Protein AF-A0A395MZ07-F1 (afdb_monomer)

Solvent-accessible surface area (backbone atoms only — not comparable to full-atom values): 65513 Å² total; per-residue (Å²): 120,93,86,61,72,68,42,46,51,87,40,90,80,47,69,77,87,60,96,58,42,77,56,30,36,51,56,35,43,55,51,38,50,49,51,29,55,49,47,23,75,77,64,80,51,44,46,40,54,46,48,28,26,74,40,32,47,45,57,36,35,36,43,28,55,76,84,58,55,74,94,60,36,31,30,70,74,41,55,43,56,47,79,30,48,29,41,38,36,37,24,40,36,50,53,58,60,78,66,53,52,56,59,40,42,49,37,29,40,39,36,44,33,38,80,48,65,75,64,44,29,87,85,13,58,93,47,53,32,36,27,45,62,28,28,53,42,55,41,32,67,58,16,22,30,59,52,34,30,57,51,48,52,41,36,69,74,48,36,78,94,28,73,71,28,51,62,56,38,72,75,45,95,59,31,67,55,65,49,47,45,64,65,30,78,40,44,43,64,69,30,47,52,30,16,44,33,46,30,24,34,41,45,64,26,29,26,40,42,34,39,38,50,63,36,72,69,30,58,65,41,46,77,48,64,48,70,90,67,66,70,59,48,61,31,52,51,39,29,59,41,27,52,77,38,64,47,37,26,39,32,24,40,24,66,39,64,48,62,95,67,46,53,38,43,46,16,58,50,60,59,57,55,87,84,42,55,67,42,78,59,34,38,38,42,30,61,63,37,76,20,73,48,74,67,62,51,50,46,44,68,54,26,48,77,84,43,57,57,24,15,39,62,36,50,29,64,39,24,40,40,38,60,33,43,69,55,37,51,62,48,37,52,49,52,24,13,62,75,62,75,47,56,80,34,89,51,75,70,39,52,59,59,51,72,69,66,73,79,78,72,94,69,82,73,52,44,36,34,41,31,36,23,36,18,54,11,20,48,32,22,52,48,41,34,44,78,36,66,70,52,38,42,44,39,39,27,19,44,30,54,62,48,23,66,68,29,30,49,45,81,48,60,30,91,69,44,28,18,33,61,47,66,39,88,52,56,61,52,45,49,63,35,50,65,44,28,47,52,32,36,78,64,78,40,45,22,27,39,46,70,55,36,43,27,28,24,42,79,88,49,27,43,44,31,72,47,57,20,56,44,55,59,78,37,40,70,55,32,42,46,46,54,51,50,46,54,51,42,70,73,42,45,78,63,32,50,69,34,32,29,54,56,51,41,54,75,70,71,52,52,69,61,57,44,36,63,44,57,39,55,71,42,19,72,85,47,68,20,55,71,41,33,57,38,18,24,33,43,56,53,40,39,29,28,67,27,91,56,73,15,62,37,39,71,61,39,60,70,36,77,42,80,50,63,35,69,31,32,26,54,56,65,27,50,57,54,30,50,50,46,49,50,55,37,44,77,54,65,36,48,74,39,57,20,30,31,77,64,38,37,78,43,56,46,102,86,24,33,32,35,31,41,25,61,43,70,76,39,101,82,33,68,38,62,87,82,57,58,79,87,48,71,71,45,80,50,78,31,49,33,37,37,41,24,51,55,51,62,55,51,49,53,24,27,53,86,69,47,48,74,65,49,52,51,28,33,63,38,58,48,71,34,53,27,38,37,40,30,28,39,49,44,64,52,45,64,72,63,39,57,74,63,72,53,77,92,50,48,47,55,64,48,93,88,40,79,34,54,74,36,48,60,46,33,73,78,66,46,59,47,24,38,36,36,33,54,41,92,90,46,48,79,35,56,40,37,32,34,30,46,42,69,53,40,40,44,30,36,97,64,71,60,68,74,37,36,40,32,40,39,37,48,48,32,50,97,80,43,52,93,72,61,66,72,88,65,51,55,74,92,35,51,77,47,79,49,80,41,85,40,63,39,59,27,31,55,27,66,69,46,26,34,73,47,33,30,80,48,32,82,40,62,50,29,34,75,15,30,20,84,62,76,50,78,40,70,40,40,9,26,51,28,4,42,50,52,20,39,73,76,69,32,75,75,57,54,29,50,52,35,13,64,28,51,31,49,50,52,39,53,49,37,30,47,39,49,66,39,82,75,74,70,62,65,76,24,82,63,44,36,71,76,73,50,79,52,68,50,46,50,52,17,52,63,15,36,30,73,67,86,16,36,32,57,68,44,70,20,51,46,97,44,64,40,48,56,17,69,47,25,36,79,70,68,42,17,45,95,53,74,74,94,83,69,87,74,79,84,76,58,84,63,57,70,62,65,74,71,74,85,61,70,70,48,64,40,39,29,40,79,44,26,52,54,21,8,49,73,22,32,77,90,43,64,44,58,33,89,89,59,33,33,18,35,35,34,70,80,92,77,30,41,39,27,35,43,43,101,88,43,94,75,32,71,42,49,81,45,64,31,27,32,65,50,52,67,34,67,91,73,30,40,72,75,56,72,67,37,81,40,45,42,63,15,82,43,88,77,24,29,23,58,37,49,37,41,34,75,88,72,22,41,45,66,44,63,25,73,60,78,66,94,63,77,38,52,28,27,75,53,33,78,86,64,86,77,76,67,63,51,76,49,78,46,64,80,67,102,70,90,82,90,84,89,84,89,86,87,85,83,90,80,89,86,84,86,86,84,90,87,88,91,87,86,92,81,89,89,86,89,86,84,87,88,80,97,77,68,83,69,54,61,65,52,54,55,51,50,53,52,50,53,52,51,50,49,51,50,52,49,51,55,56,50,52,58,66,73,60,80,78,82,86,88,73,95,77,90,78,88,82,85,84,87,79,92,78,93,81,84,85,89,89,84,87,86,78,88,82,87,87,83,90,84,82,89,83,90,91,136

Sequence (1201 aa):
MSNRNYIRWDAEGVEEIPENEEQDIKDVVDKINETQRRFYKENGHCFGGTHARTQGIVRGSMIVSDDLPMHLKQTELFSHAGEYPVICRYSSEPSDPKLDDRIPQPRGLAVKVFNVQGEMFEAGKDFSTQDIEFNSTPALDLADAKTTKEILDLRLKYGYNTKEQDSKIEERSDKELQQARNQVPNQHLESITFYSQTAYRYGDYVVKYRLVPNTPAQKKRGEETVDTKPDGVLHEWLRDFCRDNEAEYLFQVQLLEHLTEQPVEYAGSEWDSEKYPFQTVAKVLLPKQESWNEERNRFWVDHLRVDPWHGLVSFQPIGSANRLRRILYPASASFRREVNGKKEINQNTDIEALMAQNGESKGNARKRVLVVGAGAAGMSTAHHLSEHPDKFDVTLIDAVDYCGGQAFSIPIDKERHGASWCNQGVQGGSYIFHHTVTMFNRQGYHADPCELHVSFGKDDTFWNNVFPTELLVRHEKEVRRLTTLLKFMRWFEIFFALLPLKLVFKMFFFSEEFTNTIALPMTALFLGTGNETPRVPAIMFERLCTSPTYGMWYPSDKNTVVSNKPPMIVFPKFSEFYETWRKDLISRGVTVRLSTELTEIVQRNKHGVVVKLKPRTPMPDHHNPAGGDPDAPVGEEKYDELVLCCLADTAKRVLGKTASWKEKKVLGSAKFSDDITITHNDADYMKKHYENFYRDDLAVANVNGTDQTSRLNFARTEYRPMYYIKMYPEDKSKLEMCFDCTNYQSQFPEKVPFEQHIFQTIYLNKDRDSHLWSDNEIAEDKIIRKDWWHQLCHSYTHYLFVVPWMMFLNAKNHTRFAASWTLVNAHEVAVMSGIAAAVDLGATYPEDLENDKFAFLCFRLYYLLTYGKWYRRNYTSKKYVKEHGETEAAKDGKSWATGLYGSVYKGPGVSEIERSAWREDIKKGYSTAGYDHSSPTLAPELVDLRIRADDIPTYTITYASDSVCGYLSGSVQIPITCENKNRCLWELESFKYLACEIDGETTGIAHTKCLARDEALDPNLCEDDCVSNTYNLLCTNDTLPYCRTYAFPRGVRDYRCASLPPTRVSSVDFTYEGQKYPNFTISTFVDVDKSLSIPTTTSISTTTDEEPAAASTTSAAPDPEKKELSNGVIAGIAIGVVFGIIFIAAGIFCYRKKYFRRTQGSATLSESIPMGSKTNDTVVRQRPVAAEDGIEVVHEVDTSR

Nearest PDB structures (foldseek):
  6fjh-assembly1_B  TM=8.138E-01  e=2.917E-21  Streptomyces rochei subsp. volubilis
  6f32-assembly1_A  TM=8.359E-01  e=7.335E-20  Streptomyces rochei
  3e4y-assembly1_A  TM=7.807E-01  e=1.344E-14  Mycobacterium avium subsp. paratuberculosis
  4ivo-assembly1_B  TM=6.365E-01  e=5.606E-12  Homo sapiens
  7c3i-assembly1_B  TM=4.862E-01  e=1.485E-10  Trichoderma viride

Mean predicted aligned error: 20.12 Å

Organism: NCBI:txid2675880

Radius of gyration: 40.84 Å; Cα contacts (8 Å, |Δi|>4): 2321; chains: 1; bounding box: 100×88×130 Å

pLDDT: mean 83.84, std 20.9, range [20.73, 98.88]

Secondary structure (DSSP, 8-state):
-TTS-PPBTTSTTS----TTHHHHHHHHHHHHHHHHHHHHHHHSS---SS--EEEEEEEEEEEE-TT--TTT--HHHHSS-EEEEEEEEEEE-SS-TT--TTS---EEEEEEEES--S-B-TTTTT--EEEEEEESSSS-SS-SHHHHHHHHHHHHHH-TT-HHHHHHHTTSTTHHHHHHGGG---B-GGG--EE--SEEEETTEEEEEEEEE-SHHHHHHTT-B-SSSPTTHHHHHHHHHHHH--EEEEEEEEE---TTTS-SS-TTS---TTTS--EEEEEEEE-S-----HHHHHHHHHT----TTSSBGGG-EESHHHHHHHHHHHHHHHHHHHHHT-----SHHHHHHHHTTS----S-PPEEEEEE--BHHHHHHHHHHHT-TTTEEEEEE-SSSSSBTTEEEEE--HHHHSBSEEEEE--EEETT-HHHHHHHHTTT--BEEEE--EEES-GGG-B-SSS-BHHHHHTHHHHHHHHHHHHHHHHSHHHHTSSBHHHHHHHTT--HHHIIIIIHHHHHHHHT-GGGGGGSBHHHHHHHHH-TTT-TTPSPPSS-S-----EEEEPP-HHHHHHHHHHHHHHTT-EEESSEEEEEEEEEETTEEEEEEEE-PPPTTS-PPTT--TTSPPEEEEESEEEE-S-HHHHHHHHTTT--HHHHHHHTT--EEEEEEEEE--HHHHHHHS--S--TTTB-SEETTEE-HHHHHHHHHH----EEEEE-SS-TT-EEEEEEHHHHSTTS-SS--GGG--EEEEE--HHHHTTS--GGGS-GGGEEEEEEEEEE---HHHHHHTGGGGGGTTTBTTEEE-SGGGT-S-HHHHHHHHHHHHHHHTPPPPHHHHHSTTHHHHHHHHHHHHHS--PPPSTTSTTHHHHH---HHHHHHHHHEESGGG-EE-STTB-SSTTHHHHHHTTTTSB-----S-S-PPPPPTTHHHHTTS---EEEEEE-SSSEEEEETT-TTSEEE-TTSS-EEEESSSS-BEEE-BTTBS-----SEEE-TTTTT-TTTS-HHHHH-TTEEE---SSS-EEEEEE-GGG-EEEEEESS--SSPEEEESS-TT--S--PEEEEEE---S----------PPPP----------------------S-SHHHHHHHHHHHHHHHHHHHHHHHHHHHHHH-------------PPP--------------------------

Structure (mmCIF, N/CA/C/O backbone):
data_AF-A0A395MZ07-F1
#
_entry.id   AF-A0A395MZ07-F1
#
loop_
_atom_site.group_PDB
_atom_site.id
_atom_site.type_symbol
_atom_site.label_atom_id
_atom_site.label_alt_id
_atom_site.label_comp_id
_atom_site.label_asym_id
_atom_site.label_entity_id
_atom_site.label_seq_id
_atom_site.pdbx_PDB_ins_code
_atom_site.Cartn_x
_atom_site.Cartn_y
_atom_site.Cartn_z
_atom_site.occupancy
_atom_site.B_iso_or_equiv
_atom_site.auth_seq_id
_atom_site.auth_comp_id
_atom_site.auth_asym_id
_atom_site.auth_atom_id
_atom_site.pdbx_PDB_model_num
ATOM 1 N N . MET A 1 1 ? 1.576 -32.481 38.091 1.00 63.25 1 MET A N 1
ATOM 2 C CA . MET A 1 1 ? 0.269 -32.355 38.781 1.00 63.25 1 MET A CA 1
ATOM 3 C C . MET A 1 1 ? -0.825 -33.214 38.146 1.00 63.25 1 MET A C 1
ATOM 5 O O . MET A 1 1 ? -1.755 -33.563 38.850 1.00 63.25 1 MET A O 1
ATOM 9 N N . SER A 1 2 ? -0.671 -33.651 36.892 1.00 69.06 2 SER A N 1
ATOM 10 C CA . SER A 1 2 ? -1.634 -34.399 36.060 1.00 69.06 2 SER A CA 1
ATOM 11 C C . SER A 1 2 ? -2.206 -35.727 36.602 1.00 69.06 2 SER A C 1
ATOM 13 O O . SER A 1 2 ? -3.003 -36.350 35.914 1.00 69.06 2 SER A O 1
ATOM 15 N N . ASN A 1 3 ? -1.812 -36.168 37.803 1.00 77.31 3 ASN A N 1
ATOM 16 C CA . ASN A 1 3 ? -2.295 -37.395 38.454 1.00 77.31 3 ASN A CA 1
ATOM 17 C C . ASN A 1 3 ? -3.211 -37.090 39.664 1.00 77.31 3 ASN A C 1
ATOM 19 O O . ASN A 1 3 ? -3.432 -37.965 40.500 1.00 77.31 3 ASN A O 1
ATOM 23 N N . ARG A 1 4 ? -3.676 -35.842 39.814 1.00 90.75 4 ARG A N 1
ATOM 24 C CA . ARG A 1 4 ? -4.631 -35.428 40.857 1.00 90.75 4 ARG A CA 1
ATOM 25 C C . ARG A 1 4 ? -6.072 -35.658 40.385 1.00 90.75 4 ARG A C 1
ATOM 27 O O . ARG A 1 4 ? -6.337 -35.689 39.185 1.00 90.75 4 ARG A O 1
ATOM 34 N N . ASN A 1 5 ? -6.992 -35.862 41.327 1.00 91.81 5 ASN A N 1
ATOM 35 C CA . ASN A 1 5 ? -8.376 -36.236 41.033 1.00 91.81 5 ASN A CA 1
ATOM 36 C C . ASN A 1 5 ? -9.259 -34.993 40.850 1.00 91.81 5 ASN A C 1
ATOM 38 O O . ASN A 1 5 ? -9.919 -34.551 41.788 1.00 91.81 5 ASN A O 1
ATOM 42 N N . TYR A 1 6 ? -9.239 -34.426 39.646 1.00 96.19 6 TYR A N 1
ATOM 43 C CA . TYR A 1 6 ? -10.024 -33.241 39.306 1.00 96.19 6 TYR A CA 1
ATOM 44 C C . TYR A 1 6 ? -11.505 -33.583 39.086 1.00 96.19 6 TYR A C 1
ATOM 46 O O . TYR A 1 6 ? -11.839 -34.478 38.309 1.00 96.19 6 TYR A O 1
ATOM 54 N N . ILE A 1 7 ? -12.393 -32.861 39.771 1.00 97.06 7 ILE A N 1
ATOM 55 C CA . ILE A 1 7 ? -13.847 -33.038 39.681 1.00 97.06 7 ILE A CA 1
ATOM 56 C C . ILE A 1 7 ? -14.358 -32.397 38.383 1.00 97.06 7 ILE A C 1
ATOM 58 O O . ILE A 1 7 ? -13.972 -31.277 38.031 1.00 97.06 7 ILE A O 1
ATOM 62 N N . ARG A 1 8 ? -15.226 -33.120 37.662 1.00 96.75 8 ARG A N 1
ATOM 63 C CA . ARG A 1 8 ? -15.872 -32.614 36.445 1.00 96.75 8 ARG A CA 1
ATOM 64 C C . ARG A 1 8 ? -16.930 -31.561 36.766 1.00 96.75 8 ARG A C 1
ATOM 66 O O . ARG A 1 8 ? -17.578 -31.643 37.801 1.00 96.75 8 ARG A O 1
ATOM 73 N N . TRP A 1 9 ? -17.161 -30.627 35.847 1.00 96.56 9 TRP A N 1
ATOM 74 C CA . TRP A 1 9 ? -18.202 -29.596 35.987 1.00 96.56 9 TRP A CA 1
ATOM 75 C C . TRP A 1 9 ? -19.638 -30.144 36.060 1.00 96.56 9 TRP A C 1
ATOM 77 O O . TRP A 1 9 ? -20.512 -29.477 36.599 1.00 96.56 9 TRP A O 1
ATOM 87 N N . ASP A 1 10 ? -19.874 -31.344 35.525 1.00 95.25 10 ASP A N 1
ATOM 88 C CA . ASP A 1 10 ? -21.174 -32.025 35.466 1.00 95.25 10 ASP A CA 1
ATOM 89 C C . ASP A 1 10 ? -21.369 -33.071 36.585 1.00 95.25 10 ASP A C 1
ATOM 91 O O . ASP A 1 10 ? -22.283 -33.895 36.521 1.00 95.25 10 ASP A O 1
ATOM 95 N N . ALA A 1 11 ? -20.519 -33.051 37.619 1.00 96.12 11 ALA A N 1
ATOM 96 C CA . ALA A 1 11 ? -20.634 -33.941 38.770 1.00 96.12 11 ALA A CA 1
ATOM 97 C C . ALA A 1 11 ? -21.728 -33.500 39.766 1.00 96.12 11 ALA A C 1
ATOM 99 O O . ALA A 1 11 ? -21.995 -32.314 39.964 1.00 96.12 11 ALA A O 1
ATOM 100 N N . GLU A 1 12 ? -22.335 -34.480 40.440 1.00 94.00 12 GLU A N 1
ATOM 101 C CA . GLU A 1 12 ? -23.319 -34.264 41.508 1.00 94.00 12 GLU A CA 1
ATOM 102 C C . GLU A 1 12 ? -22.716 -33.417 42.648 1.00 94.00 12 GLU A C 1
ATOM 104 O O . GLU A 1 12 ? -21.594 -33.670 43.092 1.00 94.00 12 GLU A O 1
ATOM 109 N N . GLY A 1 13 ? -23.447 -32.388 43.090 1.00 91.25 13 GLY A N 1
ATOM 110 C CA . GLY A 1 13 ? -23.004 -31.431 44.112 1.00 91.25 13 GLY A CA 1
ATOM 111 C C . GLY A 1 13 ? -22.120 -30.272 43.619 1.00 91.25 13 GLY A C 1
ATOM 112 O O . GLY A 1 13 ? -21.661 -29.486 44.445 1.00 91.25 13 GLY A O 1
ATOM 113 N N . VAL A 1 14 ? -21.859 -30.136 42.309 1.00 95.38 14 VAL A N 1
ATOM 114 C CA . VAL A 1 14 ? -21.105 -28.986 41.756 1.00 95.38 14 VAL A CA 1
ATOM 115 C C . VAL A 1 14 ? -21.952 -27.713 41.674 1.00 95.38 14 VAL A C 1
ATOM 117 O O . VAL A 1 14 ? -21.479 -26.660 42.091 1.00 95.38 14 VAL A O 1
ATOM 120 N N . GLU A 1 15 ? -23.188 -27.796 41.173 1.00 94.19 15 GLU A N 1
ATOM 121 C CA . GLU A 1 15 ? -24.185 -26.724 41.305 1.00 94.19 15 GLU A CA 1
ATOM 122 C C . GLU A 1 15 ? -25.442 -27.258 42.006 1.00 94.19 15 GLU A C 1
ATOM 124 O O . GLU A 1 15 ? -26.017 -28.267 41.597 1.00 94.19 15 GLU A O 1
ATOM 129 N N . GLU A 1 16 ? -25.889 -26.548 43.041 1.00 91.88 16 GLU A N 1
ATOM 130 C CA . GLU A 1 16 ? -27.107 -26.816 43.810 1.00 91.88 16 GLU A CA 1
ATOM 131 C C . GLU A 1 16 ? -27.857 -25.493 44.016 1.00 91.88 16 GLU A C 1
ATOM 133 O O . GLU A 1 16 ? -27.365 -24.587 44.686 1.00 91.88 16 GLU A O 1
ATOM 138 N N . ILE A 1 17 ? -29.053 -25.358 43.432 1.00 93.00 17 ILE A N 1
ATOM 139 C CA . ILE A 1 17 ? -29.830 -24.107 43.473 1.00 93.00 17 ILE A CA 1
ATOM 140 C C . ILE A 1 17 ? -30.629 -24.026 44.792 1.00 93.00 17 ILE A C 1
ATOM 142 O O . ILE A 1 17 ? -31.517 -24.858 45.002 1.00 93.00 17 ILE A O 1
ATOM 146 N N . PRO A 1 18 ? -30.395 -23.024 45.666 1.00 90.56 18 PRO A N 1
ATOM 147 C CA . PRO A 1 18 ? -31.165 -22.848 46.898 1.00 90.56 18 PRO A CA 1
ATOM 148 C C . PRO A 1 18 ? -32.630 -22.467 46.630 1.00 90.56 18 PRO A C 1
ATOM 150 O O . PRO A 1 18 ? -32.911 -21.629 45.775 1.00 90.56 18 PRO A O 1
ATOM 153 N N . GLU A 1 19 ? -33.566 -22.997 47.429 1.00 88.12 19 GLU A N 1
ATOM 154 C CA . GLU A 1 19 ? -35.028 -22.886 47.211 1.00 88.12 19 GLU A CA 1
ATOM 155 C C . GLU A 1 19 ? -35.569 -21.460 46.977 1.00 88.12 19 GLU A C 1
ATOM 157 O O . GLU A 1 19 ? -36.585 -21.294 46.306 1.00 88.12 19 GLU A O 1
ATOM 162 N N . ASN A 1 20 ? -34.922 -20.432 47.539 1.00 93.75 20 ASN A N 1
ATOM 163 C CA . ASN A 1 20 ? -35.369 -19.033 47.471 1.00 93.75 20 ASN A CA 1
ATOM 164 C C . ASN A 1 20 ? -34.469 -18.135 46.597 1.00 93.75 20 ASN A C 1
ATOM 166 O O . ASN A 1 20 ? -34.723 -16.933 46.499 1.00 93.75 20 ASN A O 1
ATOM 170 N N . GLU A 1 21 ? -33.442 -18.690 45.939 1.00 95.38 21 GLU A N 1
ATOM 171 C CA . GLU A 1 21 ? -32.413 -17.912 45.231 1.00 95.38 21 GLU A CA 1
ATOM 172 C C . GLU A 1 21 ? -33.001 -16.969 44.169 1.00 95.38 21 GLU A C 1
ATOM 174 O O . GLU A 1 21 ? -32.603 -15.809 44.093 1.00 95.38 21 GLU A O 1
ATOM 179 N N . GLU A 1 22 ? -33.996 -17.409 43.392 1.00 94.62 22 GLU A N 1
ATOM 180 C CA . GLU A 1 22 ? -34.609 -16.572 42.348 1.00 94.62 22 GLU A CA 1
ATOM 181 C C . GLU A 1 22 ? -35.302 -15.319 42.921 1.00 94.62 22 GLU A C 1
ATOM 183 O O . GLU A 1 22 ? -35.385 -14.293 42.243 1.00 94.62 22 GLU A O 1
ATOM 188 N N . GLN A 1 23 ? -35.800 -15.375 44.163 1.00 94.81 23 GLN A N 1
ATOM 189 C CA . GLN A 1 23 ? -36.375 -14.209 44.837 1.00 94.81 23 GLN A CA 1
ATOM 190 C C . GLN A 1 23 ? -35.288 -13.341 45.475 1.00 94.81 23 GLN A C 1
ATOM 192 O O . GLN A 1 23 ? -35.341 -12.120 45.345 1.00 94.81 23 GLN A O 1
ATOM 197 N N . ASP A 1 24 ? -34.276 -13.948 46.098 1.00 96.88 24 ASP A N 1
ATOM 198 C CA . ASP A 1 24 ? -33.156 -13.201 46.676 1.00 96.88 24 ASP A CA 1
ATOM 199 C C . ASP A 1 24 ? -32.380 -12.422 45.596 1.00 96.88 24 ASP A C 1
ATOM 201 O O . ASP A 1 24 ? -32.033 -11.261 45.805 1.00 96.88 24 ASP A O 1
ATOM 205 N N . ILE A 1 25 ? -32.214 -12.992 44.395 1.00 97.19 25 ILE A N 1
ATOM 206 C CA . ILE A 1 25 ? -31.642 -12.312 43.221 1.00 97.19 25 ILE A CA 1
ATOM 207 C C . ILE A 1 25 ? -32.465 -11.077 42.813 1.00 97.19 25 ILE A C 1
ATOM 209 O O . ILE A 1 25 ? -31.887 -10.020 42.552 1.00 97.19 25 ILE A O 1
ATOM 213 N N . LYS A 1 26 ? -33.802 -11.174 42.773 1.00 94.62 26 LYS A N 1
ATOM 214 C CA . LYS A 1 26 ? -34.685 -10.036 42.435 1.00 94.62 26 LYS A CA 1
ATOM 215 C C . LYS A 1 26 ? -34.580 -8.930 43.483 1.00 94.62 26 LYS A C 1
ATOM 217 O O . LYS A 1 26 ? -34.376 -7.769 43.131 1.00 94.62 26 LYS A O 1
ATOM 222 N N . ASP A 1 27 ? -34.621 -9.304 44.760 1.00 95.56 27 ASP A N 1
ATOM 223 C CA . ASP A 1 27 ? -34.480 -8.374 45.880 1.00 95.56 27 ASP A CA 1
ATOM 224 C C . ASP A 1 27 ? -33.117 -7.650 45.855 1.00 95.56 27 ASP A C 1
ATOM 226 O O . ASP A 1 27 ? -33.039 -6.474 46.212 1.00 95.56 27 ASP A O 1
ATOM 230 N N . VAL A 1 28 ? -32.036 -8.312 45.414 1.00 96.88 28 VAL A N 1
ATOM 231 C CA . VAL A 1 28 ? -30.713 -7.685 45.224 1.00 96.88 28 VAL A CA 1
ATOM 232 C C . VAL A 1 28 ? -30.708 -6.687 44.063 1.00 96.88 28 VAL A C 1
ATOM 234 O O . VAL A 1 28 ? -30.130 -5.607 44.203 1.00 96.88 28 VAL A O 1
ATOM 237 N N . VAL A 1 29 ? -31.356 -7.004 42.935 1.00 95.44 29 VAL A N 1
ATOM 238 C CA . VAL A 1 29 ? -31.461 -6.089 41.782 1.00 95.44 29 VAL A CA 1
ATOM 239 C C . VAL A 1 29 ? -32.144 -4.779 42.178 1.00 95.44 29 VAL A C 1
ATOM 241 O O . VAL A 1 29 ? -31.619 -3.704 41.878 1.00 95.44 29 VAL A O 1
ATOM 244 N N . ASP A 1 30 ? -33.262 -4.849 42.902 1.00 94.06 30 ASP A N 1
ATOM 245 C CA . ASP A 1 30 ? -33.976 -3.655 43.366 1.00 94.06 30 ASP A CA 1
ATOM 246 C C . ASP A 1 30 ? -33.124 -2.814 44.332 1.00 94.06 30 ASP A C 1
ATOM 248 O O . ASP A 1 30 ? -33.024 -1.595 44.164 1.00 94.06 30 ASP A O 1
ATOM 252 N N . LYS A 1 31 ? -32.428 -3.455 45.284 1.00 94.19 31 LYS A N 1
ATOM 253 C CA . LYS A 1 31 ? -31.529 -2.778 46.240 1.00 94.19 31 LYS A CA 1
ATOM 254 C C . LYS A 1 31 ? -30.346 -2.090 45.553 1.00 94.19 31 LYS A C 1
ATOM 256 O O . LYS A 1 31 ? -30.027 -0.948 45.879 1.00 94.19 31 LYS A O 1
ATOM 261 N N . ILE A 1 32 ? -29.709 -2.740 44.577 1.00 93.94 32 ILE A N 1
ATOM 262 C CA . ILE A 1 32 ? -28.597 -2.143 43.820 1.00 93.94 32 ILE A CA 1
ATOM 263 C C . ILE A 1 32 ? -29.076 -0.960 42.968 1.00 93.94 32 ILE A C 1
ATOM 265 O O . ILE A 1 32 ? -28.420 0.085 42.953 1.00 93.94 32 ILE A O 1
ATOM 269 N N . ASN A 1 33 ? -30.247 -1.068 42.335 1.00 93.56 33 ASN A N 1
ATOM 270 C CA . ASN A 1 33 ? -30.850 0.046 41.605 1.00 93.56 33 ASN A CA 1
ATOM 271 C C . ASN A 1 33 ? -31.233 1.211 42.544 1.00 93.56 33 ASN A C 1
ATOM 273 O O . ASN A 1 33 ? -31.083 2.375 42.166 1.00 93.56 33 ASN A O 1
ATOM 277 N N . GLU A 1 34 ? -31.670 0.946 43.782 1.00 91.69 34 GLU A N 1
ATOM 278 C CA . GLU A 1 34 ? -31.876 1.988 44.799 1.00 91.69 34 GLU A CA 1
ATOM 279 C C . GLU A 1 34 ? -30.558 2.673 45.203 1.00 91.69 34 GLU A C 1
ATOM 281 O O . GLU A 1 34 ? -30.487 3.906 45.185 1.00 91.69 34 GLU A O 1
ATOM 286 N N . THR A 1 35 ? -29.493 1.909 45.467 1.00 89.88 35 THR A N 1
ATOM 287 C CA . THR A 1 35 ? -28.143 2.439 45.732 1.00 89.88 35 THR A CA 1
ATOM 288 C C . THR A 1 35 ? -27.643 3.325 44.589 1.00 89.88 35 THR A C 1
ATOM 290 O O . THR A 1 35 ? -27.231 4.464 44.821 1.00 89.88 35 THR A O 1
ATOM 293 N N . GLN A 1 36 ? -27.733 2.859 43.340 1.00 92.44 36 GLN A N 1
ATOM 294 C CA . GLN A 1 36 ? -27.355 3.644 42.160 1.00 92.44 36 GLN A CA 1
ATOM 295 C C . GLN A 1 36 ? -28.195 4.927 42.040 1.00 92.44 36 GLN A C 1
ATOM 297 O O . GLN A 1 36 ? -27.658 6.000 41.758 1.00 92.44 36 GLN A O 1
ATOM 302 N N . ARG A 1 37 ? -29.502 4.858 42.332 1.00 91.62 37 ARG A N 1
ATOM 303 C CA . ARG A 1 37 ? -30.410 6.018 42.335 1.00 91.62 37 ARG A CA 1
ATOM 304 C C . ARG A 1 37 ? -30.090 7.013 43.454 1.00 91.62 37 ARG A C 1
ATOM 306 O O . ARG A 1 37 ? -30.329 8.209 43.279 1.00 91.62 37 ARG A O 1
ATOM 313 N N . ARG A 1 38 ? -29.572 6.551 44.596 1.00 88.44 38 ARG A N 1
ATOM 314 C CA . ARG A 1 38 ? -29.086 7.409 45.683 1.00 88.44 38 ARG A CA 1
ATOM 315 C C . ARG A 1 38 ? -27.816 8.145 45.263 1.00 88.44 38 ARG A C 1
ATOM 317 O O . ARG A 1 38 ? -27.834 9.373 45.229 1.00 88.44 38 ARG A O 1
ATOM 324 N N . PHE A 1 39 ? -26.773 7.426 44.852 1.00 86.81 39 PHE A N 1
ATOM 325 C CA . PHE A 1 39 ? -25.522 8.057 44.422 1.00 86.81 39 PHE A CA 1
ATOM 326 C C . PHE A 1 39 ? -25.707 8.961 43.194 1.00 86.81 39 PHE A C 1
ATOM 328 O O . PHE A 1 39 ? -25.066 10.004 43.117 1.00 86.81 39 PHE A O 1
ATOM 335 N N . TYR A 1 40 ? -26.647 8.666 42.288 1.00 90.06 40 TYR A N 1
ATOM 336 C CA . TYR A 1 40 ? -27.018 9.587 41.207 1.00 90.06 40 TYR A CA 1
ATOM 337 C C . TYR A 1 40 ? -27.510 10.954 41.722 1.00 90.06 40 TYR A C 1
ATOM 339 O O . TYR A 1 40 ? -27.087 11.986 41.203 1.00 90.06 40 TYR A O 1
ATOM 347 N N . LYS A 1 41 ? -28.342 10.995 42.775 1.00 88.94 41 LYS A N 1
ATOM 348 C CA . LYS A 1 41 ? -28.804 12.258 43.393 1.00 88.94 41 LYS A CA 1
ATOM 349 C C . LYS A 1 41 ? -27.666 13.046 44.053 1.00 88.94 41 LYS A C 1
ATOM 351 O O . LYS A 1 41 ? -27.732 14.268 44.110 1.00 88.94 41 LYS A O 1
ATOM 356 N N . GLU A 1 42 ? -26.650 12.351 44.560 1.00 86.81 42 GLU A N 1
ATOM 357 C CA . GLU A 1 42 ? -25.507 12.928 45.286 1.00 86.81 42 GLU A CA 1
ATOM 358 C C . GLU A 1 42 ? -24.340 13.330 44.346 1.00 86.81 42 GLU A C 1
ATOM 360 O O . GLU A 1 42 ? -23.513 14.180 44.693 1.00 86.81 42 GLU A O 1
ATOM 365 N N . ASN A 1 43 ? -24.275 12.746 43.141 1.00 86.69 43 ASN A N 1
ATOM 366 C CA . ASN A 1 43 ? -23.168 12.906 42.187 1.00 86.69 43 ASN A CA 1
ATOM 367 C C . ASN A 1 43 ? -23.561 13.526 40.834 1.00 86.69 43 ASN A C 1
ATOM 369 O O . ASN A 1 43 ? -22.677 13.958 40.099 1.00 86.69 43 ASN A O 1
ATOM 373 N N . GLY A 1 44 ? -24.848 13.562 40.474 1.00 88.88 44 GLY A N 1
ATOM 374 C CA . GLY A 1 44 ? -25.335 14.031 39.166 1.00 88.88 44 GLY A CA 1
ATOM 375 C C . GLY A 1 44 ? -25.050 13.082 37.990 1.00 88.88 44 GLY A C 1
ATOM 376 O O . GLY A 1 44 ? -25.419 13.380 36.856 1.00 88.88 44 GLY A O 1
ATOM 377 N N . HIS A 1 45 ? -24.411 11.940 38.250 1.00 91.12 45 HIS A N 1
ATOM 378 C CA . HIS A 1 45 ? -24.050 10.914 37.276 1.00 91.12 45 HIS A CA 1
ATOM 379 C C . HIS A 1 45 ? -24.200 9.533 37.920 1.00 91.12 45 HIS A C 1
ATOM 381 O O . HIS A 1 45 ? -23.878 9.358 39.098 1.00 91.12 45 HIS A O 1
ATOM 387 N N . CYS A 1 46 ? -24.733 8.565 37.176 1.00 92.50 46 CYS A N 1
ATOM 388 C CA . CYS A 1 46 ? -24.934 7.207 37.653 1.00 92.50 46 CYS A CA 1
ATOM 389 C C . CYS A 1 46 ? -23.721 6.349 37.289 1.00 92.50 46 CYS A C 1
ATOM 391 O O . CYS A 1 46 ? -23.297 6.304 36.135 1.00 92.50 46 CYS A O 1
ATOM 393 N N . PHE A 1 47 ? -23.185 5.636 38.275 1.00 91.75 47 PHE A N 1
ATOM 394 C CA . PHE A 1 47 ? -22.072 4.701 38.112 1.00 91.75 47 PHE A CA 1
ATOM 395 C C . PHE A 1 47 ? -22.591 3.254 38.199 1.00 91.75 47 PHE A C 1
ATOM 397 O O . PHE A 1 47 ? -23.807 3.029 38.229 1.00 91.75 47 PHE A O 1
ATOM 404 N N . GLY A 1 48 ? -21.701 2.257 38.162 1.00 89.00 48 GLY A N 1
ATOM 405 C CA . GLY A 1 48 ? -22.078 0.861 38.422 1.00 89.00 48 GLY A CA 1
ATOM 406 C C . GLY A 1 48 ? -22.587 0.663 39.854 1.00 89.00 48 GLY A C 1
ATOM 407 O O . GLY A 1 48 ? -22.269 1.459 40.735 1.00 89.00 48 GLY A O 1
ATOM 408 N N . GLY A 1 49 ? -23.377 -0.391 40.094 1.00 87.75 49 GLY A N 1
ATOM 409 C CA . GLY A 1 49 ? -23.807 -0.766 41.450 1.00 87.75 49 GLY A CA 1
ATOM 410 C C . GLY A 1 49 ? -22.637 -1.050 42.396 1.00 87.75 49 GLY A C 1
ATOM 411 O O . GLY A 1 49 ? -22.687 -0.716 43.578 1.00 87.75 49 GLY A O 1
ATOM 412 N N . THR A 1 50 ? -21.557 -1.585 41.836 1.00 88.56 50 THR A N 1
ATOM 413 C CA . THR A 1 50 ? -20.211 -1.682 42.408 1.00 88.56 50 THR A CA 1
ATOM 414 C C . THR A 1 50 ? -19.193 -1.230 41.350 1.00 88.56 50 THR A C 1
ATOM 416 O O . THR A 1 50 ? -19.550 -0.901 40.213 1.00 88.56 50 THR A O 1
ATOM 419 N N . HIS A 1 51 ? -17.917 -1.183 41.725 1.00 92.50 51 HIS A N 1
ATOM 420 C CA . HIS A 1 51 ? -16.785 -0.768 40.896 1.00 92.50 51 HIS A CA 1
ATOM 421 C C . HIS A 1 51 ? -16.930 0.647 40.307 1.00 92.50 51 HIS A C 1
A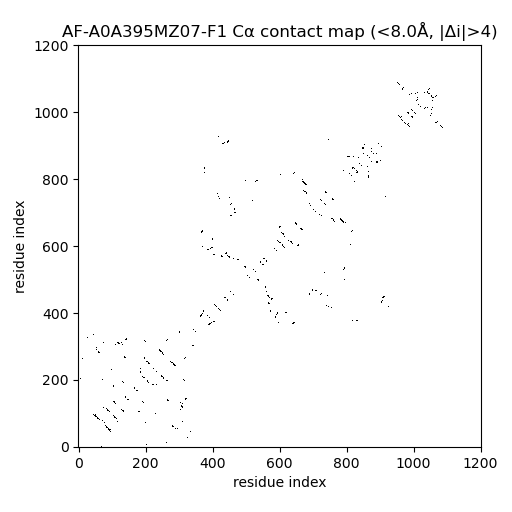TOM 423 O O . HIS A 1 51 ? -16.572 0.888 39.145 1.00 92.50 51 HIS A O 1
ATOM 429 N N . ALA A 1 52 ? -17.477 1.584 41.095 1.00 90.88 52 ALA A N 1
ATOM 430 C CA . ALA A 1 52 ? -17.902 2.901 40.622 1.00 90.88 52 ALA A CA 1
ATOM 431 C C . ALA A 1 52 ? -16.732 3.788 40.157 1.00 90.88 52 ALA A C 1
ATOM 433 O O . ALA A 1 52 ? -16.804 4.389 39.084 1.00 90.88 52 ALA A O 1
ATOM 434 N N . ARG A 1 53 ? -15.629 3.828 40.917 1.00 91.94 53 ARG A N 1
ATOM 435 C CA . ARG A 1 53 ? -14.426 4.619 40.600 1.00 91.94 53 ARG A CA 1
ATOM 436 C C . ARG A 1 53 ? -13.490 3.836 39.673 1.00 91.94 53 ARG A C 1
ATOM 438 O O . ARG A 1 53 ? -12.899 2.837 40.081 1.00 91.94 53 ARG A O 1
ATOM 445 N N . THR A 1 54 ? -13.335 4.287 38.426 1.00 94.19 54 THR A N 1
ATOM 446 C CA . THR A 1 54 ? -12.249 3.830 37.535 1.00 94.19 54 THR A CA 1
ATOM 447 C C . THR A 1 54 ? -10.919 4.408 38.014 1.00 94.19 54 THR A C 1
ATOM 449 O O . THR A 1 54 ? -10.849 5.603 38.272 1.00 94.19 54 THR A O 1
ATOM 452 N N . GLN A 1 55 ? -9.870 3.587 38.060 1.00 95.06 55 GLN A N 1
ATOM 453 C CA . GLN A 1 55 ? -8.504 4.005 38.409 1.00 95.06 55 GLN A CA 1
ATOM 454 C C . GLN A 1 55 ? -7.549 3.982 37.203 1.00 95.06 55 GLN A C 1
ATOM 456 O O . GLN A 1 55 ? -6.524 4.652 37.206 1.00 95.06 55 GLN A O 1
ATOM 461 N N . GLY A 1 56 ? -7.878 3.252 36.135 1.00 95.44 56 GLY A N 1
ATOM 462 C CA . GLY A 1 56 ? -7.122 3.280 34.881 1.00 95.44 56 GLY A CA 1
ATOM 463 C C . GLY A 1 56 ? -7.648 2.270 33.868 1.00 95.44 56 GLY A C 1
ATOM 464 O O . GLY A 1 56 ? -8.304 1.298 34.244 1.00 95.44 56 GLY A O 1
ATOM 465 N N . ILE A 1 57 ? -7.379 2.507 32.583 1.00 95.62 57 ILE A N 1
ATOM 466 C CA . ILE A 1 57 ? -7.746 1.603 31.482 1.00 95.62 57 ILE A CA 1
ATOM 467 C C . ILE A 1 57 ? -6.530 1.428 30.573 1.00 95.62 57 ILE A C 1
ATOM 469 O O . ILE A 1 57 ? -5.981 2.416 30.086 1.00 95.62 57 ILE A O 1
ATOM 473 N N . VAL A 1 58 ? -6.130 0.183 30.331 1.00 94.25 58 VAL A N 1
ATOM 474 C CA . VAL A 1 58 ? -4.936 -0.186 29.555 1.00 94.25 58 VAL A CA 1
ATOM 475 C C . VAL A 1 58 ? -5.247 -1.312 28.572 1.00 94.25 58 VAL A C 1
ATOM 477 O O . VAL A 1 58 ? -6.128 -2.128 28.819 1.00 94.25 58 VAL A O 1
ATOM 480 N N . ARG A 1 59 ? -4.526 -1.362 27.454 1.00 94.25 59 ARG A N 1
ATOM 481 C CA . ARG A 1 59 ? -4.575 -2.439 26.454 1.00 94.25 59 ARG A CA 1
ATOM 482 C C . ARG A 1 59 ? -3.363 -3.363 26.577 1.00 94.25 59 ARG A C 1
ATOM 484 O O . ARG A 1 59 ? -2.336 -2.960 27.119 1.00 94.25 59 ARG A O 1
ATOM 491 N N . GLY A 1 60 ? -3.446 -4.556 26.010 1.00 94.25 60 GLY A N 1
ATOM 492 C CA . GLY A 1 60 ? -2.325 -5.488 25.940 1.00 94.25 60 GLY A CA 1
ATOM 493 C C . GLY A 1 60 ? -2.687 -6.761 25.191 1.00 94.25 60 GLY A C 1
ATOM 494 O O . GLY A 1 60 ? -3.630 -6.751 24.400 1.00 94.25 60 GLY A O 1
ATOM 495 N N . SER A 1 61 ? -1.989 -7.849 25.506 1.00 95.00 61 SER A N 1
ATOM 496 C CA . SER A 1 61 ? -2.237 -9.179 24.940 1.00 95.00 61 SER A CA 1
ATOM 497 C C . SER A 1 61 ? -2.271 -10.254 26.025 1.00 95.00 61 SER A C 1
ATOM 499 O O . SER A 1 61 ? -1.450 -10.238 26.943 1.00 95.00 61 SER A O 1
ATOM 501 N N . MET A 1 62 ? -3.182 -11.217 25.904 1.00 98.19 62 MET A N 1
ATOM 502 C CA . MET A 1 62 ? -3.127 -12.500 26.601 1.00 98.19 62 MET A CA 1
ATOM 503 C C . MET A 1 62 ? -2.450 -13.525 25.687 1.00 98.19 62 MET A C 1
ATOM 505 O O . MET A 1 62 ? -2.926 -13.766 24.582 1.00 98.19 62 MET A O 1
ATOM 509 N N . ILE A 1 63 ? -1.356 -14.127 26.149 1.00 97.50 63 ILE A N 1
ATOM 510 C CA . ILE A 1 63 ? -0.587 -15.139 25.416 1.00 97.50 63 ILE A CA 1
ATOM 511 C C . ILE A 1 63 ? -0.814 -16.499 26.070 1.00 97.50 63 ILE A C 1
ATOM 513 O O . ILE A 1 63 ? -0.462 -16.699 27.237 1.00 97.50 63 ILE A O 1
ATOM 517 N N . VAL A 1 64 ? -1.369 -17.429 25.299 1.00 96.69 64 VAL A N 1
ATOM 518 C CA . VAL A 1 64 ? -1.546 -18.839 25.656 1.00 96.69 64 VAL A CA 1
ATOM 519 C C . VAL A 1 64 ? -0.479 -19.670 24.944 1.00 96.69 64 VAL A C 1
ATOM 521 O O . VAL A 1 64 ? -0.189 -19.439 23.770 1.00 96.69 64 VAL A O 1
ATOM 524 N N . SER A 1 65 ? 0.107 -20.631 25.658 1.00 87.75 65 SER A N 1
ATOM 525 C CA . SER A 1 65 ? 1.204 -21.479 25.173 1.00 87.75 65 SER A CA 1
ATOM 526 C C . SER A 1 65 ? 0.724 -22.880 24.777 1.00 87.75 65 SER A C 1
ATOM 528 O O . SER A 1 65 ? -0.266 -23.375 25.311 1.00 87.75 65 SER A O 1
ATOM 530 N N . ASP A 1 66 ? 1.440 -23.549 23.867 1.00 86.44 66 ASP A N 1
ATOM 531 C CA . ASP A 1 66 ? 1.088 -24.906 23.415 1.00 86.44 66 ASP A CA 1
ATOM 532 C C . ASP A 1 66 ? 1.686 -26.019 24.299 1.00 86.44 66 ASP A C 1
ATOM 534 O O . ASP A 1 66 ? 1.361 -27.193 24.129 1.00 86.44 66 ASP A O 1
ATOM 538 N N . ASP A 1 67 ? 2.534 -25.679 25.273 1.00 90.06 67 ASP A N 1
ATOM 539 C CA . ASP A 1 67 ? 3.185 -26.632 26.187 1.00 90.06 67 ASP A CA 1
ATOM 540 C C . ASP A 1 67 ? 2.339 -26.996 27.426 1.00 90.06 67 ASP A C 1
ATOM 542 O O . ASP A 1 67 ? 2.784 -27.755 28.292 1.00 90.06 67 ASP A O 1
ATOM 546 N N . LEU A 1 68 ? 1.097 -26.504 27.507 1.00 94.06 68 LEU A N 1
ATOM 547 C CA . LEU A 1 68 ? 0.185 -26.804 28.610 1.00 94.06 68 LEU A CA 1
ATOM 548 C C . LEU A 1 68 ? -0.141 -28.315 28.710 1.00 94.06 68 LEU A C 1
ATOM 550 O O . LEU A 1 68 ? -0.509 -28.943 27.713 1.00 94.06 68 LEU A O 1
ATOM 554 N N . PRO A 1 69 ? -0.099 -28.911 29.919 1.00 93.56 69 PRO A N 1
ATOM 555 C CA . PRO A 1 69 ? -0.630 -30.249 30.186 1.00 93.56 69 PRO A CA 1
ATOM 556 C C . PRO A 1 69 ? -2.109 -30.411 29.800 1.00 93.56 69 PRO A C 1
ATOM 558 O O . PRO A 1 69 ? -2.889 -29.469 29.897 1.00 93.56 69 PRO A O 1
ATOM 561 N N . MET A 1 70 ? -2.538 -31.634 29.465 1.00 91.88 70 MET A N 1
ATOM 562 C CA . MET A 1 70 ? -3.912 -31.915 28.999 1.00 91.88 70 MET A CA 1
ATOM 563 C C . MET A 1 70 ? -5.036 -31.501 29.968 1.00 91.88 70 MET A C 1
ATOM 565 O O . MET A 1 70 ? -6.112 -31.118 29.519 1.00 91.88 70 MET A O 1
ATOM 569 N N . HIS A 1 71 ? -4.810 -31.538 31.287 1.00 94.00 71 HIS A N 1
ATOM 570 C CA . HIS A 1 71 ? -5.795 -31.058 32.273 1.00 94.00 71 HIS A CA 1
ATOM 571 C C . HIS A 1 71 ? -5.872 -29.524 32.357 1.00 94.00 71 HIS A C 1
ATOM 573 O O . HIS A 1 71 ? -6.791 -28.992 32.971 1.00 94.00 71 HIS A O 1
ATOM 579 N N . LEU A 1 72 ? -4.920 -28.819 31.737 1.00 95.75 72 LEU A N 1
ATOM 580 C CA . LEU A 1 72 ? -4.895 -27.363 31.586 1.00 95.75 72 LEU A CA 1
ATOM 581 C C . LEU A 1 72 ? -5.307 -26.903 30.178 1.00 95.75 72 LEU A C 1
ATOM 583 O O . LEU A 1 72 ? -5.872 -25.817 30.067 1.00 95.75 72 LEU A O 1
ATOM 587 N N . LYS A 1 73 ? -5.098 -27.722 29.135 1.00 95.00 73 LYS A N 1
ATOM 588 C CA . LYS A 1 73 ? -5.649 -27.513 27.782 1.00 95.00 73 LYS A CA 1
ATOM 589 C C . LYS A 1 73 ? -7.156 -27.759 27.763 1.00 95.00 73 LYS A C 1
ATOM 591 O O . LYS A 1 73 ? -7.621 -28.838 27.407 1.00 95.00 73 LYS A O 1
ATOM 596 N N . GLN A 1 74 ? -7.911 -26.758 28.194 1.00 94.81 74 GLN A N 1
ATOM 597 C CA . GLN A 1 74 ? -9.368 -26.776 28.310 1.00 94.81 74 GLN A CA 1
ATOM 598 C C . GLN A 1 74 ? -9.939 -25.461 27.773 1.00 94.81 74 GLN A C 1
ATOM 600 O O . GLN A 1 74 ? -9.230 -24.460 27.747 1.00 94.81 74 GLN A O 1
ATOM 605 N N . THR A 1 75 ? -11.220 -25.468 27.391 1.00 94.44 75 THR A N 1
ATOM 606 C CA .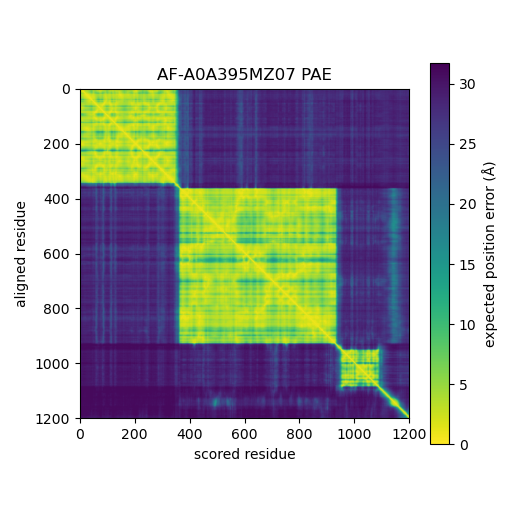 THR A 1 75 ? -11.899 -24.372 26.664 1.00 94.44 75 THR A CA 1
ATOM 607 C C . THR A 1 75 ? -11.249 -24.042 25.317 1.00 94.44 75 THR A C 1
ATOM 609 O O . THR A 1 75 ? -10.097 -24.376 25.041 1.00 94.44 75 THR A O 1
ATOM 612 N N . GLU A 1 76 ? -11.977 -23.373 24.434 1.00 94.31 76 GLU A N 1
ATOM 613 C CA . GLU A 1 76 ? -11.440 -22.890 23.162 1.00 94.31 76 GLU A CA 1
ATOM 614 C C . GLU A 1 76 ? -10.326 -21.848 23.376 1.00 94.31 76 GLU A C 1
ATOM 616 O O . GLU A 1 76 ? -9.423 -21.741 22.551 1.00 94.31 76 GLU A O 1
ATOM 621 N N . LEU A 1 77 ? -10.333 -21.150 24.522 1.00 95.06 77 LEU A N 1
ATOM 622 C CA . LEU A 1 77 ? -9.339 -20.138 24.882 1.00 95.06 77 LEU A CA 1
ATOM 623 C C . LEU A 1 77 ? -7.988 -20.743 25.304 1.00 95.06 77 LEU A C 1
ATOM 625 O O . LEU A 1 77 ? -6.962 -20.185 24.922 1.00 95.06 77 LEU A O 1
ATOM 629 N N . PHE A 1 78 ? -7.962 -21.862 26.051 1.00 96.31 78 PHE A N 1
ATOM 630 C CA . PHE A 1 78 ? -6.705 -22.458 26.554 1.00 96.31 78 PHE A CA 1
ATOM 631 C C . PHE A 1 78 ? -6.335 -23.833 25.965 1.00 96.31 78 PHE A C 1
ATOM 633 O O . PHE A 1 78 ? -5.304 -24.399 26.325 1.00 96.31 78 PHE A O 1
ATOM 640 N N . SER A 1 79 ? -7.128 -24.390 25.044 1.00 92.25 79 SER A N 1
ATOM 641 C CA . SER A 1 79 ? -6.798 -25.652 24.350 1.00 92.25 79 SER A CA 1
ATOM 642 C C . SER A 1 79 ? -5.684 -25.534 23.300 1.00 92.25 79 SER A C 1
ATOM 644 O O . SER A 1 79 ? -5.045 -26.540 22.992 1.00 92.25 79 SER A O 1
ATOM 646 N N . HIS A 1 80 ? -5.439 -24.334 22.770 1.00 88.38 80 HIS A N 1
ATOM 647 C CA . HIS A 1 80 ? -4.474 -24.058 21.701 1.00 88.38 80 HIS A CA 1
ATOM 648 C C . HIS A 1 80 ? -3.628 -22.821 22.037 1.00 88.38 80 HIS A C 1
ATOM 650 O O . HIS A 1 80 ? -4.104 -21.914 22.721 1.00 88.38 80 HIS A O 1
ATOM 656 N N . ALA A 1 81 ? -2.397 -22.745 21.520 1.00 91.00 81 ALA A N 1
ATOM 657 C CA . ALA A 1 81 ? -1.622 -21.506 21.589 1.00 91.00 81 ALA A CA 1
ATOM 658 C C . ALA A 1 81 ? -2.284 -20.371 20.795 1.00 91.00 81 ALA A C 1
ATOM 660 O O . ALA A 1 81 ? -2.825 -20.584 19.709 1.00 91.00 81 ALA A O 1
ATOM 661 N N . GLY A 1 82 ? -2.183 -19.151 21.317 1.00 91.12 82 GLY A N 1
ATOM 662 C CA . GLY A 1 82 ? -2.756 -17.965 20.693 1.00 91.12 82 GLY A CA 1
ATOM 663 C C . GLY A 1 82 ? -2.374 -16.683 21.421 1.00 91.12 82 GLY A C 1
ATOM 664 O O . GLY A 1 82 ? -2.100 -16.693 22.622 1.00 91.12 82 GLY A O 1
ATOM 665 N N . GLU A 1 83 ? -2.368 -15.574 20.684 1.00 94.56 83 GLU A N 1
ATOM 666 C CA . GLU A 1 83 ? -2.265 -14.228 21.242 1.00 94.56 83 GLU A CA 1
ATOM 667 C C . GLU A 1 83 ? -3.595 -13.495 21.029 1.00 94.56 83 GLU A C 1
ATOM 669 O O . GLU A 1 83 ? -4.022 -13.255 19.899 1.00 94.56 83 GLU A O 1
ATOM 674 N N . TYR A 1 84 ? -4.251 -13.146 22.132 1.00 93.62 84 TYR A N 1
ATOM 675 C CA . TYR A 1 84 ? -5.563 -12.511 22.152 1.00 93.62 84 TYR A CA 1
ATOM 676 C C . TYR A 1 84 ? -5.425 -11.073 22.663 1.00 93.62 84 TYR A C 1
ATOM 678 O O . TYR A 1 84 ? -4.960 -10.885 23.790 1.00 93.62 84 TYR A O 1
ATOM 686 N N . PRO A 1 85 ? -5.829 -10.037 21.907 1.00 91.25 85 PRO A N 1
ATOM 687 C CA . PRO A 1 85 ? -5.809 -8.668 22.413 1.00 91.25 85 PRO A CA 1
ATOM 688 C C . PRO A 1 85 ? -6.694 -8.534 23.658 1.00 91.25 85 PRO A C 1
ATOM 690 O O . PRO A 1 85 ? -7.773 -9.123 23.719 1.00 91.25 85 PRO A O 1
ATOM 693 N N . VAL A 1 86 ? -6.276 -7.735 24.640 1.00 94.00 86 VAL A N 1
ATOM 694 C CA . VAL A 1 86 ? -7.062 -7.452 25.851 1.00 94.00 86 VAL A CA 1
ATOM 695 C C . VAL A 1 86 ? -7.198 -5.957 26.116 1.00 94.00 86 VAL A C 1
ATOM 697 O O . VAL A 1 86 ? -6.308 -5.167 25.790 1.00 94.00 86 VAL A O 1
ATOM 700 N N . ILE A 1 87 ? -8.290 -5.571 26.779 1.00 94.12 87 ILE A N 1
ATOM 701 C CA . ILE A 1 87 ? -8.391 -4.285 27.479 1.00 94.12 87 ILE A CA 1
ATOM 702 C C . ILE A 1 87 ? -8.750 -4.546 28.943 1.00 94.12 87 ILE A C 1
ATOM 704 O O . ILE A 1 87 ? -9.739 -5.215 29.242 1.00 94.12 87 ILE A O 1
ATOM 708 N N . CYS A 1 88 ? -7.947 -3.983 29.842 1.00 95.75 88 CYS A N 1
ATOM 709 C CA . CYS A 1 88 ? -8.050 -4.125 31.285 1.00 95.75 88 CYS A CA 1
ATOM 710 C C . CYS A 1 88 ? -8.460 -2.789 31.931 1.00 95.75 88 CYS A C 1
ATOM 712 O O . CYS A 1 88 ? -7.834 -1.758 31.671 1.00 95.75 88 CYS A O 1
ATOM 714 N N . ARG A 1 89 ? -9.465 -2.801 32.814 1.00 96.31 89 ARG A N 1
ATOM 715 C CA . ARG A 1 89 ? -9.868 -1.670 33.667 1.00 96.31 89 ARG A CA 1
ATOM 716 C C . ARG A 1 89 ? -9.569 -1.970 35.132 1.00 96.31 89 ARG A C 1
ATOM 718 O O . ARG A 1 89 ? -10.147 -2.897 35.691 1.00 96.31 89 ARG A O 1
ATOM 725 N N . TYR A 1 90 ? -8.785 -1.106 35.767 1.00 97.06 90 TYR A N 1
ATOM 726 C CA . TYR A 1 90 ? -8.599 -1.070 37.218 1.00 97.06 90 TYR A CA 1
ATOM 727 C C . TYR A 1 90 ? -9.651 -0.161 37.873 1.00 97.06 90 TYR A C 1
ATOM 729 O O . TYR A 1 90 ? -10.065 0.851 37.294 1.00 97.06 90 TYR A O 1
ATOM 737 N N . SER A 1 91 ? -10.095 -0.506 39.082 1.00 95.44 91 SER A N 1
ATOM 738 C CA . SER A 1 91 ? -11.189 0.175 39.790 1.00 95.44 91 SER A CA 1
ATOM 739 C C . SER A 1 91 ? -11.133 -0.008 41.311 1.00 95.44 91 SER A C 1
ATOM 741 O O . SER A 1 91 ? -10.566 -0.986 41.797 1.00 95.44 91 SER A O 1
ATOM 743 N N . SER A 1 92 ? -11.782 0.882 42.064 1.00 93.31 92 SER A N 1
ATOM 744 C CA . SER A 1 92 ? -12.161 0.614 43.463 1.00 93.31 92 SER A CA 1
ATOM 745 C C . SER A 1 92 ? -13.545 -0.038 43.495 1.00 93.31 92 SER A C 1
ATOM 747 O O . SER A 1 92 ? -14.448 0.465 42.832 1.00 93.31 92 SER A O 1
ATOM 749 N N . GLU A 1 93 ? -13.719 -1.139 44.237 1.00 90.00 93 GLU A N 1
ATOM 750 C CA . GLU A 1 93 ? -14.981 -1.910 44.318 1.00 90.00 93 GLU A CA 1
ATOM 751 C C . GLU A 1 93 ? -16.214 -1.154 44.865 1.00 90.00 93 GLU A C 1
ATOM 753 O O . GLU A 1 93 ? -17.316 -1.464 44.403 1.00 90.00 93 GLU A O 1
ATOM 758 N N . PRO A 1 94 ? -16.106 -0.168 45.778 1.00 87.75 94 PRO A N 1
ATOM 759 C CA . PRO A 1 94 ? -17.288 0.449 46.375 1.00 87.75 94 PRO A CA 1
ATOM 760 C C . PRO A 1 94 ? -18.234 1.145 45.386 1.00 87.75 94 PRO A C 1
ATOM 762 O O . PRO A 1 94 ? -17.848 1.610 44.310 1.00 87.75 94 PRO A O 1
ATOM 765 N N . SER A 1 95 ? -19.499 1.255 45.799 1.00 85.19 95 SER A N 1
ATOM 766 C CA . SER A 1 95 ? -20.568 1.958 45.074 1.00 85.19 95 SER A CA 1
ATOM 767 C C . SER A 1 95 ? -20.394 3.485 45.035 1.00 85.19 95 SER A C 1
ATOM 769 O O . SER A 1 95 ? -20.995 4.138 44.184 1.00 85.19 95 SER A O 1
ATOM 771 N N . ASP A 1 96 ? -19.598 4.059 45.946 1.00 87.19 96 ASP A N 1
ATOM 772 C CA . ASP A 1 96 ? -19.316 5.496 45.980 1.00 87.19 96 ASP A CA 1
ATOM 773 C C . ASP A 1 96 ? -18.104 5.842 45.086 1.00 87.19 96 ASP A C 1
ATOM 775 O O . ASP A 1 96 ? -16.976 5.455 45.409 1.00 87.19 96 ASP A O 1
ATOM 779 N N . PRO A 1 97 ? -18.285 6.594 43.982 1.00 87.25 97 PRO A N 1
ATOM 780 C CA . PRO A 1 97 ? -17.182 7.036 43.130 1.00 87.25 97 PRO A CA 1
ATOM 781 C C . PRO A 1 97 ? -16.264 8.075 43.800 1.00 87.25 97 PRO A C 1
ATOM 783 O O . PRO A 1 97 ? -15.174 8.315 43.285 1.00 87.25 97 PRO A O 1
ATOM 786 N N . LYS A 1 98 ? -16.689 8.705 44.908 1.00 87.19 98 LYS A N 1
ATOM 787 C CA . LYS A 1 98 ? -15.937 9.729 45.656 1.00 87.19 98 LYS A CA 1
ATOM 788 C C . LYS A 1 98 ? -15.191 9.176 46.874 1.00 87.19 98 LYS A C 1
ATOM 790 O O . LYS A 1 98 ? -14.612 9.965 47.619 1.00 87.19 98 LYS A O 1
ATOM 795 N N . LEU A 1 99 ? -15.195 7.858 47.100 1.00 86.69 99 LEU A N 1
ATOM 796 C CA . LEU A 1 99 ? -14.467 7.285 48.229 1.00 86.69 99 LEU A CA 1
ATOM 797 C C . LEU A 1 99 ? -12.963 7.567 48.090 1.00 86.69 99 LEU A C 1
ATOM 799 O O . LEU A 1 99 ? -12.374 7.285 47.044 1.00 86.69 99 LEU A O 1
ATOM 803 N N . ASP A 1 100 ? -12.379 8.120 49.152 1.00 88.62 100 ASP A N 1
ATOM 804 C CA . ASP A 1 100 ? -10.973 8.516 49.249 1.00 88.62 100 ASP A CA 1
ATOM 805 C C . ASP A 1 100 ? -10.039 7.302 49.112 1.00 88.62 100 ASP A C 1
ATOM 807 O O . ASP A 1 100 ? -10.219 6.295 49.803 1.00 88.62 100 ASP A O 1
ATOM 811 N N . ASP A 1 101 ? -9.027 7.397 48.245 1.00 90.00 101 ASP A N 1
ATOM 812 C CA . ASP A 1 101 ? -8.088 6.304 47.955 1.00 90.00 101 ASP A CA 1
ATOM 813 C C . ASP A 1 101 ? -7.324 5.779 49.189 1.00 90.00 101 ASP A C 1
ATOM 815 O O . ASP A 1 101 ? -6.832 4.647 49.149 1.00 90.00 101 ASP A O 1
ATOM 819 N N . ARG A 1 102 ? -7.254 6.548 50.291 1.00 88.50 102 ARG A N 1
ATOM 820 C CA . ARG A 1 102 ? -6.681 6.114 51.582 1.00 88.50 102 ARG A CA 1
ATOM 821 C C . ARG A 1 102 ? -7.556 5.136 52.360 1.00 88.50 102 ARG A C 1
ATOM 823 O O . ARG A 1 102 ? -7.050 4.480 53.266 1.00 88.50 102 ARG A O 1
ATOM 830 N N . ILE A 1 103 ? -8.849 5.019 52.060 1.00 89.12 103 ILE A N 1
ATOM 831 C CA . ILE A 1 103 ? -9.758 4.142 52.812 1.00 89.12 103 ILE A CA 1
ATOM 832 C C . ILE A 1 103 ? -9.533 2.682 52.361 1.00 89.12 103 ILE A C 1
ATOM 834 O O . ILE A 1 103 ? -9.677 2.395 51.170 1.00 89.12 103 ILE A O 1
ATOM 838 N N . PRO A 1 104 ? -9.141 1.748 53.257 1.00 89.88 104 PRO A N 1
ATOM 839 C CA . PRO A 1 104 ? -8.895 0.346 52.896 1.00 89.88 104 PRO A CA 1
ATOM 840 C C . PRO A 1 104 ? -10.175 -0.325 52.390 1.00 89.88 104 PRO A C 1
ATOM 842 O O . PRO A 1 104 ? -11.175 -0.333 53.106 1.00 89.88 104 PRO A O 1
ATOM 845 N N . GLN A 1 105 ? -10.159 -0.844 51.157 1.00 92.44 105 GLN A N 1
ATOM 846 C CA . GLN A 1 105 ? -11.298 -1.474 50.462 1.00 92.44 105 GLN A CA 1
ATOM 847 C C . GLN A 1 105 ? -10.812 -2.435 49.356 1.00 92.44 105 GLN A C 1
ATOM 849 O O . GLN A 1 105 ? -9.683 -2.290 48.875 1.00 92.44 105 GLN A O 1
ATOM 854 N N . PRO A 1 106 ? -11.650 -3.364 48.861 1.00 94.19 106 PRO A N 1
ATOM 855 C CA . PRO A 1 106 ? -11.304 -4.196 47.710 1.00 94.19 106 PRO A CA 1
ATOM 856 C C . PRO A 1 106 ? -11.103 -3.370 46.422 1.00 94.19 106 PRO A C 1
ATOM 858 O O . PRO A 1 106 ? -11.712 -2.312 46.223 1.00 94.19 106 PRO A O 1
ATOM 861 N N . ARG A 1 107 ? -10.238 -3.850 45.523 1.00 95.56 107 ARG A N 1
ATOM 862 C CA . ARG A 1 107 ? -9.946 -3.240 44.214 1.00 95.56 107 ARG A CA 1
ATOM 863 C C . ARG A 1 107 ? -10.257 -4.241 43.100 1.00 95.56 107 ARG A C 1
ATOM 865 O O . ARG A 1 107 ? -9.886 -5.404 43.189 1.00 95.56 107 ARG A O 1
ATOM 872 N N . GLY A 1 108 ? -10.941 -3.798 42.048 1.00 95.81 108 GLY A N 1
ATOM 873 C CA . GLY A 1 108 ? -11.365 -4.661 40.942 1.00 95.81 108 GLY A CA 1
ATOM 874 C C . GLY A 1 108 ? -10.550 -4.469 39.675 1.00 95.81 108 GLY A C 1
ATOM 875 O O . GLY A 1 108 ? -10.244 -3.331 39.304 1.00 95.81 108 GLY A O 1
ATOM 876 N N . LEU A 1 109 ? -10.297 -5.572 38.977 1.00 97.38 109 LEU A N 1
ATOM 877 C CA . LEU A 1 109 ? -9.705 -5.608 37.647 1.00 97.38 109 LEU A CA 1
ATOM 878 C C . LEU A 1 109 ? -10.660 -6.340 36.698 1.00 97.38 109 LEU A C 1
ATOM 880 O O . LEU A 1 109 ? -10.956 -7.513 36.890 1.00 97.38 109 LEU A O 1
ATOM 884 N N . ALA A 1 110 ? -11.150 -5.647 35.674 1.00 96.44 110 ALA A N 1
ATOM 885 C CA . ALA A 1 110 ? -12.008 -6.220 34.638 1.00 96.44 110 ALA A CA 1
ATOM 886 C C . ALA A 1 110 ? -11.223 -6.328 33.327 1.00 96.44 110 ALA A C 1
ATOM 888 O O . ALA A 1 110 ? -10.603 -5.348 32.918 1.00 96.44 110 ALA A O 1
ATOM 889 N N . VAL A 1 111 ? -11.249 -7.486 32.670 1.00 96.88 111 VAL A N 1
ATOM 890 C CA . VAL A 1 111 ? -10.490 -7.783 31.448 1.00 96.88 111 VAL A CA 1
ATOM 891 C C . VAL A 1 111 ? -11.450 -8.264 30.363 1.00 96.88 111 VAL A C 1
ATOM 893 O O . VAL A 1 111 ? -12.080 -9.306 30.511 1.00 96.88 111 VAL A O 1
ATOM 896 N N . LYS A 1 112 ? -11.539 -7.526 29.254 1.00 94.88 112 LYS A N 1
ATOM 897 C CA . LYS A 1 112 ? -12.210 -7.983 28.029 1.00 94.88 112 LYS A CA 1
ATOM 898 C C . LYS A 1 112 ? -11.148 -8.546 27.086 1.00 94.88 112 LYS A C 1
ATOM 900 O O . LYS A 1 112 ? -10.265 -7.801 26.658 1.00 94.88 112 LYS A O 1
ATOM 905 N N . VAL A 1 113 ? -11.216 -9.846 26.803 1.00 95.31 113 VAL A N 1
ATOM 906 C CA . VAL A 1 113 ? -10.348 -10.567 25.859 1.00 95.31 113 VAL A CA 1
ATOM 907 C C . VAL A 1 113 ? -11.045 -10.619 24.502 1.00 95.31 113 VAL A C 1
ATOM 909 O O . VAL A 1 113 ? -12.211 -10.997 24.429 1.00 95.31 113 VAL A O 1
ATOM 912 N N . PHE A 1 114 ? -10.358 -10.228 23.433 1.00 91.38 114 PHE A N 1
ATOM 913 C CA . PHE A 1 114 ? -10.920 -10.084 22.088 1.00 91.38 114 PHE A CA 1
ATOM 914 C C . PHE A 1 114 ? -10.516 -11.228 21.152 1.00 91.38 114 PHE A C 1
ATOM 916 O O . PHE A 1 114 ? -9.530 -11.926 21.380 1.00 91.38 114 PHE A O 1
ATOM 923 N N . ASN A 1 115 ? -11.272 -11.374 20.062 1.00 88.38 115 ASN A N 1
ATOM 924 C CA . ASN A 1 115 ? -11.110 -12.380 19.008 1.00 88.38 115 ASN A CA 1
ATOM 925 C C . ASN A 1 115 ? -11.315 -13.836 19.465 1.00 88.38 115 ASN A C 1
ATOM 927 O O . ASN A 1 115 ? -11.021 -14.755 18.701 1.00 88.38 115 ASN A O 1
ATOM 931 N N . VAL A 1 116 ? -11.865 -14.062 20.661 1.00 90.62 116 VAL A N 1
ATOM 932 C CA . VAL A 1 116 ? -12.160 -15.407 21.175 1.00 90.62 116 VAL A CA 1
ATOM 933 C C . VAL A 1 116 ? -13.280 -16.040 20.344 1.00 90.62 116 VAL A C 1
ATOM 935 O O . VAL A 1 116 ? -14.293 -15.395 20.072 1.00 90.62 116 VAL A O 1
ATOM 938 N N . GLN A 1 117 ? -13.079 -17.291 19.926 1.00 90.06 117 GLN A N 1
ATOM 939 C CA . GLN A 1 117 ? -14.014 -18.083 19.120 1.00 90.06 117 GLN A CA 1
ATOM 940 C C . GLN A 1 117 ? -14.432 -19.335 19.897 1.00 90.06 117 GLN A C 1
ATOM 942 O O . GLN A 1 117 ? -13.628 -19.871 20.654 1.00 90.06 117 GLN A O 1
ATOM 947 N N . GLY A 1 118 ? -15.657 -19.813 19.686 1.00 91.25 118 GLY A N 1
ATOM 948 C CA . GLY A 1 118 ? -16.202 -21.010 20.334 1.00 91.25 118 GLY A CA 1
ATOM 949 C C . GLY A 1 118 ? -17.711 -20.904 20.536 1.00 91.25 118 GLY A C 1
ATOM 950 O O . GLY A 1 118 ? -18.344 -19.984 20.011 1.00 91.25 118 GLY A O 1
ATOM 951 N N . GLU A 1 119 ? -18.300 -21.829 21.294 1.00 95.00 119 GLU A N 1
ATOM 952 C CA . GLU A 1 119 ? -19.716 -21.724 21.669 1.00 95.00 119 GLU A CA 1
ATOM 953 C C . GLU A 1 119 ? -19.887 -20.656 22.762 1.00 95.00 119 GLU A C 1
ATOM 955 O O . GLU A 1 119 ? -19.412 -20.825 23.883 1.00 95.00 119 GLU A O 1
ATOM 960 N N . MET A 1 120 ? -20.556 -19.546 22.440 1.00 94.00 120 MET A N 1
ATOM 961 C CA . MET A 1 120 ? -20.786 -18.412 23.346 1.00 94.00 120 MET A CA 1
ATOM 962 C C . MET A 1 120 ? -22.200 -18.445 23.946 1.00 94.00 120 MET A C 1
ATOM 964 O O . MET A 1 120 ? -23.154 -18.855 23.285 1.00 94.00 120 MET A O 1
ATOM 968 N N . PHE A 1 121 ? -22.369 -17.949 25.175 1.00 94.00 121 PHE A N 1
ATOM 969 C CA . PHE A 1 121 ? -23.699 -17.775 25.778 1.00 94.00 121 PHE A CA 1
ATOM 970 C C . PHE A 1 121 ? -24.595 -16.826 24.973 1.00 94.00 121 PHE A C 1
ATOM 972 O O . PHE A 1 121 ? -24.115 -15.857 24.401 1.00 94.00 121 PHE A O 1
ATOM 979 N N . GLU A 1 122 ? -25.920 -17.008 25.039 1.00 88.19 122 GLU A N 1
ATOM 980 C CA . GLU A 1 122 ? -26.922 -16.134 24.387 1.00 88.19 122 GLU A CA 1
ATOM 981 C C . GLU A 1 122 ? -26.722 -14.631 24.683 1.00 88.19 122 GLU A C 1
ATOM 983 O O . GLU A 1 122 ? -26.979 -13.799 23.819 1.00 88.19 122 GLU A O 1
ATOM 988 N N . ALA A 1 123 ? -26.215 -14.273 25.871 1.00 84.81 123 ALA A N 1
ATOM 989 C CA . ALA A 1 123 ? -25.899 -12.888 26.236 1.00 84.81 123 ALA A CA 1
ATOM 990 C C . ALA A 1 123 ? -24.642 -12.326 25.537 1.00 84.81 123 ALA A C 1
ATOM 992 O O . ALA A 1 123 ? -24.513 -11.111 25.415 1.00 84.81 123 ALA A O 1
ATOM 993 N N . GLY A 1 124 ? -23.721 -13.194 25.108 1.00 81.69 124 GLY A N 1
ATOM 994 C CA . GLY A 1 124 ? -22.462 -12.858 24.440 1.00 81.69 124 GLY A CA 1
ATOM 995 C C . GLY A 1 124 ? -22.347 -13.318 22.985 1.00 81.69 124 GLY A C 1
ATOM 996 O O . GLY A 1 124 ? -21.342 -13.021 22.358 1.00 81.69 124 GLY A O 1
ATOM 997 N N . LYS A 1 125 ? -23.339 -14.032 22.437 1.00 84.56 125 LYS A N 1
ATOM 998 C CA . LYS A 1 125 ? -23.253 -14.752 21.149 1.00 84.56 125 LYS A CA 1
ATOM 999 C C . LYS A 1 125 ? -22.855 -13.891 19.950 1.00 84.56 125 LYS A C 1
ATOM 1001 O O . LYS A 1 125 ? -22.224 -14.378 19.020 1.00 84.56 125 LYS A O 1
ATOM 1006 N N . ASP A 1 126 ? -23.247 -12.620 19.981 1.00 78.88 126 ASP A N 1
ATOM 1007 C CA . ASP A 1 126 ? -23.000 -11.655 18.916 1.00 78.88 126 ASP A CA 1
ATOM 1008 C C . ASP A 1 126 ? -21.632 -10.959 19.085 1.00 78.88 126 ASP A C 1
ATOM 1010 O O . ASP A 1 126 ? -21.245 -10.169 18.225 1.00 78.88 126 ASP A O 1
ATOM 1014 N N . PHE A 1 127 ? -20.898 -11.234 20.176 1.00 79.69 127 PHE A N 1
ATOM 1015 C CA . PHE A 1 127 ? -19.629 -10.605 20.558 1.00 79.69 127 PHE A CA 1
ATOM 1016 C C . PHE A 1 127 ? -18.482 -11.633 20.566 1.00 79.69 127 PHE A C 1
ATOM 1018 O O . PHE A 1 127 ? -18.479 -12.573 21.357 1.00 79.69 127 PHE A O 1
ATOM 1025 N N . SER A 1 128 ? -17.440 -11.427 19.756 1.00 83.81 128 SER A N 1
ATOM 1026 C CA . SER A 1 128 ? -16.240 -12.291 19.733 1.00 83.81 128 SER A CA 1
ATOM 1027 C C . SER A 1 128 ? -15.268 -11.991 20.889 1.00 83.81 128 SER A C 1
ATOM 1029 O O . SER A 1 128 ? -14.076 -11.731 20.692 1.00 83.81 128 SER A O 1
ATOM 1031 N N . THR A 1 129 ? -15.787 -11.978 22.120 1.00 91.50 129 THR A N 1
ATOM 1032 C CA . THR A 1 129 ? -15.034 -11.630 23.332 1.00 91.50 129 THR A CA 1
ATOM 1033 C C . THR A 1 129 ? -15.291 -12.600 24.474 1.00 91.50 129 THR A C 1
ATOM 1035 O O . THR A 1 129 ? -16.442 -12.948 24.714 1.00 91.50 129 THR A O 1
ATOM 1038 N N . GLN A 1 130 ? -14.248 -12.928 25.239 1.00 94.75 130 GLN A N 1
ATOM 1039 C CA . GLN A 1 130 ? -14.389 -13.482 26.585 1.00 94.75 130 GLN A CA 1
ATOM 1040 C C . GLN A 1 130 ? -14.179 -12.358 27.601 1.00 94.75 130 GLN A C 1
ATOM 1042 O O . GLN A 1 130 ? -13.083 -11.809 27.720 1.00 94.75 130 GLN A O 1
ATOM 1047 N N . ASP A 1 131 ? -15.219 -12.034 28.355 1.00 95.56 131 ASP A N 1
ATOM 1048 C CA . ASP A 1 131 ? -15.123 -11.156 29.516 1.00 95.56 131 ASP A CA 1
ATOM 1049 C C . ASP A 1 131 ? -14.685 -11.946 30.755 1.00 95.56 131 ASP A C 1
ATOM 1051 O O . ASP A 1 131 ? -15.145 -13.061 31.004 1.00 95.56 131 ASP A O 1
ATOM 1055 N N . ILE A 1 132 ? -13.756 -11.372 31.521 1.00 96.56 132 ILE A N 1
ATOM 1056 C CA . ILE A 1 132 ? -13.160 -11.971 32.717 1.00 96.56 132 ILE A CA 1
ATOM 1057 C C . ILE A 1 132 ? -13.065 -10.892 33.797 1.00 96.56 132 ILE A C 1
ATOM 1059 O O . ILE A 1 132 ? -12.486 -9.825 33.583 1.00 96.56 132 ILE A O 1
ATOM 1063 N N . GLU A 1 133 ? -13.613 -11.157 34.977 1.00 95.12 133 GLU A N 1
ATOM 1064 C CA . GLU A 1 133 ? -13.550 -10.243 36.122 1.00 95.12 133 GLU A CA 1
ATOM 1065 C C . GLU A 1 133 ? -12.666 -10.789 37.246 1.00 95.12 133 GLU A C 1
ATOM 1067 O O . GLU A 1 133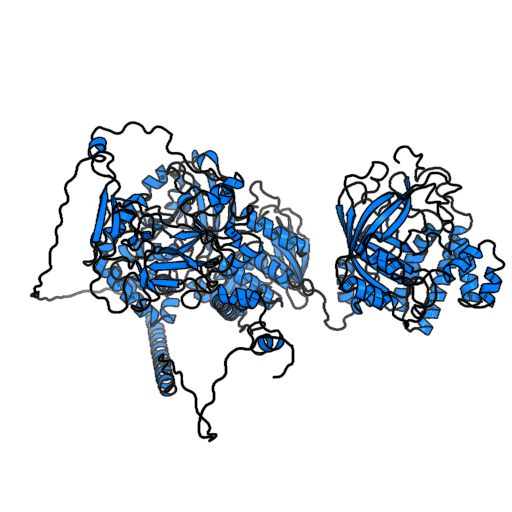 ? -12.537 -12.003 37.424 1.00 95.12 133 GLU A O 1
ATOM 1072 N N . PHE A 1 134 ? -12.062 -9.880 38.011 1.00 97.62 134 PHE A N 1
ATOM 1073 C CA . PHE A 1 134 ? -11.245 -10.199 39.172 1.00 97.62 134 PHE A CA 1
ATOM 1074 C C . PHE A 1 134 ? -11.373 -9.131 40.275 1.00 97.62 134 PHE A C 1
ATOM 1076 O O . PHE A 1 134 ? -11.622 -7.952 40.006 1.00 97.62 134 PHE A O 1
ATOM 1083 N N . ASN A 1 135 ? -11.095 -9.524 41.517 1.00 96.69 135 ASN A N 1
ATOM 1084 C CA . ASN A 1 135 ? -11.040 -8.661 42.700 1.00 96.69 135 ASN A CA 1
ATOM 1085 C C . ASN A 1 135 ? -9.729 -8.884 43.480 1.00 96.69 135 ASN A C 1
ATOM 1087 O O . ASN A 1 135 ? -9.114 -9.939 43.367 1.00 96.69 135 ASN A O 1
ATOM 1091 N N . SER A 1 136 ? -9.282 -7.918 44.278 1.00 96.25 136 SER A N 1
ATOM 1092 C CA . SER A 1 136 ? -8.032 -7.986 45.050 1.00 96.25 136 SER A CA 1
ATOM 1093 C C . SER A 1 136 ? -8.094 -8.909 46.275 1.00 96.25 136 SER A C 1
ATOM 1095 O O . SER A 1 136 ? -7.093 -9.057 46.971 1.00 96.25 136 SER A O 1
ATOM 1097 N N . THR A 1 137 ? -9.253 -9.504 46.576 1.00 95.44 137 THR A N 1
ATOM 1098 C CA . THR A 1 137 ? -9.436 -10.480 47.662 1.00 95.44 137 THR A CA 1
ATOM 1099 C C . THR A 1 137 ? -9.762 -11.870 47.100 1.00 95.44 137 THR A C 1
ATOM 1101 O O . THR A 1 137 ? -10.491 -11.962 46.110 1.00 95.44 137 THR A O 1
ATOM 1104 N N . PRO A 1 138 ? -9.273 -12.966 47.714 1.00 94.31 138 PRO A N 1
ATOM 1105 C CA . PRO A 1 138 ? -9.532 -14.331 47.238 1.00 94.31 138 PRO A CA 1
ATOM 1106 C C . PRO A 1 138 ? -10.948 -14.839 47.564 1.00 94.31 138 PRO A C 1
ATOM 1108 O O . PRO A 1 138 ? -11.460 -15.721 46.874 1.00 94.31 138 PRO A O 1
ATOM 1111 N N . ALA A 1 139 ? -11.596 -14.258 48.578 1.00 94.75 139 ALA A N 1
ATOM 1112 C CA . ALA A 1 139 ? -12.986 -14.501 48.965 1.00 94.75 139 ALA A CA 1
ATOM 1113 C C . ALA A 1 139 ? -13.863 -13.256 48.724 1.00 94.75 139 ALA A C 1
ATOM 1115 O O . ALA A 1 139 ? -13.359 -12.126 48.704 1.00 94.75 139 ALA A O 1
ATOM 1116 N N . LEU A 1 140 ? -15.170 -13.471 48.552 1.00 94.69 140 LEU A N 1
ATOM 1117 C CA . LEU A 1 140 ? -16.190 -12.440 48.322 1.00 94.69 140 LEU A CA 1
ATOM 1118 C C . LEU A 1 140 ? -17.082 -12.264 49.562 1.00 94.69 140 LEU A C 1
ATOM 1120 O O . LEU A 1 140 ? -17.655 -13.236 50.041 1.00 94.69 140 LEU A O 1
ATOM 1124 N N . ASP A 1 141 ? -17.248 -11.030 50.047 1.00 91.81 141 ASP A N 1
ATOM 1125 C CA . ASP A 1 141 ? -18.147 -10.692 51.167 1.00 91.81 141 ASP A CA 1
ATOM 1126 C C . ASP A 1 141 ? -19.629 -10.885 50.814 1.00 91.81 141 ASP A C 1
ATOM 1128 O O . ASP A 1 141 ? -20.438 -11.310 51.635 1.00 91.81 141 ASP A O 1
ATOM 1132 N N . LEU A 1 142 ? -19.981 -10.634 49.557 1.00 93.38 142 LEU A N 1
ATOM 1133 C CA . LEU A 1 142 ? -21.294 -10.905 48.971 1.00 93.38 142 LEU A CA 1
ATOM 1134 C C . LEU A 1 142 ? -21.363 -12.371 48.481 1.00 93.38 142 LEU A C 1
ATOM 1136 O O . LEU A 1 142 ? -21.528 -12.644 47.295 1.00 93.38 142 LEU A O 1
ATOM 1140 N N . ALA A 1 143 ? -21.118 -13.307 49.405 1.00 94.69 143 ALA A N 1
ATOM 1141 C CA . ALA A 1 143 ? -20.705 -14.690 49.132 1.00 94.69 143 ALA A CA 1
ATOM 1142 C C . ALA A 1 143 ? -21.689 -15.546 48.308 1.00 94.69 143 ALA A C 1
ATOM 1144 O O . ALA A 1 143 ? -21.262 -16.441 47.579 1.00 94.69 143 ALA A O 1
ATOM 1145 N N . ASP A 1 144 ? -22.986 -15.275 48.433 1.00 96.06 144 ASP A N 1
ATOM 1146 C CA . ASP A 1 144 ? -24.096 -15.940 47.746 1.00 96.06 144 ASP A CA 1
ATOM 1147 C C . ASP A 1 144 ? -25.268 -14.943 47.591 1.00 96.06 144 ASP A C 1
ATOM 1149 O O . ASP A 1 144 ? -25.209 -13.819 48.111 1.00 96.06 144 ASP A O 1
ATOM 1153 N N . ALA A 1 145 ? -26.339 -15.312 46.879 1.00 96.38 145 ALA A N 1
ATOM 1154 C CA . ALA A 1 145 ? -27.473 -14.411 46.636 1.00 96.38 145 ALA A CA 1
ATOM 1155 C C . ALA A 1 145 ? -28.163 -13.910 47.925 1.00 96.38 145 ALA A C 1
ATOM 1157 O O . ALA A 1 145 ? -28.503 -12.727 48.033 1.00 96.38 145 ALA A O 1
ATOM 1158 N N . LYS A 1 146 ? -28.318 -14.783 48.925 1.00 95.81 146 LYS A N 1
ATOM 1159 C CA . LYS A 1 146 ? -28.983 -14.485 50.199 1.00 95.81 146 LYS A CA 1
ATOM 1160 C C . LYS A 1 146 ? -28.114 -13.585 51.078 1.00 95.81 146 LYS A C 1
ATOM 1162 O O . LYS A 1 146 ? -28.585 -12.559 51.568 1.00 95.81 146 LYS A O 1
ATOM 1167 N N . THR A 1 147 ? -26.836 -13.921 51.236 1.00 95.88 147 THR A N 1
ATOM 1168 C CA . THR A 1 147 ? -25.849 -13.094 51.942 1.00 95.88 147 THR A CA 1
ATOM 1169 C C . THR A 1 147 ? -25.763 -11.708 51.299 1.00 95.88 147 THR A C 1
ATOM 1171 O O . THR A 1 147 ? -25.787 -10.698 52.003 1.00 95.88 147 THR A O 1
ATOM 1174 N N . THR A 1 148 ? -25.781 -11.627 49.962 1.00 95.56 148 THR A N 1
ATOM 1175 C CA . THR A 1 148 ? -25.800 -10.344 49.241 1.00 95.56 148 THR A CA 1
ATOM 1176 C C . THR A 1 148 ? -27.023 -9.497 49.600 1.00 95.56 148 THR A C 1
ATOM 1178 O O . THR A 1 148 ? -26.880 -8.316 49.924 1.00 95.56 148 THR A O 1
ATOM 1181 N N . LYS A 1 149 ? -28.222 -10.093 49.592 1.00 95.88 149 LYS A N 1
ATOM 1182 C CA . LYS A 1 149 ? -29.480 -9.440 49.984 1.00 95.88 149 LYS A CA 1
ATOM 1183 C C . LYS A 1 149 ? -29.422 -8.895 51.410 1.00 95.88 149 LYS A C 1
ATOM 1185 O O . LYS A 1 149 ? -29.650 -7.703 51.610 1.00 95.88 149 LYS A O 1
ATOM 1190 N N . GLU A 1 150 ? -29.085 -9.744 52.381 1.00 95.06 150 GLU A N 1
ATOM 1191 C CA . GLU A 1 150 ? -29.049 -9.383 53.805 1.00 95.06 150 GLU A CA 1
ATOM 1192 C C . GLU A 1 150 ? -28.057 -8.243 54.088 1.00 95.06 150 GLU A C 1
ATOM 1194 O O . GLU A 1 150 ? -28.349 -7.324 54.857 1.00 95.06 150 GLU A O 1
ATOM 1199 N N . ILE A 1 151 ? -26.893 -8.266 53.436 1.00 93.38 151 ILE A N 1
ATOM 1200 C CA . ILE A 1 151 ? -25.855 -7.244 53.592 1.00 93.38 151 ILE A CA 1
ATOM 1201 C C . ILE A 1 151 ? -26.236 -5.926 52.906 1.00 93.38 151 ILE A C 1
ATOM 1203 O O . ILE A 1 151 ? -25.982 -4.855 53.466 1.00 93.38 151 ILE A O 1
ATOM 1207 N N . LEU A 1 152 ? -26.893 -5.964 51.743 1.00 92.19 152 LEU A N 1
ATOM 1208 C CA . LEU A 1 152 ? -27.438 -4.760 51.110 1.00 92.19 152 LEU A CA 1
ATOM 1209 C C . LEU A 1 152 ? -28.585 -4.148 51.925 1.00 92.19 152 LEU A C 1
ATOM 1211 O O . LEU A 1 152 ? -28.645 -2.925 52.034 1.00 92.19 152 LEU A O 1
ATOM 1215 N N . ASP A 1 153 ? -29.434 -4.962 52.560 1.00 93.06 153 ASP A N 1
ATOM 1216 C CA . ASP A 1 153 ? -30.452 -4.477 53.500 1.00 93.06 153 ASP A CA 1
ATOM 1217 C C . ASP A 1 153 ? -29.826 -3.732 54.690 1.00 93.06 153 ASP A C 1
ATOM 1219 O O . ASP A 1 153 ? -30.302 -2.656 55.057 1.00 93.06 153 ASP A O 1
ATOM 1223 N N . LEU A 1 154 ? -28.721 -4.231 55.262 1.00 92.50 154 LEU A N 1
ATOM 1224 C CA . LEU A 1 154 ? -27.991 -3.507 56.311 1.00 92.50 154 LEU A CA 1
ATOM 1225 C C . LEU A 1 154 ? -27.372 -2.195 55.792 1.00 92.50 154 LEU A C 1
ATOM 1227 O O . LEU A 1 154 ? -27.559 -1.151 56.422 1.00 92.50 154 LEU A O 1
ATOM 1231 N N . ARG A 1 155 ? -26.682 -2.228 54.641 1.00 88.62 155 ARG A N 1
ATOM 1232 C CA . ARG A 1 155 ? -26.011 -1.057 54.034 1.00 88.62 155 ARG A CA 1
ATOM 1233 C C . ARG A 1 155 ? -27.006 0.052 53.652 1.00 88.62 155 ARG A C 1
ATOM 1235 O O . ARG A 1 155 ? -26.734 1.226 53.903 1.00 88.62 155 ARG A O 1
ATOM 1242 N N . LEU A 1 156 ? -28.178 -0.295 53.112 1.00 87.62 156 LEU A N 1
ATOM 1243 C CA . LEU A 1 156 ? -29.243 0.665 52.790 1.00 87.62 156 LEU A CA 1
ATOM 1244 C C . LEU A 1 156 ? -29.917 1.236 54.046 1.00 87.62 156 LEU A C 1
ATOM 1246 O O . LEU A 1 156 ? -30.115 2.448 54.137 1.00 87.62 156 LEU A O 1
ATOM 1250 N N . LYS A 1 157 ? -30.249 0.382 55.023 1.00 89.50 157 LYS A N 1
ATOM 1251 C CA . LYS A 1 157 ? -31.025 0.760 56.215 1.00 89.50 157 LYS A CA 1
ATOM 1252 C C . LYS A 1 157 ? -30.241 1.597 57.226 1.00 89.50 157 LYS A C 1
ATOM 1254 O O . LYS A 1 157 ? -30.818 2.497 57.833 1.00 89.50 157 LYS A O 1
ATOM 1259 N N . TYR A 1 158 ? -28.962 1.284 57.434 1.00 87.38 158 TYR A N 1
ATOM 1260 C CA . TYR A 1 158 ? -28.114 1.944 58.436 1.00 87.38 158 TYR A CA 1
ATOM 1261 C C . TYR A 1 158 ? -27.099 2.921 57.826 1.00 87.38 158 TYR A C 1
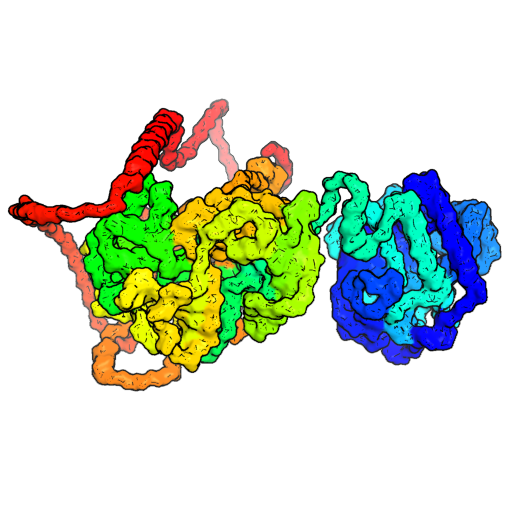ATOM 1263 O O . TYR A 1 158 ? -26.486 3.696 58.557 1.00 87.38 158 TYR A O 1
ATOM 1271 N N . GLY A 1 159 ? -26.964 2.938 56.496 1.00 74.38 159 GLY A N 1
ATOM 1272 C CA . GLY A 1 159 ? -25.944 3.704 55.788 1.00 74.38 159 GLY A CA 1
ATOM 1273 C C . GLY A 1 159 ? -24.589 2.997 55.792 1.00 74.38 159 GLY A C 1
ATOM 1274 O O . GLY A 1 159 ? -24.232 2.320 56.751 1.00 74.38 159 GLY A O 1
ATOM 1275 N N . TYR A 1 160 ? -23.839 3.177 54.706 1.00 75.44 160 TYR A N 1
ATOM 1276 C CA . TYR A 1 160 ? -22.524 2.572 54.509 1.00 75.44 160 TYR A CA 1
ATOM 1277 C C . TYR A 1 160 ? -21.521 3.042 55.577 1.00 75.44 160 TYR A C 1
ATOM 1279 O O . TYR A 1 160 ? -21.323 4.245 55.751 1.00 75.44 160 TYR A O 1
ATOM 1287 N N . ASN A 1 161 ? -20.855 2.087 56.230 1.00 72.62 161 ASN A N 1
ATOM 1288 C CA . ASN A 1 161 ? -19.778 2.287 57.208 1.00 72.62 161 ASN A CA 1
ATOM 1289 C C . ASN A 1 161 ? -20.191 3.142 58.429 1.00 72.62 161 ASN A C 1
ATOM 1291 O O . ASN A 1 161 ? -19.432 3.994 58.897 1.00 72.62 161 ASN A O 1
ATOM 1295 N N . THR A 1 162 ? -21.409 2.932 58.941 1.00 81.38 162 THR A N 1
ATOM 1296 C CA . THR A 1 162 ? -21.881 3.517 60.207 1.00 81.38 162 THR A CA 1
ATOM 1297 C C . THR A 1 162 ? -21.723 2.543 61.374 1.00 81.38 162 THR A C 1
ATOM 1299 O O . THR A 1 162 ? -21.788 1.328 61.199 1.00 81.38 162 THR A O 1
ATOM 1302 N N . LYS A 1 163 ? -21.600 3.068 62.601 1.00 86.31 163 LYS A N 1
ATOM 1303 C CA . LYS A 1 163 ? -21.490 2.242 63.821 1.00 86.31 163 LYS A CA 1
ATOM 1304 C C . LYS A 1 163 ? -22.718 1.355 64.030 1.00 86.31 163 LYS A C 1
ATOM 1306 O O . LYS A 1 163 ? -22.627 0.268 64.593 1.00 86.31 163 LYS A O 1
ATOM 1311 N N . GLU A 1 164 ? -23.870 1.830 63.575 1.00 87.19 164 GLU A N 1
ATOM 1312 C CA . GLU A 1 164 ? -25.140 1.123 63.567 1.00 87.19 164 GLU A CA 1
ATOM 1313 C C . GLU A 1 164 ? -25.139 -0.041 62.560 1.00 87.19 164 GLU A C 1
ATOM 1315 O O . GLU A 1 164 ? -25.686 -1.098 62.872 1.00 87.19 164 GLU A O 1
ATOM 1320 N N . GLN A 1 165 ? -24.489 0.112 61.396 1.00 88.12 165 GLN A N 1
ATOM 1321 C CA . GLN A 1 165 ? -24.233 -0.995 60.466 1.00 88.12 165 GLN A CA 1
ATOM 1322 C C . GLN A 1 165 ? -23.231 -1.992 61.071 1.00 88.12 165 GLN A C 1
ATOM 1324 O O . GLN A 1 165 ? -23.511 -3.190 61.090 1.00 88.12 165 GLN A O 1
ATOM 1329 N N . ASP A 1 166 ? -22.103 -1.516 61.606 1.00 86.62 166 ASP A N 1
ATOM 1330 C CA . ASP A 1 166 ? -21.048 -2.356 62.191 1.00 86.62 166 ASP A CA 1
ATOM 1331 C C . ASP A 1 166 ? -21.589 -3.218 63.344 1.00 86.62 166 ASP A C 1
ATOM 1333 O O . ASP A 1 166 ? -21.382 -4.432 63.375 1.00 86.62 166 ASP A O 1
ATOM 1337 N N . SER A 1 167 ? -22.393 -2.627 64.238 1.00 90.69 167 SER A N 1
ATOM 1338 C CA . SER A 1 167 ? -23.074 -3.349 65.323 1.00 90.69 167 SER A CA 1
ATOM 1339 C C . SER A 1 167 ? -24.072 -4.402 64.832 1.00 90.69 167 SER A C 1
ATOM 1341 O O . SER A 1 167 ? -24.449 -5.268 65.619 1.00 90.69 167 SER A O 1
ATOM 1343 N N . LYS A 1 168 ? -24.533 -4.338 63.577 1.00 92.50 168 LYS A N 1
ATOM 1344 C CA . LYS A 1 168 ? -25.377 -5.373 62.960 1.00 92.50 168 LYS A CA 1
ATOM 1345 C C . LYS A 1 168 ? -24.601 -6.368 62.108 1.00 92.50 168 LYS A C 1
ATOM 1347 O O . LYS A 1 168 ? -25.113 -7.455 61.866 1.00 92.50 168 LYS A O 1
ATOM 1352 N N . ILE A 1 169 ? -23.364 -6.052 61.732 1.00 91.88 169 ILE A N 1
ATOM 1353 C CA . ILE A 1 169 ? -22.410 -7.038 61.221 1.00 91.88 169 ILE A CA 1
ATOM 1354 C C . ILE A 1 169 ? -21.909 -7.925 62.369 1.00 91.88 169 ILE A C 1
ATOM 1356 O O . ILE A 1 169 ? -21.888 -9.139 62.214 1.00 91.88 169 ILE A O 1
ATOM 1360 N N . GLU A 1 170 ? -21.616 -7.362 63.547 1.00 93.00 170 GLU A N 1
ATOM 1361 C CA . GLU A 1 170 ? -21.186 -8.115 64.744 1.00 93.00 170 GLU A CA 1
ATOM 1362 C C . GLU A 1 170 ? -22.177 -9.197 65.222 1.00 93.00 170 GLU A C 1
ATOM 1364 O O . GLU A 1 170 ? -21.776 -10.152 65.890 1.00 93.00 170 GLU A O 1
ATOM 1369 N N . GLU A 1 171 ? -23.460 -9.073 64.867 1.00 93.31 171 GLU A N 1
ATOM 1370 C CA . GLU A 1 171 ? -24.518 -10.048 65.172 1.00 93.31 171 GLU A CA 1
ATOM 1371 C C . GLU A 1 171 ? -24.570 -11.236 64.184 1.00 93.31 171 GLU A C 1
ATOM 1373 O O . GLU A 1 171 ? -25.340 -12.173 64.405 1.00 93.31 171 GLU A O 1
ATOM 1378 N N . ARG A 1 172 ? -23.781 -11.221 63.098 1.00 94.06 172 ARG A N 1
ATOM 1379 C CA . ARG A 1 172 ? -23.794 -12.250 62.042 1.00 94.06 172 ARG A CA 1
ATOM 1380 C C . ARG A 1 172 ? -22.712 -13.319 62.224 1.00 94.06 172 ARG A C 1
ATOM 1382 O O . ARG A 1 172 ? -21.669 -13.090 62.830 1.00 94.06 172 ARG A O 1
ATOM 1389 N N . SER A 1 173 ? -22.935 -14.487 61.619 1.00 92.69 173 SER A N 1
ATOM 1390 C CA . SER A 1 173 ? -21.977 -15.603 61.585 1.00 92.69 173 SER A CA 1
ATOM 1391 C C . SER A 1 173 ? -20.812 -15.407 60.607 1.00 92.69 173 SER A C 1
ATOM 1393 O O . SER A 1 173 ? -19.764 -16.009 60.790 1.00 92.69 173 SER A O 1
ATOM 1395 N N . ASP A 1 174 ? -20.979 -14.573 59.579 1.00 93.69 174 ASP A N 1
ATOM 1396 C CA . ASP A 1 174 ? -19.980 -14.256 58.544 1.00 93.69 174 ASP A CA 1
ATOM 1397 C C . ASP A 1 174 ? -19.194 -12.963 58.846 1.00 93.69 174 ASP A C 1
ATOM 1399 O O . ASP A 1 174 ? -18.495 -12.434 57.981 1.00 93.69 174 ASP A O 1
ATOM 1403 N N . LYS A 1 175 ? -19.311 -12.423 60.066 1.00 93.62 175 LYS A N 1
ATOM 1404 C CA . LYS A 1 175 ? -18.859 -11.067 60.412 1.00 93.62 175 LYS A CA 1
ATOM 1405 C C . LYS A 1 175 ? -17.389 -10.778 60.102 1.00 93.62 175 LYS A C 1
ATOM 1407 O O . LYS A 1 175 ? -17.065 -9.669 59.693 1.00 93.62 175 LYS A O 1
ATOM 1412 N N . GLU A 1 176 ? -16.518 -11.773 60.244 1.00 92.06 176 GLU A N 1
ATOM 1413 C CA . GLU A 1 176 ? -15.079 -11.654 59.981 1.00 92.06 176 GLU A CA 1
ATOM 1414 C C . GLU A 1 176 ? -14.819 -11.378 58.491 1.00 92.06 176 GLU A C 1
ATOM 1416 O O . GLU A 1 176 ? -14.076 -10.460 58.149 1.00 92.06 176 GLU A O 1
ATOM 1421 N N . LEU A 1 177 ? -15.528 -12.081 57.600 1.00 92.88 177 LEU A N 1
ATOM 1422 C CA . LEU A 1 177 ? -15.517 -11.851 56.153 1.00 92.88 177 LEU A CA 1
ATOM 1423 C C . LEU A 1 177 ? -16.120 -10.477 55.797 1.00 92.88 177 LEU A C 1
ATOM 1425 O O . LEU A 1 177 ? -15.553 -9.743 54.986 1.00 92.88 177 LEU A O 1
ATOM 1429 N N . GLN A 1 178 ? -17.224 -10.091 56.447 1.00 91.75 178 GLN A N 1
ATOM 1430 C CA . GLN A 1 178 ? -17.866 -8.782 56.243 1.00 91.75 178 GLN A CA 1
ATOM 1431 C C . GLN A 1 178 ? -17.006 -7.598 56.722 1.00 91.75 178 GLN A C 1
ATOM 1433 O O . GLN A 1 178 ? -17.136 -6.493 56.195 1.00 91.75 178 GLN A O 1
ATOM 1438 N N . GLN A 1 179 ? -16.121 -7.811 57.701 1.00 90.00 179 GLN A N 1
ATOM 1439 C CA . GLN A 1 179 ? -15.176 -6.807 58.204 1.00 90.00 179 GLN A CA 1
ATOM 1440 C C . GLN A 1 179 ? -13.841 -6.808 57.442 1.00 90.00 179 GLN A C 1
ATOM 1442 O O . GLN A 1 179 ? -13.224 -5.749 57.312 1.00 90.00 179 GLN A O 1
ATOM 1447 N N . ALA A 1 180 ? -13.398 -7.949 56.899 1.00 89.56 180 ALA A N 1
ATOM 1448 C CA . ALA A 1 180 ? -12.112 -8.087 56.206 1.00 89.56 180 ALA A CA 1
ATOM 1449 C C . ALA A 1 180 ? -11.951 -7.120 55.018 1.00 89.56 180 ALA A C 1
ATOM 1451 O O . ALA A 1 180 ? -10.865 -6.581 54.800 1.00 89.56 180 ALA A O 1
ATOM 1452 N N . ARG A 1 181 ? -13.039 -6.816 54.292 1.00 87.69 181 ARG A N 1
ATOM 1453 C CA . ARG A 1 181 ? -13.032 -5.820 53.202 1.00 87.69 181 ARG A CA 1
ATOM 1454 C C . ARG A 1 181 ? -12.544 -4.433 53.640 1.00 87.69 181 ARG A C 1
ATOM 1456 O O . ARG A 1 181 ? -11.910 -3.747 52.847 1.00 87.69 181 ARG A O 1
ATOM 1463 N N . ASN A 1 182 ? -12.760 -4.053 54.901 1.00 87.50 182 ASN A N 1
ATOM 1464 C CA . ASN A 1 182 ? -12.335 -2.771 55.475 1.00 87.50 182 ASN A CA 1
ATOM 1465 C C . ASN A 1 182 ? -10.871 -2.785 55.968 1.00 87.50 182 ASN A C 1
ATOM 1467 O O . ASN A 1 182 ? -10.438 -1.846 56.633 1.00 87.50 182 ASN A O 1
ATOM 1471 N N . GLN A 1 183 ? -10.113 -3.847 55.669 1.00 89.00 183 GLN A N 1
ATOM 1472 C CA . GLN A 1 183 ? -8.709 -4.034 56.060 1.00 89.00 183 GLN A CA 1
ATOM 1473 C C . GLN A 1 183 ? -7.788 -4.302 54.851 1.00 89.00 183 GLN A C 1
ATOM 1475 O O . GLN A 1 183 ? -6.589 -4.513 55.022 1.00 89.00 183 GLN A O 1
ATOM 1480 N N . VAL A 1 184 ? -8.326 -4.288 53.623 1.00 90.62 184 VAL A N 1
ATOM 1481 C CA . VAL A 1 184 ? -7.582 -4.582 52.385 1.00 90.62 184 VAL A CA 1
ATOM 1482 C C . VAL A 1 184 ? -6.551 -3.476 52.093 1.00 90.62 184 VAL A C 1
ATOM 1484 O O . VAL A 1 184 ? -6.957 -2.325 51.907 1.00 90.62 184 VAL A O 1
ATOM 1487 N N . PRO A 1 185 ? -5.239 -3.784 52.011 1.00 88.12 185 PRO A N 1
ATOM 1488 C CA . PRO A 1 185 ? -4.203 -2.779 51.785 1.00 88.12 185 PRO A CA 1
ATOM 1489 C C . PRO A 1 185 ? -4.355 -2.020 50.460 1.00 88.12 185 PRO A C 1
ATOM 1491 O O . PRO A 1 185 ? -4.497 -2.609 49.390 1.00 88.12 185 PRO A O 1
ATOM 1494 N N . ASN A 1 186 ? -4.242 -0.693 50.523 1.00 90.25 186 ASN A N 1
ATOM 1495 C CA . ASN A 1 186 ? -4.267 0.180 49.350 1.00 90.25 186 ASN A CA 1
ATOM 1496 C C . ASN A 1 186 ? -2.880 0.217 48.680 1.00 90.25 186 ASN A C 1
ATOM 1498 O O . ASN A 1 186 ? -2.115 1.156 48.886 1.00 90.25 186 ASN A O 1
ATOM 1502 N N . GLN A 1 187 ? -2.531 -0.831 47.935 1.00 92.88 187 GLN A N 1
ATOM 1503 C CA . GLN A 1 187 ? -1.252 -0.969 47.219 1.00 92.88 187 GLN A CA 1
ATOM 1504 C C . GLN A 1 187 ? -1.305 -0.397 45.790 1.00 92.88 187 GLN A C 1
ATOM 1506 O O . GLN A 1 187 ? -2.382 -0.146 45.245 1.00 92.88 187 GLN A O 1
ATOM 1511 N N . HIS A 1 188 ? -0.131 -0.248 45.162 1.00 95.06 188 HIS A N 1
ATOM 1512 C CA . HIS A 1 188 ? 0.011 -0.014 43.715 1.00 95.06 188 HIS A CA 1
ATOM 1513 C C . HIS A 1 188 ? -0.799 -1.045 42.912 1.00 95.06 188 HIS A C 1
ATOM 1515 O O . HIS A 1 188 ? -0.628 -2.253 43.085 1.00 95.06 188 HIS A O 1
ATOM 1521 N N . LEU A 1 189 ? -1.704 -0.583 42.045 1.00 96.06 189 LEU A N 1
ATOM 1522 C CA . LEU A 1 189 ? -2.740 -1.430 41.435 1.00 96.06 189 LEU A CA 1
ATOM 1523 C C . LEU A 1 189 ? -2.167 -2.470 40.461 1.00 96.06 189 LEU A C 1
ATOM 1525 O O . LEU A 1 189 ? -2.678 -3.585 40.371 1.00 96.06 189 LEU A O 1
ATOM 1529 N N . GLU A 1 190 ? -1.070 -2.140 39.782 1.00 96.31 190 GLU A N 1
ATOM 1530 C CA . GLU A 1 190 ? -0.301 -3.054 38.935 1.00 96.31 190 GLU A CA 1
ATOM 1531 C C . GLU A 1 190 ? 0.411 -4.177 39.722 1.00 96.31 190 GLU A C 1
ATOM 1533 O O . GLU A 1 190 ? 0.855 -5.170 39.139 1.00 96.31 190 GLU A O 1
ATOM 1538 N N . SER A 1 191 ? 0.537 -4.018 41.043 1.00 96.56 191 SER A N 1
ATOM 1539 C CA . SER A 1 191 ? 1.282 -4.894 41.958 1.00 96.56 191 SER A CA 1
ATOM 1540 C C . SER A 1 191 ? 0.387 -5.799 42.808 1.00 96.56 191 SER A C 1
ATOM 1542 O O . SER A 1 191 ? 0.895 -6.604 43.589 1.00 96.56 191 SER A O 1
ATOM 1544 N N . ILE A 1 192 ? -0.933 -5.695 42.653 1.00 96.12 192 ILE A N 1
ATOM 1545 C CA . ILE A 1 192 ? -1.923 -6.527 43.342 1.00 96.12 192 ILE A CA 1
ATOM 1546 C C . ILE A 1 192 ? -2.101 -7.862 42.602 1.00 96.12 192 ILE A C 1
ATOM 1548 O O . ILE A 1 192 ? -2.147 -7.906 41.372 1.00 96.12 192 ILE A O 1
ATOM 1552 N N . THR A 1 193 ? -2.240 -8.961 43.352 1.00 97.38 193 THR A N 1
ATOM 1553 C CA . THR A 1 193 ? -2.769 -10.225 42.807 1.00 97.38 193 THR A CA 1
ATOM 1554 C C . THR A 1 193 ? -4.290 -10.178 42.838 1.00 97.38 193 THR A C 1
ATOM 1556 O O . THR A 1 193 ? -4.871 -9.951 43.898 1.00 97.38 193 THR A O 1
ATOM 1559 N N . PHE A 1 194 ? -4.932 -10.404 41.693 1.00 98.31 194 PHE A N 1
ATOM 1560 C CA . PHE A 1 194 ? -6.391 -10.376 41.572 1.00 98.31 194 PHE A CA 1
ATOM 1561 C C . PHE A 1 194 ? -6.959 -11.789 41.361 1.00 98.31 194 PHE A C 1
ATOM 1563 O O . PHE A 1 194 ? -6.336 -12.606 40.692 1.00 98.31 194 PHE A O 1
ATOM 1570 N N . TYR A 1 195 ? -8.148 -12.077 41.889 1.00 98.38 195 TYR A N 1
ATOM 1571 C CA . TYR A 1 195 ? -8.783 -13.400 41.951 1.00 98.38 195 TYR A CA 1
ATOM 1572 C C . TYR A 1 195 ? -10.205 -13.374 41.377 1.00 98.38 195 TYR A C 1
ATOM 1574 O O . TYR A 1 195 ? -10.892 -12.363 41.498 1.00 98.38 195 TYR A O 1
ATOM 1582 N N . SER A 1 196 ? -10.688 -14.496 40.834 1.00 97.69 196 SER A N 1
ATOM 1583 C CA . SER A 1 196 ? -12.078 -14.655 40.368 1.00 97.69 196 SER A CA 1
ATOM 1584 C C . SER A 1 196 ? -13.118 -14.519 41.488 1.00 97.69 196 SER A C 1
ATOM 1586 O O . SER A 1 196 ? -14.259 -14.132 41.231 1.00 97.69 196 SER A O 1
ATOM 1588 N N . GLN A 1 197 ? -12.719 -14.856 42.724 1.00 96.50 197 GLN A N 1
ATOM 1589 C CA . GLN A 1 197 ? -13.542 -15.113 43.919 1.00 96.50 197 GLN A CA 1
ATOM 1590 C C . GLN A 1 197 ? -14.540 -16.272 43.762 1.00 96.50 197 GLN A C 1
ATOM 1592 O O . GLN A 1 197 ? -14.587 -17.168 44.606 1.00 96.50 197 GLN A O 1
ATOM 1597 N N . THR A 1 198 ? -15.320 -16.270 42.683 1.00 97.25 198 THR A N 1
ATOM 1598 C CA . THR A 1 198 ? -16.298 -17.295 42.307 1.00 97.25 198 THR A CA 1
ATOM 1599 C C . THR A 1 198 ? -15.659 -18.389 41.441 1.00 97.25 198 THR A C 1
ATOM 1601 O O . THR A 1 198 ? -14.553 -18.214 40.916 1.00 97.25 198 THR A O 1
ATOM 1604 N N . ALA A 1 199 ? -16.326 -19.540 41.327 1.00 97.88 199 ALA A N 1
ATOM 1605 C CA . ALA A 1 199 ? -15.856 -20.689 40.552 1.00 97.88 199 ALA A CA 1
ATOM 1606 C C . ALA A 1 199 ? -16.444 -20.710 39.128 1.00 97.88 199 ALA A C 1
ATOM 1608 O O . ALA A 1 199 ? -17.531 -20.196 38.873 1.00 97.88 199 ALA A O 1
ATOM 1609 N N . TYR A 1 200 ? -15.707 -21.303 38.196 1.00 98.38 200 TYR A N 1
ATOM 1610 C CA . TYR A 1 200 ? -16.017 -21.348 36.769 1.00 98.38 200 TYR A CA 1
ATOM 1611 C C . TYR A 1 200 ? -15.833 -22.774 36.248 1.00 98.38 200 TYR A C 1
ATOM 1613 O O . TYR A 1 200 ? -14.899 -23.469 36.647 1.00 98.38 200 TYR A O 1
ATOM 1621 N N . ARG A 1 201 ? -16.678 -23.201 35.311 1.00 97.81 201 ARG A N 1
ATOM 1622 C CA . ARG A 1 201 ? -16.394 -24.336 34.430 1.00 97.81 201 ARG A CA 1
ATOM 1623 C C . ARG A 1 201 ? -15.120 -24.049 33.631 1.00 97.81 201 ARG A C 1
ATOM 1625 O O . ARG A 1 201 ? -14.839 -22.909 33.277 1.00 97.81 201 ARG A O 1
ATOM 1632 N N . TYR A 1 202 ? -14.359 -25.093 33.336 1.00 97.75 202 TYR A N 1
ATOM 1633 C CA . TYR A 1 202 ? -13.098 -25.049 32.610 1.00 97.75 202 TYR A CA 1
ATOM 1634 C C . TYR A 1 202 ? -13.006 -26.285 31.707 1.00 97.75 202 TYR A C 1
ATOM 1636 O O . TYR A 1 202 ? -12.348 -27.274 32.033 1.00 97.75 202 TYR A O 1
ATOM 1644 N N . GLY A 1 203 ? -13.756 -26.255 30.601 1.00 96.88 203 GLY A N 1
ATOM 1645 C CA . GLY A 1 203 ? -13.935 -27.385 29.689 1.00 96.88 203 GLY A CA 1
ATOM 1646 C C . GLY A 1 203 ? -14.688 -28.535 30.358 1.00 96.88 203 GLY A C 1
ATOM 1647 O O . GLY A 1 203 ? -15.909 -28.466 30.529 1.00 96.88 203 GLY A O 1
ATOM 1648 N N . ASP A 1 204 ? -13.951 -29.580 30.734 1.00 96.56 204 ASP A N 1
ATOM 1649 C CA . ASP A 1 204 ? -14.447 -30.717 31.514 1.00 96.56 204 ASP A CA 1
ATOM 1650 C C . ASP A 1 204 ? -14.427 -30.487 33.037 1.00 96.56 204 ASP A C 1
ATOM 1652 O O . ASP A 1 204 ? -15.152 -31.180 33.748 1.00 96.56 204 ASP A O 1
ATOM 1656 N N . TYR A 1 205 ? -13.642 -29.538 33.557 1.00 98.12 205 TYR A N 1
ATOM 1657 C CA . TYR A 1 205 ? -13.385 -29.371 35.000 1.00 98.12 205 TYR A CA 1
ATOM 1658 C C . TYR A 1 205 ? -14.008 -28.095 35.587 1.00 98.12 205 TYR A C 1
ATOM 1660 O O . TYR A 1 205 ? -14.677 -27.337 34.888 1.00 98.12 205 TYR A O 1
ATOM 1668 N N . VAL A 1 206 ? -13.767 -27.836 36.876 1.00 98.44 206 VAL A N 1
ATOM 1669 C CA . VAL A 1 206 ? -14.091 -26.570 37.561 1.00 98.44 206 VAL A CA 1
ATOM 1670 C C . VAL A 1 206 ? -12.814 -25.911 38.085 1.00 98.44 206 VAL A C 1
ATOM 1672 O O . VAL A 1 206 ? -11.909 -26.607 38.548 1.00 98.44 206 VAL A O 1
ATOM 1675 N N . VAL A 1 207 ? -12.745 -24.576 38.044 1.00 98.31 207 VAL A N 1
ATOM 1676 C CA . VAL A 1 207 ? -11.624 -23.765 38.541 1.00 98.31 207 VAL A CA 1
ATOM 1677 C C . VAL A 1 207 ? -12.070 -22.539 39.344 1.00 98.31 207 VAL A C 1
ATOM 1679 O O . VAL A 1 207 ? -13.118 -21.957 39.075 1.00 98.31 207 VAL A O 1
ATOM 1682 N N . LYS A 1 208 ? -11.210 -22.062 40.249 1.00 98.50 208 LYS A N 1
ATOM 1683 C CA . LYS A 1 208 ? -11.044 -20.618 40.502 1.00 98.50 208 LYS A CA 1
ATOM 1684 C C . LYS A 1 208 ? -9.808 -20.133 39.740 1.00 98.50 208 LYS A C 1
ATOM 1686 O O . LYS A 1 208 ? -8.898 -20.921 39.482 1.00 98.50 208 LYS A O 1
ATOM 1691 N N . TYR A 1 209 ? -9.747 -18.857 39.366 1.00 98.44 209 TYR A N 1
ATOM 1692 C CA . TYR A 1 209 ? -8.599 -18.301 38.635 1.00 98.44 209 TYR A CA 1
ATOM 1693 C C . TYR A 1 209 ? -8.038 -17.044 39.308 1.00 98.44 209 TYR A C 1
ATOM 1695 O O . TYR A 1 209 ? -8.723 -16.374 40.081 1.00 98.44 209 TYR A O 1
ATOM 1703 N N . ARG A 1 210 ? -6.771 -16.721 39.031 1.00 98.50 210 ARG A N 1
ATOM 1704 C CA . ARG A 1 210 ? -6.099 -15.511 39.524 1.00 98.50 210 ARG A CA 1
ATOM 1705 C C . ARG A 1 210 ? -5.088 -14.950 38.526 1.00 98.50 210 ARG A C 1
ATOM 1707 O O . ARG A 1 210 ? -4.626 -15.655 37.632 1.00 98.50 210 ARG A O 1
ATOM 1714 N N . LEU A 1 211 ? -4.719 -13.692 38.725 1.00 98.25 211 LEU A N 1
ATOM 1715 C CA . LEU A 1 211 ? -3.790 -12.925 37.907 1.00 98.25 211 LEU A CA 1
ATOM 1716 C C . LEU A 1 211 ? -2.670 -12.375 38.806 1.00 98.25 211 LEU A C 1
ATOM 1718 O O . LEU A 1 211 ? -2.912 -11.493 39.629 1.00 98.25 211 LEU A O 1
ATOM 1722 N N . VAL A 1 212 ? -1.459 -12.931 38.684 1.00 98.31 212 VAL A N 1
ATOM 1723 C CA . VAL A 1 212 ? -0.322 -12.679 39.596 1.00 98.31 212 VAL A CA 1
ATOM 1724 C C . VAL A 1 212 ? 0.734 -11.783 38.929 1.00 98.31 212 VAL A C 1
ATOM 1726 O O . VAL A 1 212 ? 1.251 -12.181 37.883 1.00 98.31 212 VAL A O 1
ATOM 1729 N N . PRO A 1 213 ? 1.106 -10.620 39.501 1.00 98.00 213 PRO A N 1
ATOM 1730 C CA . PRO A 1 213 ? 2.158 -9.750 38.967 1.00 98.00 213 PRO A CA 1
ATOM 1731 C C . PRO A 1 213 ? 3.508 -10.464 38.856 1.00 98.00 213 PRO A C 1
ATOM 1733 O O . PRO A 1 213 ? 3.982 -11.051 39.833 1.00 98.00 213 PRO A O 1
ATOM 1736 N N . ASN A 1 214 ? 4.165 -10.395 37.693 1.00 97.38 214 ASN A N 1
ATOM 1737 C CA . ASN A 1 214 ? 5.399 -11.144 37.454 1.00 97.38 214 ASN A CA 1
ATOM 1738 C C . ASN A 1 214 ? 6.671 -10.301 37.273 1.00 97.38 214 ASN A C 1
ATOM 1740 O O . ASN A 1 214 ? 7.759 -10.808 37.565 1.00 97.38 214 ASN A O 1
ATOM 1744 N N . THR A 1 215 ? 6.592 -9.033 36.855 1.00 96.56 215 THR A N 1
ATOM 1745 C CA . THR A 1 215 ? 7.818 -8.232 36.660 1.00 96.56 215 THR A CA 1
ATOM 1746 C C . THR A 1 215 ? 8.493 -7.858 37.989 1.00 96.56 215 THR A C 1
ATOM 1748 O O . THR A 1 215 ? 7.813 -7.688 39.008 1.00 96.56 215 THR A O 1
ATOM 1751 N N . PRO A 1 216 ? 9.825 -7.649 38.005 1.00 94.75 216 PRO A N 1
ATOM 1752 C CA . PRO A 1 216 ? 10.517 -7.069 39.158 1.00 94.75 216 PRO A CA 1
ATOM 1753 C C . PRO A 1 216 ? 9.996 -5.674 39.538 1.00 94.75 216 PRO A C 1
ATOM 1755 O O . PRO A 1 216 ? 9.988 -5.328 40.717 1.00 94.75 216 PRO A O 1
ATOM 1758 N N . ALA A 1 217 ? 9.532 -4.886 38.559 1.00 93.44 217 ALA A N 1
ATOM 1759 C CA . ALA A 1 217 ? 9.001 -3.541 38.779 1.00 93.44 217 ALA A CA 1
ATOM 1760 C C . ALA A 1 217 ? 7.684 -3.564 39.576 1.00 93.44 217 ALA A C 1
ATOM 1762 O O . ALA A 1 217 ? 7.566 -2.858 40.577 1.00 93.44 217 ALA A O 1
ATOM 1763 N N . GLN A 1 218 ? 6.738 -4.432 39.194 1.00 95.69 218 GLN A N 1
ATOM 1764 C CA . GLN A 1 218 ? 5.503 -4.653 39.956 1.00 95.69 218 GLN A CA 1
ATOM 1765 C C . GLN A 1 218 ? 5.812 -5.219 41.349 1.00 95.69 218 GLN A C 1
ATOM 1767 O O . GLN A 1 218 ? 5.335 -4.682 42.348 1.00 95.69 218 GLN A O 1
ATOM 1772 N N . LYS A 1 219 ? 6.655 -6.259 41.436 1.00 93.81 219 LYS A N 1
ATOM 1773 C CA . LYS A 1 219 ? 7.006 -6.914 42.711 1.00 93.81 219 LYS A CA 1
ATOM 1774 C C . LYS A 1 219 ? 7.623 -5.935 43.718 1.00 93.81 219 LYS A C 1
ATOM 1776 O O . LYS A 1 219 ? 7.209 -5.933 44.868 1.00 93.81 219 LYS A O 1
ATOM 1781 N N . LYS A 1 220 ? 8.514 -5.039 43.273 1.00 91.69 220 LYS A N 1
ATOM 1782 C CA . LYS A 1 220 ? 9.102 -3.977 44.113 1.00 91.69 220 LYS A CA 1
ATOM 1783 C C . LYS A 1 220 ? 8.074 -2.949 44.613 1.00 91.69 220 LYS A C 1
ATOM 1785 O O . LYS A 1 220 ? 8.227 -2.422 45.707 1.00 91.69 220 LYS A O 1
ATOM 1790 N N . ARG A 1 221 ? 7.048 -2.628 43.818 1.00 90.50 221 ARG A N 1
ATOM 1791 C CA . ARG A 1 221 ? 6.012 -1.647 44.191 1.00 90.50 221 ARG A CA 1
ATOM 1792 C C . ARG A 1 221 ? 4.949 -2.193 45.148 1.00 90.50 221 ARG A C 1
ATOM 1794 O O . ARG A 1 221 ? 4.334 -1.408 45.860 1.00 90.50 221 ARG A O 1
ATOM 1801 N N . GLY A 1 222 ? 4.770 -3.515 45.229 1.00 87.62 222 GLY A N 1
ATOM 1802 C CA . GLY A 1 222 ? 3.820 -4.143 46.162 1.00 87.62 222 GLY A CA 1
ATOM 1803 C C . GLY A 1 222 ? 4.113 -3.882 47.649 1.00 87.62 222 GLY A C 1
ATOM 1804 O O . GLY A 1 222 ? 3.246 -4.105 48.488 1.00 87.62 222 GLY A O 1
ATOM 1805 N N . GLU A 1 223 ? 5.307 -3.389 47.982 1.00 84.62 223 GLU A N 1
ATOM 1806 C CA . GLU A 1 223 ? 5.709 -3.031 49.347 1.00 84.62 223 GLU A CA 1
ATOM 1807 C C . GLU A 1 223 ? 5.185 -1.648 49.806 1.00 84.62 223 GLU A C 1
ATOM 1809 O O . GLU A 1 223 ? 5.124 -1.405 51.010 1.00 84.62 223 GLU A O 1
ATOM 1814 N N . GLU A 1 224 ? 4.785 -0.742 48.897 1.00 88.19 224 GLU A N 1
ATOM 1815 C CA . GLU A 1 224 ? 4.245 0.587 49.256 1.00 88.19 224 GLU A CA 1
ATOM 1816 C C . GLU A 1 224 ? 2.707 0.571 49.357 1.00 88.19 224 GLU A C 1
ATOM 1818 O O . GLU A 1 224 ? 2.008 0.001 48.514 1.00 88.19 224 GLU A O 1
ATOM 1823 N N . THR A 1 225 ? 2.174 1.252 50.376 1.00 86.81 225 THR A N 1
ATOM 1824 C CA . THR A 1 225 ? 0.735 1.439 50.610 1.00 86.81 225 THR A CA 1
ATOM 1825 C C . THR A 1 225 ? 0.349 2.916 50.728 1.00 86.81 225 THR A C 1
ATOM 1827 O O . THR A 1 225 ? 1.138 3.776 51.126 1.00 86.81 225 THR A O 1
ATOM 1830 N N . VAL A 1 226 ? -0.901 3.226 50.380 1.00 83.00 226 VAL A N 1
ATOM 1831 C CA . VAL A 1 226 ? -1.498 4.556 50.537 1.00 83.00 226 VAL A CA 1
ATOM 1832 C C . VAL A 1 226 ? -1.904 4.784 51.996 1.00 83.00 226 VAL A C 1
ATOM 1834 O O . VAL A 1 226 ? -2.949 4.313 52.437 1.00 83.00 226 VAL A O 1
ATOM 1837 N N . ASP A 1 227 ? -1.075 5.542 52.713 1.00 73.50 227 ASP A N 1
ATOM 1838 C CA . ASP A 1 227 ? -1.319 6.007 54.088 1.00 73.50 227 ASP A CA 1
ATOM 1839 C C . ASP A 1 227 ? -1.547 7.537 54.121 1.00 73.50 227 ASP A C 1
ATOM 1841 O O . ASP A 1 227 ? -2.668 8.025 54.267 1.00 73.50 227 ASP A O 1
ATOM 1845 N N . THR A 1 228 ? -0.497 8.324 53.865 1.00 75.06 228 THR A N 1
ATOM 1846 C CA . THR A 1 228 ? -0.489 9.796 54.045 1.00 75.06 228 THR A CA 1
ATOM 1847 C C . THR A 1 228 ? -0.643 10.628 52.759 1.00 75.06 228 THR A C 1
ATOM 1849 O O . THR A 1 228 ? -0.511 11.853 52.790 1.00 75.06 228 THR A O 1
ATOM 1852 N N . LYS A 1 229 ? -0.912 9.990 51.616 1.00 80.81 229 LYS A N 1
ATOM 1853 C CA . LYS A 1 229 ? -0.988 10.622 50.280 1.00 80.81 229 LYS A CA 1
ATOM 1854 C C . LYS A 1 229 ? -2.342 11.352 50.065 1.00 80.81 229 LYS A C 1
ATOM 1856 O O . LYS A 1 229 ? -3.283 11.101 50.819 1.00 80.81 229 LYS A O 1
ATOM 1861 N N . PRO A 1 230 ? -2.479 12.265 49.081 1.00 82.75 230 PRO A N 1
ATOM 1862 C CA . PRO A 1 230 ? -3.782 12.830 48.705 1.00 82.75 230 PRO A CA 1
ATOM 1863 C C . PRO A 1 230 ? -4.709 11.788 48.052 1.00 82.75 230 PRO A C 1
ATOM 1865 O O . PRO A 1 230 ? -4.249 10.757 47.563 1.00 82.75 230 PRO A O 1
ATOM 1868 N N . ASP A 1 231 ? -6.012 12.081 47.999 1.00 85.19 231 ASP A N 1
ATOM 1869 C CA . ASP A 1 231 ? -6.949 11.321 47.162 1.00 85.19 231 ASP A CA 1
ATOM 1870 C C . ASP A 1 231 ? -6.614 11.490 45.666 1.00 85.19 231 ASP A C 1
ATOM 1872 O O . ASP A 1 231 ? -6.178 12.561 45.245 1.00 85.19 231 ASP A O 1
ATOM 1876 N N . GLY A 1 232 ? -6.815 10.435 44.872 1.00 86.62 232 GLY A N 1
ATOM 1877 C CA . GLY A 1 232 ? -6.414 10.356 43.461 1.00 86.62 232 GLY A CA 1
ATOM 1878 C C . GLY A 1 232 ? -5.103 9.597 43.244 1.00 86.62 232 GLY A C 1
ATOM 1879 O O . GLY A 1 232 ? -4.807 9.179 42.124 1.00 86.62 232 GLY A O 1
ATOM 1880 N N . VAL A 1 233 ? -4.337 9.355 44.311 1.00 92.19 233 VAL A N 1
ATOM 1881 C CA . VAL A 1 233 ? -3.004 8.744 44.246 1.00 92.19 233 VAL A CA 1
ATOM 1882 C C . VAL A 1 233 ? -2.978 7.359 43.589 1.00 92.19 233 VAL A C 1
ATOM 1884 O O . VAL A 1 233 ? -2.007 7.044 42.907 1.00 92.19 233 VAL A O 1
ATOM 1887 N N . LEU A 1 234 ? -4.022 6.530 43.726 1.00 93.19 234 LEU A N 1
ATOM 1888 C CA . LEU A 1 234 ? -4.027 5.198 43.098 1.00 93.19 234 LEU A CA 1
ATOM 1889 C C . LEU A 1 234 ? -4.181 5.277 41.581 1.00 93.19 234 LEU A C 1
ATOM 1891 O O . LEU A 1 234 ? -3.634 4.440 40.860 1.00 93.19 234 LEU A O 1
ATOM 1895 N N . HIS A 1 235 ? -4.883 6.302 41.098 1.00 92.50 235 HIS A N 1
ATOM 1896 C CA . HIS A 1 235 ? -4.895 6.625 39.685 1.00 92.50 235 HIS A CA 1
ATOM 1897 C C . HIS A 1 235 ? -3.500 7.103 39.227 1.00 92.50 235 HIS A C 1
ATOM 1899 O O . HIS A 1 235 ? -2.947 6.567 38.262 1.00 92.50 235 HIS A O 1
ATOM 1905 N N . GLU A 1 236 ? -2.910 8.073 39.933 1.00 93.31 236 GLU A N 1
ATOM 1906 C CA . GLU A 1 236 ? -1.609 8.661 39.579 1.00 93.31 236 GLU A CA 1
ATOM 1907 C C . GLU A 1 236 ? -0.476 7.618 39.564 1.00 93.31 236 GLU A C 1
ATOM 1909 O O . GLU A 1 236 ? 0.298 7.558 38.609 1.00 93.31 236 GLU A O 1
ATOM 1914 N N . TRP A 1 237 ? -0.418 6.732 40.561 1.00 94.81 237 TRP A N 1
ATOM 1915 C CA . TRP A 1 237 ? 0.581 5.662 40.661 1.00 94.81 237 TRP A CA 1
ATOM 1916 C C . TRP A 1 237 ? 0.531 4.667 39.503 1.00 94.81 237 TRP A C 1
ATOM 1918 O O . TRP A 1 237 ? 1.579 4.352 38.928 1.00 94.81 237 TRP A O 1
ATOM 1928 N N . LEU A 1 238 ? -0.673 4.218 39.135 1.00 96.44 238 LEU A N 1
ATOM 1929 C CA . LEU A 1 238 ? -0.898 3.330 37.994 1.00 96.44 238 LEU A CA 1
ATOM 1930 C C . LEU A 1 238 ? -0.561 4.035 36.669 1.00 96.44 238 LEU A C 1
ATOM 1932 O O . LEU A 1 238 ? -0.080 3.410 35.723 1.00 96.44 238 LEU A O 1
ATOM 1936 N N . ARG A 1 239 ? -0.797 5.348 36.582 1.00 95.62 239 ARG A N 1
ATOM 1937 C CA . ARG A 1 239 ? -0.441 6.170 35.420 1.00 95.62 239 ARG A CA 1
ATOM 1938 C C . ARG A 1 239 ? 1.066 6.315 35.247 1.00 95.62 239 ARG A C 1
ATOM 1940 O O . ARG A 1 239 ? 1.575 6.061 34.155 1.00 95.62 239 ARG A O 1
ATOM 1947 N N . ASP A 1 240 ? 1.774 6.659 36.317 1.00 94.94 240 ASP A N 1
ATOM 1948 C CA . ASP A 1 240 ? 3.235 6.724 36.325 1.00 94.94 240 ASP A CA 1
ATOM 1949 C C . ASP A 1 240 ? 3.872 5.340 36.129 1.00 94.94 240 ASP A C 1
ATOM 1951 O O . ASP A 1 240 ? 4.924 5.241 35.499 1.00 94.94 240 ASP A O 1
ATOM 1955 N N . PHE A 1 241 ? 3.239 4.253 36.594 1.00 96.31 241 PHE A N 1
ATOM 1956 C CA . PHE A 1 241 ? 3.700 2.908 36.246 1.00 96.31 241 PHE A CA 1
ATOM 1957 C C . PHE A 1 241 ? 3.630 2.680 34.742 1.00 96.31 241 PHE A C 1
ATOM 1959 O O . PHE A 1 241 ? 4.665 2.465 34.115 1.00 96.31 241 PHE A O 1
ATOM 1966 N N . CYS A 1 242 ? 2.421 2.720 34.173 1.00 95.94 242 CYS A N 1
ATOM 1967 C CA . CYS A 1 242 ? 2.178 2.275 32.807 1.00 95.94 242 CYS A CA 1
ATOM 1968 C C . CYS A 1 242 ? 2.887 3.144 31.768 1.00 95.94 242 CYS A C 1
ATOM 1970 O O . CYS A 1 242 ? 3.268 2.623 30.725 1.00 95.94 242 CYS A O 1
ATOM 1972 N N . ARG A 1 243 ? 3.103 4.440 32.029 1.00 94.12 243 ARG A N 1
ATOM 1973 C CA . ARG A 1 243 ? 3.874 5.303 31.122 1.00 94.12 243 ARG A CA 1
ATOM 1974 C C . ARG A 1 243 ? 5.325 4.829 30.990 1.00 94.12 243 ARG A C 1
ATOM 1976 O O . ARG A 1 243 ? 5.854 4.777 29.882 1.00 94.12 243 ARG A O 1
ATOM 1983 N N . ASP A 1 244 ? 5.949 4.477 32.112 1.00 94.62 244 ASP A N 1
ATOM 1984 C CA . ASP A 1 244 ? 7.402 4.300 32.196 1.00 94.62 244 ASP A CA 1
ATOM 1985 C C . ASP A 1 244 ? 7.827 2.815 32.199 1.00 94.62 244 ASP A C 1
ATOM 1987 O O . ASP A 1 244 ? 8.970 2.491 31.857 1.00 94.62 244 ASP A O 1
ATOM 1991 N N . ASN A 1 245 ? 6.910 1.896 32.524 1.00 95.75 245 ASN A N 1
ATOM 1992 C CA . ASN A 1 245 ? 7.142 0.468 32.760 1.00 95.75 245 ASN A CA 1
ATOM 1993 C C . ASN A 1 245 ? 6.131 -0.412 32.009 1.00 95.75 245 ASN A C 1
ATOM 1995 O O . ASN A 1 245 ? 5.020 0.004 31.687 1.00 95.75 245 ASN A O 1
ATOM 1999 N N . GLU A 1 246 ? 6.521 -1.662 31.782 1.00 94.88 246 GLU A N 1
ATOM 2000 C CA . GLU A 1 246 ? 5.653 -2.724 31.268 1.00 94.88 246 GLU A CA 1
ATOM 2001 C C . GLU A 1 246 ? 5.196 -3.601 32.438 1.00 94.88 246 GLU A C 1
ATOM 2003 O O . GLU A 1 246 ? 5.939 -3.776 33.408 1.00 94.88 246 GLU A O 1
ATOM 2008 N N . ALA A 1 247 ? 3.991 -4.163 32.354 1.00 97.06 247 ALA A N 1
ATOM 2009 C CA . ALA A 1 247 ? 3.505 -5.157 33.309 1.00 97.06 247 ALA A CA 1
ATOM 2010 C C . ALA A 1 247 ? 3.322 -6.518 32.628 1.00 97.06 247 ALA A C 1
ATOM 2012 O O . ALA A 1 247 ? 2.759 -6.618 31.540 1.00 97.06 247 ALA A O 1
ATOM 2013 N N . GLU A 1 248 ? 3.752 -7.574 33.312 1.00 98.38 248 GLU A N 1
ATOM 2014 C CA . GLU A 1 248 ? 3.419 -8.961 32.988 1.00 98.38 248 GLU A CA 1
ATOM 2015 C C . GLU A 1 248 ? 2.647 -9.535 34.170 1.00 98.38 248 GLU A C 1
ATOM 2017 O O . GLU A 1 248 ? 3.054 -9.383 35.323 1.00 98.38 248 GLU A O 1
ATOM 2022 N N . TYR A 1 249 ? 1.574 -10.256 33.876 1.00 98.69 249 TYR A N 1
ATOM 2023 C CA . TYR A 1 249 ? 0.897 -11.106 34.839 1.00 98.69 249 TYR A CA 1
ATOM 2024 C C . TYR A 1 249 ? 0.900 -12.566 34.391 1.00 98.69 249 TYR A C 1
ATOM 2026 O O . TYR A 1 249 ? 0.768 -12.859 33.203 1.00 98.69 249 TYR A O 1
ATOM 2034 N N . LEU A 1 250 ? 0.962 -13.486 35.353 1.00 98.56 250 LEU A N 1
ATOM 2035 C CA . LEU A 1 250 ? 0.633 -14.894 35.147 1.00 98.56 250 LEU A CA 1
ATOM 2036 C C . LEU A 1 250 ? -0.864 -15.096 35.400 1.00 98.56 250 LEU A C 1
ATOM 2038 O O . LEU A 1 250 ? -1.332 -14.869 36.517 1.00 98.56 250 LEU A O 1
ATOM 2042 N N . PHE A 1 251 ? -1.603 -15.545 34.388 1.00 98.62 251 PHE A N 1
ATOM 2043 C CA . PHE A 1 251 ? -2.967 -16.044 34.547 1.00 98.62 251 PHE A CA 1
ATOM 2044 C C . PHE A 1 251 ? -2.878 -17.500 35.011 1.00 98.62 251 PHE A C 1
ATOM 2046 O O . PHE A 1 251 ? -2.292 -18.344 34.326 1.00 98.62 251 PHE A O 1
ATOM 2053 N N . GLN A 1 252 ? -3.434 -17.799 36.183 1.00 98.56 252 GLN A N 1
ATOM 2054 C CA . GLN A 1 252 ? -3.354 -19.115 36.811 1.00 98.56 252 GLN A CA 1
ATOM 2055 C C . GLN A 1 252 ? -4.735 -19.649 37.182 1.00 98.56 252 GLN A C 1
ATOM 2057 O O . GLN A 1 252 ? -5.582 -18.891 37.649 1.00 98.56 252 GLN A O 1
ATOM 2062 N N . VAL A 1 253 ? -4.930 -20.960 37.055 1.00 98.31 253 VAL A N 1
ATOM 2063 C CA . VAL A 1 253 ? -6.144 -21.675 37.473 1.00 98.31 253 VAL A CA 1
ATOM 2064 C C . VAL A 1 253 ? -5.851 -22.640 38.620 1.00 98.31 253 VAL A C 1
ATOM 2066 O O . VAL A 1 253 ? -4.777 -23.234 38.693 1.00 98.31 253 VAL A O 1
ATOM 2069 N N . GLN A 1 254 ? -6.815 -22.806 39.513 1.00 98.19 254 GLN A N 1
ATOM 2070 C CA . GLN A 1 254 ? -6.809 -23.730 40.642 1.00 98.19 254 GLN A CA 1
ATOM 2071 C C . GLN A 1 254 ? -8.012 -24.652 40.468 1.00 98.19 254 GLN A C 1
ATOM 2073 O O . GLN A 1 254 ? -9.145 -24.178 40.504 1.00 98.19 254 GLN A O 1
ATOM 2078 N N . LEU A 1 255 ? -7.775 -25.941 40.218 1.00 98.00 255 LEU A N 1
ATOM 2079 C CA . LEU A 1 255 ? -8.839 -26.891 39.884 1.00 98.00 255 LEU A CA 1
ATOM 2080 C C . LEU A 1 255 ? -9.566 -27.394 41.141 1.00 98.00 255 LEU A C 1
ATOM 2082 O O . LEU A 1 255 ? -8.989 -27.481 42.227 1.00 98.00 255 LEU A O 1
ATOM 2086 N N . LEU A 1 256 ? -10.834 -27.757 40.964 1.00 98.06 256 LEU A N 1
ATOM 2087 C CA . LEU A 1 256 ? -11.665 -28.410 41.970 1.00 98.06 256 LEU A CA 1
ATOM 2088 C C . LEU A 1 256 ? -11.278 -29.888 42.137 1.00 98.06 256 LEU A C 1
ATOM 2090 O O . LEU A 1 256 ? -11.227 -30.643 41.168 1.00 98.06 256 LEU A O 1
ATOM 2094 N N . GLU A 1 257 ? -11.060 -30.310 43.379 1.00 97.06 257 GLU A N 1
ATOM 2095 C CA . GLU A 1 257 ? -10.733 -31.686 43.770 1.00 97.06 257 GLU A CA 1
ATOM 2096 C C . GLU A 1 257 ? -11.564 -32.183 44.970 1.00 97.06 257 GLU A C 1
ATOM 2098 O O . GLU A 1 257 ? -11.681 -33.394 45.156 1.00 97.06 257 GLU A O 1
ATOM 2103 N N . HIS A 1 258 ? -12.152 -31.294 45.790 1.00 96.56 258 HIS A N 1
ATOM 2104 C CA . HIS A 1 258 ? -12.979 -31.699 46.939 1.00 96.56 258 HIS A CA 1
ATOM 2105 C C . HIS A 1 258 ? -14.080 -30.683 47.312 1.00 96.56 258 HIS A C 1
ATOM 2107 O O . HIS A 1 258 ? -13.809 -29.666 47.949 1.00 96.56 258 HIS A O 1
ATOM 2113 N N . LEU A 1 259 ? -15.342 -30.985 46.980 1.00 94.38 259 LEU A N 1
ATOM 2114 C CA . LEU A 1 259 ? -16.490 -30.063 47.095 1.00 94.38 259 LEU A CA 1
ATOM 2115 C C . LEU A 1 259 ? -16.678 -29.403 48.475 1.00 94.38 259 LEU A C 1
ATOM 2117 O O . LEU A 1 259 ? -17.004 -28.222 48.541 1.00 94.38 259 LEU A O 1
ATOM 2121 N N . THR A 1 260 ? -16.449 -30.120 49.582 1.00 92.88 260 THR A N 1
ATOM 2122 C CA . THR A 1 260 ? -16.666 -29.562 50.935 1.00 92.88 260 THR A CA 1
ATOM 2123 C C . THR A 1 260 ? -15.531 -28.660 51.427 1.00 92.88 260 THR A C 1
ATOM 2125 O O . THR A 1 260 ? -15.693 -27.981 52.434 1.00 92.88 260 THR A O 1
ATOM 2128 N N . GLU A 1 261 ? -14.369 -28.693 50.771 1.00 95.50 261 GLU A N 1
ATOM 2129 C CA . GLU A 1 261 ? -13.208 -27.842 51.089 1.00 95.50 261 GLU A CA 1
ATOM 2130 C C . GLU A 1 261 ? -13.016 -26.732 50.051 1.00 95.50 261 GLU A C 1
ATOM 2132 O O . GLU A 1 261 ? -12.422 -25.693 50.327 1.00 95.50 261 GLU A O 1
ATOM 2137 N N . GLN A 1 262 ? -13.556 -26.950 48.854 1.00 96.88 262 GLN A N 1
ATOM 2138 C CA . GLN A 1 262 ? -13.553 -26.034 47.730 1.00 96.88 262 GLN A CA 1
ATOM 2139 C C . GLN A 1 262 ? -15.006 -25.743 47.313 1.00 96.88 262 GLN A C 1
ATOM 2141 O O . GLN A 1 262 ? -15.432 -26.174 46.239 1.00 96.88 262 GLN A O 1
ATOM 2146 N N . PRO A 1 263 ? -15.795 -25.040 48.151 1.00 95.38 263 PRO A N 1
ATOM 2147 C CA . PRO A 1 263 ? -17.197 -24.775 47.854 1.00 95.38 263 PRO A CA 1
ATOM 2148 C C . PRO A 1 263 ? -17.341 -23.961 46.563 1.00 95.38 263 PRO A C 1
ATOM 2150 O O . PRO A 1 263 ? -16.590 -23.007 46.324 1.00 95.38 263 PRO A O 1
ATOM 2153 N N . VAL A 1 264 ? -18.320 -24.359 45.747 1.00 96.50 264 VAL A N 1
ATOM 2154 C CA . VAL A 1 264 ? -18.699 -23.701 44.486 1.00 96.50 264 VAL A CA 1
ATOM 2155 C C . VAL A 1 264 ? -19.833 -22.700 44.716 1.00 96.50 264 VAL A C 1
ATOM 2157 O O . VAL A 1 264 ? -19.731 -21.552 44.289 1.00 96.50 264 VAL A O 1
ATOM 2160 N N . GLU A 1 265 ? -20.876 -23.105 45.446 1.00 95.06 265 GLU A N 1
ATOM 2161 C CA . GLU A 1 265 ? -22.052 -22.267 45.722 1.00 95.06 265 GLU A CA 1
ATOM 2162 C C . GLU A 1 265 ? -21.759 -21.050 46.611 1.00 95.06 265 GLU A C 1
ATOM 2164 O O . GLU A 1 265 ? -22.334 -19.981 46.408 1.00 95.06 265 GLU A O 1
ATOM 2169 N N . TYR A 1 266 ? -20.841 -21.196 47.572 1.00 95.38 266 TYR A N 1
ATOM 2170 C CA . TYR A 1 266 ? -20.486 -20.156 48.539 1.00 95.38 266 TYR A CA 1
ATOM 2171 C C . TYR A 1 266 ? -19.109 -19.554 48.224 1.00 95.38 266 TYR A C 1
ATOM 2173 O O . TYR A 1 266 ? -18.065 -20.156 48.486 1.00 95.38 266 TYR A O 1
ATOM 2181 N N . ALA A 1 267 ? -19.089 -18.331 47.689 1.00 96.25 267 ALA A N 1
ATOM 2182 C CA . ALA A 1 267 ? -17.864 -17.635 47.280 1.00 96.25 267 ALA A CA 1
ATOM 2183 C C . ALA A 1 267 ? -17.108 -16.941 48.436 1.00 96.25 267 ALA A C 1
ATOM 2185 O O . ALA A 1 267 ? -16.053 -16.340 48.218 1.00 96.25 267 ALA A O 1
ATOM 2186 N N . GLY A 1 268 ? -17.617 -17.037 49.668 1.00 95.62 268 GLY A N 1
ATOM 2187 C CA . GLY A 1 268 ? -17.020 -16.449 50.873 1.00 95.62 268 GLY A CA 1
ATOM 2188 C C . GLY A 1 268 ? -15.832 -17.223 51.453 1.00 95.62 268 GLY A C 1
ATOM 2189 O O . GLY A 1 268 ? -15.325 -16.851 52.508 1.00 95.62 268 GLY A O 1
ATOM 2190 N N . SER A 1 269 ? -15.379 -18.287 50.783 1.00 93.19 269 SER A N 1
ATOM 2191 C CA . SER A 1 269 ? -14.212 -19.083 51.178 1.00 93.19 269 SER A CA 1
ATOM 2192 C C . SER A 1 269 ? -13.137 -19.082 50.090 1.00 93.19 269 SER A C 1
ATOM 2194 O O . SER A 1 269 ? -13.401 -19.386 48.919 1.00 93.19 269 SER A O 1
ATOM 2196 N N . GLU A 1 270 ? -11.902 -18.778 50.490 1.00 94.62 270 GLU A N 1
ATOM 2197 C CA . GLU A 1 270 ? -10.715 -19.099 49.697 1.00 94.62 270 GLU A CA 1
ATOM 2198 C C . GLU A 1 270 ? -10.536 -20.623 49.631 1.00 94.62 270 GLU A C 1
ATOM 2200 O O . GLU A 1 270 ? -10.875 -21.346 50.567 1.00 94.62 270 GLU A O 1
ATOM 2205 N N . TRP A 1 271 ? -10.028 -21.115 48.504 1.00 96.44 271 TRP A N 1
ATOM 2206 C CA . TRP A 1 271 ? -9.633 -22.510 48.345 1.00 96.44 271 TRP A CA 1
ATOM 2207 C C . TRP A 1 271 ? -8.145 -22.627 48.702 1.00 96.44 271 TRP A C 1
ATOM 2209 O O . TRP A 1 271 ? -7.324 -21.954 48.078 1.00 96.44 271 TRP A O 1
ATOM 2219 N N . ASP A 1 272 ? -7.800 -23.471 49.679 1.00 97.00 272 ASP A N 1
ATOM 2220 C CA . ASP A 1 272 ? -6.426 -23.655 50.181 1.00 97.00 272 ASP A CA 1
ATOM 2221 C C . ASP A 1 272 ? -5.420 -23.853 49.030 1.00 97.00 272 ASP A C 1
ATOM 2223 O O . ASP A 1 272 ? -5.480 -24.841 48.295 1.00 97.00 272 ASP A O 1
ATOM 2227 N N . SER A 1 273 ? -4.497 -22.898 48.865 1.00 95.31 273 SER A N 1
ATOM 2228 C CA . SER A 1 273 ? -3.543 -22.891 47.750 1.00 95.31 273 SER A CA 1
ATOM 2229 C C . SER A 1 273 ? -2.263 -23.704 47.988 1.00 95.31 273 SER A C 1
ATOM 2231 O O . SER A 1 273 ? -1.536 -23.966 47.027 1.00 95.31 273 SER A O 1
ATOM 2233 N N . GLU A 1 274 ? -2.010 -24.165 49.219 1.00 95.44 274 GLU A N 1
ATOM 2234 C CA . GLU A 1 274 ? -0.968 -25.158 49.511 1.00 95.44 274 GLU A CA 1
ATOM 2235 C C . GLU A 1 274 ? -1.483 -26.568 49.194 1.00 95.44 274 GLU A C 1
ATOM 2237 O O . GLU A 1 274 ? -0.798 -27.368 48.547 1.00 95.44 274 GLU A O 1
ATOM 2242 N N . LYS A 1 275 ? -2.730 -26.862 49.585 1.00 95.75 275 LYS A N 1
ATOM 2243 C CA . LYS A 1 275 ? -3.389 -28.145 49.317 1.00 95.75 275 LYS A CA 1
ATOM 2244 C C . LYS A 1 275 ? -3.821 -28.289 47.857 1.00 95.75 275 LYS A C 1
ATOM 2246 O O . LYS A 1 275 ? -3.591 -29.349 47.263 1.00 95.75 275 LYS A O 1
ATOM 2251 N N . TYR A 1 276 ? -4.397 -27.243 47.265 1.00 96.31 276 TYR A N 1
ATOM 2252 C CA . TYR A 1 276 ? -4.906 -27.196 45.890 1.00 96.31 276 TYR A CA 1
ATOM 2253 C C . TYR A 1 276 ? -4.147 -26.114 45.096 1.00 96.31 276 TYR A C 1
ATOM 2255 O O . TYR A 1 276 ? -4.531 -24.946 45.115 1.00 96.31 276 TYR A O 1
ATOM 2263 N N . PRO A 1 277 ? -3.037 -26.450 44.417 1.00 96.31 277 PRO A N 1
ATOM 2264 C CA . PRO A 1 277 ? -2.128 -25.448 43.865 1.00 96.31 277 PRO A CA 1
ATOM 2265 C C . PRO A 1 277 ? -2.646 -24.780 42.582 1.00 96.31 277 PRO A C 1
ATOM 2267 O O . PRO A 1 277 ? -3.139 -25.438 41.661 1.00 96.31 277 PRO A O 1
ATOM 2270 N N . PHE A 1 278 ? -2.425 -23.466 42.484 1.00 97.94 278 PHE A N 1
ATOM 2271 C CA . PHE A 1 278 ? -2.591 -22.701 41.245 1.00 97.94 278 PHE A CA 1
ATOM 2272 C C . PHE A 1 278 ? -1.549 -23.100 40.187 1.00 97.94 278 PHE A C 1
ATOM 2274 O O . PHE A 1 278 ? -0.365 -23.261 40.485 1.00 97.94 278 PHE A O 1
ATOM 2281 N N . GLN A 1 279 ? -1.981 -23.196 38.930 1.00 97.00 279 GLN A N 1
ATOM 2282 C CA . GLN A 1 279 ? -1.174 -23.571 37.768 1.00 97.00 279 GLN A CA 1
ATOM 2283 C C . GLN A 1 279 ? -1.330 -22.519 36.662 1.00 97.00 279 GLN A C 1
ATOM 2285 O O . GLN A 1 279 ? -2.449 -22.144 36.320 1.00 97.00 279 GLN A O 1
ATOM 2290 N N . THR A 1 280 ? -0.223 -22.020 36.108 1.00 97.75 280 THR A N 1
ATOM 2291 C CA . THR A 1 280 ? -0.244 -21.018 35.025 1.00 97.75 280 THR A CA 1
ATOM 2292 C C . THR A 1 280 ? -0.787 -21.616 33.726 1.00 97.75 280 THR A C 1
ATOM 2294 O O . THR A 1 280 ? -0.364 -22.701 33.336 1.00 97.75 280 THR A O 1
ATOM 2297 N N . VAL A 1 281 ? -1.676 -20.884 33.048 1.00 97.62 281 VAL A N 1
ATOM 2298 C CA . VAL A 1 281 ? -2.246 -21.250 31.732 1.00 97.62 281 VAL A CA 1
ATOM 2299 C C . VAL A 1 281 ? -2.008 -20.189 30.657 1.00 97.62 281 VAL A C 1
ATOM 2301 O O . VAL A 1 281 ? -1.948 -20.512 29.476 1.00 97.62 281 VAL A O 1
ATOM 2304 N N . ALA A 1 282 ? -1.817 -18.928 31.047 1.00 98.25 282 ALA A N 1
ATOM 2305 C CA . ALA A 1 282 ? -1.508 -17.845 30.120 1.00 98.25 282 ALA A CA 1
ATOM 2306 C C . ALA A 1 282 ? -0.653 -16.760 30.787 1.00 98.25 282 ALA A C 1
ATOM 2308 O O . ALA A 1 282 ? -0.533 -16.693 32.015 1.00 98.25 282 ALA A O 1
ATOM 2309 N N . LYS A 1 283 ? -0.093 -15.868 29.972 1.00 98.38 283 LYS A N 1
ATOM 2310 C CA . LYS A 1 283 ? 0.454 -14.577 30.403 1.00 98.38 283 LYS A CA 1
ATOM 2311 C C . LYS A 1 283 ? -0.460 -13.448 29.945 1.00 98.38 283 LYS A C 1
ATOM 2313 O O . LYS A 1 283 ? -1.064 -13.559 28.887 1.00 98.38 283 LYS A O 1
ATOM 2318 N N . VAL A 1 284 ? -0.511 -12.343 30.685 1.00 98.50 284 VAL A N 1
ATOM 2319 C CA . VAL A 1 284 ? -1.081 -11.074 30.203 1.00 98.50 284 VAL A CA 1
ATOM 2320 C C . VAL A 1 284 ? 0.024 -10.024 30.188 1.00 98.50 284 VAL A C 1
ATOM 2322 O O . VAL A 1 284 ? 0.575 -9.700 31.240 1.00 98.50 284 VAL A O 1
ATOM 2325 N N . LEU A 1 285 ? 0.356 -9.517 29.000 1.00 97.62 285 LEU A N 1
ATOM 2326 C CA . LEU A 1 285 ? 1.372 -8.490 28.773 1.00 97.62 285 LEU A CA 1
ATOM 2327 C C . LEU A 1 285 ? 0.710 -7.134 28.532 1.00 97.62 285 LEU A C 1
ATOM 2329 O O . LEU A 1 285 ? -0.145 -6.998 27.659 1.00 97.62 285 LEU A O 1
ATOM 2333 N N . LEU A 1 286 ? 1.134 -6.124 29.287 1.00 96.81 286 LEU A N 1
ATOM 2334 C CA . LEU A 1 286 ? 0.660 -4.745 29.211 1.00 96.81 286 LEU A CA 1
ATOM 2335 C C . LEU A 1 286 ? 1.862 -3.838 28.870 1.00 96.81 286 LEU A C 1
ATOM 2337 O O . LEU A 1 286 ? 2.660 -3.534 29.763 1.00 96.81 286 LEU A O 1
ATOM 2341 N N . PRO A 1 287 ? 2.032 -3.423 27.599 1.00 91.81 287 PRO A N 1
ATOM 2342 C CA . PRO A 1 287 ? 3.160 -2.593 27.174 1.00 91.81 287 PRO A CA 1
ATOM 2343 C C . PRO A 1 287 ? 3.048 -1.156 27.703 1.00 91.81 287 PRO A C 1
ATOM 2345 O O . PRO A 1 287 ? 1.978 -0.731 28.153 1.00 91.81 287 PRO A O 1
ATOM 2348 N N . LYS A 1 288 ? 4.136 -0.383 27.593 1.00 95.56 288 LYS A N 1
ATOM 2349 C CA . LYS A 1 288 ? 4.182 1.021 28.039 1.00 95.56 288 LYS A CA 1
ATOM 2350 C C . LYS A 1 288 ? 3.113 1.869 27.346 1.00 95.56 288 LYS A C 1
ATOM 2352 O O . LYS A 1 288 ? 3.010 1.874 26.117 1.00 95.56 288 LYS A O 1
ATOM 2357 N N . GLN A 1 289 ? 2.300 2.576 28.125 1.00 93.00 289 GLN A N 1
ATOM 2358 C CA . GLN A 1 289 ? 1.145 3.333 27.647 1.00 93.00 289 GLN A CA 1
ATOM 2359 C C . GLN A 1 289 ? 0.580 4.307 28.689 1.00 93.00 289 GLN A C 1
ATOM 2361 O O . GLN A 1 289 ? 0.702 4.124 29.895 1.00 93.00 289 GLN A O 1
ATOM 2366 N N . GLU A 1 290 ? -0.164 5.294 28.205 1.00 92.31 290 GLU A N 1
ATOM 2367 C CA . GLU A 1 290 ? -0.999 6.162 29.032 1.00 92.31 290 GLU A CA 1
ATOM 2368 C C . GLU A 1 290 ? -2.243 5.401 29.552 1.00 92.31 290 GLU A C 1
ATOM 2370 O O . GLU A 1 290 ? -3.092 4.965 28.760 1.00 92.31 290 GLU A O 1
ATOM 2375 N N . SER A 1 291 ? -2.375 5.256 30.879 1.00 92.12 291 SER A N 1
ATOM 2376 C CA . SER A 1 291 ? -3.505 4.574 31.539 1.00 92.12 291 SER A CA 1
ATOM 2377 C C . SER A 1 291 ? -4.697 5.499 31.833 1.00 92.12 291 SER A C 1
ATOM 2379 O O . SER A 1 291 ? -5.825 5.004 31.963 1.00 92.12 291 SER A O 1
ATOM 2381 N N . TRP A 1 292 ? -4.523 6.829 31.781 1.00 89.12 292 TRP A N 1
ATOM 2382 C CA . TRP A 1 292 ? -5.628 7.795 31.825 1.00 89.12 292 TRP A CA 1
ATOM 2383 C C . TRP A 1 292 ? -5.941 8.445 30.486 1.00 89.12 292 TRP A C 1
ATOM 2385 O O . TRP A 1 292 ? -5.106 9.073 29.844 1.00 89.12 292 TRP A O 1
ATOM 2395 N N . ASN A 1 293 ? -7.213 8.421 30.122 1.00 83.00 293 ASN A N 1
ATOM 2396 C CA . ASN A 1 293 ? -7.755 9.378 29.176 1.00 83.00 293 ASN A CA 1
ATOM 2397 C C . ASN A 1 293 ? -9.211 9.623 29.579 1.00 83.00 293 ASN A C 1
ATOM 2399 O O . ASN A 1 293 ? -9.954 8.668 29.804 1.00 83.00 293 ASN A O 1
ATOM 2403 N N . GLU A 1 294 ? -9.592 10.892 29.705 1.00 83.62 294 GLU A N 1
ATOM 2404 C CA . GLU A 1 294 ? -10.907 11.298 30.213 1.00 83.62 294 GLU A CA 1
ATOM 2405 C C . GLU A 1 294 ? -12.051 10.789 29.323 1.00 83.62 294 GLU A C 1
ATOM 2407 O O . GLU A 1 294 ? -13.060 10.296 29.824 1.00 83.62 294 GLU A O 1
ATOM 2412 N N . GLU A 1 295 ? -11.871 10.822 28.001 1.00 77.81 295 GLU A N 1
ATOM 2413 C CA . GLU A 1 295 ? -12.852 10.322 27.035 1.00 77.81 295 GLU A CA 1
ATOM 2414 C C . GLU A 1 295 ? -12.954 8.792 27.094 1.00 77.81 295 GLU A C 1
ATOM 2416 O O . GLU A 1 295 ? -14.059 8.259 27.138 1.00 77.81 295 GLU A O 1
ATOM 2421 N N . ARG A 1 296 ? -11.823 8.076 27.192 1.00 83.62 296 ARG A N 1
ATOM 2422 C CA . ARG A 1 296 ? -11.764 6.608 27.342 1.00 83.62 296 ARG A CA 1
ATOM 2423 C C . ARG A 1 296 ? -12.396 6.132 28.653 1.00 83.62 296 ARG A C 1
ATOM 2425 O O . ARG A 1 296 ? -13.125 5.142 28.651 1.00 83.62 296 ARG A O 1
ATOM 2432 N N . ASN A 1 297 ? -12.130 6.826 29.762 1.00 87.38 297 ASN A N 1
ATOM 2433 C CA . ASN A 1 297 ? -12.734 6.533 31.061 1.00 87.38 297 ASN A CA 1
ATOM 2434 C C . ASN A 1 297 ? -14.251 6.748 31.007 1.00 87.38 297 ASN A C 1
ATOM 2436 O O . ASN A 1 297 ? -15.018 5.828 31.291 1.00 87.38 297 ASN A O 1
ATOM 2440 N N . ARG A 1 298 ? -14.685 7.931 30.557 1.00 86.88 298 ARG A N 1
ATOM 2441 C CA . ARG A 1 298 ? -16.103 8.271 30.416 1.00 86.88 298 ARG A CA 1
ATOM 2442 C C . ARG A 1 298 ? -16.828 7.311 29.480 1.00 86.88 298 ARG A C 1
ATOM 2444 O O . ARG A 1 298 ? -17.905 6.847 29.826 1.00 86.88 298 ARG A O 1
ATOM 2451 N N . PHE A 1 299 ? -16.221 6.953 28.348 1.00 83.62 299 PHE A N 1
ATOM 2452 C CA . PHE A 1 299 ? -16.760 5.968 27.415 1.00 83.62 299 PHE A CA 1
ATOM 2453 C C . PHE A 1 299 ? -17.007 4.613 28.092 1.00 83.62 299 PHE A C 1
ATOM 2455 O O . PHE A 1 299 ? -18.100 4.059 27.976 1.00 83.62 299 PHE A O 1
ATOM 2462 N N . TRP A 1 300 ? -16.029 4.102 28.849 1.00 87.75 300 TRP A N 1
ATOM 2463 C CA . TRP A 1 300 ? -16.195 2.843 29.576 1.00 87.75 300 TRP A CA 1
ATOM 2464 C C . TRP A 1 300 ? -17.294 2.936 30.637 1.00 87.75 300 TRP A C 1
ATOM 2466 O O . TRP A 1 300 ? -18.159 2.063 30.703 1.00 87.75 300 TRP A O 1
ATOM 2476 N N . VAL A 1 301 ? -17.284 3.990 31.458 1.00 88.19 301 VAL A N 1
ATOM 2477 C CA . VAL A 1 301 ? -18.277 4.187 32.525 1.00 88.19 301 VAL A CA 1
ATOM 2478 C C . VAL A 1 301 ? -19.686 4.332 31.945 1.00 88.19 301 VAL A C 1
ATOM 2480 O O . VAL A 1 301 ? -20.608 3.683 32.431 1.00 88.19 301 VAL A O 1
ATOM 2483 N N . ASP A 1 302 ? -19.876 5.106 30.880 1.00 89.06 302 ASP A N 1
ATOM 2484 C CA . ASP A 1 302 ? -21.200 5.334 30.299 1.00 89.06 302 ASP A CA 1
ATOM 2485 C C . ASP A 1 302 ? -21.735 4.148 29.486 1.00 89.06 302 ASP A C 1
ATOM 2487 O O . ASP A 1 302 ? -22.930 3.876 29.554 1.00 89.06 302 ASP A O 1
ATOM 2491 N N . HIS A 1 303 ? -20.900 3.444 28.714 1.00 86.69 303 HIS A N 1
ATOM 2492 C CA . HIS A 1 303 ? -21.396 2.556 27.652 1.00 86.69 303 HIS A CA 1
ATOM 2493 C C . HIS A 1 303 ? -21.114 1.065 27.867 1.00 86.69 303 HIS A C 1
ATOM 2495 O O . HIS A 1 303 ? -22.030 0.247 27.723 1.00 86.69 303 HIS A O 1
ATOM 2501 N N . LEU A 1 304 ? -19.873 0.715 28.220 1.00 87.19 304 LEU A N 1
ATOM 2502 C CA . LEU A 1 304 ? -19.421 -0.677 28.281 1.00 87.19 304 LEU A CA 1
ATOM 2503 C C . LEU A 1 304 ? -20.046 -1.452 29.453 1.00 87.19 304 LEU A C 1
ATOM 2505 O O . LEU A 1 304 ? -20.277 -0.923 30.550 1.00 87.19 304 LEU A O 1
ATOM 2509 N N . ARG A 1 305 ? -20.251 -2.752 29.229 1.00 88.25 305 ARG A N 1
ATOM 2510 C CA . ARG A 1 305 ? -20.362 -3.767 30.279 1.00 88.25 305 ARG A CA 1
ATOM 2511 C C . ARG A 1 305 ? -19.214 -4.765 30.098 1.00 88.25 305 ARG A C 1
ATOM 2513 O O . ARG A 1 305 ? -18.900 -5.145 28.974 1.00 88.25 305 ARG A O 1
ATOM 2520 N N . VAL A 1 306 ? -18.594 -5.162 31.207 1.00 89.38 306 VAL A N 1
ATOM 2521 C CA . VAL A 1 306 ? -17.883 -6.443 31.298 1.00 89.38 306 VAL A CA 1
ATOM 2522 C C . VAL A 1 306 ? -18.809 -7.355 32.081 1.00 89.38 306 VAL A C 1
ATOM 2524 O O . VAL A 1 306 ? -19.319 -6.949 33.126 1.00 89.38 306 VAL A O 1
ATOM 2527 N N . ASP A 1 307 ? -19.093 -8.525 31.531 1.00 92.38 307 ASP A N 1
ATOM 2528 C CA . ASP A 1 307 ? -20.055 -9.477 32.075 1.00 92.38 307 ASP A CA 1
ATOM 2529 C C . ASP A 1 307 ? -19.478 -10.878 31.896 1.00 92.38 307 ASP A C 1
ATOM 2531 O O . ASP A 1 307 ? -19.227 -11.244 30.753 1.00 92.38 307 ASP A O 1
ATOM 2535 N N . PRO A 1 308 ? -19.251 -11.689 32.941 1.00 92.81 308 PRO A N 1
ATOM 2536 C CA . PRO A 1 308 ? -18.651 -13.012 32.761 1.00 92.81 308 PRO A CA 1
ATOM 2537 C C . PRO A 1 308 ? -19.544 -13.966 31.934 1.00 92.81 308 PRO A C 1
ATOM 2539 O O . PRO A 1 308 ? -19.081 -15.015 31.494 1.00 92.81 308 PRO A O 1
ATOM 2542 N N . TRP A 1 309 ? -20.806 -13.591 31.669 1.00 94.50 309 TRP A N 1
ATOM 2543 C CA . TRP A 1 309 ? -21.713 -14.275 30.740 1.00 94.50 309 TRP A CA 1
ATOM 2544 C C . TRP A 1 309 ? -21.622 -13.765 29.284 1.00 94.50 309 TRP A C 1
ATOM 2546 O O . TRP A 1 309 ? -22.311 -14.286 28.408 1.00 94.50 309 TRP A O 1
ATOM 2556 N N . HIS A 1 310 ? -20.758 -12.786 28.989 1.00 92.81 310 HIS A N 1
ATOM 2557 C CA . HIS A 1 310 ? -20.248 -12.507 27.643 1.00 92.81 310 HIS A CA 1
ATOM 2558 C C . HIS A 1 310 ? -18.998 -13.366 27.390 1.00 92.81 310 HIS A C 1
ATOM 2560 O O . HIS A 1 310 ? -17.863 -12.891 27.482 1.00 92.81 310 HIS A O 1
ATOM 2566 N N . GLY A 1 311 ? -19.199 -14.654 27.122 1.00 93.56 311 GLY A N 1
ATOM 2567 C CA . GLY A 1 311 ? -18.091 -15.585 26.948 1.00 93.56 311 GLY A CA 1
ATOM 2568 C C . GLY A 1 311 ? -18.518 -17.011 26.627 1.00 93.56 311 GLY A C 1
ATOM 2569 O O . GLY A 1 311 ? -19.693 -17.286 26.362 1.00 93.56 311 GLY A O 1
ATOM 2570 N N . LEU A 1 312 ? -17.529 -17.903 26.652 1.00 96.38 312 LEU A N 1
ATOM 2571 C CA . LEU A 1 312 ? -17.636 -19.295 26.238 1.00 96.38 312 LEU A CA 1
ATOM 2572 C C . LEU A 1 312 ? -18.489 -20.126 27.206 1.00 96.38 312 LEU A C 1
ATOM 2574 O O . LEU A 1 312 ? -18.294 -20.092 28.421 1.00 96.38 312 LEU A O 1
ATOM 2578 N N . VAL A 1 313 ? -19.346 -20.988 26.661 1.00 96.56 313 VAL A N 1
ATOM 2579 C CA . VAL A 1 313 ? -20.100 -22.020 27.397 1.00 96.56 313 VAL A CA 1
ATOM 2580 C C . VAL A 1 313 ? -19.158 -23.042 28.050 1.00 96.56 313 VAL A C 1
ATOM 2582 O O . VAL A 1 313 ? -19.465 -23.607 29.103 1.00 96.56 313 VAL A O 1
ATOM 2585 N N . SER A 1 314 ? -17.967 -23.242 27.481 1.00 96.69 314 SER A N 1
ATOM 2586 C CA . SER A 1 314 ? -16.891 -24.047 28.070 1.00 96.69 314 SER A CA 1
ATOM 2587 C C . SER A 1 314 ? -16.169 -23.358 29.243 1.00 96.69 314 SER A C 1
ATOM 2589 O O . SER A 1 314 ? -15.523 -24.053 30.029 1.00 96.69 314 SER A O 1
ATOM 2591 N N . PHE A 1 315 ? -16.307 -22.034 29.403 1.00 97.31 315 PHE A N 1
ATOM 2592 C CA . PHE A 1 315 ? -15.753 -21.232 30.506 1.00 97.31 315 PHE A CA 1
ATOM 2593 C C . PHE A 1 315 ? -16.866 -20.586 31.363 1.00 97.31 315 PHE A C 1
ATOM 2595 O O . PHE A 1 315 ? -16.756 -19.451 31.824 1.00 97.31 315 PHE A O 1
ATOM 2602 N N . GLN A 1 316 ? -17.974 -21.316 31.543 1.00 96.50 316 GLN A N 1
ATOM 2603 C CA . GLN A 1 316 ? -19.184 -20.867 32.241 1.00 96.50 316 GLN A CA 1
ATOM 2604 C C . GLN A 1 316 ? -18.934 -20.409 33.694 1.00 96.50 316 GLN A C 1
ATOM 2606 O O . GLN A 1 316 ? -18.348 -21.166 34.468 1.00 96.50 316 GLN A O 1
ATOM 2611 N N . PRO A 1 317 ? -19.484 -19.263 34.131 1.00 97.25 317 PRO A N 1
ATOM 2612 C CA . PRO A 1 317 ? -19.552 -18.897 35.548 1.00 97.25 317 PRO A CA 1
ATOM 2613 C C . PRO A 1 317 ? -20.564 -19.792 36.293 1.00 97.25 317 PRO A C 1
ATOM 2615 O O . PRO A 1 317 ? -21.715 -19.884 35.870 1.00 97.25 317 PRO A O 1
ATOM 2618 N N . ILE A 1 318 ? -20.177 -20.433 37.403 1.00 96.75 318 ILE A N 1
ATOM 2619 C CA . ILE A 1 318 ? -21.050 -21.358 38.166 1.00 96.75 318 ILE A CA 1
ATOM 2620 C C . ILE A 1 318 ? -21.198 -20.974 39.649 1.00 96.75 318 ILE A C 1
ATOM 2622 O O . ILE A 1 318 ? -20.368 -20.234 40.184 1.00 96.75 318 ILE A O 1
ATOM 2626 N N . GLY A 1 319 ? -22.254 -21.462 40.306 1.00 96.56 319 GLY A N 1
ATOM 2627 C CA . GLY A 1 319 ? -22.563 -21.202 41.719 1.00 96.56 319 GLY A CA 1
ATOM 2628 C C . GLY A 1 319 ? -23.363 -19.914 41.973 1.00 96.56 319 GLY A C 1
ATOM 2629 O O . GLY A 1 319 ? -23.397 -19.002 41.141 1.00 96.56 319 GLY A O 1
ATOM 2630 N N . SER A 1 320 ? -24.004 -19.822 43.144 1.00 97.06 320 SER A N 1
ATOM 2631 C CA . SER A 1 320 ? -24.993 -18.794 43.517 1.00 97.06 320 SER A CA 1
ATOM 2632 C C . SER A 1 320 ? -24.578 -17.359 43.188 1.00 97.06 320 SER A C 1
ATOM 2634 O O . SER A 1 320 ? -25.309 -16.633 42.511 1.00 97.06 320 SER A O 1
ATOM 2636 N N . ALA A 1 321 ? -23.368 -16.946 43.582 1.00 96.19 321 ALA A N 1
ATOM 2637 C CA . ALA A 1 321 ? -22.863 -15.602 43.300 1.00 96.19 321 ALA A CA 1
ATOM 2638 C C . ALA A 1 321 ? -22.771 -15.298 41.788 1.00 96.19 321 ALA A C 1
ATOM 2640 O O . ALA A 1 321 ? -23.058 -14.181 41.361 1.00 96.19 321 ALA A O 1
ATOM 2641 N N . ASN A 1 322 ? -22.437 -16.284 40.952 1.00 97.00 322 ASN A N 1
ATOM 2642 C CA . ASN A 1 322 ? -22.383 -16.121 39.498 1.00 97.00 322 ASN A CA 1
ATOM 2643 C C . ASN A 1 322 ? -23.774 -16.145 38.847 1.00 97.00 322 ASN A C 1
ATOM 2645 O O . ASN A 1 322 ? -24.022 -15.378 37.909 1.00 97.00 322 ASN A O 1
ATOM 2649 N N . ARG A 1 323 ? -24.703 -16.962 39.366 1.00 97.00 323 ARG A N 1
ATOM 2650 C CA . ARG A 1 323 ? -26.115 -16.958 38.943 1.00 97.00 323 ARG A CA 1
ATOM 2651 C C . ARG A 1 323 ? -26.806 -15.637 39.303 1.00 97.00 323 ARG A C 1
ATOM 2653 O O . ARG A 1 323 ? -27.550 -15.106 38.481 1.00 97.00 323 ARG A O 1
ATOM 2660 N N . LEU A 1 324 ? -26.459 -15.029 40.442 1.00 96.31 324 LEU A N 1
ATOM 2661 C CA . LEU A 1 324 ? -26.809 -13.644 40.772 1.00 96.31 324 LEU A CA 1
ATOM 2662 C C . LEU A 1 324 ? -26.234 -12.652 39.746 1.00 96.31 324 LEU A C 1
ATOM 2664 O O . LEU A 1 324 ? -26.991 -11.855 39.186 1.00 96.31 324 LEU A O 1
ATOM 2668 N N . ARG A 1 325 ? -24.919 -12.697 39.471 1.00 95.38 325 ARG A N 1
ATOM 2669 C CA . ARG A 1 325 ? -24.258 -11.786 38.508 1.00 95.38 325 ARG A CA 1
ATOM 2670 C C . ARG A 1 325 ? -24.929 -11.817 37.128 1.00 95.38 325 ARG A C 1
ATOM 2672 O O . ARG A 1 325 ? -25.150 -10.751 36.559 1.00 95.38 325 ARG A O 1
ATOM 2679 N N . ARG A 1 326 ? -25.369 -12.996 36.661 1.00 95.44 326 ARG A N 1
ATOM 2680 C CA . ARG A 1 326 ? -26.104 -13.202 35.391 1.00 95.44 326 ARG A CA 1
ATOM 2681 C C . ARG A 1 326 ? -27.330 -12.302 35.216 1.00 95.44 326 ARG A C 1
ATOM 2683 O O . ARG A 1 326 ? -27.659 -11.925 34.096 1.00 95.44 326 ARG A O 1
ATOM 2690 N N . ILE A 1 327 ? -28.028 -11.993 36.308 1.00 95.94 327 ILE A N 1
ATOM 2691 C CA . ILE A 1 327 ? -29.230 -11.147 36.305 1.00 95.94 327 ILE A CA 1
ATOM 2692 C C . ILE A 1 327 ? -28.873 -9.712 36.714 1.00 95.94 327 ILE A C 1
ATOM 2694 O O . ILE A 1 327 ? -29.349 -8.745 36.115 1.00 95.94 327 ILE A O 1
ATOM 2698 N N . LEU A 1 328 ? -27.993 -9.567 37.707 1.00 94.81 328 LEU A N 1
ATOM 2699 C CA . LEU A 1 328 ? -27.632 -8.283 38.295 1.00 94.81 328 LEU A CA 1
ATOM 2700 C C . LEU A 1 328 ? -26.817 -7.386 37.357 1.00 94.81 328 LEU A C 1
ATOM 2702 O O . LEU A 1 328 ? -27.065 -6.181 37.311 1.00 94.81 328 LEU A O 1
ATOM 2706 N N . TYR A 1 329 ? -25.856 -7.933 36.609 1.00 93.69 329 TYR A N 1
ATOM 2707 C CA . TYR A 1 329 ? -24.968 -7.128 35.766 1.00 93.69 329 TYR A CA 1
ATOM 2708 C C . TYR A 1 329 ? -25.707 -6.502 34.568 1.00 93.69 329 TYR A C 1
ATOM 2710 O O . TYR A 1 329 ? -25.586 -5.282 34.389 1.00 93.69 329 TYR A O 1
ATOM 2718 N N . PRO A 1 330 ? -26.552 -7.233 33.807 1.00 92.12 330 PRO A N 1
ATOM 2719 C CA . PRO A 1 330 ? -27.419 -6.624 32.800 1.00 92.12 330 PRO A CA 1
ATOM 2720 C C . PRO A 1 330 ? -28.381 -5.582 33.384 1.00 92.12 330 PRO A C 1
ATOM 2722 O O . PRO A 1 330 ? -28.562 -4.521 32.781 1.00 92.12 330 PRO A O 1
ATOM 2725 N N . ALA A 1 331 ? -28.963 -5.834 34.563 1.00 93.75 331 ALA A N 1
ATOM 2726 C CA . ALA A 1 331 ? -29.901 -4.913 35.207 1.00 93.75 331 ALA A CA 1
ATOM 2727 C C . ALA A 1 331 ? -29.223 -3.605 35.658 1.00 93.75 331 ALA A C 1
ATOM 2729 O O . ALA A 1 331 ? -29.617 -2.525 35.216 1.00 93.75 331 ALA A O 1
ATOM 2730 N N . SER A 1 332 ? -28.156 -3.695 36.459 1.00 94.12 332 SER A N 1
ATOM 2731 C CA . SER A 1 332 ? -27.417 -2.541 36.995 1.00 94.12 332 SER A CA 1
ATOM 2732 C C . SER A 1 332 ? -26.774 -1.693 35.890 1.00 94.12 332 SER A C 1
ATOM 2734 O O . SER A 1 332 ? -26.763 -0.459 35.968 1.00 94.12 332 SER A O 1
ATOM 2736 N N . ALA A 1 333 ? -26.274 -2.326 34.821 1.00 92.44 333 ALA A N 1
ATOM 2737 C CA . ALA A 1 333 ? -25.753 -1.612 33.658 1.00 92.44 333 ALA A CA 1
ATOM 2738 C C . ALA A 1 333 ? -26.867 -0.929 32.851 1.00 92.44 333 ALA A C 1
ATOM 2740 O O . ALA A 1 333 ? -26.697 0.206 32.406 1.00 92.44 333 ALA A O 1
ATOM 2741 N N . SER A 1 334 ? -28.020 -1.576 32.672 1.00 91.38 334 SER A N 1
ATOM 2742 C CA . SER A 1 334 ? -29.152 -0.980 31.953 1.00 91.38 334 SER A CA 1
ATOM 2743 C C . SER A 1 334 ? -29.746 0.202 32.715 1.00 91.38 334 SER A C 1
ATOM 2745 O O . SER A 1 334 ? -29.904 1.265 32.120 1.00 91.38 334 SER A O 1
ATOM 2747 N N . PHE A 1 335 ? -29.935 0.079 34.033 1.00 93.81 335 PHE A N 1
ATOM 2748 C CA . PHE A 1 335 ? -30.379 1.182 34.885 1.00 93.81 335 PHE A CA 1
ATOM 2749 C C . PHE A 1 335 ? -29.403 2.371 34.855 1.00 93.81 335 PHE A C 1
ATOM 2751 O O . PHE A 1 335 ? -29.822 3.510 34.643 1.00 93.81 335 PHE A O 1
ATOM 2758 N N . ARG A 1 336 ? -28.088 2.114 34.960 1.00 93.75 336 ARG A N 1
ATOM 2759 C CA . ARG A 1 336 ? -27.038 3.143 34.820 1.00 93.75 336 ARG A CA 1
ATOM 2760 C C . ARG A 1 336 ? -27.184 3.943 33.525 1.00 93.75 336 ARG A C 1
ATOM 2762 O O . ARG A 1 336 ? -27.087 5.169 33.529 1.00 93.75 336 ARG A O 1
ATOM 2769 N N . ARG A 1 337 ? -27.419 3.239 32.417 1.00 93.12 337 ARG A N 1
ATOM 2770 C CA . ARG A 1 337 ? -27.497 3.816 31.070 1.00 93.12 337 ARG A CA 1
ATOM 2771 C C . ARG A 1 337 ? -28.803 4.560 30.830 1.00 93.12 337 ARG A C 1
ATOM 2773 O O . ARG A 1 337 ? -28.756 5.650 30.271 1.00 93.12 337 ARG A O 1
ATOM 2780 N N . GLU A 1 338 ? -29.928 4.040 31.315 1.00 92.06 338 GLU A N 1
ATOM 2781 C CA . GLU A 1 338 ? -31.216 4.743 31.310 1.00 92.06 338 GLU A CA 1
ATOM 2782 C C . GLU A 1 338 ? -31.103 6.093 32.039 1.00 92.06 338 GLU A C 1
ATOM 2784 O O . GLU A 1 338 ? -31.431 7.135 31.471 1.00 92.06 338 GLU A O 1
ATOM 2789 N N . VAL A 1 339 ? -30.541 6.093 33.254 1.00 92.00 339 VAL A N 1
ATOM 2790 C CA . VAL A 1 339 ? -30.371 7.300 34.082 1.00 92.00 339 VAL A CA 1
ATOM 2791 C C . VAL A 1 339 ? -29.377 8.303 33.475 1.00 92.00 339 VAL A C 1
ATOM 2793 O O . VAL A 1 339 ? -29.614 9.509 33.548 1.00 92.00 339 VAL A O 1
ATOM 2796 N N . ASN A 1 340 ? -28.294 7.841 32.839 1.00 91.69 340 ASN A N 1
ATOM 2797 C CA . ASN A 1 340 ? -27.312 8.719 32.185 1.00 91.69 340 ASN A CA 1
ATOM 2798 C C . ASN A 1 340 ? -27.717 9.179 30.765 1.00 91.69 340 ASN A C 1
ATOM 2800 O O . ASN A 1 340 ? -26.976 9.950 30.149 1.00 91.69 340 ASN A O 1
ATOM 2804 N N . GLY A 1 341 ? -28.833 8.697 30.202 1.00 89.69 341 GLY A N 1
ATOM 2805 C CA . GLY A 1 341 ? -29.206 8.964 28.803 1.00 89.69 341 GLY A CA 1
ATOM 2806 C C . GLY A 1 341 ? -28.262 8.311 27.780 1.00 89.69 341 GLY A C 1
ATOM 2807 O O . GLY A 1 341 ? -27.968 8.886 26.730 1.00 89.69 341 GLY A O 1
ATOM 2808 N N . LYS A 1 342 ? -27.741 7.125 28.106 1.00 89.38 342 LYS A N 1
ATOM 2809 C CA . LYS A 1 342 ? -26.755 6.354 27.333 1.00 89.38 342 LYS A CA 1
ATOM 2810 C C . LYS A 1 342 ? -27.365 5.057 26.808 1.00 89.38 342 LYS A C 1
ATOM 2812 O O . LYS A 1 342 ? -28.515 4.723 27.079 1.00 89.38 342 LYS A O 1
ATOM 2817 N N . LYS A 1 343 ? -26.573 4.307 26.046 1.00 83.38 343 LYS A N 1
ATOM 2818 C CA . LYS A 1 343 ? -26.914 2.971 25.544 1.00 83.38 343 LYS A CA 1
ATOM 2819 C C . LYS A 1 343 ? -25.691 2.065 25.623 1.00 83.38 343 LYS A C 1
ATOM 2821 O O . LYS A 1 343 ? -24.562 2.559 25.666 1.00 83.38 343 LYS A O 1
ATOM 2826 N N . GLU A 1 344 ? -25.946 0.763 25.663 1.00 83.31 344 GLU A N 1
ATOM 2827 C CA . GLU A 1 344 ? -24.919 -0.278 25.646 1.00 83.31 344 GLU A CA 1
ATOM 2828 C C . GLU A 1 344 ? -24.106 -0.237 24.351 1.00 83.31 344 GLU A C 1
ATOM 2830 O O . GLU A 1 344 ? -24.650 0.046 23.284 1.00 83.31 344 GLU A O 1
ATOM 2835 N N . ILE A 1 345 ? -22.809 -0.514 24.472 1.00 76.88 345 ILE A N 1
ATOM 2836 C CA . ILE A 1 345 ? -21.881 -0.718 23.364 1.00 76.88 345 ILE A CA 1
ATOM 2837 C C . ILE A 1 345 ? -20.967 -1.868 23.764 1.00 76.88 345 ILE A C 1
ATOM 2839 O O . ILE A 1 345 ? -20.239 -1.717 24.744 1.00 76.88 345 ILE A O 1
ATOM 2843 N N . ASN A 1 346 ? -20.979 -2.971 23.013 1.00 63.16 346 ASN A N 1
ATOM 2844 C CA . ASN A 1 346 ? -20.129 -4.132 23.300 1.00 63.16 346 ASN A CA 1
ATOM 2845 C C . ASN A 1 346 ? -19.118 -4.435 22.178 1.00 63.16 346 ASN A C 1
ATOM 2847 O O . ASN A 1 346 ? -18.111 -5.092 22.441 1.00 63.16 346 ASN A O 1
ATOM 2851 N N . GLN A 1 347 ? -19.317 -3.901 20.964 1.00 54.78 347 GLN A N 1
ATOM 2852 C CA . GLN A 1 347 ? -18.372 -3.994 19.838 1.00 54.78 347 GLN A CA 1
ATOM 2853 C C . GLN A 1 347 ? -18.216 -2.667 19.076 1.00 54.78 347 GLN A C 1
ATOM 2855 O O . GLN A 1 347 ? -19.046 -1.770 19.208 1.00 54.78 347 GLN A O 1
ATOM 2860 N N . ASN A 1 348 ? -17.187 -2.561 18.218 1.00 47.41 348 ASN A N 1
ATOM 2861 C CA . ASN A 1 348 ? -16.949 -1.404 17.329 1.00 47.41 348 ASN A CA 1
ATOM 2862 C C . ASN A 1 348 ? -18.204 -0.969 16.548 1.00 47.41 348 ASN A C 1
ATOM 2864 O O . ASN A 1 348 ? -18.478 0.224 16.426 1.00 47.41 348 ASN A O 1
ATOM 2868 N N . THR A 1 349 ? -18.993 -1.934 16.077 1.00 40.44 349 THR A N 1
ATOM 2869 C CA . THR A 1 349 ? -20.267 -1.718 15.377 1.00 40.44 349 THR A CA 1
ATOM 2870 C C . THR A 1 349 ? -21.290 -0.932 16.202 1.00 40.44 349 THR A C 1
ATOM 2872 O O . THR A 1 349 ? -22.015 -0.110 15.641 1.00 40.44 349 THR A O 1
ATOM 2875 N N . ASP A 1 350 ? -21.322 -1.108 17.526 1.00 41.06 350 ASP A N 1
ATOM 2876 C CA . ASP A 1 350 ? -22.234 -0.371 18.407 1.00 41.06 350 ASP A CA 1
ATOM 2877 C C . ASP A 1 350 ? -21.729 1.050 18.713 1.00 41.06 350 ASP A C 1
ATOM 2879 O O . ASP A 1 350 ? -22.556 1.959 18.818 1.00 41.06 350 ASP A O 1
ATOM 2883 N N . ILE A 1 351 ? -20.401 1.288 18.788 1.00 40.47 351 ILE A N 1
ATOM 2884 C CA . ILE A 1 351 ? -19.841 2.663 18.809 1.00 40.47 351 ILE A CA 1
ATOM 2885 C C . ILE A 1 351 ? -20.381 3.423 17.597 1.00 40.47 351 ILE A C 1
ATOM 2887 O O . ILE A 1 351 ? -20.958 4.508 17.721 1.00 40.47 351 ILE A O 1
ATOM 2891 N N . GLU A 1 352 ? -20.212 2.826 16.421 1.00 35.44 352 GLU A N 1
ATOM 2892 C CA . GLU A 1 352 ? -20.517 3.448 15.138 1.00 35.44 352 GLU A CA 1
ATOM 2893 C C . GLU A 1 352 ? -22.035 3.674 14.969 1.00 35.44 352 GLU A C 1
ATOM 2895 O O . GLU A 1 352 ? -22.455 4.733 14.493 1.00 35.44 352 GLU A O 1
ATOM 2900 N N . ALA A 1 353 ? -22.874 2.759 15.470 1.00 32.50 353 ALA A N 1
ATOM 2901 C CA . ALA A 1 353 ? -24.330 2.915 15.494 1.00 32.50 353 ALA A CA 1
ATOM 2902 C C . ALA A 1 353 ? -24.830 4.029 16.439 1.00 32.50 353 ALA A C 1
ATOM 2904 O O . ALA A 1 353 ? -25.846 4.669 16.146 1.00 32.50 353 ALA A O 1
ATOM 2905 N N . LEU A 1 354 ? -24.145 4.284 17.560 1.00 35.41 354 LEU A N 1
ATOM 2906 C CA . LEU A 1 354 ? -24.549 5.291 18.550 1.00 35.41 354 LEU A CA 1
ATOM 2907 C C . LEU A 1 354 ? -24.099 6.707 18.205 1.00 35.41 354 LEU A C 1
ATOM 2909 O O . LEU A 1 354 ? -24.892 7.645 18.330 1.00 35.41 354 LEU A O 1
ATOM 2913 N N . MET A 1 355 ? -22.872 6.866 17.703 1.00 33.56 355 MET A N 1
ATOM 2914 C CA . MET A 1 355 ? -22.383 8.165 17.223 1.00 33.56 355 MET A CA 1
ATOM 2915 C C . MET A 1 355 ? -23.232 8.702 16.055 1.00 33.56 355 MET A C 1
ATOM 2917 O O . MET A 1 355 ? -23.335 9.914 15.872 1.00 33.56 355 MET A O 1
ATOM 2921 N N . ALA A 1 356 ? -23.915 7.821 15.316 1.00 31.64 356 ALA A N 1
ATOM 2922 C CA . ALA A 1 356 ? -24.846 8.187 14.252 1.00 31.64 356 ALA A CA 1
ATOM 2923 C C . ALA A 1 356 ? -26.210 8.743 14.732 1.00 31.64 356 ALA A C 1
ATOM 2925 O O . ALA A 1 356 ? -26.920 9.345 13.926 1.00 31.64 356 ALA A O 1
ATOM 2926 N N . GLN A 1 357 ? -26.610 8.548 15.999 1.00 32.94 357 GLN A N 1
ATOM 2927 C CA . GLN A 1 357 ? -27.987 8.827 16.452 1.00 32.94 357 GLN A CA 1
ATOM 2928 C C . GLN A 1 357 ? -28.178 10.153 17.208 1.00 32.94 357 GLN A C 1
ATOM 2930 O O . GLN A 1 357 ? -29.248 10.749 17.093 1.00 32.94 357 GLN A O 1
ATOM 2935 N N . ASN A 1 358 ? -27.179 10.644 17.950 1.00 30.25 358 ASN A N 1
ATOM 2936 C CA . ASN A 1 358 ? -27.382 11.772 18.878 1.00 30.25 358 ASN A CA 1
ATOM 2937 C C . ASN A 1 358 ? -27.240 13.182 18.264 1.00 30.25 358 ASN A C 1
ATOM 2939 O O . ASN A 1 358 ? -27.507 14.164 18.946 1.00 30.25 358 ASN A O 1
ATOM 2943 N N . GLY A 1 359 ? -26.858 13.318 16.989 1.00 33.62 359 GLY A N 1
ATOM 2944 C CA . GLY A 1 359 ? -26.976 14.570 16.214 1.00 33.62 359 GLY A CA 1
ATOM 2945 C C . GLY A 1 359 ? -26.051 15.748 16.582 1.00 33.62 359 GLY A C 1
ATOM 2946 O O . GLY A 1 359 ? -25.891 16.660 15.765 1.00 33.62 359 GLY A O 1
ATOM 2947 N N . GLU A 1 360 ? -25.408 15.747 17.751 1.00 29.41 360 GLU A N 1
ATOM 2948 C CA . GLU A 1 360 ? -24.558 16.850 18.217 1.00 29.41 360 GLU A CA 1
ATOM 2949 C C . GLU A 1 360 ? -23.137 16.812 17.613 1.00 29.41 360 GLU A C 1
ATOM 2951 O O . GLU A 1 360 ? -22.244 16.091 18.042 1.00 29.41 360 GLU A O 1
ATOM 2956 N N . SER A 1 361 ? -22.958 17.617 16.563 1.00 28.47 361 SER A N 1
ATOM 2957 C CA . SER A 1 361 ? -21.698 18.151 16.009 1.00 28.47 361 SER A CA 1
ATOM 2958 C C . SER A 1 361 ? -20.380 17.359 16.177 1.00 28.47 361 SER A C 1
ATOM 2960 O O . SER A 1 361 ? -19.574 17.651 17.054 1.00 28.47 361 SER A O 1
ATOM 2962 N N . LYS A 1 362 ? -20.051 16.559 15.152 1.00 36.97 362 LYS A N 1
ATOM 2963 C CA . LYS A 1 362 ? -18.709 16.483 14.521 1.00 36.97 362 LYS A CA 1
ATOM 2964 C C . LYS A 1 362 ? -17.478 16.496 15.460 1.00 36.97 362 LYS A C 1
ATOM 2966 O O . LYS A 1 362 ? -16.650 17.403 15.371 1.00 36.97 362 LYS A O 1
ATOM 2971 N N . GLY A 1 363 ? -17.289 15.426 16.229 1.00 34.31 363 GLY A N 1
ATOM 2972 C CA . GLY A 1 363 ? -15.998 15.051 16.822 1.00 34.31 363 GLY A CA 1
ATOM 2973 C C . GLY A 1 363 ? -15.708 13.565 16.586 1.00 34.31 363 GLY A C 1
ATOM 2974 O O . GLY A 1 363 ? -16.510 12.733 16.986 1.00 34.31 363 GLY A O 1
ATOM 2975 N N . ASN A 1 364 ? -14.610 13.251 15.887 1.00 42.00 364 ASN A N 1
ATOM 2976 C CA . ASN A 1 364 ? -14.005 11.916 15.711 1.00 42.00 364 ASN A CA 1
ATOM 2977 C C . ASN A 1 364 ? -14.928 10.680 15.566 1.00 42.00 364 ASN A C 1
ATOM 2979 O O . ASN A 1 364 ? -14.630 9.608 16.086 1.00 42.00 364 ASN A O 1
ATOM 2983 N N . ALA A 1 365 ? -15.981 10.771 14.750 1.00 58.66 365 ALA A N 1
ATOM 2984 C CA . ALA A 1 365 ? -16.458 9.585 14.035 1.00 58.66 365 ALA A CA 1
ATOM 2985 C C . ALA A 1 365 ? -15.495 9.302 12.865 1.00 58.66 365 ALA A C 1
ATOM 2987 O O . ALA A 1 365 ? -15.227 10.202 12.059 1.00 58.66 365 ALA A O 1
ATOM 2988 N N . ARG A 1 366 ? -14.965 8.076 12.773 1.00 86.62 366 ARG A N 1
ATOM 2989 C CA . ARG A 1 366 ? -14.080 7.657 11.673 1.00 86.62 366 ARG A CA 1
ATOM 2990 C C . ARG A 1 366 ? -14.865 7.628 10.363 1.00 86.62 366 ARG A C 1
ATOM 2992 O O . ARG A 1 366 ? -15.949 7.054 10.315 1.00 86.62 366 ARG A O 1
ATOM 2999 N N . LYS A 1 367 ? -14.325 8.219 9.294 1.00 93.81 367 LYS A N 1
ATOM 3000 C CA . LYS A 1 367 ? -14.945 8.147 7.963 1.00 93.81 367 LYS A CA 1
ATOM 3001 C C . LYS A 1 367 ? -14.769 6.745 7.402 1.00 93.81 367 LYS A C 1
ATOM 3003 O O . LYS A 1 367 ? -13.635 6.281 7.303 1.00 93.81 367 LYS A O 1
ATOM 3008 N N . ARG A 1 368 ? -15.850 6.121 6.950 1.00 97.75 368 ARG A N 1
ATOM 3009 C CA . ARG A 1 368 ? -15.810 4.823 6.272 1.00 97.75 368 ARG A CA 1
ATOM 3010 C C . ARG A 1 368 ? -15.440 5.027 4.805 1.00 97.75 368 ARG A C 1
ATOM 3012 O O . ARG A 1 368 ? -16.218 5.607 4.046 1.00 97.75 368 ARG A O 1
ATOM 3019 N N . VAL A 1 369 ? -14.254 4.578 4.400 1.00 98.69 369 VAL A N 1
ATOM 3020 C CA . VAL A 1 369 ? -13.708 4.755 3.047 1.00 98.69 369 VAL A CA 1
ATOM 3021 C C . VAL A 1 369 ? -13.637 3.414 2.325 1.00 98.69 369 VAL A C 1
ATOM 3023 O O . VAL A 1 369 ? -12.963 2.492 2.784 1.00 98.69 369 VAL A O 1
ATOM 3026 N N . LEU A 1 370 ? -14.278 3.326 1.158 1.00 98.81 370 LEU A N 1
ATOM 3027 C CA . LEU A 1 370 ? -14.090 2.206 0.237 1.00 98.81 370 LEU A CA 1
ATOM 3028 C C . LEU A 1 370 ? -13.027 2.554 -0.810 1.00 98.81 370 LEU A C 1
ATOM 3030 O O . LEU A 1 370 ? -13.167 3.532 -1.548 1.00 98.81 370 LEU A O 1
ATOM 3034 N N . VAL A 1 371 ? -11.992 1.725 -0.905 1.00 98.88 371 VAL A N 1
ATOM 3035 C CA . VAL A 1 371 ? -10.950 1.768 -1.936 1.00 98.88 371 VAL A CA 1
ATOM 3036 C C . VAL A 1 371 ? -11.161 0.584 -2.882 1.00 98.88 371 VAL A C 1
ATOM 3038 O O . VAL A 1 371 ? -11.281 -0.554 -2.433 1.00 98.88 371 VAL A O 1
ATOM 3041 N N . VAL A 1 372 ? -11.246 0.843 -4.189 1.00 98.56 372 VAL A N 1
ATOM 3042 C CA . VAL A 1 372 ? -11.657 -0.160 -5.191 1.00 98.56 372 VAL A CA 1
ATOM 3043 C C . VAL A 1 372 ? -10.560 -0.389 -6.225 1.00 98.56 372 VAL A C 1
ATOM 3045 O O . VAL A 1 372 ? -10.315 0.482 -7.061 1.00 98.56 372 VAL A O 1
ATOM 3048 N N . GLY A 1 373 ? -9.958 -1.574 -6.195 1.00 98.06 373 GLY A N 1
ATOM 3049 C CA . GLY A 1 373 ? -8.776 -1.976 -6.953 1.00 98.06 373 GLY A CA 1
ATOM 3050 C C . GLY A 1 373 ? -7.541 -1.988 -6.051 1.00 98.06 373 GLY A C 1
ATOM 3051 O O . GLY A 1 373 ? -7.094 -0.930 -5.619 1.00 98.06 373 GLY A O 1
ATOM 3052 N N . ALA A 1 374 ? -6.967 -3.163 -5.796 1.00 97.69 374 ALA A N 1
ATOM 3053 C CA . ALA A 1 374 ? -5.786 -3.408 -4.965 1.00 97.69 374 ALA A CA 1
ATOM 3054 C C . ALA A 1 374 ? -4.469 -3.412 -5.769 1.00 97.69 374 ALA A C 1
ATOM 3056 O O . ALA A 1 374 ? -3.469 -3.998 -5.354 1.00 97.69 374 ALA A O 1
ATOM 3057 N N . GLY A 1 375 ? -4.441 -2.728 -6.916 1.00 96.94 375 GLY A N 1
ATOM 3058 C CA . GLY A 1 375 ? -3.194 -2.328 -7.571 1.00 96.94 375 GLY A CA 1
ATOM 3059 C C . GLY A 1 375 ? -2.466 -1.209 -6.812 1.00 96.94 375 GLY A C 1
ATOM 3060 O O . GLY A 1 375 ? -2.994 -0.646 -5.850 1.00 96.94 375 GLY A O 1
ATOM 3061 N N . ALA A 1 376 ? -1.271 -0.837 -7.285 1.00 97.75 376 ALA A N 1
ATOM 3062 C CA . ALA A 1 376 ? -0.364 0.145 -6.668 1.00 97.75 376 ALA A CA 1
ATOM 3063 C C . ALA A 1 376 ? -1.041 1.398 -6.066 1.00 97.75 376 ALA A C 1
ATOM 3065 O O . ALA A 1 376 ? -0.700 1.832 -4.965 1.00 97.75 376 ALA A O 1
ATOM 3066 N N . ALA A 1 377 ? -2.024 1.978 -6.765 1.00 98.56 377 ALA A N 1
ATOM 3067 C CA . ALA A 1 377 ? -2.740 3.168 -6.305 1.00 98.56 377 ALA A CA 1
ATOM 3068 C C . ALA A 1 377 ? -3.708 2.901 -5.137 1.00 98.56 377 ALA A C 1
ATOM 3070 O O . ALA A 1 377 ? -3.829 3.732 -4.235 1.00 98.56 377 ALA A O 1
ATOM 3071 N N . GLY A 1 378 ? -4.388 1.751 -5.119 1.00 98.62 378 GLY A N 1
ATOM 3072 C CA . GLY A 1 378 ? -5.282 1.360 -4.028 1.00 98.62 378 GLY A CA 1
ATOM 3073 C C . GLY A 1 378 ? -4.530 0.905 -2.789 1.00 98.62 378 GLY A C 1
ATOM 3074 O O . GLY A 1 378 ? -4.855 1.365 -1.698 1.00 98.62 378 GLY A O 1
ATOM 3075 N N . MET A 1 379 ? -3.460 0.125 -2.964 1.00 98.69 379 MET A N 1
ATOM 3076 C CA . MET A 1 379 ? -2.540 -0.227 -1.875 1.00 98.69 379 MET A CA 1
ATOM 3077 C C . MET A 1 379 ? -1.945 1.038 -1.237 1.00 98.69 379 MET A C 1
ATOM 3079 O O . MET A 1 379 ? -1.983 1.204 -0.020 1.00 98.69 379 MET A O 1
ATOM 3083 N N . SER A 1 380 ? -1.502 2.000 -2.058 1.00 98.69 380 SER A N 1
ATOM 3084 C CA . SER A 1 380 ? -0.993 3.290 -1.577 1.00 98.69 380 SER A CA 1
ATOM 3085 C C . SER A 1 380 ? -2.059 4.150 -0.886 1.00 98.69 380 SER A C 1
ATOM 3087 O O . SER A 1 380 ? -1.779 4.726 0.167 1.00 98.69 380 SER A O 1
ATOM 3089 N N . THR A 1 381 ? -3.288 4.201 -1.417 1.00 98.88 381 THR A N 1
ATOM 3090 C CA . THR A 1 381 ? -4.420 4.887 -0.763 1.00 98.88 381 THR A CA 1
ATOM 3091 C C . THR A 1 381 ? -4.715 4.267 0.601 1.00 98.88 381 THR A C 1
ATOM 3093 O O . THR A 1 381 ? -4.808 4.989 1.590 1.00 98.88 381 THR A O 1
ATOM 3096 N N . ALA A 1 382 ? -4.847 2.939 0.668 1.00 98.81 382 ALA A N 1
ATOM 3097 C CA . ALA A 1 382 ? -5.163 2.225 1.898 1.00 98.81 382 ALA A CA 1
ATOM 3098 C C . ALA A 1 382 ? -4.069 2.415 2.958 1.00 98.81 382 ALA A C 1
ATOM 3100 O O . ALA A 1 382 ? -4.393 2.724 4.101 1.00 98.81 382 ALA A O 1
ATOM 3101 N N . HIS A 1 383 ? -2.790 2.336 2.571 1.00 98.69 383 HIS A N 1
ATOM 3102 C CA . HIS A 1 383 ? -1.652 2.521 3.477 1.00 98.69 383 HIS A CA 1
ATOM 3103 C C . HIS A 1 383 ? -1.683 3.905 4.141 1.00 98.69 383 HIS A C 1
ATOM 3105 O O . HIS A 1 383 ? -1.768 3.995 5.364 1.00 98.69 383 HIS A O 1
ATOM 3111 N N . HIS A 1 384 ? -1.748 4.983 3.354 1.00 98.69 384 HIS A N 1
ATOM 3112 C CA . HIS A 1 384 ? -1.719 6.353 3.884 1.00 98.69 384 HIS A CA 1
ATOM 3113 C C . HIS A 1 384 ? -3.028 6.775 4.581 1.00 98.69 384 HIS A C 1
ATOM 3115 O O . HIS A 1 384 ? -3.040 7.761 5.315 1.00 98.69 384 HIS A O 1
ATOM 3121 N N . LEU A 1 385 ? -4.137 6.046 4.396 1.00 98.62 385 LEU A N 1
ATOM 3122 C CA . LEU A 1 385 ? -5.322 6.176 5.254 1.00 98.62 385 LEU A CA 1
ATOM 3123 C C . LEU A 1 385 ? -5.154 5.401 6.573 1.00 98.62 385 LEU A C 1
ATOM 3125 O O . LEU A 1 385 ? -5.518 5.922 7.624 1.00 98.62 385 LEU A O 1
ATOM 3129 N N . SER A 1 386 ? -4.562 4.202 6.539 1.00 97.94 386 SER A N 1
ATOM 3130 C CA . SER A 1 386 ? -4.326 3.357 7.723 1.00 97.94 386 SER A CA 1
ATOM 3131 C C . SER A 1 386 ? -3.321 3.946 8.722 1.00 97.94 386 SER A C 1
ATOM 3133 O O . SER A 1 386 ? -3.349 3.600 9.896 1.00 97.94 386 SER A O 1
ATOM 3135 N N . GLU A 1 387 ? -2.486 4.895 8.288 1.00 96.88 387 GLU A N 1
ATOM 3136 C CA . GLU A 1 387 ? -1.634 5.718 9.162 1.00 96.88 387 GLU A CA 1
ATOM 3137 C C . GLU A 1 387 ? -2.429 6.705 10.043 1.00 96.88 387 GLU A C 1
ATOM 3139 O O . GLU A 1 387 ? -1.862 7.314 10.948 1.00 96.88 387 GLU A O 1
ATOM 3144 N N . HIS A 1 388 ? -3.743 6.851 9.816 1.00 96.56 388 HIS A N 1
ATOM 3145 C CA . HIS A 1 388 ? -4.654 7.662 10.634 1.00 96.56 388 HIS A CA 1
ATOM 3146 C C . HIS A 1 388 ? -5.893 6.845 11.054 1.00 96.56 388 HIS A C 1
ATOM 3148 O O . HIS A 1 388 ? -7.018 7.156 10.635 1.00 96.56 388 HIS A O 1
ATOM 3154 N N . PRO A 1 389 ? -5.724 5.796 11.888 1.00 90.75 389 PRO A N 1
ATOM 3155 C CA . PRO A 1 389 ? -6.821 4.933 12.341 1.00 90.75 389 PRO A CA 1
ATOM 3156 C C . PRO A 1 389 ? -7.789 5.653 13.302 1.00 90.75 389 PRO A C 1
ATOM 3158 O O . PRO A 1 389 ? -8.836 5.114 13.656 1.00 90.75 389 PRO A O 1
ATOM 3161 N N . ASP A 1 390 ? -7.456 6.885 13.705 1.00 86.94 390 ASP A N 1
ATOM 3162 C CA . ASP A 1 390 ? -8.308 7.849 14.406 1.00 86.94 390 ASP A CA 1
ATOM 3163 C C . ASP A 1 390 ? -9.306 8.569 13.473 1.00 86.94 390 ASP A C 1
ATOM 3165 O O . ASP A 1 390 ? -10.325 9.080 13.936 1.00 86.94 390 ASP A O 1
ATOM 3169 N N . LYS A 1 391 ? -9.033 8.608 12.160 1.00 91.12 391 LYS A N 1
ATOM 3170 C CA . LYS A 1 391 ? -9.813 9.359 11.154 1.00 91.12 391 LYS A CA 1
ATOM 3171 C C . LYS A 1 391 ? -10.574 8.477 10.175 1.00 91.12 391 LYS A C 1
ATOM 3173 O O . LYS A 1 391 ? -11.579 8.941 9.629 1.00 91.12 391 LYS A O 1
ATOM 3178 N N . PHE A 1 392 ? -10.103 7.257 9.919 1.00 96.75 392 PHE A N 1
ATOM 3179 C CA . PHE A 1 392 ? -10.609 6.410 8.837 1.00 96.75 392 PHE A CA 1
ATOM 3180 C C . PHE A 1 392 ? -10.891 4.972 9.293 1.00 96.75 392 PHE A C 1
ATOM 3182 O O . PHE A 1 392 ? -10.097 4.363 10.001 1.00 96.75 392 PHE A O 1
ATOM 3189 N N . ASP A 1 393 ? -12.022 4.439 8.836 1.00 96.44 393 ASP A N 1
ATOM 3190 C CA . ASP A 1 393 ? -12.258 3.007 8.626 1.00 96.44 393 ASP A CA 1
ATOM 3191 C C . ASP A 1 393 ? -12.022 2.746 7.131 1.00 96.44 393 ASP A C 1
ATOM 3193 O O . ASP A 1 393 ? -12.492 3.521 6.294 1.00 96.44 393 ASP A O 1
ATOM 3197 N N . VAL A 1 394 ? -11.262 1.709 6.777 1.00 98.56 394 VAL A N 1
ATOM 3198 C CA . VAL A 1 394 ? -10.822 1.473 5.395 1.00 98.56 394 VAL A CA 1
ATOM 3199 C C . VAL A 1 394 ? -11.177 0.055 4.972 1.00 98.56 394 VAL A C 1
ATOM 3201 O O . VAL A 1 394 ? -10.641 -0.919 5.500 1.00 98.56 394 VAL A O 1
ATOM 3204 N N . THR A 1 395 ? -12.031 -0.060 3.955 1.00 98.75 395 THR A N 1
ATOM 3205 C CA . THR A 1 395 ? -12.191 -1.301 3.189 1.00 98.75 395 THR A CA 1
ATOM 3206 C C . THR A 1 395 ? -11.448 -1.169 1.862 1.00 98.75 395 THR A C 1
ATOM 3208 O O . THR A 1 395 ? -11.705 -0.234 1.105 1.00 98.75 395 THR A O 1
ATOM 3211 N N . LEU A 1 396 ? -10.557 -2.110 1.558 1.00 98.81 396 LEU A N 1
ATOM 3212 C CA . LEU A 1 396 ? -9.925 -2.268 0.249 1.00 98.81 396 LEU A CA 1
ATOM 3213 C C . LEU A 1 396 ? -10.512 -3.508 -0.431 1.00 98.81 396 LEU A C 1
ATOM 3215 O O . LEU A 1 396 ? -10.503 -4.582 0.164 1.00 98.81 396 LEU A O 1
ATOM 3219 N N . ILE A 1 397 ? -10.996 -3.381 -1.667 1.00 98.38 397 ILE A N 1
ATOM 3220 C CA . ILE A 1 397 ? -11.501 -4.520 -2.450 1.00 98.38 397 ILE A CA 1
ATOM 3221 C C . ILE A 1 397 ? -10.798 -4.651 -3.801 1.00 98.38 397 ILE A C 1
ATOM 3223 O O . ILE A 1 397 ? -10.420 -3.641 -4.395 1.00 98.38 397 ILE A O 1
ATOM 3227 N N . ASP A 1 398 ? -10.698 -5.871 -4.323 1.00 97.25 398 ASP A N 1
ATOM 3228 C CA . ASP A 1 398 ? -10.429 -6.132 -5.744 1.00 97.25 398 ASP A CA 1
ATOM 3229 C C . ASP A 1 398 ? -11.271 -7.316 -6.240 1.00 97.25 398 ASP A C 1
ATOM 3231 O O . ASP A 1 398 ? -11.636 -8.190 -5.459 1.00 97.25 398 ASP A O 1
ATOM 3235 N N . ALA A 1 399 ? -11.587 -7.339 -7.535 1.00 94.06 399 ALA A N 1
ATOM 3236 C CA . ALA A 1 399 ? -12.306 -8.420 -8.197 1.00 94.06 399 ALA A CA 1
ATOM 3237 C C . ALA A 1 399 ? -11.421 -9.650 -8.476 1.00 94.06 399 ALA A C 1
ATOM 3239 O O . ALA A 1 399 ? -11.968 -10.748 -8.597 1.00 94.06 399 ALA A O 1
ATOM 3240 N N . VAL A 1 400 ? -10.094 -9.483 -8.576 1.00 92.69 400 VAL A N 1
ATOM 3241 C CA . VAL A 1 400 ? -9.121 -10.593 -8.657 1.00 92.69 400 VAL A CA 1
ATOM 3242 C C . VAL A 1 400 ? -8.708 -11.093 -7.269 1.00 92.69 400 VAL A C 1
ATOM 3244 O O . VAL A 1 400 ? -8.989 -10.451 -6.256 1.00 92.69 400 VAL A O 1
ATOM 3247 N N . ASP A 1 401 ? -8.047 -12.249 -7.216 1.00 93.25 401 ASP A N 1
ATOM 3248 C CA . ASP A 1 401 ? -7.711 -12.939 -5.964 1.00 93.25 401 ASP A CA 1
ATOM 3249 C C . ASP A 1 401 ? -6.313 -12.582 -5.406 1.00 93.25 401 ASP A C 1
ATOM 3251 O O . ASP A 1 401 ? -5.766 -13.286 -4.563 1.00 93.25 401 ASP A O 1
ATOM 3255 N N . TYR A 1 402 ? -5.711 -11.477 -5.865 1.00 94.06 402 TYR A N 1
ATOM 3256 C CA . TYR A 1 402 ? -4.365 -11.039 -5.469 1.00 94.06 402 TYR A CA 1
ATOM 3257 C C . TYR A 1 402 ? -4.225 -9.503 -5.420 1.00 94.06 402 TYR A C 1
ATOM 3259 O O . TYR A 1 402 ? -5.000 -8.767 -6.031 1.00 94.06 402 TYR A O 1
ATOM 3267 N N . CYS A 1 403 ? -3.216 -9.004 -4.698 1.00 96.62 403 CYS A N 1
ATOM 3268 C CA . CYS A 1 403 ? -2.831 -7.585 -4.690 1.00 96.62 403 CYS A CA 1
ATOM 3269 C C . CYS A 1 403 ? -1.763 -7.296 -5.760 1.00 96.62 403 CYS A C 1
ATOM 3271 O O . CYS A 1 403 ? -0.896 -8.126 -6.012 1.00 96.62 403 CYS A O 1
ATOM 3273 N N . GLY A 1 404 ? -1.798 -6.100 -6.356 1.00 93.62 404 GLY A N 1
ATOM 3274 C CA . GLY A 1 404 ? -0.828 -5.626 -7.356 1.00 93.62 404 GLY A CA 1
ATOM 3275 C C . GLY A 1 404 ? -1.431 -5.307 -8.726 1.00 93.62 404 GLY A C 1
ATOM 3276 O O . GLY A 1 404 ? -0.985 -4.371 -9.397 1.00 93.62 404 GLY A O 1
ATOM 3277 N N . GLY A 1 405 ? -2.514 -5.987 -9.116 1.00 90.00 405 GLY A N 1
ATOM 3278 C CA . GLY A 1 405 ? -3.194 -5.761 -10.395 1.00 90.00 405 GLY A CA 1
ATOM 3279 C C . GLY A 1 405 ? -2.285 -6.093 -11.583 1.00 90.00 405 GLY A C 1
ATOM 3280 O O . GLY A 1 405 ? -1.894 -7.242 -11.758 1.00 90.00 405 GLY A O 1
ATOM 3281 N N . GLN A 1 406 ? -1.904 -5.094 -12.387 1.00 88.50 406 GLN A N 1
ATOM 3282 C CA . GLN A 1 406 ? -0.998 -5.287 -13.535 1.00 88.50 406 GLN A CA 1
ATOM 3283 C C . GLN A 1 406 ? 0.482 -5.540 -13.157 1.00 88.50 406 GLN A C 1
ATOM 3285 O O . GLN A 1 406 ? 1.329 -5.628 -14.042 1.00 88.50 406 GLN A O 1
ATOM 3290 N N . ALA A 1 407 ? 0.807 -5.620 -11.865 1.00 93.56 407 ALA A N 1
ATOM 3291 C CA . ALA A 1 407 ? 2.147 -5.891 -11.354 1.00 93.56 407 ALA A CA 1
ATOM 3292 C C . ALA A 1 407 ? 2.117 -7.155 -10.480 1.00 93.56 407 ALA A C 1
ATOM 3294 O O . ALA A 1 407 ? 1.676 -7.105 -9.332 1.00 93.56 407 ALA A O 1
ATOM 3295 N N . PHE A 1 408 ? 2.557 -8.286 -11.034 1.00 94.25 408 PHE A N 1
ATOM 3296 C CA . PHE A 1 408 ? 2.604 -9.587 -10.356 1.00 94.25 408 PHE A CA 1
ATOM 3297 C C . PHE A 1 408 ? 3.807 -10.416 -10.831 1.00 94.25 408 PHE A C 1
ATOM 3299 O O . PHE A 1 408 ? 4.556 -9.984 -11.706 1.00 94.25 408 PHE A O 1
ATOM 3306 N N . SER A 1 409 ? 4.003 -11.604 -10.256 1.00 95.06 409 SER A N 1
ATOM 3307 C CA . SER A 1 409 ? 5.067 -12.540 -10.647 1.00 95.06 409 SER A CA 1
ATOM 3308 C C . SER A 1 409 ? 4.490 -13.921 -10.939 1.00 95.06 409 SER A C 1
ATOM 3310 O O . SER A 1 409 ? 3.559 -14.350 -10.258 1.00 95.06 409 SER A O 1
ATOM 3312 N N . ILE A 1 410 ? 5.069 -14.629 -11.908 1.00 94.12 410 ILE A N 1
ATOM 3313 C CA . ILE A 1 410 ? 4.720 -16.012 -12.262 1.00 94.12 410 ILE A CA 1
ATOM 3314 C C . ILE A 1 410 ? 5.853 -16.981 -11.893 1.00 94.12 410 ILE A C 1
ATOM 3316 O O . ILE A 1 410 ? 7.015 -16.566 -11.907 1.00 94.12 410 ILE A O 1
ATOM 3320 N N . PRO A 1 411 ? 5.550 -18.256 -11.586 1.00 94.75 411 PRO A N 1
ATOM 3321 C CA . PRO A 1 411 ? 6.561 -19.300 -11.446 1.00 94.75 411 PRO A CA 1
ATOM 3322 C C . PRO A 1 411 ? 7.134 -19.707 -12.812 1.00 94.75 411 PRO A C 1
ATOM 3324 O O . PRO A 1 411 ? 6.425 -19.697 -13.818 1.00 94.75 411 PRO A O 1
ATOM 3327 N N . ILE A 1 412 ? 8.409 -20.096 -12.830 1.00 96.19 412 ILE A N 1
ATOM 3328 C CA . ILE A 1 412 ? 9.148 -20.592 -14.003 1.00 96.19 412 ILE A CA 1
ATOM 3329 C C . ILE A 1 412 ? 10.117 -21.717 -13.587 1.00 96.19 412 ILE A C 1
ATOM 3331 O O . ILE A 1 412 ? 10.416 -21.885 -12.404 1.00 96.19 412 ILE A O 1
ATOM 3335 N N . ASP A 1 413 ? 10.599 -22.505 -14.551 1.00 94.44 413 ASP A N 1
ATOM 3336 C CA . ASP A 1 413 ? 11.545 -23.602 -14.297 1.00 94.44 413 ASP A CA 1
ATOM 3337 C C . ASP A 1 413 ? 12.939 -23.065 -13.925 1.00 94.44 413 ASP A C 1
ATOM 3339 O O . ASP A 1 413 ? 13.696 -22.604 -14.781 1.00 94.44 413 ASP A O 1
ATOM 3343 N N . LYS A 1 414 ? 13.280 -23.159 -12.635 1.00 94.12 414 LYS A N 1
ATOM 3344 C CA . LYS A 1 414 ? 14.557 -22.695 -12.078 1.00 94.12 414 LYS A CA 1
ATOM 3345 C C . LYS A 1 414 ? 15.769 -23.455 -12.614 1.00 94.12 414 LYS A C 1
ATOM 3347 O O . LYS A 1 414 ? 16.810 -22.839 -12.820 1.00 94.12 414 LYS A O 1
ATOM 3352 N N . GLU A 1 415 ? 15.655 -24.763 -12.825 1.00 91.19 415 GLU A N 1
ATOM 3353 C CA . GLU A 1 415 ? 16.794 -25.581 -13.257 1.00 91.19 415 GLU A CA 1
ATOM 3354 C C . GLU A 1 415 ? 17.082 -25.358 -14.750 1.00 91.19 415 GLU A C 1
ATOM 3356 O O . GLU A 1 415 ? 18.236 -25.399 -15.175 1.00 91.19 415 GLU A O 1
ATOM 3361 N N . ARG A 1 416 ? 16.047 -25.036 -15.544 1.00 93.06 416 ARG A N 1
ATOM 3362 C CA . ARG A 1 416 ? 16.209 -24.624 -16.944 1.00 93.06 416 ARG A CA 1
ATOM 3363 C C . ARG A 1 416 ? 16.648 -23.167 -17.110 1.00 93.06 416 ARG A C 1
ATOM 3365 O O . ARG A 1 416 ? 17.461 -22.910 -17.990 1.00 93.06 416 ARG A O 1
ATOM 3372 N N . HIS A 1 417 ? 16.100 -22.232 -16.331 1.00 94.75 417 HIS A N 1
ATOM 3373 C CA . HIS A 1 417 ? 16.222 -20.783 -16.573 1.00 94.75 417 HIS A CA 1
ATOM 3374 C C . HIS A 1 417 ? 17.097 -20.025 -15.559 1.00 94.75 417 HIS A C 1
ATOM 3376 O O . HIS A 1 417 ? 17.253 -18.811 -15.662 1.00 94.75 417 HIS A O 1
ATOM 3382 N N . GLY A 1 418 ? 17.636 -20.700 -14.543 1.00 94.19 418 GLY A N 1
ATOM 3383 C CA . GLY A 1 418 ? 18.481 -20.099 -13.507 1.00 94.19 418 GLY A CA 1
ATOM 3384 C C . GLY A 1 418 ? 17.737 -19.324 -12.409 1.00 94.19 418 GLY A C 1
ATOM 3385 O O . GLY A 1 418 ? 18.350 -18.982 -11.400 1.00 94.19 418 GLY A O 1
ATOM 3386 N N . ALA A 1 419 ? 16.433 -19.073 -12.556 1.00 96.25 419 ALA A N 1
ATOM 3387 C CA . ALA A 1 419 ? 15.575 -18.428 -11.556 1.00 96.25 419 ALA A CA 1
ATOM 3388 C C . ALA A 1 419 ? 14.163 -19.035 -11.554 1.00 96.25 419 ALA A C 1
ATOM 3390 O O . ALA A 1 419 ? 13.694 -19.505 -12.586 1.00 96.25 419 ALA A O 1
ATOM 3391 N N . SER A 1 420 ? 13.487 -19.030 -10.401 1.00 96.62 420 SER A N 1
ATOM 3392 C CA . SER A 1 420 ? 12.180 -19.677 -10.184 1.00 96.62 420 SER A CA 1
ATOM 3393 C C . SER A 1 420 ? 10.960 -18.784 -10.425 1.00 96.62 420 SER A C 1
ATOM 3395 O O . SER A 1 420 ? 9.828 -19.273 -10.392 1.00 96.62 420 SER A O 1
ATOM 3397 N N . TRP A 1 421 ? 11.158 -17.482 -10.654 1.00 96.62 421 TRP A N 1
ATOM 3398 C CA . TRP A 1 421 ? 10.073 -16.522 -10.862 1.00 96.62 421 TRP A CA 1
ATOM 3399 C C . TRP A 1 421 ? 10.412 -15.455 -11.911 1.00 96.62 421 TRP A C 1
ATOM 3401 O O . TRP A 1 421 ? 11.577 -15.133 -12.140 1.00 96.62 421 TRP A O 1
ATOM 3411 N N . CYS A 1 422 ? 9.379 -14.881 -12.532 1.00 96.44 422 CYS A N 1
ATOM 3412 C CA . CYS A 1 422 ? 9.480 -13.771 -13.485 1.00 96.44 422 CYS A CA 1
ATOM 3413 C C . CYS A 1 422 ? 8.347 -12.759 -13.245 1.00 96.44 422 CYS A C 1
ATOM 3415 O O . CYS A 1 422 ? 7.192 -13.157 -13.096 1.00 96.44 422 CYS A O 1
ATOM 3417 N N . ASN A 1 423 ? 8.648 -11.458 -13.220 1.00 96.75 423 ASN A N 1
ATOM 3418 C CA . ASN A 1 423 ? 7.634 -10.399 -13.124 1.00 96.75 423 ASN A CA 1
ATOM 3419 C C . ASN A 1 423 ? 6.866 -10.236 -14.448 1.00 96.75 423 ASN A C 1
ATOM 3421 O O . ASN A 1 423 ? 7.455 -10.343 -15.526 1.00 96.75 423 ASN A O 1
ATOM 3425 N N . GLN A 1 424 ? 5.564 -9.956 -14.354 1.00 92.31 424 GLN A N 1
ATOM 3426 C CA . GLN A 1 424 ? 4.638 -9.727 -15.467 1.00 92.31 424 GLN A CA 1
ATOM 3427 C C . GLN A 1 424 ? 4.113 -8.290 -15.480 1.00 92.31 424 GLN A C 1
ATOM 3429 O O . GLN A 1 424 ? 3.855 -7.696 -14.430 1.00 92.31 424 GLN A O 1
ATOM 3434 N N . GLY A 1 425 ? 3.915 -7.753 -16.687 1.00 88.81 425 GLY A N 1
ATOM 3435 C CA . GLY A 1 425 ? 3.392 -6.405 -16.916 1.00 88.81 425 GLY A CA 1
ATOM 3436 C C . GLY A 1 425 ? 4.388 -5.319 -16.507 1.00 88.81 425 GLY A C 1
ATOM 3437 O O . GLY A 1 425 ? 5.149 -4.815 -17.334 1.00 88.81 425 GLY A O 1
ATOM 3438 N N . VAL A 1 426 ? 4.395 -4.952 -15.225 1.00 91.06 426 VAL A N 1
ATOM 3439 C CA . VAL A 1 426 ? 5.372 -4.007 -14.665 1.00 91.06 426 VAL A CA 1
ATOM 3440 C C . VAL A 1 426 ? 6.654 -4.752 -14.277 1.00 91.06 426 VAL A C 1
ATOM 3442 O O . VAL A 1 426 ? 6.607 -5.755 -13.574 1.00 91.06 426 VAL A O 1
ATOM 3445 N N . GLN A 1 427 ? 7.812 -4.239 -14.704 1.00 91.06 427 GLN A N 1
ATOM 3446 C CA . GLN A 1 427 ? 9.122 -4.873 -14.468 1.00 91.06 427 GLN A CA 1
ATOM 3447 C C . GLN A 1 427 ? 10.178 -3.927 -13.862 1.00 91.06 427 GLN A C 1
ATOM 3449 O O . GLN A 1 427 ? 11.090 -4.382 -13.179 1.00 91.06 427 GLN A O 1
ATOM 3454 N N . GLY A 1 428 ? 10.061 -2.613 -14.078 1.00 93.12 428 GLY A N 1
ATOM 3455 C CA . GLY A 1 428 ? 11.035 -1.626 -13.604 1.00 93.12 428 GLY A CA 1
ATOM 3456 C C . GLY A 1 428 ? 10.590 -0.179 -13.823 1.00 93.12 428 GLY A C 1
ATOM 3457 O O . GLY A 1 428 ? 9.484 0.086 -14.305 1.00 93.12 428 GLY A O 1
ATOM 3458 N N . GLY A 1 429 ? 11.467 0.759 -13.479 1.00 92.12 429 GLY A N 1
ATOM 3459 C CA . GLY A 1 429 ? 11.283 2.205 -13.600 1.00 92.12 429 GLY A CA 1
ATOM 3460 C C . GLY A 1 429 ? 12.628 2.930 -13.647 1.00 92.12 429 GLY A C 1
ATOM 3461 O O . GLY A 1 429 ? 13.669 2.297 -13.779 1.00 92.12 429 GLY A O 1
ATOM 3462 N N . SER A 1 430 ? 12.632 4.256 -13.528 1.00 91.31 430 SER A N 1
ATOM 3463 C CA . SER A 1 430 ? 13.870 5.049 -13.453 1.00 91.31 430 SER A CA 1
ATOM 3464 C C . SER A 1 430 ? 14.011 5.743 -12.097 1.00 91.31 430 SER A C 1
ATOM 3466 O O . SER A 1 430 ? 13.067 5.801 -11.311 1.00 91.31 430 SER A O 1
ATOM 3468 N N . TYR A 1 431 ? 15.188 6.307 -11.817 1.00 92.62 431 TYR A N 1
ATOM 3469 C CA . TYR A 1 431 ? 15.548 6.906 -10.521 1.00 92.62 431 TYR A CA 1
ATOM 3470 C C . TYR A 1 431 ? 14.681 8.090 -10.040 1.00 92.62 431 TYR A C 1
ATOM 3472 O O . TYR A 1 431 ? 14.907 8.588 -8.943 1.00 92.62 431 TYR A O 1
ATOM 3480 N N . ILE A 1 432 ? 13.672 8.513 -10.810 1.00 92.31 432 ILE A N 1
ATOM 3481 C CA . ILE A 1 432 ? 12.635 9.475 -10.392 1.00 92.31 432 ILE A CA 1
ATOM 3482 C C . ILE A 1 432 ? 11.464 8.840 -9.627 1.00 92.31 432 ILE A C 1
ATOM 3484 O O . ILE A 1 432 ? 10.569 9.561 -9.192 1.00 92.31 432 ILE A O 1
ATOM 3488 N N . PHE A 1 433 ? 11.436 7.513 -9.478 1.00 95.44 433 PHE A N 1
ATOM 3489 C CA . PHE A 1 433 ? 10.335 6.752 -8.873 1.00 95.44 433 PHE A CA 1
ATOM 3490 C C . PHE A 1 433 ? 10.369 6.792 -7.323 1.00 95.44 433 PHE A C 1
ATOM 3492 O O . PHE A 1 433 ? 10.254 5.763 -6.656 1.00 95.44 433 PHE A O 1
ATOM 3499 N N . HIS A 1 434 ? 10.565 7.983 -6.741 1.00 96.69 434 HIS A N 1
ATOM 3500 C CA . HIS A 1 434 ? 10.844 8.194 -5.313 1.00 96.69 434 HIS A CA 1
ATOM 3501 C C . HIS A 1 434 ? 9.717 7.664 -4.400 1.00 96.69 434 HIS A C 1
ATOM 3503 O O . HIS A 1 434 ? 9.998 7.067 -3.360 1.00 96.69 434 HIS A O 1
ATOM 3509 N N . HIS A 1 435 ? 8.442 7.828 -4.777 1.00 97.94 435 HIS A N 1
ATOM 3510 C CA . HIS A 1 435 ? 7.307 7.318 -3.993 1.00 97.94 435 HIS A CA 1
ATOM 3511 C C . HIS A 1 435 ? 7.187 5.786 -4.094 1.00 97.94 435 HIS A C 1
ATOM 3513 O O . HIS A 1 435 ? 6.753 5.130 -3.152 1.00 97.94 435 HIS A O 1
ATOM 3519 N N . THR A 1 436 ? 7.567 5.197 -5.229 1.00 97.81 436 THR A N 1
ATOM 3520 C CA . THR A 1 436 ? 7.552 3.741 -5.437 1.00 97.81 436 THR A CA 1
ATOM 3521 C C . THR A 1 436 ? 8.629 3.046 -4.608 1.00 97.81 436 THR A C 1
ATOM 3523 O O . THR A 1 436 ? 8.326 2.100 -3.887 1.00 97.81 436 THR A O 1
ATOM 3526 N N . VAL A 1 437 ? 9.876 3.522 -4.668 1.00 97.38 437 VAL A N 1
ATOM 3527 C CA . VAL A 1 437 ? 11.006 2.865 -3.985 1.00 97.38 437 VAL A CA 1
ATOM 3528 C C . VAL A 1 437 ? 10.967 3.044 -2.468 1.00 97.38 437 VAL A C 1
ATOM 3530 O O . VAL A 1 437 ? 11.304 2.116 -1.737 1.00 97.38 437 VAL A O 1
ATOM 3533 N N . THR A 1 438 ? 10.444 4.172 -1.973 1.00 97.19 438 THR A N 1
ATOM 3534 C CA . THR A 1 438 ? 10.141 4.321 -0.540 1.00 97.19 438 THR A CA 1
ATOM 3535 C C . THR A 1 438 ? 9.053 3.349 -0.083 1.00 97.19 438 THR A C 1
ATOM 3537 O O . THR A 1 438 ? 9.147 2.833 1.030 1.00 97.19 438 THR A O 1
ATOM 3540 N N . MET A 1 439 ? 8.067 3.017 -0.929 1.00 97.38 439 MET A N 1
ATOM 3541 C CA . MET A 1 439 ? 7.110 1.952 -0.609 1.00 97.38 439 MET A CA 1
ATOM 3542 C C . MET A 1 439 ? 7.722 0.547 -0.656 1.00 97.38 439 MET A C 1
ATOM 3544 O O . MET A 1 439 ? 7.337 -0.264 0.180 1.00 97.38 439 MET A O 1
ATOM 3548 N N . PHE A 1 440 ? 8.687 0.253 -1.539 1.00 97.94 440 PHE A N 1
ATOM 3549 C CA . PHE A 1 440 ? 9.455 -1.001 -1.451 1.00 97.94 440 PHE A CA 1
ATOM 3550 C C . PHE A 1 440 ? 10.186 -1.090 -0.103 1.00 97.94 440 PHE A C 1
ATOM 3552 O O . PHE A 1 440 ? 9.993 -2.059 0.632 1.00 97.94 440 PHE A O 1
ATOM 3559 N N . ASN A 1 441 ? 10.920 -0.035 0.277 1.00 97.50 441 ASN A N 1
ATOM 3560 C CA . ASN A 1 441 ? 11.664 0.009 1.537 1.00 97.50 441 ASN A CA 1
ATOM 3561 C C . ASN A 1 441 ? 10.765 -0.201 2.766 1.00 97.50 441 ASN A C 1
ATOM 3563 O O . ASN A 1 441 ? 11.081 -0.999 3.644 1.00 97.50 441 ASN A O 1
ATOM 3567 N N . ARG A 1 442 ? 9.609 0.477 2.812 1.00 96.06 442 ARG A N 1
ATOM 3568 C CA . ARG A 1 442 ? 8.627 0.364 3.908 1.00 96.06 442 ARG A CA 1
ATOM 3569 C C . ARG A 1 442 ? 8.016 -1.036 4.057 1.00 96.06 442 ARG A C 1
ATOM 3571 O O . ARG A 1 442 ? 7.367 -1.283 5.065 1.00 96.06 442 ARG A O 1
ATOM 3578 N N . GLN A 1 443 ? 8.211 -1.923 3.080 1.00 97.50 443 GLN A N 1
ATOM 3579 C CA . GLN A 1 443 ? 7.769 -3.322 3.105 1.00 97.50 443 GLN A CA 1
ATOM 3580 C C . GLN A 1 443 ? 8.946 -4.318 3.145 1.00 97.50 443 GLN A C 1
ATOM 3582 O O . GLN A 1 443 ? 8.718 -5.519 3.039 1.00 97.50 443 GLN A O 1
ATOM 3587 N N . GLY A 1 444 ? 10.193 -3.847 3.289 1.00 96.44 444 GLY A N 1
ATOM 3588 C CA . GLY A 1 444 ? 11.386 -4.699 3.376 1.00 96.44 444 GLY A CA 1
ATOM 3589 C C . GLY A 1 444 ? 11.981 -5.153 2.037 1.00 96.44 444 GLY A C 1
ATOM 3590 O O . GLY A 1 444 ? 12.700 -6.146 2.012 1.00 96.44 444 GLY A O 1
ATOM 3591 N N . TYR A 1 445 ? 11.698 -4.449 0.935 1.00 96.75 445 TYR A N 1
ATOM 3592 C CA . TYR A 1 445 ? 12.203 -4.769 -0.407 1.00 96.75 445 TYR A CA 1
ATOM 3593 C C . TYR A 1 445 ? 12.971 -3.595 -1.036 1.00 96.75 445 TYR A C 1
ATOM 3595 O O . TYR A 1 445 ? 12.809 -2.434 -0.655 1.00 96.75 445 TYR A O 1
ATOM 3603 N N . HIS A 1 446 ? 13.756 -3.885 -2.073 1.00 96.56 446 HIS A N 1
ATOM 3604 C CA . HIS A 1 446 ? 14.469 -2.897 -2.885 1.00 96.56 446 HIS A CA 1
ATOM 3605 C C . HIS A 1 446 ? 14.350 -3.181 -4.382 1.00 96.56 446 HIS A C 1
ATOM 3607 O O . HIS A 1 446 ? 13.975 -4.274 -4.800 1.00 96.56 446 HIS A O 1
ATOM 3613 N N . ALA A 1 447 ? 14.688 -2.176 -5.187 1.00 97.31 447 ALA A N 1
ATOM 3614 C CA . ALA A 1 447 ? 14.912 -2.308 -6.620 1.00 97.31 447 ALA A CA 1
ATOM 3615 C C . ALA A 1 447 ? 16.419 -2.389 -6.940 1.00 97.31 447 ALA A C 1
ATOM 3617 O O . ALA A 1 447 ? 17.222 -1.702 -6.305 1.00 97.31 447 ALA A O 1
ATOM 3618 N N . ASP A 1 448 ? 16.808 -3.190 -7.931 1.00 96.62 448 ASP A N 1
ATOM 3619 C CA . ASP A 1 448 ? 18.204 -3.318 -8.384 1.00 96.62 448 ASP A CA 1
ATOM 3620 C C . ASP A 1 448 ? 18.530 -2.337 -9.519 1.00 96.62 448 ASP A C 1
ATOM 3622 O O . ASP A 1 448 ? 17.666 -2.079 -10.353 1.00 96.62 448 ASP A O 1
ATOM 3626 N N . PRO A 1 449 ? 19.762 -1.815 -9.623 1.00 95.50 449 PRO A N 1
ATOM 3627 C CA . PRO A 1 449 ? 20.173 -0.974 -10.742 1.00 95.50 449 PRO A CA 1
ATOM 3628 C C . PRO A 1 449 ? 20.415 -1.809 -12.011 1.00 95.50 449 PRO A C 1
ATOM 3630 O O . PRO A 1 449 ? 20.935 -2.922 -11.931 1.00 95.50 449 PRO A O 1
ATOM 3633 N N . CYS A 1 450 ? 20.114 -1.252 -13.189 1.00 93.12 450 CYS A N 1
ATOM 3634 C CA . CYS A 1 450 ? 20.599 -1.774 -14.473 1.00 93.12 450 CYS A CA 1
ATOM 3635 C C . CYS A 1 450 ? 20.843 -0.646 -15.496 1.00 93.12 450 CYS A C 1
ATOM 3637 O O . CYS A 1 450 ? 20.223 0.420 -15.439 1.00 93.12 450 CYS A O 1
ATOM 3639 N N . GLU A 1 451 ? 21.723 -0.883 -16.472 1.00 92.19 451 GLU A N 1
ATOM 3640 C CA . GLU A 1 451 ? 21.918 0.009 -17.623 1.00 92.19 451 GLU A CA 1
ATOM 3641 C C . GLU A 1 451 ? 21.148 -0.520 -18.841 1.00 92.19 451 GLU A C 1
ATOM 3643 O O . GLU A 1 451 ? 21.413 -1.617 -19.326 1.00 92.19 451 GLU A O 1
ATOM 3648 N N . LEU A 1 452 ? 20.176 0.248 -19.344 1.00 92.88 452 LEU A N 1
ATOM 3649 C CA . LEU A 1 452 ? 19.266 -0.238 -20.383 1.00 92.88 452 LEU A CA 1
ATOM 3650 C C . LEU A 1 452 ? 19.937 -0.331 -21.768 1.00 92.88 452 LEU A C 1
ATOM 3652 O O . LEU A 1 452 ? 20.415 0.660 -22.328 1.00 92.88 452 LEU A O 1
ATOM 3656 N N . HIS A 1 453 ? 19.877 -1.522 -22.362 1.00 94.94 453 HIS A N 1
ATOM 3657 C CA . HIS A 1 453 ? 20.233 -1.793 -23.756 1.00 94.94 453 HIS A CA 1
ATOM 3658 C C . HIS A 1 453 ? 18.982 -2.095 -24.591 1.00 94.94 453 HIS A C 1
ATOM 3660 O O . HIS A 1 453 ? 18.103 -2.837 -24.145 1.00 94.94 453 HIS A O 1
ATOM 3666 N N . VAL A 1 454 ? 18.923 -1.586 -25.824 1.00 95.50 454 VAL A N 1
ATOM 3667 C CA . VAL A 1 454 ? 17.817 -1.853 -26.765 1.00 95.50 454 VAL A CA 1
ATOM 3668 C C . VAL A 1 454 ? 18.289 -2.474 -28.083 1.00 95.50 454 VAL A C 1
ATOM 3670 O O . VAL A 1 454 ? 19.463 -2.373 -28.436 1.00 95.50 454 VAL A O 1
ATOM 3673 N N . SER A 1 455 ? 17.365 -3.085 -28.825 1.00 96.31 455 SER A N 1
ATOM 3674 C CA . SER A 1 455 ? 17.563 -3.603 -30.183 1.00 96.31 455 SER A CA 1
ATOM 3675 C C . SER A 1 455 ? 16.316 -3.333 -31.027 1.00 96.31 455 SER A C 1
ATOM 3677 O O . SER A 1 455 ? 15.287 -3.988 -30.860 1.00 96.31 455 SER A O 1
ATOM 3679 N N . PHE A 1 456 ? 16.348 -2.303 -31.873 1.00 95.88 456 PHE A N 1
ATOM 3680 C CA . PHE A 1 456 ? 15.185 -1.890 -32.658 1.00 95.88 456 PHE A CA 1
ATOM 3681 C C . PHE A 1 456 ? 15.412 -2.132 -34.153 1.00 95.88 456 PHE A C 1
ATOM 3683 O O . PHE A 1 456 ? 16.460 -1.789 -34.693 1.00 95.88 456 PHE A O 1
ATOM 3690 N N . GLY A 1 457 ? 14.401 -2.679 -34.826 1.00 94.94 457 GLY A N 1
ATOM 3691 C CA . GLY A 1 457 ? 14.488 -3.151 -36.204 1.00 94.94 457 GLY A CA 1
ATOM 3692 C C . GLY A 1 457 ? 15.271 -4.458 -36.349 1.00 94.94 457 GLY A C 1
ATOM 3693 O O . GLY A 1 457 ? 15.705 -5.061 -35.368 1.00 94.94 457 GLY A O 1
ATOM 3694 N N . LYS A 1 458 ? 15.432 -4.896 -37.599 1.00 94.38 458 LYS A N 1
ATOM 3695 C CA . LYS A 1 458 ? 16.237 -6.064 -37.979 1.00 94.38 458 LYS A CA 1
ATOM 3696 C C . LYS A 1 458 ? 17.011 -5.770 -39.268 1.00 94.38 458 LYS A C 1
ATOM 3698 O O . LYS A 1 458 ? 16.550 -4.944 -40.062 1.00 94.38 458 LYS A O 1
ATOM 3703 N N . ASP A 1 459 ? 18.168 -6.408 -39.451 1.00 94.00 459 ASP A N 1
ATOM 3704 C CA . ASP A 1 459 ? 19.022 -6.304 -40.644 1.00 94.00 459 ASP A CA 1
ATOM 3705 C C . ASP A 1 459 ? 19.203 -4.848 -41.134 1.00 94.00 459 ASP A C 1
ATOM 3707 O O . ASP A 1 459 ? 19.739 -4.014 -40.404 1.00 94.00 459 ASP A O 1
ATOM 3711 N N . ASP A 1 460 ? 18.712 -4.494 -42.329 1.00 92.12 460 ASP A N 1
ATOM 3712 C CA . ASP A 1 460 ? 18.874 -3.160 -42.934 1.00 92.12 460 ASP A CA 1
ATOM 3713 C C . ASP A 1 460 ? 18.170 -2.020 -42.167 1.00 92.12 460 ASP A C 1
ATOM 3715 O O . ASP A 1 460 ? 18.397 -0.843 -42.464 1.00 92.12 460 ASP A O 1
ATOM 3719 N N . THR A 1 461 ? 17.319 -2.362 -41.196 1.00 93.81 461 THR A N 1
ATOM 3720 C CA . THR A 1 461 ? 16.603 -1.434 -40.307 1.00 93.81 461 THR A CA 1
ATOM 3721 C C . THR A 1 461 ? 17.070 -1.493 -38.850 1.00 93.81 461 THR A C 1
ATOM 3723 O O . THR A 1 461 ? 16.480 -0.816 -38.006 1.00 93.81 461 THR A O 1
ATOM 3726 N N . PHE A 1 462 ? 18.107 -2.273 -38.532 1.00 95.31 462 PHE A N 1
ATOM 3727 C CA . PHE A 1 462 ? 18.609 -2.409 -37.166 1.00 95.31 462 PHE A CA 1
ATOM 3728 C C . PHE A 1 462 ? 19.308 -1.139 -36.657 1.00 95.31 462 PHE A C 1
ATOM 3730 O O . PHE A 1 462 ? 20.170 -0.556 -37.323 1.00 95.31 462 PHE A O 1
ATOM 3737 N N . TRP A 1 463 ? 18.989 -0.741 -35.426 1.00 94.75 463 TRP A N 1
ATOM 3738 C CA . TRP A 1 463 ? 19.766 0.209 -34.636 1.00 94.75 463 TRP A CA 1
ATOM 3739 C C . TRP A 1 463 ? 19.612 -0.030 -33.127 1.00 94.75 463 TRP A C 1
ATOM 3741 O O . TRP A 1 463 ? 18.659 -0.649 -32.653 1.00 94.75 463 TRP A O 1
ATOM 3751 N N . ASN A 1 464 ? 20.574 0.474 -32.353 1.00 94.75 464 ASN A N 1
ATOM 3752 C CA . ASN A 1 464 ? 20.606 0.345 -30.899 1.00 94.75 464 ASN A CA 1
ATOM 3753 C C . ASN A 1 464 ? 21.247 1.580 -30.234 1.00 94.75 464 ASN A C 1
ATOM 3755 O O . ASN A 1 464 ? 21.679 2.514 -30.911 1.00 94.75 464 ASN A O 1
ATOM 3759 N N . ASN A 1 465 ? 21.293 1.605 -28.898 1.00 93.62 465 ASN A N 1
ATOM 3760 C CA . ASN A 1 465 ? 21.907 2.690 -28.124 1.00 93.62 465 ASN A CA 1
ATOM 3761 C C . ASN A 1 465 ? 23.371 2.437 -27.715 1.00 93.62 465 ASN A C 1
ATOM 3763 O O . ASN A 1 465 ? 24.066 3.373 -27.315 1.00 93.62 465 ASN A O 1
ATOM 3767 N N . VAL A 1 466 ? 23.860 1.201 -27.818 1.00 93.56 466 VAL A N 1
ATOM 3768 C CA . VAL A 1 466 ? 25.203 0.804 -27.371 1.00 93.56 466 VAL A CA 1
ATOM 3769 C C . VAL A 1 466 ? 26.259 1.192 -28.403 1.00 93.56 466 VAL A C 1
ATOM 3771 O O . VAL A 1 466 ? 27.243 1.836 -28.042 1.00 93.56 466 VAL A O 1
ATOM 3774 N N . PHE A 1 467 ? 26.012 0.924 -29.686 1.00 92.25 467 PHE A N 1
ATOM 3775 C CA . PHE A 1 467 ? 26.876 1.245 -30.824 1.00 92.25 467 PHE A CA 1
ATOM 3776 C C . PHE A 1 467 ? 26.058 1.762 -32.028 1.00 92.25 467 PHE A C 1
ATOM 3778 O O . PHE A 1 467 ? 24.872 1.450 -32.140 1.00 92.25 467 PHE A O 1
ATOM 3785 N N . PRO A 1 468 ? 26.640 2.575 -32.930 1.00 91.06 468 PRO A N 1
ATOM 3786 C CA . PRO A 1 468 ? 25.929 3.058 -34.109 1.00 91.06 468 PRO A CA 1
ATOM 3787 C C . PRO A 1 468 ? 25.934 2.036 -35.255 1.00 91.06 468 PRO A C 1
ATOM 3789 O O . PRO A 1 468 ? 26.898 1.292 -35.443 1.00 91.06 468 PRO A O 1
ATOM 3792 N N . THR A 1 469 ? 24.865 2.059 -36.051 1.00 93.38 469 THR A N 1
ATOM 3793 C CA . THR A 1 469 ? 24.629 1.148 -37.181 1.00 93.38 469 THR A CA 1
ATOM 3794 C C . THR A 1 469 ? 24.459 1.893 -38.506 1.00 93.38 469 THR A C 1
ATOM 3796 O O . THR A 1 469 ? 24.257 3.114 -38.524 1.00 93.38 469 THR A O 1
ATOM 3799 N N . GLU A 1 470 ? 24.491 1.164 -39.627 1.00 90.19 470 GLU A N 1
ATOM 3800 C CA . GLU A 1 470 ? 24.317 1.736 -40.971 1.00 90.19 470 GLU A CA 1
ATOM 3801 C C . GLU A 1 470 ? 23.049 2.594 -41.125 1.00 90.19 470 GLU A C 1
ATOM 3803 O O . GLU A 1 470 ? 23.090 3.639 -41.779 1.00 90.19 470 GLU A O 1
ATOM 3808 N N . LEU A 1 471 ? 21.928 2.213 -40.499 1.00 91.94 471 LEU A N 1
ATOM 3809 C CA . LEU A 1 471 ? 20.679 2.982 -40.566 1.00 91.94 471 LEU A CA 1
ATOM 3810 C C . LEU A 1 471 ? 20.855 4.410 -40.016 1.00 91.94 471 LEU A C 1
ATOM 3812 O O . LEU A 1 471 ? 20.345 5.375 -40.589 1.00 91.94 471 LEU A O 1
ATOM 3816 N N . LEU A 1 472 ? 21.603 4.576 -38.923 1.00 89.00 472 LEU A N 1
ATOM 3817 C CA . LEU A 1 472 ? 21.828 5.897 -38.331 1.00 89.00 472 LEU A CA 1
ATOM 3818 C C . LEU A 1 472 ? 22.733 6.771 -39.215 1.00 89.00 472 LEU A C 1
ATOM 3820 O O . LEU A 1 472 ? 22.547 7.989 -39.260 1.00 89.00 472 LEU A O 1
ATOM 3824 N N . VAL A 1 473 ? 23.642 6.155 -39.981 1.00 89.44 473 VAL A N 1
ATOM 3825 C CA . VAL A 1 473 ? 24.441 6.834 -41.016 1.00 89.44 473 VAL A CA 1
ATOM 3826 C C . VAL A 1 473 ? 23.573 7.215 -42.219 1.00 89.44 473 VAL A C 1
ATOM 3828 O O . VAL A 1 473 ? 23.615 8.368 -42.653 1.00 89.44 473 VAL A O 1
ATOM 3831 N N . ARG A 1 474 ? 22.718 6.303 -42.708 1.00 92.25 474 ARG A N 1
ATOM 3832 C CA . ARG A 1 474 ? 21.743 6.540 -43.796 1.00 92.25 474 ARG A CA 1
ATOM 3833 C C . ARG A 1 474 ? 20.907 7.801 -43.543 1.00 92.25 474 ARG A C 1
ATOM 3835 O O . ARG A 1 474 ? 20.657 8.578 -44.465 1.00 92.25 474 ARG A O 1
ATOM 3842 N N . HIS A 1 475 ? 20.552 8.050 -42.280 1.00 94.12 475 HIS A N 1
ATOM 3843 C CA . HIS A 1 475 ? 19.772 9.209 -41.845 1.00 94.12 475 HIS A CA 1
ATOM 3844 C C . HIS A 1 475 ? 20.581 10.340 -41.167 1.00 94.12 475 HIS A C 1
ATOM 3846 O O . HIS A 1 475 ? 19.973 11.200 -40.526 1.00 94.12 475 HIS A O 1
ATOM 3852 N N . GLU A 1 476 ? 21.910 10.435 -41.331 1.00 91.44 476 GLU A N 1
ATOM 3853 C CA . GLU A 1 476 ? 22.772 11.430 -40.640 1.00 91.44 476 GLU A CA 1
ATOM 3854 C C . GLU A 1 476 ? 22.249 12.885 -40.697 1.00 91.44 476 GLU A C 1
ATOM 3856 O O . GLU A 1 476 ? 22.301 13.636 -39.717 1.00 91.44 476 GLU A O 1
ATOM 3861 N N . LYS A 1 477 ? 21.664 13.287 -41.831 1.00 92.75 477 LYS A N 1
ATOM 3862 C CA . LYS A 1 477 ? 21.066 14.620 -42.045 1.00 92.75 477 LYS A CA 1
ATOM 3863 C C . LYS A 1 477 ? 19.798 14.828 -41.218 1.00 92.75 477 LYS A C 1
ATOM 3865 O O . LYS A 1 477 ? 19.548 15.932 -40.732 1.00 92.75 477 LYS A O 1
ATOM 3870 N N . GLU A 1 478 ? 19.008 13.774 -41.041 1.00 95.88 478 GLU A N 1
ATOM 3871 C CA . GLU A 1 478 ? 17.789 13.791 -40.237 1.00 95.88 478 GLU A CA 1
ATOM 3872 C C . GLU A 1 478 ? 18.113 13.797 -38.742 1.00 95.88 478 GLU A C 1
ATOM 3874 O O . GLU A 1 478 ? 17.519 14.592 -38.017 1.00 95.88 478 GLU A O 1
ATOM 3879 N N . VAL A 1 479 ? 19.123 13.037 -38.301 1.00 93.00 479 VAL A N 1
ATOM 3880 C CA . VAL A 1 479 ? 19.654 13.081 -36.924 1.00 93.00 479 VAL A CA 1
ATOM 3881 C C . VAL A 1 479 ? 20.100 14.503 -36.559 1.00 93.00 479 VAL A C 1
ATOM 3883 O O . VAL A 1 479 ? 19.618 15.088 -35.586 1.00 93.00 479 VAL A O 1
ATOM 3886 N N . ARG A 1 480 ? 20.935 15.141 -37.392 1.00 92.00 480 ARG A N 1
ATOM 3887 C CA . ARG A 1 480 ? 21.356 16.537 -37.166 1.00 92.00 480 ARG A CA 1
ATOM 3888 C C . ARG A 1 480 ? 20.158 17.500 -37.130 1.00 92.00 480 ARG A C 1
ATOM 3890 O O . ARG A 1 480 ? 20.104 18.379 -36.261 1.00 92.00 480 ARG A O 1
ATOM 3897 N N . ARG A 1 481 ? 19.171 17.327 -38.023 1.00 94.94 481 ARG A N 1
ATOM 3898 C CA . ARG A 1 481 ? 17.923 18.119 -38.056 1.00 94.94 481 ARG A CA 1
ATOM 3899 C C . ARG A 1 481 ? 17.055 17.905 -36.811 1.00 94.94 481 ARG A C 1
ATOM 3901 O O . ARG A 1 481 ? 16.467 18.874 -36.327 1.00 94.94 481 ARG A O 1
ATOM 3908 N N . LEU A 1 482 ? 17.008 16.694 -36.258 1.00 95.31 482 LEU A N 1
ATOM 3909 C CA . LEU A 1 482 ? 16.237 16.346 -35.063 1.00 95.31 482 LEU A CA 1
ATOM 3910 C C . LEU A 1 482 ? 16.633 17.221 -33.868 1.00 95.31 482 LEU A C 1
ATOM 3912 O O . LEU A 1 482 ? 15.765 17.807 -33.225 1.00 95.31 482 LEU A O 1
ATOM 3916 N N . THR A 1 483 ? 17.935 17.440 -33.651 1.00 92.19 483 THR A N 1
ATOM 3917 C CA . THR A 1 483 ? 18.433 18.341 -32.587 1.00 92.19 483 THR A CA 1
ATOM 3918 C C . THR A 1 483 ? 17.968 19.795 -32.732 1.00 92.19 483 THR A C 1
ATOM 3920 O O . THR A 1 483 ? 17.926 20.538 -31.748 1.00 92.19 483 THR A O 1
ATOM 3923 N N . THR A 1 484 ? 17.610 20.217 -33.949 1.00 93.06 484 THR A N 1
ATOM 3924 C CA . THR A 1 484 ? 17.047 21.544 -34.236 1.00 93.06 484 THR A CA 1
ATOM 3925 C C . THR A 1 484 ? 15.533 21.556 -34.015 1.00 93.06 484 THR A C 1
ATOM 3927 O O . THR A 1 484 ? 15.022 22.488 -33.393 1.00 93.06 484 THR A O 1
ATOM 3930 N N . LEU A 1 485 ? 14.821 20.502 -34.440 1.00 94.88 485 LEU A N 1
ATOM 3931 C CA . LEU A 1 485 ? 13.389 20.334 -34.172 1.00 94.88 485 LEU A CA 1
ATOM 3932 C C . LEU A 1 485 ? 13.103 20.292 -32.662 1.00 94.88 485 LEU A C 1
ATOM 3934 O O . LEU A 1 485 ? 12.248 21.038 -32.194 1.00 94.88 485 LEU A O 1
ATOM 3938 N N . LEU A 1 486 ? 13.861 19.513 -31.885 1.00 94.56 486 LEU A N 1
ATOM 3939 C CA . LEU A 1 486 ? 13.721 19.430 -30.425 1.00 94.56 486 LEU A CA 1
ATOM 3940 C C . LEU A 1 486 ? 13.820 20.817 -29.758 1.00 94.56 486 LEU A C 1
ATOM 3942 O O . LEU A 1 486 ? 12.965 21.196 -28.959 1.00 94.56 486 LEU A O 1
ATOM 3946 N N . LYS A 1 487 ? 14.801 21.637 -30.161 1.00 91.50 487 LYS A N 1
ATOM 3947 C CA . LYS A 1 487 ? 14.963 23.021 -29.671 1.00 91.50 487 LYS A CA 1
ATOM 3948 C C . LYS A 1 487 ? 13.808 23.937 -30.080 1.00 91.50 487 LYS A C 1
ATOM 3950 O O . LYS A 1 487 ? 13.394 24.779 -29.285 1.00 91.50 487 LYS A O 1
ATOM 3955 N N . PHE A 1 488 ? 13.271 23.768 -31.289 1.00 93.62 488 PHE A N 1
ATOM 3956 C CA . PHE A 1 488 ? 12.091 24.502 -31.750 1.00 93.62 488 PHE A CA 1
ATOM 3957 C C . PHE A 1 488 ? 10.840 24.109 -30.950 1.00 93.62 488 PHE A C 1
ATOM 3959 O O . PHE A 1 488 ? 10.105 24.974 -30.474 1.00 93.62 488 PHE A O 1
ATOM 3966 N N . MET A 1 489 ? 10.633 22.814 -30.709 1.00 94.50 489 MET A N 1
ATOM 3967 C CA . MET A 1 489 ? 9.530 22.308 -29.890 1.00 94.50 489 MET A CA 1
ATOM 3968 C C . MET A 1 489 ? 9.606 22.832 -28.452 1.00 94.50 489 MET A C 1
ATOM 3970 O O . MET A 1 489 ? 8.594 23.277 -27.910 1.00 94.50 489 MET A O 1
ATOM 3974 N N . ARG A 1 490 ? 10.817 22.914 -27.887 1.00 90.12 490 ARG A N 1
ATOM 3975 C CA . ARG A 1 490 ? 11.103 23.522 -26.578 1.00 90.12 490 ARG A CA 1
ATOM 3976 C C . ARG A 1 490 ? 10.856 25.038 -26.509 1.00 90.12 490 ARG A C 1
ATOM 3978 O O . ARG A 1 490 ? 10.735 25.580 -25.416 1.00 90.12 490 ARG A O 1
ATOM 3985 N N . TRP A 1 491 ? 10.759 25.742 -27.640 1.00 91.38 491 TRP A N 1
ATOM 3986 C CA . TRP A 1 491 ? 10.338 27.154 -27.686 1.00 91.38 491 TRP A CA 1
ATOM 3987 C C . TRP A 1 491 ? 8.816 27.329 -27.785 1.00 91.38 491 TRP A C 1
ATOM 3989 O O . TRP A 1 491 ? 8.288 28.342 -27.325 1.00 91.38 491 TRP A O 1
ATOM 3999 N N . PHE A 1 492 ? 8.105 26.349 -28.345 1.00 92.56 492 PHE A N 1
ATOM 4000 C CA . PHE A 1 492 ? 6.664 26.409 -28.618 1.00 92.56 492 PHE A CA 1
ATOM 4001 C C . PHE A 1 492 ? 5.894 25.276 -27.914 1.00 92.56 492 PHE A C 1
ATOM 4003 O O . PHE A 1 492 ? 4.948 24.718 -28.468 1.00 92.56 492 PHE A O 1
ATOM 4010 N N . GLU A 1 493 ? 6.287 24.944 -26.677 1.00 90.00 493 GLU A N 1
ATOM 4011 C CA . GLU A 1 493 ? 5.865 23.731 -25.948 1.00 90.00 493 GLU A CA 1
ATOM 4012 C C . GLU A 1 493 ? 4.341 23.497 -25.957 1.00 90.00 493 GLU A C 1
ATOM 4014 O O . GLU A 1 493 ? 3.882 22.394 -26.238 1.00 90.00 493 GLU A O 1
ATOM 4019 N N . ILE A 1 494 ? 3.547 24.550 -25.722 1.00 86.75 494 ILE A N 1
ATOM 4020 C CA . ILE A 1 494 ? 2.073 24.487 -25.658 1.00 86.75 494 ILE A CA 1
ATOM 4021 C C . ILE A 1 494 ? 1.450 24.093 -27.009 1.00 86.75 494 ILE A C 1
ATOM 4023 O O . ILE A 1 494 ? 0.427 23.415 -27.039 1.00 86.75 494 ILE A O 1
ATOM 4027 N N . PHE A 1 495 ? 2.061 24.485 -28.130 1.00 88.44 495 PHE A N 1
ATOM 4028 C CA . PHE A 1 495 ? 1.595 24.112 -29.468 1.00 88.44 495 PHE A CA 1
ATOM 4029 C C . PHE A 1 495 ? 1.882 22.629 -29.746 1.00 88.44 495 PHE A C 1
ATOM 4031 O O . PHE A 1 495 ? 0.994 21.884 -30.154 1.00 88.44 495 PHE A O 1
ATOM 4038 N N . PHE A 1 496 ? 3.096 22.168 -29.432 1.00 91.75 496 PHE A N 1
ATOM 4039 C CA . PHE A 1 496 ? 3.507 20.775 -29.636 1.00 91.75 496 PHE A CA 1
ATOM 4040 C C . PHE A 1 496 ? 2.931 19.784 -28.611 1.00 91.75 496 PHE A C 1
ATOM 4042 O O . PHE A 1 496 ? 2.900 18.583 -28.874 1.00 91.75 496 PHE A O 1
ATOM 4049 N N . ALA A 1 497 ? 2.397 20.270 -27.488 1.00 87.06 497 ALA A N 1
ATOM 4050 C CA . ALA A 1 497 ? 1.587 19.483 -26.559 1.00 87.06 497 ALA A CA 1
ATOM 4051 C C . ALA A 1 497 ? 0.199 19.103 -27.117 1.00 87.06 497 ALA A C 1
ATOM 4053 O O . ALA A 1 497 ? -0.452 18.211 -26.577 1.00 87.06 497 ALA A O 1
ATOM 4054 N N . LEU A 1 498 ? -0.253 19.753 -28.197 1.00 85.38 498 LEU A N 1
ATOM 4055 C CA . LEU A 1 498 ? -1.562 19.520 -28.819 1.00 85.38 498 LEU A CA 1
ATOM 4056 C C . LEU A 1 498 ? -1.485 18.786 -30.169 1.00 85.38 498 LEU A C 1
ATOM 4058 O O . LEU A 1 498 ? -2.528 18.443 -30.727 1.00 85.38 498 LEU A O 1
ATOM 4062 N N . LEU A 1 499 ? -0.282 18.536 -30.700 1.00 91.62 499 LEU A N 1
ATOM 4063 C CA . LEU A 1 499 ? -0.080 17.910 -32.010 1.00 91.62 499 LEU A CA 1
ATOM 4064 C C . LEU A 1 499 ? 0.413 16.453 -31.904 1.00 91.62 499 LEU A C 1
ATOM 4066 O O . LEU A 1 499 ? 1.370 16.196 -31.171 1.00 91.62 499 LEU A O 1
ATOM 4070 N N . PRO A 1 500 ? -0.167 15.514 -32.680 1.00 93.88 500 PRO A N 1
ATOM 4071 C CA . PRO A 1 500 ? 0.355 14.157 -32.847 1.00 93.88 500 PRO A CA 1
ATOM 4072 C C . PRO A 1 500 ? 1.802 14.108 -33.356 1.00 93.88 500 PRO A C 1
ATOM 4074 O O . PRO A 1 500 ? 2.157 14.812 -34.305 1.00 93.88 500 PRO A O 1
ATOM 4077 N N . LEU A 1 501 ? 2.611 13.209 -32.795 1.00 93.94 501 LEU A N 1
ATOM 4078 C CA . LEU A 1 501 ? 4.018 13.008 -33.152 1.00 93.94 501 LEU A CA 1
ATOM 4079 C C . LEU A 1 501 ? 4.239 12.779 -34.659 1.00 93.94 501 LEU A C 1
ATOM 4081 O O . LEU A 1 501 ? 5.014 13.509 -35.280 1.00 93.94 501 LEU A O 1
ATOM 4085 N N . LYS A 1 502 ? 3.510 11.836 -35.280 1.00 94.44 502 LYS A N 1
ATOM 4086 C CA . LYS A 1 502 ? 3.670 11.521 -36.717 1.00 94.44 502 LYS A CA 1
ATOM 4087 C C . LYS A 1 502 ? 3.248 12.683 -37.631 1.00 94.44 502 LYS A C 1
ATOM 4089 O O . LYS A 1 502 ? 3.792 12.832 -38.723 1.00 94.44 502 LYS A O 1
ATOM 4094 N N . LEU A 1 503 ? 2.339 13.556 -37.177 1.00 95.19 503 LEU A N 1
ATOM 4095 C CA . LEU A 1 503 ? 1.992 14.787 -37.898 1.00 95.19 503 LEU A CA 1
ATOM 4096 C C . LEU A 1 503 ? 3.137 15.807 -37.842 1.00 95.19 503 LEU A C 1
ATOM 4098 O O . LEU A 1 503 ? 3.475 16.394 -38.866 1.00 95.19 503 LEU A O 1
ATOM 4102 N N . VAL A 1 504 ? 3.763 15.992 -36.676 1.00 96.25 504 VAL A N 1
ATOM 4103 C CA . VAL A 1 504 ? 4.890 16.924 -36.511 1.00 96.25 504 VAL A CA 1
ATOM 4104 C C . VAL A 1 504 ? 6.090 16.495 -37.353 1.00 96.25 504 VAL A C 1
ATOM 4106 O O . VAL A 1 504 ? 6.641 17.320 -38.076 1.00 96.25 504 VAL A O 1
ATOM 4109 N N . PHE A 1 505 ? 6.450 15.212 -37.353 1.00 96.81 505 PHE A N 1
ATOM 4110 C CA . PHE A 1 505 ? 7.548 14.712 -38.187 1.00 96.81 505 PHE A CA 1
ATOM 4111 C C . PHE A 1 505 ? 7.295 14.961 -39.682 1.00 96.81 505 PHE A C 1
ATOM 4113 O O . PHE A 1 505 ? 8.167 15.487 -40.378 1.00 96.81 505 PHE A O 1
ATOM 4120 N N . LYS A 1 506 ? 6.061 14.729 -40.153 1.00 96.31 506 LYS A N 1
ATOM 4121 C CA . LYS A 1 506 ? 5.643 15.056 -41.524 1.00 96.31 506 LYS A CA 1
ATOM 4122 C C . LYS A 1 506 ? 5.690 16.561 -41.827 1.00 96.31 506 LYS A C 1
ATOM 4124 O O . LYS A 1 506 ? 6.156 16.947 -42.895 1.00 96.31 506 LYS A O 1
ATOM 4129 N N . MET A 1 507 ? 5.277 17.420 -40.889 1.00 95.88 507 MET A N 1
ATOM 4130 C CA . MET A 1 507 ? 5.350 18.887 -41.029 1.00 95.88 507 MET A CA 1
ATOM 4131 C C . MET A 1 507 ? 6.787 19.428 -41.117 1.00 95.88 507 MET A C 1
ATOM 4133 O O . MET A 1 507 ? 6.999 20.472 -41.727 1.00 95.88 507 MET A O 1
ATOM 4137 N N . PHE A 1 508 ? 7.765 18.735 -40.528 1.00 96.31 508 PHE A N 1
ATOM 4138 C CA . PHE A 1 508 ? 9.187 19.103 -40.575 1.00 96.31 508 PHE A CA 1
ATOM 4139 C C . PHE A 1 508 ? 9.996 18.290 -41.607 1.00 96.31 508 PHE A C 1
ATOM 4141 O O . PHE A 1 508 ? 11.231 18.306 -41.590 1.00 96.31 508 PHE A O 1
ATOM 4148 N N . PHE A 1 509 ? 9.299 17.647 -42.554 1.00 96.44 509 PHE A N 1
ATOM 4149 C CA . PHE A 1 509 ? 9.854 16.917 -43.701 1.00 96.44 509 PHE A CA 1
ATOM 4150 C C . PHE A 1 509 ? 10.786 15.753 -43.327 1.00 96.44 509 PHE A C 1
ATOM 4152 O O . PHE A 1 509 ? 11.781 15.514 -44.019 1.00 96.44 509 PHE A O 1
ATOM 4159 N N . PHE A 1 510 ? 10.503 15.051 -42.226 1.00 97.62 510 PHE A N 1
ATOM 4160 C CA . PHE A 1 510 ? 11.172 13.787 -41.909 1.00 97.62 510 PHE A CA 1
ATOM 4161 C C . PHE A 1 510 ? 10.679 12.658 -42.816 1.00 97.62 510 PHE A C 1
ATOM 4163 O O . PHE A 1 510 ? 9.508 12.642 -43.205 1.00 97.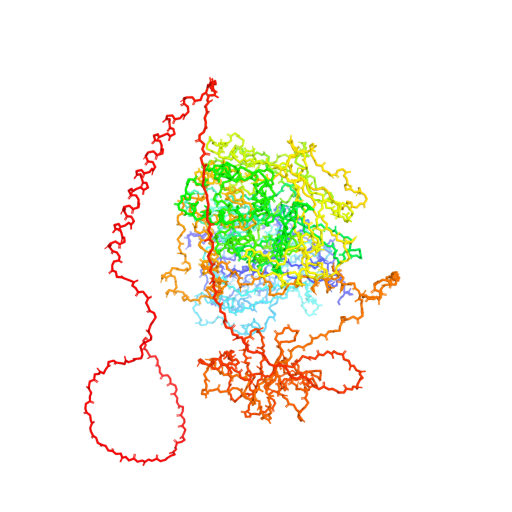62 510 PHE A O 1
ATOM 4170 N N . SER A 1 511 ? 11.577 11.739 -43.180 1.00 97.31 511 SER A N 1
ATOM 4171 C CA . SER A 1 511 ? 11.225 10.586 -44.017 1.00 97.31 511 SER A CA 1
ATOM 4172 C C . SER A 1 511 ? 10.267 9.640 -43.285 1.00 97.31 511 SER A C 1
ATOM 4174 O O . SER A 1 511 ? 10.242 9.580 -42.050 1.00 97.31 511 SER A O 1
ATOM 4176 N N . GLU A 1 512 ? 9.451 8.887 -44.033 1.00 95.25 512 GLU A N 1
ATOM 4177 C CA . GLU A 1 512 ? 8.585 7.878 -43.408 1.00 95.25 512 GLU A CA 1
ATOM 4178 C C . GLU A 1 512 ? 9.402 6.708 -42.843 1.00 95.25 512 GLU A C 1
ATOM 4180 O O . GLU A 1 512 ? 9.005 6.161 -41.821 1.00 95.25 512 GLU A O 1
ATOM 4185 N N . GLU A 1 513 ? 10.574 6.405 -43.416 1.00 94.75 513 GLU A N 1
ATOM 4186 C CA . GLU A 1 513 ? 11.564 5.476 -42.854 1.00 94.75 513 GLU A CA 1
ATOM 4187 C C . GLU A 1 513 ? 12.019 5.949 -41.464 1.00 94.75 513 GLU A C 1
ATOM 4189 O O . GLU A 1 513 ? 11.625 5.336 -40.478 1.00 94.75 513 GLU A O 1
ATOM 4194 N N . PHE A 1 514 ? 12.693 7.101 -41.346 1.00 96.19 514 PHE A N 1
ATOM 4195 C CA . PHE A 1 514 ? 13.161 7.646 -40.059 1.00 96.19 514 PHE A CA 1
ATOM 4196 C C . PHE A 1 514 ? 12.037 7.818 -39.026 1.00 96.19 514 PHE A C 1
ATOM 4198 O O . PHE A 1 514 ? 12.222 7.595 -37.827 1.00 96.19 514 PHE A O 1
ATOM 4205 N N . THR A 1 515 ? 10.845 8.213 -39.480 1.00 95.94 515 THR A N 1
ATOM 4206 C CA . THR A 1 515 ? 9.685 8.347 -38.593 1.00 95.94 515 THR A CA 1
ATOM 4207 C C . THR A 1 515 ? 9.253 6.987 -38.042 1.00 95.94 515 THR A C 1
ATOM 4209 O O . THR A 1 515 ? 9.025 6.866 -36.841 1.00 95.94 515 THR A O 1
ATOM 4212 N N . ASN A 1 516 ? 9.143 5.969 -38.898 1.00 94.81 516 ASN A N 1
ATOM 4213 C CA . ASN A 1 516 ? 8.616 4.658 -38.532 1.00 94.81 516 ASN A CA 1
ATOM 4214 C C . ASN A 1 516 ? 9.651 3.752 -37.836 1.00 94.81 516 ASN A C 1
ATOM 4216 O O . ASN A 1 516 ? 9.284 3.074 -36.885 1.00 94.81 516 ASN A O 1
ATOM 4220 N N . THR A 1 517 ? 10.918 3.747 -38.267 1.00 94.38 517 THR A N 1
ATOM 4221 C CA . THR A 1 517 ? 11.964 2.833 -37.758 1.00 94.38 517 THR A CA 1
ATOM 4222 C C . THR A 1 517 ? 12.737 3.383 -36.559 1.00 94.38 517 THR A C 1
ATOM 4224 O O . THR A 1 517 ? 13.288 2.609 -35.780 1.00 94.38 517 THR A O 1
ATOM 4227 N N . ILE A 1 518 ? 12.776 4.708 -36.377 1.00 93.75 518 ILE A N 1
ATOM 4228 C CA . ILE A 1 518 ? 13.542 5.357 -35.301 1.00 93.75 518 ILE A CA 1
ATOM 4229 C C . ILE A 1 518 ? 12.616 6.125 -34.351 1.00 93.75 518 ILE A C 1
ATOM 4231 O O . ILE A 1 518 ? 12.497 5.770 -33.178 1.00 93.75 518 ILE A O 1
ATOM 4235 N N . ALA A 1 519 ? 11.917 7.157 -34.833 1.00 92.81 519 ALA A N 1
ATOM 4236 C CA . ALA A 1 519 ? 11.219 8.098 -33.948 1.00 92.81 519 ALA A CA 1
ATOM 4237 C C . ALA A 1 519 ? 10.000 7.503 -33.214 1.00 92.81 519 ALA A C 1
ATOM 4239 O O . ALA A 1 519 ? 9.737 7.855 -32.057 1.00 92.81 519 ALA A O 1
ATOM 4240 N N . LEU A 1 520 ? 9.252 6.599 -33.861 1.00 92.69 520 LEU A N 1
ATOM 4241 C CA . LEU A 1 520 ? 8.152 5.881 -33.214 1.00 92.69 520 LEU A CA 1
ATOM 4242 C C . LEU A 1 520 ? 8.668 4.856 -32.178 1.00 92.69 520 LEU A C 1
ATOM 4244 O O . LEU A 1 520 ? 8.272 5.001 -31.021 1.00 92.69 520 LEU A O 1
ATOM 4248 N N . PRO A 1 521 ? 9.592 3.920 -32.488 1.00 91.88 521 PRO A N 1
ATOM 4249 C CA . PRO A 1 521 ? 10.209 3.038 -31.488 1.00 91.88 521 PRO A CA 1
ATOM 4250 C C . PRO A 1 521 ? 10.810 3.774 -30.279 1.00 91.88 521 PRO A C 1
ATOM 4252 O O . PRO A 1 521 ? 10.503 3.420 -29.140 1.00 91.88 521 PRO A O 1
ATOM 4255 N N . MET A 1 522 ? 11.549 4.875 -30.498 1.00 90.44 522 MET A N 1
ATOM 4256 C CA . MET A 1 522 ? 12.068 5.745 -29.422 1.00 90.44 522 MET A CA 1
ATOM 4257 C C . MET A 1 522 ? 10.989 6.246 -28.453 1.00 90.44 522 MET A C 1
ATOM 4259 O O . MET A 1 522 ? 11.282 6.499 -27.286 1.00 90.44 522 MET A O 1
ATOM 4263 N N . THR A 1 523 ? 9.760 6.442 -28.931 1.00 89.88 523 THR A N 1
ATOM 4264 C CA . THR A 1 523 ? 8.653 6.978 -28.129 1.00 89.88 523 THR A CA 1
ATOM 4265 C C . THR A 1 523 ? 7.812 5.868 -27.495 1.00 89.88 523 THR A C 1
ATOM 4267 O O . THR A 1 523 ? 7.307 6.045 -26.388 1.00 89.88 523 THR A O 1
ATOM 4270 N N . ALA A 1 524 ? 7.658 4.732 -28.183 1.00 88.19 524 ALA A N 1
ATOM 4271 C CA . ALA A 1 524 ? 6.771 3.647 -27.772 1.00 88.19 524 ALA A CA 1
ATOM 4272 C C . ALA A 1 524 ? 7.218 2.987 -26.457 1.00 88.19 524 ALA A C 1
ATOM 4274 O O . ALA A 1 524 ? 6.387 2.758 -25.577 1.00 88.19 524 ALA A O 1
ATOM 4275 N N . LEU A 1 525 ? 8.531 2.752 -26.325 1.00 82.50 525 LEU A N 1
ATOM 4276 C CA . LEU A 1 525 ? 9.189 2.095 -25.190 1.00 82.50 525 LEU A CA 1
ATOM 4277 C C . LEU A 1 525 ? 8.750 2.651 -23.820 1.00 82.50 525 LEU A C 1
ATOM 4279 O O . LEU A 1 525 ? 8.250 1.911 -22.978 1.00 82.50 525 LEU A O 1
ATOM 4283 N N . PHE A 1 526 ? 8.904 3.957 -23.589 1.00 73.94 526 PHE A N 1
ATOM 4284 C CA . PHE A 1 526 ? 8.777 4.546 -22.244 1.00 73.94 526 PHE A CA 1
ATOM 4285 C C . PHE A 1 526 ? 7.378 5.049 -21.874 1.00 73.94 526 PHE A C 1
ATOM 4287 O O . PHE A 1 526 ? 7.186 5.570 -20.775 1.00 73.94 526 PHE A O 1
ATOM 4294 N N . LEU A 1 527 ? 6.409 4.934 -22.784 1.00 71.50 527 LEU A N 1
ATOM 4295 C CA . LEU A 1 527 ? 5.037 5.402 -22.567 1.00 71.50 527 LEU A CA 1
ATOM 4296 C C . LEU A 1 527 ? 4.004 4.268 -22.588 1.00 71.50 527 LEU A C 1
ATOM 4298 O O . LEU A 1 527 ? 2.827 4.540 -22.362 1.00 71.50 527 LEU A O 1
ATOM 4302 N N . GLY A 1 528 ? 4.408 3.026 -22.890 1.00 69.25 528 GLY A N 1
ATOM 4303 C CA . GLY A 1 528 ? 3.482 1.898 -23.038 1.00 69.25 528 GLY A CA 1
ATOM 4304 C C . GLY A 1 528 ? 2.432 2.132 -24.130 1.00 69.25 528 GLY A C 1
ATOM 4305 O O . GLY A 1 528 ? 1.301 1.675 -24.013 1.00 69.25 528 GLY A O 1
ATOM 4306 N N . THR A 1 529 ? 2.764 2.922 -25.159 1.00 70.88 529 THR A N 1
ATOM 4307 C CA . THR A 1 529 ? 1.785 3.421 -26.140 1.00 70.88 529 THR A CA 1
ATOM 4308 C C . THR A 1 529 ? 1.564 2.515 -27.337 1.00 70.88 529 THR A C 1
ATOM 4310 O O . THR A 1 529 ? 0.618 2.759 -28.086 1.00 70.88 529 THR A O 1
ATOM 4313 N N . GLY A 1 530 ? 2.433 1.525 -27.556 1.00 81.94 530 GLY A N 1
ATOM 4314 C CA . GLY A 1 530 ? 2.328 0.565 -28.654 1.00 81.94 530 GLY A CA 1
ATOM 4315 C C . GLY A 1 530 ? 1.966 1.212 -29.998 1.00 81.94 530 GLY A C 1
ATOM 4316 O O . GLY A 1 530 ? 2.529 2.242 -30.389 1.00 81.94 530 GLY A O 1
ATOM 4317 N N . ASN A 1 531 ? 0.945 0.678 -30.669 1.00 88.19 531 ASN A N 1
ATOM 4318 C CA . ASN A 1 531 ? 0.465 1.177 -31.964 1.00 88.19 531 ASN A CA 1
ATOM 4319 C C . ASN A 1 531 ? -0.386 2.468 -31.883 1.00 88.19 531 ASN A C 1
ATOM 4321 O O . ASN A 1 531 ? -0.971 2.892 -32.880 1.00 88.19 531 ASN A O 1
ATOM 4325 N N . GLU A 1 532 ? -0.455 3.132 -30.724 1.00 87.81 532 GLU A N 1
ATOM 4326 C CA . GLU A 1 532 ? -0.991 4.496 -30.565 1.00 87.81 532 GLU A CA 1
ATOM 4327 C C . GLU A 1 532 ? 0.099 5.574 -30.505 1.00 87.81 532 GLU A C 1
ATOM 4329 O O . GLU A 1 532 ? -0.211 6.767 -30.557 1.00 87.81 532 GLU A O 1
ATOM 4334 N N . THR A 1 533 ? 1.374 5.177 -30.493 1.00 89.56 533 THR A N 1
ATOM 4335 C CA . THR A 1 533 ? 2.539 6.077 -30.514 1.00 89.56 533 THR A CA 1
ATOM 4336 C C . THR A 1 533 ? 2.478 7.178 -31.596 1.00 89.56 533 THR A C 1
ATOM 4338 O O . THR A 1 533 ? 2.755 8.335 -31.268 1.00 89.56 533 THR A O 1
ATOM 4341 N N . PRO A 1 534 ? 2.004 6.931 -32.842 1.00 92.12 534 PRO A N 1
ATOM 4342 C CA . PRO A 1 534 ? 1.803 7.991 -33.841 1.00 92.12 534 PRO A CA 1
ATOM 4343 C C . PRO A 1 534 ? 0.884 9.144 -33.403 1.00 92.12 534 PRO A C 1
ATOM 4345 O O . PRO A 1 534 ? 0.968 10.242 -33.961 1.00 92.12 534 PRO A O 1
ATOM 4348 N N . ARG A 1 535 ? -0.008 8.892 -32.431 1.00 91.06 535 ARG A N 1
ATOM 4349 C CA . ARG A 1 535 ? -1.038 9.813 -31.925 1.00 91.06 535 ARG A CA 1
ATOM 4350 C C . ARG A 1 535 ? -0.692 10.447 -30.571 1.00 91.06 535 ARG A C 1
ATOM 4352 O O . ARG A 1 535 ? -1.489 11.245 -30.076 1.00 91.06 535 ARG A O 1
ATOM 4359 N N . VAL A 1 536 ? 0.464 10.135 -29.987 1.00 91.06 536 VAL A N 1
ATOM 4360 C CA . VAL A 1 536 ? 0.998 10.757 -28.757 1.00 91.06 536 VAL A CA 1
ATOM 4361 C C . VAL A 1 536 ? 1.340 12.236 -29.011 1.00 91.06 536 VAL A C 1
ATOM 4363 O O . VAL A 1 536 ? 1.757 12.563 -30.126 1.00 91.06 536 VAL A O 1
ATOM 4366 N N . PRO A 1 537 ? 1.185 13.155 -28.032 1.00 92.06 537 PRO A N 1
ATOM 4367 C CA . PRO A 1 537 ? 1.690 14.521 -28.152 1.00 92.06 537 PRO A CA 1
ATOM 4368 C C . PRO A 1 537 ? 3.185 14.560 -28.456 1.00 92.06 537 PRO A C 1
ATOM 4370 O O . PRO A 1 537 ? 3.989 13.985 -27.721 1.00 92.06 537 PRO A O 1
ATOM 4373 N N . ALA A 1 538 ? 3.577 15.312 -29.480 1.00 93.81 538 ALA A N 1
ATOM 4374 C CA . ALA A 1 538 ? 4.975 15.414 -29.883 1.00 93.81 538 ALA A CA 1
ATOM 4375 C C . ALA A 1 538 ? 5.889 15.933 -28.749 1.00 93.81 538 ALA A C 1
ATOM 4377 O O . ALA A 1 538 ? 7.060 15.564 -28.680 1.00 93.81 538 ALA A O 1
ATOM 4378 N N . ILE A 1 539 ? 5.353 16.727 -27.810 1.00 91.44 539 ILE A N 1
ATOM 4379 C CA . ILE A 1 539 ? 6.098 17.188 -26.627 1.00 91.44 539 ILE A CA 1
ATOM 4380 C C . ILE A 1 539 ? 6.619 16.045 -25.732 1.00 91.44 539 ILE A C 1
ATOM 4382 O O . ILE A 1 539 ? 7.621 16.240 -25.053 1.00 91.44 539 ILE A O 1
ATOM 4386 N N . MET A 1 540 ? 5.999 14.857 -25.729 1.00 89.88 540 MET A N 1
ATOM 4387 C CA . MET A 1 540 ? 6.473 13.736 -24.899 1.00 89.88 540 MET A CA 1
ATOM 4388 C C . MET A 1 540 ? 7.767 13.129 -25.445 1.00 89.88 540 MET A C 1
ATOM 4390 O O . MET A 1 540 ? 8.711 12.920 -24.689 1.00 89.88 540 MET A O 1
ATOM 4394 N N . PHE A 1 541 ? 7.853 12.952 -26.765 1.00 92.19 541 PHE A N 1
ATOM 4395 C CA . PHE A 1 541 ? 9.106 12.603 -27.436 1.00 92.19 541 PHE A CA 1
ATOM 4396 C C . PHE A 1 541 ? 10.189 13.669 -27.191 1.00 92.19 541 PHE A C 1
ATOM 4398 O O . PHE A 1 541 ? 11.335 13.340 -26.898 1.00 92.19 541 PHE A O 1
ATOM 4405 N N . GLU A 1 542 ? 9.822 14.956 -27.211 1.00 93.31 542 GLU A N 1
ATOM 4406 C CA . GLU A 1 542 ? 10.766 16.030 -26.884 1.00 93.31 542 GLU A CA 1
ATOM 4407 C C . GLU A 1 542 ? 11.290 15.924 -25.443 1.00 93.31 542 GLU A C 1
ATOM 4409 O O . GLU A 1 542 ? 12.500 16.010 -25.240 1.00 93.31 542 GLU A O 1
ATOM 4414 N N . ARG A 1 543 ? 10.431 15.633 -24.454 1.00 91.00 543 ARG A N 1
ATOM 4415 C CA . ARG A 1 543 ? 10.871 15.372 -23.071 1.00 91.00 543 ARG A CA 1
ATOM 4416 C C . ARG A 1 543 ? 11.814 14.172 -22.962 1.00 91.00 543 ARG A C 1
ATOM 4418 O O . ARG A 1 543 ? 12.761 14.258 -22.181 1.00 91.00 543 ARG A O 1
ATOM 4425 N N . LEU A 1 544 ? 11.589 13.100 -23.728 1.00 90.25 544 LEU A N 1
ATOM 4426 C CA . LEU A 1 544 ? 12.459 11.917 -23.732 1.00 90.25 544 LEU A CA 1
ATOM 4427 C C . LEU A 1 544 ? 13.883 12.228 -24.228 1.00 90.25 544 LEU A C 1
ATOM 4429 O O . LEU A 1 544 ? 14.823 11.606 -23.747 1.00 90.25 544 LEU A O 1
ATOM 4433 N N . CYS A 1 545 ? 14.064 13.205 -25.123 1.00 91.94 545 CYS A N 1
ATOM 4434 C CA . CYS A 1 545 ? 15.377 13.558 -25.685 1.00 91.94 545 CYS A CA 1
ATOM 4435 C C . CYS A 1 545 ? 16.054 14.786 -25.035 1.00 91.94 545 CYS A C 1
ATOM 4437 O O . CYS A 1 545 ? 17.270 14.945 -25.145 1.00 91.94 545 CYS A O 1
ATOM 4439 N N . THR A 1 546 ? 15.303 15.694 -24.395 1.00 89.56 546 THR A N 1
ATOM 4440 C CA . THR A 1 546 ? 15.847 16.978 -23.889 1.00 89.56 546 THR A CA 1
ATOM 4441 C C . THR A 1 546 ? 15.816 17.150 -22.373 1.00 89.56 546 THR A C 1
ATOM 4443 O O . THR A 1 546 ? 16.412 18.106 -21.870 1.00 89.56 546 THR A O 1
ATOM 4446 N N . SER A 1 547 ? 15.121 16.285 -21.629 1.00 88.00 547 SER A N 1
ATOM 4447 C CA . SER A 1 547 ? 14.971 16.459 -20.184 1.00 88.00 547 SER A CA 1
ATOM 4448 C C . SER A 1 547 ? 16.134 15.824 -19.410 1.00 88.00 547 SER A C 1
ATOM 4450 O O . SER A 1 547 ? 16.204 14.602 -19.360 1.00 88.00 547 SER A O 1
ATOM 4452 N N . PRO A 1 548 ? 16.984 16.586 -18.699 1.00 81.31 548 PRO A N 1
ATOM 4453 C CA . PRO A 1 548 ? 18.040 16.009 -17.859 1.00 81.31 548 PRO A CA 1
ATOM 4454 C C . PRO A 1 548 ? 17.519 15.263 -16.615 1.00 81.31 548 PRO A C 1
ATOM 4456 O O . PRO A 1 548 ? 18.324 14.745 -15.851 1.00 81.31 548 PRO A O 1
ATOM 4459 N N . THR A 1 549 ? 16.199 15.242 -16.376 1.00 78.19 549 THR A N 1
ATOM 4460 C CA . THR A 1 549 ? 15.577 14.583 -15.211 1.00 78.19 549 THR A CA 1
ATOM 4461 C C . THR A 1 549 ? 14.686 13.391 -15.558 1.00 78.19 549 THR A C 1
ATOM 4463 O O . THR A 1 549 ? 14.326 12.636 -14.672 1.00 78.19 549 THR A O 1
ATOM 4466 N N . TYR A 1 550 ? 14.249 13.263 -16.812 1.00 75.62 550 TYR A N 1
ATOM 4467 C CA . TYR A 1 550 ? 13.310 12.221 -17.282 1.00 75.62 550 TYR A CA 1
ATOM 4468 C C . TYR A 1 550 ? 13.709 11.661 -18.655 1.00 75.62 550 TYR A C 1
ATOM 4470 O O . TYR A 1 550 ? 13.183 10.649 -19.107 1.00 75.62 550 TYR A O 1
ATOM 4478 N N . GLY A 1 551 ? 14.601 12.354 -19.362 1.00 81.88 551 GLY A N 1
ATOM 4479 C CA . GLY A 1 551 ? 14.932 12.064 -20.740 1.00 81.88 551 GLY A CA 1
ATOM 4480 C C . GLY A 1 551 ? 15.755 10.797 -20.832 1.00 81.88 551 GLY A C 1
ATOM 4481 O O . GLY A 1 551 ? 16.967 10.822 -20.655 1.00 81.88 551 GLY A O 1
ATOM 4482 N N . MET A 1 552 ? 15.094 9.690 -21.139 1.00 85.00 552 MET A N 1
ATOM 4483 C CA . MET A 1 552 ? 15.764 8.410 -21.328 1.00 85.00 552 MET A CA 1
ATOM 4484 C C . MET A 1 552 ? 16.765 8.457 -22.490 1.00 85.00 552 MET A C 1
ATOM 4486 O O . MET A 1 552 ? 17.789 7.792 -22.436 1.00 85.00 552 MET A O 1
ATOM 4490 N N . TRP A 1 553 ? 16.536 9.317 -23.484 1.00 90.25 553 TRP A N 1
ATOM 4491 C CA . TRP A 1 553 ? 17.445 9.603 -24.599 1.00 90.25 553 TRP A CA 1
ATOM 4492 C C . TRP A 1 553 ? 18.184 10.946 -24.423 1.00 90.25 553 TRP A C 1
ATOM 4494 O O . TRP A 1 553 ? 18.466 11.640 -25.401 1.00 90.25 553 TRP A O 1
ATOM 4504 N N . TYR A 1 554 ? 18.429 11.372 -23.178 1.00 87.00 554 TYR A N 1
ATOM 4505 C CA . TYR A 1 554 ? 19.193 12.581 -22.868 1.00 87.00 554 TYR A CA 1
ATOM 4506 C C . TYR A 1 554 ? 20.697 12.272 -22.708 1.00 87.00 554 TYR A C 1
ATOM 4508 O O . TYR A 1 554 ? 21.045 11.314 -22.017 1.00 87.00 554 TYR A O 1
ATOM 4516 N N . PRO A 1 555 ? 21.603 13.126 -23.228 1.00 87.81 555 PRO A N 1
ATOM 4517 C CA . PRO A 1 555 ? 21.341 14.323 -24.027 1.00 87.81 555 PRO A CA 1
ATOM 4518 C C . PRO A 1 555 ? 21.138 14.012 -25.518 1.00 87.81 555 PRO A C 1
ATOM 4520 O O . PRO A 1 555 ? 21.810 13.155 -26.079 1.00 87.81 555 PRO A O 1
ATOM 4523 N N . SER A 1 556 ? 20.281 14.786 -26.192 1.00 85.75 556 SER A N 1
ATOM 4524 C CA . SER A 1 556 ? 20.119 14.703 -27.650 1.00 85.75 556 SER A CA 1
ATOM 4525 C C . SER A 1 556 ? 21.436 14.985 -28.392 1.00 85.75 556 SER A C 1
ATOM 4527 O O . SER A 1 556 ? 21.952 16.110 -28.338 1.00 85.75 556 SER A O 1
ATOM 4529 N N . ASP A 1 557 ? 21.930 13.999 -29.131 1.00 85.50 557 ASP A N 1
ATOM 4530 C CA . ASP A 1 557 ? 23.189 14.045 -29.876 1.00 85.50 557 ASP A CA 1
ATOM 4531 C C . ASP A 1 557 ? 22.961 14.461 -31.351 1.00 85.50 557 ASP A C 1
ATOM 4533 O O . ASP A 1 557 ? 21.858 14.366 -31.887 1.00 85.50 557 ASP A O 1
ATOM 4537 N N . LYS A 1 558 ? 23.996 14.995 -32.011 1.00 85.69 558 LYS A N 1
ATOM 4538 C CA . LYS A 1 558 ? 24.013 15.300 -33.455 1.00 85.69 558 LYS A CA 1
ATOM 4539 C C . LYS A 1 558 ? 24.573 14.152 -34.299 1.00 85.69 558 LYS A C 1
ATOM 4541 O O . LYS A 1 558 ? 24.384 14.163 -35.517 1.00 85.69 558 LYS A O 1
ATOM 4546 N N . ASN A 1 559 ? 25.308 13.233 -33.678 1.00 83.19 559 ASN A N 1
ATOM 4547 C CA . ASN A 1 559 ? 25.996 12.127 -34.340 1.00 83.19 559 ASN A CA 1
ATOM 4548 C C . ASN A 1 559 ? 25.166 10.841 -34.323 1.00 83.19 559 ASN A C 1
ATOM 4550 O O . ASN A 1 559 ? 25.295 10.017 -35.216 1.00 83.19 559 ASN A O 1
ATOM 4554 N N . THR A 1 560 ? 24.264 10.699 -33.358 1.00 87.12 560 THR A N 1
ATOM 4555 C CA . THR A 1 560 ? 23.328 9.579 -33.228 1.00 87.12 560 THR A CA 1
ATOM 4556 C C . THR A 1 560 ? 22.010 10.089 -32.641 1.00 87.12 560 THR A C 1
ATOM 4558 O O . THR A 1 560 ? 21.954 11.194 -32.107 1.00 87.12 560 THR A O 1
ATOM 4561 N N . VAL A 1 561 ? 20.933 9.310 -32.744 1.00 87.00 561 VAL A N 1
ATOM 4562 C CA . VAL A 1 561 ? 19.687 9.591 -32.013 1.00 87.00 561 VAL A CA 1
ATOM 4563 C C . VAL A 1 561 ? 19.779 9.233 -30.527 1.00 87.00 561 VAL A C 1
ATOM 4565 O O . VAL A 1 561 ? 19.050 9.815 -29.726 1.00 87.00 561 VAL A O 1
ATOM 4568 N N . VAL A 1 562 ? 20.686 8.316 -30.163 1.00 85.19 562 VAL A N 1
ATOM 4569 C CA . VAL A 1 562 ? 20.977 7.896 -28.784 1.00 85.19 562 VAL A CA 1
ATOM 4570 C C . VAL A 1 562 ? 22.468 7.558 -28.635 1.00 85.19 562 VAL A C 1
ATOM 4572 O O . VAL A 1 562 ? 23.015 6.776 -29.419 1.00 85.19 562 VAL A O 1
ATOM 4575 N N . SER A 1 563 ? 23.129 8.126 -27.623 1.00 79.44 563 SER A N 1
ATOM 4576 C CA . SER A 1 563 ? 24.524 7.818 -27.242 1.00 79.44 563 SER A CA 1
ATOM 4577 C C . SER A 1 563 ? 24.697 7.407 -25.772 1.00 79.44 563 SER A C 1
ATOM 4579 O O . SER A 1 563 ? 25.819 7.136 -25.349 1.00 79.44 563 SER A O 1
ATOM 4581 N N . ASN A 1 564 ? 23.613 7.319 -24.996 1.00 86.62 564 ASN A N 1
ATOM 4582 C CA . ASN A 1 564 ? 23.631 6.918 -23.590 1.00 86.62 564 ASN A CA 1
ATOM 4583 C C . ASN A 1 564 ? 23.088 5.493 -23.368 1.00 86.62 564 ASN A C 1
ATOM 4585 O O . ASN A 1 564 ? 22.227 5.002 -24.102 1.00 86.62 564 ASN A O 1
ATOM 4589 N N . LYS A 1 565 ? 23.544 4.863 -22.281 1.00 90.44 565 LYS A N 1
ATOM 4590 C CA . LYS A 1 565 ? 22.864 3.731 -21.646 1.00 90.44 565 LYS A CA 1
ATOM 4591 C C . LYS A 1 565 ? 21.980 4.297 -20.524 1.00 90.44 565 LYS A C 1
ATOM 4593 O O . LYS A 1 565 ? 22.526 4.899 -19.601 1.00 90.44 565 LYS A O 1
ATOM 4598 N N . PRO A 1 566 ? 20.639 4.253 -20.621 1.00 89.69 566 PRO A N 1
ATOM 4599 C CA . PRO A 1 566 ? 19.785 4.907 -19.631 1.00 89.69 566 PRO A CA 1
ATOM 4600 C C . PRO A 1 566 ? 19.819 4.158 -18.285 1.00 89.69 566 PRO A C 1
ATOM 4602 O O . PRO A 1 566 ? 19.550 2.955 -18.279 1.00 89.69 566 PRO A O 1
ATOM 4605 N N . PRO A 1 567 ? 20.111 4.830 -17.154 1.00 90.25 567 PRO A N 1
ATOM 4606 C CA . PRO A 1 567 ? 20.118 4.190 -15.842 1.00 90.25 567 PRO A CA 1
ATOM 4607 C C . PRO A 1 567 ? 18.684 3.918 -15.373 1.00 90.25 567 PRO A C 1
ATOM 4609 O O . PRO A 1 567 ? 17.860 4.832 -15.248 1.00 90.25 567 PRO A O 1
ATOM 4612 N N . MET A 1 568 ? 18.400 2.648 -15.112 1.00 92.50 568 MET A N 1
ATOM 4613 C CA . MET A 1 568 ? 17.096 2.118 -14.727 1.00 92.50 568 MET A CA 1
ATOM 4614 C C . MET A 1 568 ? 17.188 1.387 -13.386 1.00 92.50 568 MET A C 1
ATOM 4616 O O . MET A 1 568 ? 18.275 1.062 -12.907 1.00 92.50 568 MET A O 1
ATOM 4620 N N . ILE A 1 569 ? 16.024 1.133 -12.794 1.00 95.56 569 ILE A N 1
ATOM 4621 C CA . ILE A 1 569 ? 15.855 0.275 -11.626 1.00 95.56 569 ILE A CA 1
ATOM 4622 C C . ILE A 1 569 ? 14.838 -0.834 -11.923 1.00 95.56 569 ILE A C 1
ATOM 4624 O O . ILE A 1 569 ? 13.779 -0.597 -12.507 1.00 95.56 569 ILE A O 1
ATOM 4628 N N . VAL A 1 570 ? 15.171 -2.049 -11.510 1.00 96.62 570 VAL A N 1
ATOM 4629 C CA . VAL A 1 570 ? 14.446 -3.301 -11.734 1.00 96.62 570 VAL A CA 1
ATOM 4630 C C . VAL A 1 570 ? 13.701 -3.665 -10.458 1.00 96.62 570 VAL A C 1
ATOM 4632 O O . VAL A 1 570 ? 14.272 -3.616 -9.372 1.00 96.62 570 VAL A O 1
ATOM 4635 N N . PHE A 1 571 ? 12.414 -3.980 -10.563 1.00 97.19 571 PHE A N 1
ATOM 4636 C CA . PHE A 1 571 ? 11.547 -4.122 -9.393 1.00 97.19 571 PHE A CA 1
ATOM 4637 C C . PHE A 1 571 ? 11.600 -5.525 -8.762 1.00 97.19 571 PHE A C 1
ATOM 4639 O O . PHE A 1 571 ? 11.800 -6.509 -9.479 1.00 97.19 571 PHE A O 1
ATOM 4646 N N . PRO A 1 572 ? 11.388 -5.630 -7.432 1.00 96.69 572 PRO A N 1
ATOM 4647 C CA . PRO A 1 572 ? 11.414 -6.901 -6.711 1.00 96.69 572 PRO A CA 1
ATOM 4648 C C . PRO A 1 572 ? 10.280 -7.838 -7.149 1.00 96.69 572 PRO A C 1
ATOM 4650 O O . PRO A 1 572 ? 9.378 -7.459 -7.900 1.00 96.69 572 PRO A O 1
ATOM 4653 N N . LYS A 1 573 ? 10.305 -9.071 -6.637 1.00 96.38 573 LYS A N 1
ATOM 4654 C CA . LYS A 1 573 ? 9.276 -10.104 -6.823 1.00 96.38 573 LYS A CA 1
ATOM 4655 C C . LYS A 1 573 ? 7.891 -9.600 -6.394 1.00 96.38 573 LYS A C 1
ATOM 4657 O O . LYS A 1 573 ? 7.531 -9.646 -5.215 1.00 96.38 573 LYS A O 1
ATOM 4662 N N . PHE A 1 574 ? 7.112 -9.101 -7.352 1.00 96.12 574 PHE A N 1
ATOM 4663 C CA . PHE A 1 574 ? 5.864 -8.389 -7.088 1.00 96.12 574 PHE A CA 1
ATOM 4664 C C . PHE A 1 574 ? 4.823 -9.208 -6.323 1.00 96.12 574 PHE A C 1
ATOM 4666 O O . PHE A 1 574 ? 4.157 -8.642 -5.458 1.00 96.12 574 PHE A O 1
ATOM 4673 N N . SER A 1 575 ? 4.695 -10.514 -6.588 1.00 91.88 575 SER A N 1
ATOM 4674 C CA . SER A 1 575 ? 3.745 -11.368 -5.856 1.00 91.88 575 SER A CA 1
ATOM 4675 C C . SER A 1 575 ? 4.051 -11.462 -4.357 1.00 91.88 575 SER A C 1
ATOM 4677 O O . SER A 1 575 ? 3.137 -11.619 -3.554 1.00 91.88 575 SER A O 1
ATOM 4679 N N . GLU A 1 576 ? 5.321 -11.323 -3.971 1.00 95.31 576 GLU A N 1
ATOM 4680 C CA . GLU A 1 576 ? 5.761 -11.366 -2.577 1.00 95.31 576 GLU A CA 1
ATOM 4681 C C . GLU A 1 576 ? 5.652 -9.980 -1.924 1.00 95.31 576 GLU A C 1
ATOM 4683 O O . GLU A 1 576 ? 5.044 -9.845 -0.864 1.00 95.31 576 GLU A O 1
ATOM 4688 N N . PHE A 1 577 ? 6.124 -8.929 -2.610 1.00 97.50 577 PHE A N 1
ATOM 4689 C CA . PHE A 1 577 ? 5.993 -7.537 -2.160 1.00 97.50 577 PHE A CA 1
ATOM 4690 C C . PHE A 1 577 ? 4.533 -7.142 -1.890 1.00 97.50 577 PHE A C 1
ATOM 4692 O O . PHE A 1 577 ? 4.227 -6.593 -0.830 1.00 97.50 577 PHE A O 1
ATOM 4699 N N . TYR A 1 578 ? 3.614 -7.435 -2.816 1.00 98.06 578 TYR A N 1
ATOM 4700 C CA . TYR A 1 578 ? 2.206 -7.071 -2.650 1.00 98.06 578 TYR A CA 1
ATOM 4701 C C . TYR A 1 578 ? 1.480 -7.908 -1.593 1.00 98.06 578 TYR A C 1
ATOM 4703 O O . TYR A 1 578 ? 0.548 -7.402 -0.968 1.00 98.06 578 TYR A O 1
ATOM 4711 N N . GLU A 1 579 ? 1.911 -9.145 -1.344 1.00 97.31 579 GLU A N 1
ATOM 4712 C CA . GLU A 1 579 ? 1.371 -9.988 -0.272 1.00 97.31 579 GLU A CA 1
ATOM 4713 C C . GLU A 1 579 ? 1.878 -9.553 1.113 1.00 97.31 579 GLU A C 1
ATOM 4715 O O . GLU A 1 579 ? 1.101 -9.496 2.069 1.00 97.31 579 GLU A O 1
ATOM 4720 N N . THR A 1 580 ? 3.153 -9.170 1.225 1.00 98.38 580 THR A N 1
ATOM 4721 C CA . THR A 1 580 ? 3.706 -8.532 2.431 1.00 98.38 580 THR A CA 1
ATOM 4722 C C . THR A 1 580 ? 2.991 -7.209 2.713 1.00 98.38 580 THR A C 1
ATOM 4724 O O . THR A 1 580 ? 2.500 -7.001 3.823 1.00 98.38 580 THR A O 1
ATOM 4727 N N . TRP A 1 581 ? 2.787 -6.371 1.690 1.00 98.38 581 TRP A N 1
ATOM 4728 C CA . TRP A 1 581 ? 2.028 -5.124 1.826 1.00 98.38 581 TRP A CA 1
ATOM 4729 C C . TRP A 1 581 ? 0.552 -5.366 2.182 1.00 98.38 581 TRP A C 1
ATOM 4731 O O . TRP A 1 581 ? -0.019 -4.623 2.977 1.00 98.38 581 TRP A O 1
ATOM 4741 N N . ARG A 1 582 ? -0.080 -6.437 1.680 1.00 98.31 582 ARG A N 1
ATOM 4742 C CA . ARG A 1 582 ? -1.439 -6.829 2.098 1.00 98.31 582 ARG A CA 1
ATOM 4743 C C . ARG A 1 582 ? -1.497 -7.160 3.592 1.00 98.31 582 ARG A C 1
ATOM 4745 O O . ARG A 1 582 ? -2.433 -6.733 4.266 1.00 98.31 582 ARG A O 1
ATOM 4752 N N . LYS A 1 583 ? -0.499 -7.876 4.115 1.00 98.00 583 LYS A N 1
ATOM 4753 C CA . LYS A 1 583 ? -0.385 -8.212 5.545 1.00 98.00 583 LYS A CA 1
ATOM 4754 C C . LYS A 1 583 ? -0.146 -6.973 6.416 1.00 98.00 583 LYS A C 1
ATOM 4756 O O . LYS A 1 583 ? -0.796 -6.849 7.450 1.00 98.00 583 LYS A O 1
ATOM 4761 N N . ASP A 1 584 ? 0.692 -6.034 5.972 1.00 97.81 584 ASP A N 1
ATOM 4762 C CA . ASP A 1 584 ? 0.896 -4.720 6.609 1.00 97.81 584 ASP A CA 1
ATOM 4763 C C . ASP A 1 584 ? -0.394 -3.877 6.661 1.00 97.81 584 ASP A C 1
ATOM 4765 O O . ASP A 1 584 ? -0.699 -3.258 7.677 1.00 97.81 584 ASP A O 1
ATOM 4769 N N . LEU A 1 585 ? -1.215 -3.892 5.606 1.00 97.94 585 LEU A N 1
ATOM 4770 C CA . LEU A 1 585 ? -2.523 -3.227 5.634 1.00 97.94 585 LEU A CA 1
ATOM 4771 C C . LEU A 1 585 ? -3.484 -3.888 6.638 1.00 97.94 585 LEU A C 1
ATOM 4773 O O . LEU A 1 585 ? -4.159 -3.187 7.394 1.00 97.94 585 LEU A O 1
ATOM 4777 N N . ILE A 1 586 ? -3.536 -5.222 6.675 1.00 97.00 586 ILE A N 1
ATOM 4778 C CA . ILE A 1 586 ? -4.414 -5.970 7.589 1.00 97.00 586 ILE A CA 1
ATOM 4779 C C . ILE A 1 586 ? -3.997 -5.762 9.055 1.00 97.00 586 ILE A C 1
ATOM 4781 O O . ILE A 1 586 ? -4.863 -5.531 9.897 1.00 97.00 586 ILE A O 1
ATOM 4785 N N . SER A 1 587 ? -2.697 -5.763 9.375 1.00 94.56 587 SER A N 1
ATOM 4786 C CA . SER A 1 587 ? -2.214 -5.516 10.746 1.00 94.56 587 SER A CA 1
ATOM 4787 C C . SER A 1 587 ? -2.473 -4.079 11.226 1.00 94.56 587 SER A C 1
ATOM 4789 O O . SER A 1 587 ? -2.690 -3.860 12.418 1.00 94.56 587 SER A O 1
ATOM 4791 N N . ARG A 1 588 ? -2.554 -3.108 10.304 1.00 91.44 588 ARG A N 1
ATOM 4792 C CA . ARG A 1 588 ? -3.020 -1.730 10.566 1.00 91.44 588 ARG A CA 1
ATOM 4793 C C . ARG A 1 588 ? -4.551 -1.592 10.638 1.00 91.44 588 ARG A C 1
ATOM 4795 O O . ARG A 1 588 ? -5.052 -0.484 10.819 1.00 91.44 588 ARG A O 1
ATOM 4802 N N . GLY A 1 589 ? -5.304 -2.687 10.511 1.00 89.56 589 GLY A N 1
ATOM 4803 C CA . GLY A 1 589 ? -6.765 -2.709 10.635 1.00 89.56 589 GLY A CA 1
ATOM 4804 C C . GLY A 1 589 ? -7.543 -2.399 9.350 1.00 89.56 589 GLY A C 1
ATOM 4805 O O . GLY A 1 589 ? -8.736 -2.109 9.425 1.00 89.56 589 GLY A O 1
ATOM 4806 N N . VAL A 1 590 ? -6.912 -2.455 8.171 1.00 97.44 590 VAL A N 1
ATOM 4807 C CA . VAL A 1 590 ? -7.622 -2.337 6.885 1.00 97.44 590 VAL A CA 1
ATOM 4808 C C . VAL A 1 590 ? -8.362 -3.639 6.577 1.00 97.44 590 VAL A C 1
ATOM 4810 O O . VAL A 1 590 ? -7.764 -4.712 6.517 1.00 97.44 590 VAL A O 1
ATOM 4813 N N . THR A 1 591 ? -9.659 -3.545 6.286 1.00 98.25 591 THR A N 1
ATOM 4814 C CA . THR A 1 591 ? -10.443 -4.689 5.804 1.00 98.25 591 THR A CA 1
ATOM 4815 C C . THR A 1 591 ? -10.134 -4.930 4.326 1.00 98.25 591 THR A C 1
ATOM 4817 O O . THR A 1 591 ? -10.666 -4.232 3.463 1.00 98.25 591 THR A O 1
ATOM 4820 N N . VAL A 1 592 ? -9.276 -5.904 4.010 1.00 98.19 592 VAL A N 1
ATOM 4821 C CA . VAL A 1 592 ? -8.955 -6.275 2.619 1.00 98.19 592 VAL A CA 1
ATOM 4822 C C . VAL A 1 592 ? -9.840 -7.437 2.157 1.00 98.19 592 VAL A C 1
ATOM 4824 O O . VAL A 1 592 ? -9.799 -8.512 2.750 1.00 98.19 592 VAL A O 1
ATOM 4827 N N . ARG A 1 593 ? -10.614 -7.247 1.079 1.00 97.31 593 ARG A N 1
ATOM 4828 C CA . ARG A 1 593 ? -11.462 -8.287 0.466 1.00 97.31 593 ARG A CA 1
ATOM 4829 C C . ARG A 1 593 ? -11.107 -8.477 -1.009 1.00 97.31 593 ARG A C 1
ATOM 4831 O O . ARG A 1 593 ? -11.540 -7.718 -1.874 1.00 97.31 593 ARG A O 1
ATOM 4838 N N . LEU A 1 594 ? -10.297 -9.491 -1.284 1.00 96.25 594 LEU A N 1
ATOM 4839 C CA . LEU A 1 594 ? -10.023 -9.954 -2.646 1.00 96.25 594 LEU A CA 1
ATOM 4840 C C . LEU A 1 594 ? -11.237 -10.732 -3.185 1.00 96.25 594 LEU A C 1
ATOM 4842 O O . LEU A 1 594 ? -12.205 -10.956 -2.450 1.00 96.25 594 LEU A O 1
ATOM 4846 N N . SER A 1 595 ? -11.231 -11.085 -4.473 1.00 95.12 595 SER A N 1
ATOM 4847 C CA . SER A 1 595 ? -12.342 -11.792 -5.133 1.00 95.12 595 SER A CA 1
ATOM 4848 C C . SER A 1 595 ? -13.727 -11.153 -4.869 1.00 95.12 595 SER A C 1
ATOM 4850 O O . SER A 1 595 ? -14.732 -11.830 -4.665 1.00 95.12 595 SER A O 1
ATOM 4852 N N . THR A 1 596 ? -13.785 -9.817 -4.857 1.00 95.38 596 THR A N 1
ATOM 4853 C CA . THR A 1 596 ? -14.947 -8.977 -4.522 1.00 95.38 596 THR A CA 1
ATOM 4854 C C . THR A 1 596 ? -15.127 -7.870 -5.575 1.00 95.38 596 THR A C 1
ATOM 4856 O O . THR A 1 596 ? -14.468 -6.831 -5.541 1.00 95.38 596 THR A O 1
ATOM 4859 N N . GLU A 1 597 ? -16.047 -8.056 -6.526 1.00 95.56 597 GLU A N 1
ATOM 4860 C CA . GLU A 1 597 ? -16.304 -7.086 -7.603 1.00 95.56 597 GLU A CA 1
ATOM 4861 C C . GLU A 1 597 ? -17.276 -5.972 -7.170 1.00 95.56 597 GLU A C 1
ATOM 4863 O O . GLU A 1 597 ? -18.395 -6.242 -6.726 1.00 95.56 597 GLU A O 1
ATOM 4868 N N . LEU A 1 598 ? -16.900 -4.706 -7.401 1.00 97.12 598 LEU A N 1
ATOM 4869 C CA . LEU A 1 598 ? -17.851 -3.589 -7.443 1.00 97.12 598 LEU A CA 1
ATOM 4870 C C . LEU A 1 598 ? -18.655 -3.638 -8.748 1.00 97.12 598 LEU A C 1
ATOM 4872 O O . LEU A 1 598 ? -18.106 -3.434 -9.830 1.00 97.12 598 LEU A O 1
ATOM 4876 N N . THR A 1 599 ? -19.967 -3.844 -8.639 1.00 95.38 599 THR A N 1
ATOM 4877 C CA . THR A 1 599 ? -20.863 -3.973 -9.801 1.00 95.38 599 THR A CA 1
ATOM 4878 C C . THR A 1 599 ? -21.594 -2.669 -10.146 1.00 95.38 599 THR A C 1
ATOM 4880 O O . THR A 1 599 ? -21.649 -2.288 -11.315 1.00 95.38 599 THR A O 1
ATOM 4883 N N . GLU A 1 600 ? -22.113 -1.946 -9.147 1.00 96.69 600 GLU A N 1
ATOM 4884 C CA . GLU A 1 600 ? -22.854 -0.685 -9.314 1.00 96.69 600 GLU A CA 1
ATOM 4885 C C . GLU A 1 600 ? -22.621 0.255 -8.116 1.00 96.69 600 GLU A C 1
ATOM 4887 O O . GLU A 1 600 ? -22.627 -0.170 -6.962 1.00 96.69 600 GLU A O 1
ATOM 4892 N N . ILE A 1 601 ? -22.472 1.556 -8.376 1.00 98.12 601 ILE A N 1
ATOM 4893 C CA . ILE A 1 601 ? -22.551 2.618 -7.363 1.00 98.12 601 ILE A CA 1
ATOM 4894 C C . ILE A 1 601 ? -23.970 3.189 -7.415 1.00 98.12 601 ILE A C 1
ATOM 4896 O O . ILE A 1 601 ? -24.285 4.035 -8.259 1.00 98.12 601 ILE A O 1
ATOM 4900 N N . VAL A 1 602 ? -24.823 2.694 -6.519 1.00 96.81 602 VAL A N 1
ATOM 4901 C CA . VAL A 1 602 ? -26.271 2.952 -6.466 1.00 96.81 602 VAL A CA 1
ATOM 4902 C C . VAL A 1 602 ? -26.566 4.401 -6.078 1.00 96.81 602 VAL A C 1
ATOM 4904 O O . VAL A 1 602 ? -27.407 5.064 -6.686 1.00 96.81 602 VAL A O 1
ATOM 4907 N N . GLN A 1 603 ? -25.845 4.916 -5.082 1.00 95.62 603 GLN A N 1
ATOM 4908 C CA . GLN A 1 603 ? -25.991 6.276 -4.573 1.00 95.62 603 GLN A CA 1
ATOM 4909 C C . GLN A 1 603 ? -24.623 6.879 -4.264 1.00 95.62 603 GLN A C 1
ATOM 4911 O O . GLN A 1 603 ? -23.720 6.193 -3.800 1.00 95.62 603 GLN A O 1
ATOM 4916 N N . ARG A 1 604 ? -24.496 8.191 -4.470 1.00 95.25 604 ARG A N 1
ATOM 4917 C CA . ARG A 1 604 ? -23.401 9.011 -3.939 1.00 95.25 604 ARG A CA 1
ATOM 4918 C C . ARG A 1 604 ? -23.845 10.471 -3.855 1.00 95.25 604 ARG A C 1
ATOM 4920 O O . ARG A 1 604 ? -24.007 11.147 -4.870 1.00 95.25 604 ARG A O 1
ATOM 4927 N N . ASN A 1 605 ? -24.164 10.935 -2.652 1.00 90.56 605 ASN A N 1
ATOM 4928 C CA . ASN A 1 605 ? -24.724 12.267 -2.400 1.00 90.56 605 ASN A CA 1
ATOM 4929 C C . ASN A 1 605 ? -24.347 12.743 -0.981 1.00 90.56 605 ASN A C 1
ATOM 4931 O O . ASN A 1 605 ? -23.499 12.138 -0.342 1.00 90.56 605 ASN A O 1
ATOM 4935 N N . LYS A 1 606 ? -24.977 13.811 -0.469 1.00 87.12 606 LYS A N 1
ATOM 4936 C CA . LYS A 1 606 ? -24.709 14.376 0.874 1.00 87.12 606 LYS A CA 1
ATOM 4937 C C . LYS A 1 606 ? -24.916 13.412 2.067 1.00 87.12 606 LYS A C 1
ATOM 4939 O O . LYS A 1 606 ? -24.668 13.816 3.197 1.00 87.12 606 LYS A O 1
ATOM 4944 N N . HIS A 1 607 ? -25.425 12.204 1.826 1.00 84.56 607 HIS A N 1
ATOM 4945 C CA . HIS A 1 607 ? -25.612 11.114 2.788 1.00 84.56 607 HIS A CA 1
ATOM 4946 C C . HIS A 1 607 ? -24.624 9.953 2.534 1.00 84.56 607 HIS A C 1
ATOM 4948 O O . HIS A 1 607 ? -24.957 8.798 2.792 1.00 84.56 607 HIS A O 1
ATOM 4954 N N . GLY A 1 608 ? -23.452 10.246 1.962 1.00 91.75 608 GLY A N 1
ATOM 4955 C CA . GLY A 1 608 ? -22.435 9.255 1.617 1.00 91.75 608 GLY A CA 1
ATOM 4956 C C . GLY A 1 608 ? -22.741 8.477 0.333 1.00 91.75 608 GLY A C 1
ATOM 4957 O O . GLY A 1 608 ? -23.459 8.937 -0.568 1.00 91.75 608 GLY A O 1
ATOM 4958 N N . VAL A 1 609 ? -22.155 7.287 0.253 1.00 97.06 609 VAL A N 1
ATOM 4959 C CA . VAL A 1 609 ? -22.096 6.389 -0.901 1.00 97.06 609 VAL A CA 1
ATOM 4960 C C . VAL A 1 609 ? -22.776 5.058 -0.563 1.00 97.06 609 VAL A C 1
ATOM 4962 O O . VAL A 1 609 ? -22.614 4.527 0.534 1.00 97.06 609 VAL A O 1
ATOM 4965 N N . VAL A 1 610 ? -23.520 4.502 -1.521 1.00 97.69 610 VAL A N 1
ATOM 4966 C CA . VAL A 1 610 ? -24.067 3.137 -1.467 1.00 97.69 610 VAL A CA 1
ATOM 4967 C C . VAL A 1 610 ? -23.590 2.381 -2.702 1.00 97.69 610 VAL A C 1
ATOM 4969 O O . VAL A 1 610 ? -23.744 2.870 -3.826 1.00 97.69 610 VAL A O 1
ATOM 4972 N N . VAL A 1 611 ? -23.012 1.202 -2.491 1.00 98.00 611 VAL A N 1
ATOM 4973 C CA . VAL A 1 611 ? -22.425 0.343 -3.527 1.00 98.00 611 VAL A CA 1
ATOM 4974 C C . VAL A 1 611 ? -23.048 -1.047 -3.522 1.00 98.00 611 VAL A C 1
ATOM 4976 O O . VAL A 1 611 ? -23.558 -1.491 -2.499 1.00 98.00 611 VAL A O 1
ATOM 4979 N N . LYS A 1 612 ? -22.954 -1.740 -4.658 1.00 97.44 612 LYS A N 1
ATOM 4980 C CA . LYS A 1 612 ? -23.281 -3.158 -4.815 1.00 97.44 612 LYS A CA 1
ATOM 4981 C C . LYS A 1 612 ? -22.026 -3.982 -5.046 1.00 97.44 612 LYS A C 1
ATOM 4983 O O . LYS A 1 612 ? -21.388 -3.847 -6.097 1.00 97.44 612 LYS A O 1
ATOM 4988 N N . LEU A 1 613 ? -21.696 -4.837 -4.086 1.00 96.50 613 LEU A N 1
ATOM 4989 C CA . LEU A 1 613 ? -20.522 -5.706 -4.120 1.00 96.50 613 LEU A CA 1
ATOM 4990 C C . LEU A 1 613 ? -20.955 -7.163 -4.338 1.00 96.50 613 LEU A C 1
ATOM 4992 O O . LEU A 1 613 ? -21.989 -7.595 -3.827 1.00 96.50 613 LEU A O 1
ATOM 4996 N N . LYS A 1 614 ? -20.183 -7.905 -5.137 1.00 94.19 614 LYS A N 1
ATOM 4997 C CA . LYS A 1 614 ? -20.473 -9.290 -5.532 1.00 94.19 614 LYS A CA 1
ATOM 4998 C C . LYS A 1 614 ? -19.235 -10.168 -5.303 1.00 94.19 614 LYS A C 1
ATOM 5000 O O . LYS A 1 614 ? -18.165 -9.788 -5.787 1.00 94.19 614 LYS A O 1
ATOM 5005 N N . PRO A 1 615 ? -19.339 -11.323 -4.622 1.00 93.81 615 PRO A N 1
ATOM 5006 C CA . PRO A 1 615 ? -18.229 -12.260 -4.532 1.00 93.81 615 PRO A CA 1
ATOM 5007 C C . PRO A 1 615 ? -17.924 -12.851 -5.916 1.00 93.81 615 PRO A C 1
ATOM 5009 O O . PRO A 1 615 ? -18.807 -12.979 -6.769 1.00 93.81 615 PRO A O 1
ATOM 5012 N N . ARG A 1 616 ? -16.658 -13.193 -6.136 1.00 90.69 616 ARG A N 1
ATOM 5013 C CA . ARG A 1 616 ? -16.135 -13.853 -7.333 1.00 90.69 616 ARG A CA 1
ATOM 5014 C C . ARG A 1 616 ? -15.538 -15.201 -6.937 1.00 90.69 616 ARG A C 1
ATOM 5016 O O . ARG A 1 616 ? -15.038 -15.337 -5.824 1.00 90.69 616 ARG A O 1
ATOM 5023 N N . THR A 1 617 ? -15.578 -16.181 -7.833 1.00 89.12 617 THR A N 1
ATOM 5024 C CA . THR A 1 617 ? -14.900 -17.466 -7.611 1.00 89.12 617 THR A CA 1
ATOM 5025 C C . THR A 1 617 ? -13.410 -17.307 -7.945 1.00 89.12 617 THR A C 1
ATOM 5027 O O . THR A 1 617 ? -13.116 -16.911 -9.077 1.00 89.12 617 THR A O 1
ATOM 5030 N N . PRO A 1 618 ? -12.474 -17.606 -7.020 1.00 89.81 618 PRO A N 1
ATOM 5031 C CA . PRO A 1 618 ? -11.042 -17.604 -7.310 1.00 89.81 618 PRO A CA 1
ATOM 5032 C C . PRO A 1 618 ? -10.672 -18.594 -8.419 1.00 89.81 618 PRO A C 1
ATOM 5034 O O . PRO A 1 618 ? -11.028 -19.774 -8.356 1.00 89.81 618 PRO A O 1
ATOM 5037 N N . MET A 1 619 ? -9.932 -18.128 -9.424 1.00 86.00 619 MET A N 1
ATOM 5038 C CA . MET A 1 619 ? -9.334 -18.994 -10.448 1.00 86.00 619 MET A CA 1
ATOM 5039 C C . MET A 1 619 ? -8.009 -19.612 -9.959 1.00 86.00 619 MET A C 1
ATOM 5041 O O . MET A 1 619 ? -7.334 -18.998 -9.134 1.00 86.00 619 MET A O 1
ATOM 5045 N N . PRO A 1 620 ? -7.567 -20.774 -10.490 1.00 81.94 620 PRO A N 1
ATOM 5046 C CA . PRO A 1 620 ? -6.307 -21.416 -10.082 1.00 81.94 620 PRO A CA 1
ATOM 5047 C C . PRO A 1 620 ? -5.029 -20.603 -10.342 1.00 81.94 620 PRO A C 1
ATOM 5049 O O . PRO A 1 620 ? -3.979 -20.938 -9.806 1.00 81.94 620 PRO A O 1
ATOM 5052 N N . ASP A 1 621 ? -5.100 -19.559 -11.169 1.00 75.19 621 ASP A N 1
ATOM 5053 C CA . ASP A 1 621 ? -4.023 -18.592 -11.403 1.00 75.19 621 ASP A CA 1
ATOM 5054 C C . ASP A 1 621 ? -4.336 -17.197 -10.820 1.00 75.19 621 ASP A C 1
ATOM 5056 O O . ASP A 1 621 ? -3.693 -16.210 -11.178 1.00 75.19 621 ASP A O 1
ATOM 5060 N N . HIS A 1 622 ? -5.341 -17.116 -9.941 1.00 83.56 622 HIS A N 1
ATOM 5061 C CA . HIS A 1 622 ? -5.855 -15.922 -9.258 1.00 83.56 622 HIS A CA 1
ATOM 5062 C C . HIS A 1 622 ? -6.447 -14.820 -10.171 1.00 83.56 622 HIS A C 1
ATOM 5064 O O . HIS A 1 622 ? -6.930 -13.795 -9.675 1.00 83.56 622 HIS A O 1
ATOM 5070 N N . HIS A 1 623 ? -6.488 -15.028 -11.495 1.00 80.06 623 HIS A N 1
ATOM 5071 C CA . HIS A 1 623 ? -6.996 -14.065 -12.478 1.00 80.06 623 HIS A CA 1
ATOM 5072 C C . HIS A 1 623 ? -8.489 -14.277 -12.771 1.00 80.06 623 HIS A C 1
ATOM 5074 O O . HIS A 1 623 ? -8.895 -14.848 -13.783 1.00 80.06 623 HIS A O 1
ATOM 5080 N N . ASN A 1 624 ? -9.337 -13.783 -11.869 1.00 82.38 624 ASN A N 1
ATOM 5081 C CA . ASN A 1 624 ? -10.791 -13.916 -11.986 1.00 82.38 624 ASN A CA 1
ATOM 5082 C C . ASN A 1 624 ? -11.330 -13.193 -13.243 1.00 82.38 624 ASN A C 1
ATOM 5084 O O . ASN A 1 624 ? -11.140 -11.980 -13.379 1.00 82.38 624 ASN A O 1
ATOM 5088 N N . PRO A 1 625 ? -12.055 -13.875 -14.153 1.00 76.69 625 PRO A N 1
ATOM 5089 C CA . PRO A 1 625 ? -12.475 -13.282 -15.418 1.00 76.69 625 PRO A CA 1
ATOM 5090 C C . PRO A 1 625 ? -13.526 -12.181 -15.229 1.00 76.69 625 PRO A C 1
ATOM 5092 O O . PRO A 1 625 ? -14.450 -12.286 -14.407 1.00 76.69 625 PRO A O 1
ATOM 5095 N N . ALA A 1 626 ? -13.418 -11.127 -16.041 1.00 76.00 626 ALA A N 1
ATOM 5096 C CA . ALA A 1 626 ? -14.376 -10.028 -16.075 1.00 76.00 626 ALA A CA 1
ATOM 5097 C C . ALA A 1 626 ? -15.792 -10.537 -16.404 1.00 76.00 626 ALA A C 1
ATOM 5099 O O . ALA A 1 626 ? -15.990 -11.273 -17.368 1.00 76.00 626 ALA A O 1
ATOM 5100 N N . GLY A 1 627 ? -16.785 -10.155 -15.596 1.00 74.62 627 GLY A N 1
ATOM 5101 C CA . GLY A 1 627 ? -18.185 -10.553 -15.798 1.00 74.62 627 GLY A CA 1
ATOM 5102 C C . GLY A 1 627 ? -18.537 -12.007 -15.449 1.00 74.62 627 GLY A C 1
ATOM 5103 O O . GLY A 1 627 ? -19.705 -12.369 -15.568 1.00 74.62 627 GLY A O 1
ATOM 5104 N N . GLY A 1 628 ? -17.581 -12.825 -14.987 1.00 80.00 628 GLY A N 1
ATOM 5105 C CA . GLY A 1 628 ? -17.864 -14.159 -14.442 1.00 80.00 628 GLY A CA 1
ATOM 5106 C C . GLY A 1 628 ? -18.740 -14.125 -13.180 1.00 80.00 628 GLY A C 1
ATOM 5107 O O . GLY A 1 628 ? -19.022 -13.057 -12.630 1.00 80.00 628 GLY A O 1
ATOM 5108 N N . ASP A 1 629 ? -19.166 -15.300 -12.713 1.00 85.94 629 ASP A N 1
ATOM 5109 C CA . ASP A 1 629 ? -20.087 -15.477 -11.575 1.00 85.94 629 ASP A CA 1
ATOM 5110 C C . ASP A 1 629 ? -21.402 -14.667 -11.721 1.00 85.94 629 ASP A C 1
ATOM 5112 O O . ASP A 1 629 ? -21.715 -13.838 -10.860 1.00 85.94 629 ASP A O 1
ATOM 5116 N N . PRO A 1 630 ? -22.155 -14.797 -12.835 1.00 84.81 630 PRO A N 1
ATOM 5117 C CA . PRO A 1 630 ? -23.290 -13.915 -13.134 1.00 84.81 630 PRO A CA 1
ATOM 5118 C C . PRO A 1 630 ? -24.424 -14.008 -12.102 1.00 84.81 630 PRO A C 1
ATOM 5120 O O . PRO A 1 630 ? -25.025 -12.986 -11.780 1.00 84.81 630 PRO A O 1
ATOM 5123 N N . ASP A 1 631 ? -24.661 -15.199 -11.549 1.00 87.19 631 ASP A N 1
ATOM 5124 C CA . ASP A 1 631 ? -25.744 -15.490 -10.599 1.00 87.19 631 ASP A CA 1
ATOM 5125 C C . ASP A 1 631 ? -25.335 -15.330 -9.119 1.00 87.19 631 ASP A C 1
ATOM 5127 O O . ASP A 1 631 ? -26.120 -15.626 -8.217 1.00 87.19 631 ASP A O 1
ATOM 5131 N N . ALA A 1 632 ? -24.105 -14.878 -8.841 1.00 86.94 632 ALA A N 1
ATOM 5132 C CA . ALA A 1 632 ? -23.617 -14.709 -7.473 1.00 86.94 632 ALA A CA 1
ATOM 5133 C C . ALA A 1 632 ? -24.364 -13.579 -6.726 1.00 86.94 632 ALA A C 1
ATOM 5135 O O . ALA A 1 632 ? -24.657 -12.534 -7.317 1.00 86.94 632 ALA A O 1
ATOM 5136 N N . PRO A 1 633 ? -24.663 -13.751 -5.421 1.00 86.38 633 PRO A N 1
ATOM 5137 C CA . PRO A 1 633 ? -25.487 -12.814 -4.664 1.00 86.38 633 PRO A CA 1
ATOM 5138 C C . PRO A 1 633 ? -24.814 -11.443 -4.528 1.00 86.38 633 PRO A C 1
ATOM 5140 O O . PRO A 1 633 ? -23.642 -11.337 -4.175 1.00 86.38 633 PRO A O 1
ATOM 5143 N N . VAL A 1 634 ? -25.580 -10.382 -4.779 1.00 91.12 634 VAL A N 1
ATOM 5144 C CA . VAL A 1 634 ? -25.099 -8.995 -4.737 1.00 91.12 634 VAL A CA 1
ATOM 5145 C C . VAL A 1 634 ? -25.568 -8.322 -3.447 1.00 91.12 634 VAL A C 1
ATOM 5147 O O . VAL A 1 634 ? -26.769 -8.141 -3.246 1.00 91.12 634 VAL A O 1
ATOM 5150 N N . GLY A 1 635 ? -24.627 -7.934 -2.584 1.00 90.62 635 GLY A N 1
ATOM 5151 C CA . GLY A 1 635 ? -24.896 -7.200 -1.344 1.00 90.62 635 GLY A CA 1
ATOM 5152 C C . GLY A 1 635 ? -24.827 -5.683 -1.537 1.00 90.62 635 GLY A C 1
ATOM 5153 O O . GLY A 1 635 ? -24.011 -5.199 -2.321 1.00 90.62 635 GLY A O 1
ATOM 5154 N N . GLU A 1 636 ? -25.661 -4.924 -0.817 1.00 95.69 636 GLU A N 1
ATOM 5155 C CA . GLU A 1 636 ? -25.560 -3.457 -0.748 1.00 95.69 636 GLU A CA 1
ATOM 5156 C C . GLU A 1 636 ? -24.821 -3.001 0.517 1.00 95.69 636 GLU A C 1
ATOM 5158 O O . GLU A 1 636 ? -25.211 -3.335 1.634 1.00 95.69 636 GLU A O 1
ATOM 5163 N N . GLU A 1 637 ? -23.780 -2.184 0.342 1.00 96.12 637 GLU A N 1
ATOM 5164 C CA . GLU A 1 637 ? -22.921 -1.681 1.422 1.00 96.12 637 GLU A CA 1
ATOM 5165 C C . GLU A 1 637 ? -22.805 -0.148 1.386 1.00 96.12 637 GLU A C 1
ATOM 5167 O O . GLU A 1 637 ? -23.003 0.488 0.345 1.00 96.12 637 GLU A O 1
ATOM 5172 N N . LYS A 1 638 ? -22.521 0.465 2.545 1.00 96.50 638 LYS A N 1
ATOM 5173 C CA . LYS A 1 638 ? -22.579 1.923 2.755 1.00 96.50 638 LYS A CA 1
ATOM 5174 C C . LYS A 1 638 ? -21.271 2.477 3.313 1.00 96.50 638 LYS A C 1
ATOM 5176 O O . LYS A 1 638 ? -20.741 1.941 4.283 1.00 96.50 638 LYS A O 1
ATOM 5181 N N . TYR A 1 639 ? -20.823 3.587 2.733 1.00 97.69 639 TYR A N 1
ATOM 5182 C CA . TYR A 1 639 ? -19.555 4.259 3.028 1.00 97.69 639 TYR A CA 1
ATOM 5183 C C . TYR A 1 639 ? -19.731 5.783 3.007 1.00 97.69 639 TYR A C 1
ATOM 5185 O O . TYR A 1 639 ? -20.634 6.291 2.345 1.00 97.69 639 TYR A O 1
ATOM 5193 N N . ASP A 1 640 ? -18.861 6.532 3.682 1.00 97.00 640 ASP A N 1
ATOM 5194 C CA . ASP A 1 640 ? -18.853 7.999 3.613 1.00 97.00 640 ASP A CA 1
ATOM 5195 C C . ASP A 1 640 ? -18.188 8.503 2.330 1.00 97.00 640 ASP A C 1
ATOM 5197 O O . ASP A 1 640 ? -18.632 9.483 1.735 1.00 97.00 640 ASP A O 1
ATOM 5201 N N . GLU A 1 641 ? -17.108 7.840 1.908 1.00 98.12 641 GLU A N 1
ATOM 5202 C CA . GLU A 1 641 ? -16.251 8.259 0.800 1.00 98.12 641 GLU A CA 1
ATOM 5203 C C . GLU A 1 641 ? -15.788 7.057 -0.040 1.00 98.12 641 GLU A C 1
ATOM 5205 O O . GLU A 1 641 ? -15.612 5.946 0.459 1.00 98.12 641 GLU A O 1
ATOM 5210 N N . LEU A 1 642 ? -15.552 7.301 -1.329 1.00 98.25 642 LEU A N 1
ATOM 5211 C CA . LEU A 1 642 ? -15.141 6.305 -2.314 1.00 98.25 642 LEU A CA 1
ATOM 5212 C C . LEU A 1 642 ? -13.866 6.750 -3.043 1.00 98.25 642 LEU A C 1
ATOM 5214 O O . LEU A 1 642 ? -13.792 7.874 -3.554 1.00 98.25 642 LEU A O 1
ATOM 5218 N N . VAL A 1 643 ? -12.894 5.847 -3.167 1.00 98.81 643 VAL A N 1
ATOM 5219 C CA . VAL A 1 643 ? -11.717 6.007 -4.029 1.00 98.81 643 VAL A CA 1
ATOM 5220 C C . VAL A 1 643 ? -11.707 4.892 -5.073 1.00 98.81 643 VAL A C 1
ATOM 5222 O O . VAL A 1 643 ? -11.570 3.713 -4.755 1.00 98.81 643 VAL A O 1
ATOM 5225 N N . LEU A 1 644 ? -11.874 5.273 -6.339 1.00 98.75 644 LEU A N 1
ATOM 5226 C CA . LEU A 1 644 ? -11.815 4.362 -7.477 1.00 98.75 644 LEU A CA 1
ATOM 5227 C C . LEU A 1 644 ? -10.371 4.278 -7.983 1.00 98.75 644 LEU A C 1
ATOM 5229 O O . LEU A 1 644 ? -9.869 5.217 -8.608 1.00 98.75 644 LEU A O 1
ATOM 5233 N N . CYS A 1 645 ? -9.736 3.135 -7.725 1.00 98.38 645 CYS A N 1
ATOM 5234 C CA . CYS A 1 645 ? -8.369 2.792 -8.123 1.00 98.38 645 CYS A CA 1
ATOM 5235 C C . CYS A 1 645 ? -8.323 1.789 -9.291 1.00 98.38 645 CYS A C 1
ATOM 5237 O O . CYS A 1 645 ? -7.360 1.047 -9.471 1.00 98.38 645 CYS A O 1
ATOM 5239 N N . CYS A 1 646 ? -9.381 1.791 -10.104 1.00 95.69 646 CYS A N 1
ATOM 5240 C CA . CYS A 1 646 ? -9.563 0.985 -11.309 1.00 95.69 646 CYS A CA 1
ATOM 5241 C C . CYS A 1 646 ? -9.426 1.837 -12.589 1.00 95.69 646 CYS A C 1
ATOM 5243 O O . CYS A 1 646 ? -9.275 3.062 -12.534 1.00 95.69 646 CYS A O 1
ATOM 5245 N N . LEU A 1 647 ? -9.474 1.194 -13.761 1.00 94.75 647 LEU A N 1
ATOM 5246 C CA . LEU A 1 647 ? -9.390 1.859 -15.068 1.00 94.75 647 LEU A CA 1
ATOM 5247 C C . LEU A 1 647 ? -10.578 2.813 -15.325 1.00 94.75 647 LEU A C 1
ATOM 5249 O O . LEU A 1 647 ? -11.661 2.663 -14.757 1.00 94.75 647 LEU A O 1
ATOM 5253 N N . ALA A 1 648 ? -10.373 3.834 -16.164 1.00 95.50 648 ALA A N 1
ATOM 5254 C CA . ALA A 1 648 ? -11.336 4.926 -16.361 1.00 95.50 648 ALA A CA 1
ATOM 5255 C C . ALA A 1 648 ? -12.678 4.473 -16.972 1.00 95.50 648 ALA A C 1
ATOM 5257 O O . ALA A 1 648 ? -13.735 4.997 -16.615 1.00 95.50 648 ALA A O 1
ATOM 5258 N N . ASP A 1 649 ? -12.644 3.498 -17.879 1.00 94.50 649 ASP A N 1
ATOM 5259 C CA . ASP A 1 649 ? -13.809 2.818 -18.452 1.00 94.50 649 ASP A CA 1
ATOM 5260 C C . ASP A 1 649 ? -14.604 2.065 -17.368 1.00 94.50 649 ASP A C 1
ATOM 5262 O O . ASP A 1 649 ? -15.829 2.175 -17.303 1.00 94.50 649 ASP A O 1
ATOM 5266 N N . THR A 1 650 ? -13.904 1.381 -16.460 1.00 94.88 650 THR A N 1
ATOM 5267 C CA . THR A 1 650 ? -14.486 0.576 -15.391 1.00 94.88 650 THR A CA 1
ATOM 5268 C C . THR A 1 650 ? -15.084 1.482 -14.323 1.00 94.88 650 THR A C 1
ATOM 5270 O O . THR A 1 650 ? -16.237 1.291 -13.942 1.00 94.88 650 THR A O 1
ATOM 5273 N N . ALA A 1 651 ? -14.391 2.561 -13.949 1.00 97.12 651 ALA A N 1
ATOM 5274 C CA . ALA A 1 651 ? -14.938 3.627 -13.116 1.00 97.12 651 ALA A CA 1
ATOM 5275 C C . ALA A 1 651 ? -16.217 4.233 -13.736 1.00 97.12 651 ALA A C 1
ATOM 5277 O O . ALA A 1 651 ? -17.232 4.401 -13.058 1.00 97.12 651 ALA A O 1
ATOM 5278 N N . LYS A 1 652 ? -16.215 4.505 -15.049 1.00 97.44 652 LYS A N 1
ATOM 5279 C CA . LYS A 1 652 ? -17.386 4.989 -15.803 1.00 97.44 652 LYS A CA 1
ATOM 5280 C C . LYS A 1 652 ? -18.530 3.963 -15.839 1.00 97.44 652 LYS A C 1
ATOM 5282 O O . LYS A 1 652 ? -19.687 4.380 -15.751 1.00 97.44 652 LYS A O 1
ATOM 5287 N N . ARG A 1 653 ? -18.226 2.660 -15.944 1.00 96.69 653 ARG A N 1
ATOM 5288 C CA . ARG A 1 653 ? -19.183 1.538 -15.882 1.00 96.69 653 ARG A CA 1
ATOM 5289 C C . ARG A 1 653 ? -19.886 1.506 -14.528 1.00 96.69 653 ARG A C 1
ATOM 5291 O O . ARG A 1 653 ? -21.103 1.666 -14.492 1.00 96.69 653 ARG A O 1
ATOM 5298 N N . VAL A 1 654 ? -19.135 1.375 -13.433 1.00 97.12 654 VAL A N 1
ATOM 5299 C CA . VAL A 1 654 ? -19.707 1.199 -12.084 1.00 97.12 654 VAL A CA 1
ATOM 5300 C C . VAL A 1 654 ? -20.435 2.449 -11.580 1.00 97.12 654 VAL A C 1
ATOM 5302 O O . VAL A 1 654 ? -21.444 2.331 -10.891 1.00 97.12 654 VAL A O 1
ATOM 5305 N N . LEU A 1 655 ? -20.007 3.655 -11.980 1.00 97.62 655 LEU A N 1
ATOM 5306 C CA . LEU A 1 655 ? -20.753 4.888 -11.696 1.00 97.62 655 LEU A CA 1
ATOM 5307 C C . LEU A 1 655 ? -22.081 4.986 -12.474 1.00 97.62 655 LEU A C 1
ATOM 5309 O O . LEU A 1 655 ? -22.978 5.716 -12.052 1.00 97.62 655 LEU A O 1
ATOM 5313 N N . GLY A 1 656 ? -22.215 4.306 -13.619 1.00 95.31 656 GLY A N 1
ATOM 5314 C CA . GLY A 1 656 ? -23.461 4.092 -14.367 1.00 95.31 656 GLY A CA 1
ATOM 5315 C C . GLY A 1 656 ? -24.445 5.273 -14.402 1.00 95.31 656 GLY A C 1
ATOM 5316 O O . GLY A 1 656 ? -24.264 6.270 -15.118 1.00 95.31 656 GLY A O 1
ATOM 5317 N N . LYS A 1 657 ? -25.538 5.154 -13.638 1.00 94.88 657 LYS A N 1
ATOM 5318 C CA . LYS A 1 657 ? -26.589 6.182 -13.532 1.00 94.88 657 LYS A CA 1
ATOM 5319 C C . LYS A 1 657 ? -26.159 7.395 -12.695 1.00 94.88 657 LYS A C 1
ATOM 5321 O O . LYS A 1 657 ? -26.539 8.507 -13.052 1.00 94.88 657 LYS A O 1
ATOM 5326 N N . THR A 1 658 ? -25.336 7.215 -11.657 1.00 96.81 658 THR A N 1
ATOM 5327 C CA . THR A 1 658 ? -24.884 8.300 -10.762 1.00 96.81 658 THR A CA 1
ATOM 5328 C C . THR A 1 658 ? -23.732 9.137 -11.331 1.00 96.81 658 THR A C 1
ATOM 5330 O O . THR A 1 658 ? -23.468 10.230 -10.823 1.00 96.81 658 THR A O 1
ATOM 5333 N N . ALA A 1 659 ? -23.041 8.688 -12.386 1.00 96.75 659 ALA A N 1
ATOM 5334 C CA . ALA A 1 659 ? -22.038 9.501 -13.081 1.00 96.75 659 ALA A CA 1
ATOM 5335 C C . ALA A 1 659 ? -22.660 10.766 -13.707 1.00 96.75 659 ALA A C 1
ATOM 5337 O O . ALA A 1 659 ? -23.581 10.693 -14.532 1.00 96.75 659 ALA A O 1
ATOM 5338 N N . SER A 1 660 ? -22.105 11.930 -13.357 1.00 96.19 660 SER A N 1
ATOM 5339 C CA . SER A 1 660 ? -22.468 13.220 -13.946 1.00 96.19 660 SER A CA 1
ATOM 5340 C C . SER A 1 660 ? -22.021 13.317 -15.406 1.00 96.19 660 SER A C 1
ATOM 5342 O O . SER A 1 660 ? -21.164 12.567 -15.876 1.00 96.19 660 SER A O 1
ATOM 5344 N N . TRP A 1 661 ? -22.550 14.306 -16.129 1.00 96.00 661 TRP A N 1
ATOM 5345 C CA . TRP A 1 661 ? -22.134 14.591 -17.506 1.00 96.00 661 TRP A CA 1
ATOM 5346 C C . TRP A 1 661 ? -20.620 14.837 -17.643 1.00 96.00 661 TRP A C 1
ATOM 5348 O O . TRP A 1 661 ? -20.019 14.404 -18.626 1.00 96.00 661 TRP A O 1
ATOM 5358 N N . LYS A 1 662 ? -19.983 15.475 -16.645 1.00 96.00 662 LYS A N 1
ATOM 5359 C CA . LYS A 1 662 ? -18.529 15.710 -16.653 1.00 96.00 662 LYS A CA 1
ATOM 5360 C C . LYS A 1 662 ? -17.755 14.398 -16.555 1.00 96.00 662 LYS A C 1
ATOM 5362 O O . LYS A 1 662 ? -16.884 14.159 -17.380 1.00 96.00 662 LYS A O 1
ATOM 5367 N N . GLU A 1 663 ? -18.112 13.531 -15.609 1.00 97.31 663 GLU A N 1
ATOM 5368 C CA . GLU A 1 663 ? -17.469 12.219 -15.440 1.00 97.31 663 GLU A CA 1
ATOM 5369 C C . GLU A 1 663 ? -17.681 11.339 -16.678 1.00 97.31 663 GLU A C 1
ATOM 5371 O O . GLU A 1 663 ? -16.713 10.818 -17.224 1.00 97.31 663 GLU A O 1
ATOM 5376 N N . LYS A 1 664 ? -18.913 11.263 -17.206 1.00 96.62 664 LYS A N 1
ATOM 5377 C CA . LYS A 1 664 ? -19.225 10.503 -18.433 1.00 96.62 664 LYS A CA 1
ATOM 5378 C C . LYS A 1 664 ? -18.393 10.955 -19.636 1.00 96.62 664 LYS A C 1
ATOM 5380 O O . LYS A 1 664 ? -17.980 10.106 -20.425 1.00 96.62 664 LYS A O 1
ATOM 5385 N N . LYS A 1 665 ? -18.132 12.262 -19.764 1.00 96.06 665 LYS A N 1
ATOM 5386 C CA . LYS A 1 665 ? -17.319 12.840 -20.843 1.00 96.06 665 LYS A CA 1
ATOM 5387 C C . LYS A 1 665 ? -15.817 12.626 -20.638 1.00 96.06 665 LYS A C 1
ATOM 5389 O O . LYS A 1 665 ? -15.143 12.219 -21.577 1.00 96.06 665 LYS A O 1
ATOM 5394 N N . VAL A 1 666 ? -15.304 12.913 -19.441 1.00 96.50 666 VAL A N 1
ATOM 5395 C CA . VAL A 1 666 ? -13.868 12.864 -19.112 1.00 96.50 666 VAL A CA 1
ATOM 5396 C C . VAL A 1 666 ? -13.378 11.419 -19.053 1.00 96.50 666 VAL A C 1
ATOM 5398 O O . VAL A 1 666 ? -12.496 11.053 -19.821 1.00 96.50 666 VAL A O 1
ATOM 5401 N N . LEU A 1 667 ? -14.014 10.561 -18.248 1.00 96.31 667 LEU A N 1
ATOM 5402 C CA . LEU A 1 667 ? -13.680 9.131 -18.194 1.00 96.31 667 LEU A CA 1
ATOM 5403 C C . LEU A 1 667 ? -13.908 8.460 -19.559 1.00 96.31 667 LEU A C 1
ATOM 5405 O O . LEU A 1 667 ? -13.127 7.624 -19.992 1.00 96.31 667 LEU A O 1
ATOM 5409 N N . GLY A 1 668 ? -14.947 8.891 -20.286 1.00 94.31 668 GLY A N 1
ATOM 5410 C CA . GLY A 1 668 ? -15.235 8.448 -21.652 1.00 94.31 668 GLY A CA 1
ATOM 5411 C C . GLY A 1 668 ? -14.327 9.014 -22.747 1.00 94.31 668 GLY A C 1
ATOM 5412 O O . GLY A 1 668 ? -14.592 8.732 -23.911 1.00 94.31 668 GLY A O 1
ATOM 5413 N N . SER A 1 669 ? -13.310 9.809 -22.400 1.00 94.38 669 SER A N 1
ATOM 5414 C CA . SER A 1 669 ? -12.281 10.305 -23.325 1.00 94.38 669 SER A CA 1
ATOM 5415 C C . SER A 1 669 ? -10.922 9.612 -23.138 1.00 94.38 669 SER A C 1
ATOM 5417 O O . SER A 1 669 ? -10.014 9.832 -23.942 1.00 94.38 669 SER A O 1
ATOM 5419 N N . ALA A 1 670 ? -10.785 8.756 -22.117 1.00 91.19 670 ALA A N 1
ATOM 5420 C CA . ALA A 1 670 ? -9.736 7.745 -22.082 1.00 91.19 670 ALA A CA 1
ATOM 5421 C C . ALA A 1 670 ? -9.951 6.736 -23.226 1.00 91.19 670 ALA A C 1
ATOM 5423 O O . ALA A 1 670 ? -11.082 6.478 -23.643 1.00 91.19 670 ALA A O 1
ATOM 5424 N N . LYS A 1 671 ? -8.852 6.195 -23.746 1.00 89.56 671 LYS A N 1
ATOM 5425 C CA . LYS A 1 671 ? -8.825 5.176 -24.798 1.00 89.56 671 LYS A CA 1
ATOM 5426 C C . LYS A 1 671 ? -7.961 4.028 -24.319 1.00 89.56 671 LYS A C 1
ATOM 5428 O O . LYS A 1 671 ? -6.973 4.280 -23.628 1.00 89.56 671 LYS A O 1
ATOM 5433 N N . PHE A 1 672 ? -8.324 2.824 -24.726 1.00 89.88 672 PHE A N 1
ATOM 5434 C CA . PHE A 1 672 ? -7.649 1.601 -24.335 1.00 89.88 672 PHE A CA 1
ATOM 5435 C C . PHE A 1 672 ? -7.344 0.736 -25.560 1.00 89.88 672 PHE A C 1
ATOM 5437 O O . PHE A 1 672 ? -7.928 0.933 -26.630 1.00 89.88 672 PHE A O 1
ATOM 5444 N N . SER A 1 673 ? -6.397 -0.175 -25.382 1.00 88.75 673 SER A N 1
ATOM 5445 C CA . SER A 1 673 ? -5.940 -1.173 -26.339 1.00 88.75 673 SER A CA 1
ATOM 5446 C C . SER A 1 673 ? -5.982 -2.525 -25.644 1.00 88.75 673 SER A C 1
ATOM 5448 O O . SER A 1 673 ? -5.480 -2.635 -24.529 1.00 88.75 673 SER A O 1
ATOM 5450 N N . ASP A 1 674 ? -6.584 -3.528 -26.277 1.00 92.12 674 ASP A N 1
ATOM 5451 C CA . ASP A 1 674 ? -6.489 -4.908 -25.808 1.00 92.12 674 ASP A CA 1
ATOM 5452 C C . ASP A 1 674 ? -5.244 -5.544 -26.429 1.00 92.12 674 ASP A C 1
ATOM 5454 O O . ASP A 1 674 ? -5.210 -5.845 -27.626 1.00 92.12 674 ASP A O 1
ATOM 5458 N N . ASP A 1 675 ? -4.212 -5.682 -25.604 1.00 92.88 675 ASP A N 1
ATOM 5459 C CA . ASP A 1 675 ? -2.882 -6.177 -25.959 1.00 92.88 675 ASP A CA 1
ATOM 5460 C C . ASP A 1 675 ? -2.659 -7.554 -25.299 1.00 92.88 675 ASP A C 1
ATOM 5462 O O . ASP A 1 675 ? -3.246 -7.843 -24.252 1.00 92.88 675 ASP A O 1
ATOM 5466 N N . ILE A 1 676 ? -1.812 -8.412 -25.875 1.00 94.56 676 ILE A N 1
ATOM 5467 C CA . ILE A 1 676 ? -1.460 -9.726 -25.302 1.00 94.56 676 ILE A CA 1
ATOM 5468 C C . ILE A 1 676 ? 0.055 -9.852 -25.132 1.00 94.56 676 ILE A C 1
ATOM 5470 O O . ILE A 1 676 ? 0.808 -9.618 -26.076 1.00 94.56 676 ILE A O 1
ATOM 5474 N N . THR A 1 677 ? 0.499 -10.264 -23.943 1.00 96.06 677 THR A N 1
ATOM 5475 C CA . THR A 1 677 ? 1.869 -10.744 -23.719 1.00 96.06 677 THR A CA 1
ATOM 5476 C C . THR A 1 677 ? 1.887 -12.260 -23.825 1.00 96.06 677 THR A C 1
ATOM 5478 O O . THR A 1 677 ? 1.192 -12.951 -23.080 1.00 96.06 677 THR A O 1
ATOM 5481 N N . ILE A 1 678 ? 2.731 -12.784 -24.704 1.00 97.94 678 ILE A N 1
ATOM 5482 C CA . ILE A 1 678 ? 3.129 -14.188 -24.702 1.00 97.94 678 ILE A CA 1
ATOM 5483 C C . ILE A 1 678 ? 4.481 -14.267 -24.001 1.00 97.94 678 ILE A C 1
ATOM 5485 O O . ILE A 1 678 ? 5.433 -13.601 -24.397 1.00 97.94 678 ILE A O 1
ATOM 5489 N N . THR A 1 679 ? 4.557 -15.072 -22.944 1.00 98.38 679 THR A N 1
ATOM 5490 C CA . THR A 1 679 ? 5.807 -15.380 -22.243 1.00 98.38 679 THR A CA 1
ATOM 5491 C C . THR A 1 679 ? 6.318 -16.721 -22.742 1.00 98.38 679 THR A C 1
ATOM 5493 O O . THR A 1 679 ? 5.584 -17.707 -22.672 1.00 98.38 679 THR A O 1
ATOM 5496 N N . HIS A 1 680 ? 7.542 -16.776 -23.259 1.00 98.31 680 HIS A N 1
ATOM 5497 C CA . HIS A 1 680 ? 8.092 -17.957 -23.931 1.00 98.31 680 HIS A CA 1
ATOM 5498 C C . HIS A 1 680 ? 9.608 -18.083 -23.745 1.00 98.31 680 HIS A C 1
ATOM 5500 O O . HIS A 1 680 ? 10.282 -17.138 -23.348 1.00 98.31 680 HIS A O 1
ATOM 5506 N N . ASN A 1 681 ? 10.145 -19.259 -24.067 1.00 98.19 681 ASN A N 1
ATOM 5507 C CA . ASN A 1 681 ? 11.584 -19.527 -24.184 1.00 98.19 681 ASN A CA 1
ATOM 5508 C C . ASN A 1 681 ? 11.969 -19.983 -25.607 1.00 98.19 681 ASN A C 1
ATOM 5510 O O . ASN A 1 681 ? 12.874 -20.793 -25.807 1.00 98.19 681 ASN A O 1
ATOM 5514 N N . ASP A 1 682 ? 11.244 -19.469 -26.605 1.00 98.50 682 ASP A N 1
ATOM 5515 C CA . ASP A 1 682 ? 11.506 -19.716 -28.025 1.00 98.50 682 ASP A CA 1
ATOM 5516 C C . ASP A 1 682 ? 12.631 -18.806 -28.545 1.00 98.50 682 ASP A C 1
ATOM 5518 O O . ASP A 1 682 ? 12.400 -17.698 -29.034 1.00 98.50 682 ASP A O 1
ATOM 5522 N N . ALA A 1 683 ? 13.868 -19.281 -28.410 1.00 98.19 683 ALA A N 1
ATOM 5523 C CA . ALA A 1 683 ? 15.052 -18.589 -28.905 1.00 98.19 683 ALA A CA 1
ATOM 5524 C C . ALA A 1 683 ? 15.139 -18.547 -30.443 1.00 98.19 683 ALA A C 1
ATOM 5526 O O . ALA A 1 683 ? 15.828 -17.681 -30.984 1.00 98.19 683 ALA A O 1
ATOM 5527 N N . ASP A 1 684 ? 14.449 -19.434 -31.165 1.00 98.44 684 ASP A N 1
ATOM 5528 C CA . ASP A 1 684 ? 14.510 -19.476 -32.629 1.00 98.44 684 ASP A CA 1
ATOM 5529 C C . ASP A 1 684 ? 13.530 -18.469 -33.252 1.00 98.44 684 ASP A C 1
ATOM 5531 O O . ASP A 1 684 ? 13.897 -17.781 -34.210 1.00 98.44 684 ASP A O 1
ATOM 5535 N N . TYR A 1 685 ? 12.365 -18.249 -32.625 1.00 98.38 685 TYR A N 1
ATOM 5536 C CA . TYR A 1 685 ? 11.528 -17.067 -32.870 1.00 98.38 685 TYR A CA 1
ATOM 5537 C C . TYR A 1 685 ? 12.338 -15.772 -32.699 1.00 98.38 685 TYR A C 1
ATOM 5539 O O . TYR A 1 685 ? 12.346 -14.915 -33.587 1.00 98.38 685 TYR A O 1
ATOM 5547 N N . MET A 1 686 ? 13.085 -15.646 -31.595 1.00 98.25 686 MET A N 1
ATOM 5548 C CA . MET A 1 686 ? 13.882 -14.445 -31.320 1.00 98.25 686 MET A CA 1
ATOM 5549 C C . MET A 1 686 ? 15.005 -14.230 -32.343 1.00 98.25 686 MET A C 1
ATOM 5551 O O . MET A 1 686 ? 15.180 -13.108 -32.824 1.00 98.25 686 MET A O 1
ATOM 5555 N N . LYS A 1 687 ? 15.736 -15.284 -32.739 1.00 97.56 687 LYS A N 1
ATOM 5556 C CA . LYS A 1 687 ? 16.761 -15.217 -33.805 1.00 97.56 687 LYS A CA 1
ATOM 5557 C C . LYS A 1 687 ? 16.165 -14.807 -35.157 1.00 97.56 687 LYS A C 1
ATOM 5559 O O . LYS A 1 687 ? 16.791 -14.044 -35.895 1.00 97.56 687 LYS A O 1
ATOM 5564 N N . LYS A 1 688 ? 14.956 -15.287 -35.473 1.00 96.94 688 LYS A N 1
ATOM 5565 C CA . LYS A 1 688 ? 14.234 -14.964 -36.711 1.00 96.94 688 LYS A CA 1
ATOM 5566 C C . LYS A 1 688 ? 13.766 -13.505 -36.755 1.00 96.94 688 LYS A C 1
ATOM 5568 O O . LYS A 1 688 ? 13.910 -12.866 -37.794 1.00 96.94 688 LYS A O 1
ATOM 5573 N N . HIS A 1 689 ? 13.212 -12.983 -35.660 1.00 96.50 689 HIS A N 1
ATOM 5574 C CA . HIS A 1 689 ? 12.487 -11.700 -35.657 1.00 96.50 689 HIS A CA 1
ATOM 5575 C C . HIS A 1 689 ? 13.275 -10.483 -35.164 1.00 96.50 689 HIS A C 1
ATOM 5577 O O . HIS A 1 689 ? 12.876 -9.358 -35.461 1.00 96.50 689 HIS A O 1
ATOM 5583 N N . TYR A 1 690 ? 14.401 -10.679 -34.476 1.00 97.38 690 TYR A N 1
ATOM 5584 C CA . TYR A 1 690 ? 15.166 -9.598 -33.845 1.00 97.38 690 TYR A CA 1
ATOM 5585 C C . TYR A 1 690 ? 16.686 -9.732 -34.064 1.00 97.38 690 TYR A C 1
ATOM 5587 O O . TYR A 1 690 ? 17.170 -10.781 -34.494 1.00 97.38 690 TYR A O 1
ATOM 5595 N N . GLU A 1 691 ? 17.454 -8.674 -33.773 1.00 96.44 691 GLU A N 1
ATOM 5596 C CA . GLU A 1 691 ? 18.918 -8.747 -33.623 1.00 96.44 691 GLU A CA 1
ATOM 5597 C C . GLU A 1 691 ? 19.259 -8.918 -32.136 1.00 96.44 691 GLU A C 1
ATOM 5599 O O . GLU A 1 691 ? 19.094 -7.998 -31.335 1.00 96.44 691 GLU A O 1
ATOM 5604 N N . ASN A 1 692 ? 19.703 -10.113 -31.748 1.00 95.81 692 ASN A N 1
ATOM 5605 C CA . ASN A 1 692 ? 19.964 -10.461 -30.343 1.00 95.81 692 ASN A CA 1
ATOM 5606 C C . ASN A 1 692 ? 21.438 -10.316 -29.944 1.00 95.81 692 ASN A C 1
ATOM 5608 O O . ASN A 1 692 ? 21.753 -10.313 -28.759 1.00 95.81 692 ASN A O 1
ATOM 5612 N N . PHE A 1 693 ? 22.328 -10.200 -30.930 1.00 95.50 693 PHE A N 1
ATOM 5613 C CA . PHE A 1 693 ? 23.777 -10.274 -30.770 1.00 95.50 693 PHE A CA 1
ATOM 5614 C C . PHE A 1 693 ? 24.458 -9.127 -31.521 1.00 95.50 693 PHE A C 1
ATOM 5616 O O . PHE A 1 693 ? 23.860 -8.495 -32.393 1.00 95.50 693 PHE A O 1
ATOM 5623 N N . TYR A 1 694 ? 25.719 -8.856 -31.190 1.00 94.62 694 TYR A N 1
ATOM 5624 C CA . TYR A 1 694 ? 26.534 -7.912 -31.947 1.00 94.62 694 TYR A CA 1
ATOM 5625 C C . TYR A 1 694 ? 26.883 -8.475 -33.338 1.00 94.62 694 TYR A C 1
ATOM 5627 O O . TYR A 1 694 ? 27.081 -9.679 -33.502 1.00 94.62 694 TYR A O 1
ATOM 5635 N N . ARG A 1 695 ? 26.960 -7.587 -34.337 1.00 93.38 695 ARG A N 1
ATOM 5636 C CA . ARG A 1 695 ? 27.201 -7.902 -35.751 1.00 93.38 695 ARG A CA 1
ATOM 5637 C C . ARG A 1 695 ? 28.122 -6.859 -36.375 1.00 93.38 695 ARG A C 1
ATOM 5639 O O . ARG A 1 695 ? 27.716 -5.710 -36.544 1.00 93.38 695 ARG A O 1
ATOM 5646 N N . ASP A 1 696 ? 29.343 -7.258 -36.735 1.00 91.81 696 ASP A N 1
ATOM 5647 C CA . ASP A 1 696 ? 30.310 -6.372 -37.400 1.00 91.81 696 ASP A CA 1
ATOM 5648 C C . ASP A 1 696 ? 29.820 -5.875 -38.772 1.00 91.81 696 ASP A C 1
ATOM 5650 O O . ASP A 1 696 ? 30.181 -4.773 -39.172 1.00 91.81 696 ASP A O 1
ATOM 5654 N N . ASP A 1 697 ? 28.968 -6.634 -39.475 1.00 93.00 697 ASP A N 1
ATOM 5655 C CA . ASP A 1 697 ? 28.436 -6.261 -40.795 1.00 93.00 697 ASP A CA 1
ATOM 5656 C C . ASP A 1 697 ? 27.407 -5.118 -40.755 1.00 93.00 697 ASP A C 1
ATOM 5658 O O . ASP A 1 697 ? 27.186 -4.464 -41.770 1.00 93.00 697 ASP A O 1
ATOM 5662 N N . LEU A 1 698 ? 26.809 -4.844 -39.589 1.00 91.94 698 LEU A N 1
ATOM 5663 C CA . LEU A 1 698 ? 25.838 -3.758 -39.391 1.00 91.94 698 LEU A CA 1
ATOM 5664 C C . LEU A 1 698 ? 26.404 -2.574 -38.584 1.00 91.94 698 LEU A C 1
ATOM 5666 O O . LEU A 1 698 ? 25.718 -1.557 -38.425 1.00 91.94 698 LEU A O 1
ATOM 5670 N N . ALA A 1 699 ? 27.616 -2.702 -38.035 1.00 93.38 699 ALA A N 1
ATOM 5671 C CA . ALA A 1 699 ? 28.191 -1.785 -37.054 1.00 93.38 699 ALA A CA 1
ATOM 5672 C C . ALA A 1 699 ? 29.188 -0.789 -37.673 1.00 93.38 699 ALA A C 1
ATOM 5674 O O . ALA A 1 699 ? 29.983 -1.127 -38.545 1.00 93.38 699 ALA A O 1
ATOM 5675 N N . VAL A 1 700 ? 29.177 0.463 -37.198 1.00 91.88 700 VAL A N 1
ATOM 5676 C CA . VAL A 1 700 ? 29.929 1.558 -37.835 1.00 91.88 700 VAL A CA 1
ATOM 5677 C C . VAL A 1 700 ? 31.026 2.118 -36.925 1.00 91.88 700 VAL A C 1
ATOM 5679 O O . VAL A 1 700 ? 30.753 2.673 -35.861 1.00 91.88 700 VAL A O 1
ATOM 5682 N N . ALA A 1 701 ? 32.280 2.051 -37.383 1.00 89.44 701 ALA A N 1
ATOM 5683 C CA . ALA A 1 701 ? 33.448 2.529 -36.634 1.00 89.44 701 ALA A CA 1
ATOM 5684 C C . ALA A 1 701 ? 33.640 4.060 -36.638 1.00 89.44 701 ALA A C 1
ATOM 5686 O O . ALA A 1 701 ? 34.283 4.589 -35.735 1.00 89.44 701 ALA A O 1
ATOM 5687 N N . ASN A 1 702 ? 33.086 4.796 -37.610 1.00 87.25 702 ASN A N 1
ATOM 5688 C CA . ASN A 1 702 ? 33.169 6.261 -37.646 1.00 87.25 702 ASN A CA 1
ATOM 5689 C C . ASN A 1 702 ? 31.832 6.902 -38.029 1.00 87.25 702 ASN A C 1
ATOM 5691 O O . ASN A 1 702 ? 31.254 6.573 -39.063 1.00 87.25 702 ASN A O 1
ATOM 5695 N N . VAL A 1 703 ? 31.363 7.857 -37.224 1.00 85.62 703 VAL A N 1
ATOM 5696 C CA . VAL A 1 703 ? 30.135 8.616 -37.498 1.00 85.62 703 VAL A CA 1
ATOM 5697 C C . VAL A 1 703 ? 30.416 10.107 -37.354 1.00 85.62 703 VAL A C 1
ATOM 5699 O O . VAL A 1 703 ? 30.925 10.560 -36.331 1.00 85.62 703 VAL A O 1
ATOM 5702 N N . ASN A 1 704 ? 30.084 10.894 -38.382 1.00 81.75 704 ASN A N 1
ATOM 5703 C CA . ASN A 1 704 ? 30.345 12.340 -38.440 1.00 81.75 704 ASN A CA 1
ATOM 5704 C C . ASN A 1 704 ? 31.823 12.728 -38.185 1.00 81.75 704 ASN A C 1
ATOM 5706 O O . ASN A 1 704 ? 32.086 13.782 -37.608 1.00 81.75 704 ASN A O 1
ATOM 5710 N N . GLY A 1 705 ? 32.788 11.884 -38.567 1.00 80.44 705 GLY A N 1
ATOM 5711 C CA . GLY A 1 705 ? 34.214 12.099 -38.283 1.00 80.44 705 GLY A CA 1
ATOM 5712 C C . GLY A 1 705 ? 34.641 11.710 -36.861 1.00 80.44 705 GLY A C 1
ATOM 5713 O O . GLY A 1 705 ? 35.813 11.842 -36.527 1.00 80.44 705 GLY A O 1
ATOM 5714 N N . THR A 1 706 ? 33.724 11.212 -36.027 1.00 84.06 706 THR A N 1
ATOM 5715 C CA . THR A 1 706 ? 34.005 10.753 -34.658 1.00 84.06 706 THR A CA 1
ATOM 5716 C C . THR A 1 706 ? 34.251 9.246 -34.664 1.00 84.06 706 THR A C 1
ATOM 5718 O O . THR A 1 706 ? 33.394 8.497 -35.135 1.00 84.06 706 THR A O 1
ATOM 5721 N N . ASP A 1 707 ? 35.393 8.800 -34.133 1.00 87.94 707 ASP A N 1
ATOM 5722 C CA . ASP A 1 707 ? 35.665 7.376 -33.890 1.00 87.94 707 ASP A CA 1
ATOM 5723 C C . ASP A 1 707 ? 34.690 6.793 -32.854 1.00 87.94 707 ASP A C 1
ATOM 5725 O O . ASP A 1 707 ? 34.275 7.470 -31.911 1.00 87.94 707 ASP A O 1
ATOM 5729 N N . GLN A 1 708 ? 34.294 5.540 -33.058 1.00 89.25 708 GLN A N 1
ATOM 5730 C CA . GLN A 1 708 ? 33.356 4.778 -32.235 1.00 89.25 708 GLN A CA 1
ATOM 5731 C C . GLN A 1 708 ? 33.923 3.404 -31.833 1.00 89.25 708 GLN A C 1
ATOM 5733 O O . GLN A 1 708 ? 33.210 2.616 -31.212 1.00 89.25 708 GLN A O 1
ATOM 5738 N N . THR A 1 709 ? 35.195 3.114 -32.133 1.00 88.25 709 THR A N 1
ATOM 5739 C CA . THR A 1 709 ? 35.846 1.811 -31.901 1.00 88.25 709 THR A CA 1
ATOM 5740 C C . THR A 1 709 ? 35.734 1.331 -30.449 1.00 88.25 709 THR A C 1
ATOM 5742 O O . THR A 1 709 ? 35.489 0.152 -30.210 1.00 88.25 709 THR A O 1
ATOM 5745 N N . SER A 1 710 ? 35.793 2.232 -29.463 1.00 88.31 710 SER A N 1
ATOM 5746 C CA . SER A 1 710 ? 35.574 1.890 -28.046 1.00 88.31 710 SER A CA 1
ATOM 5747 C C . SER A 1 710 ? 34.167 1.342 -27.752 1.00 88.31 710 SER A C 1
ATOM 5749 O O . SER A 1 710 ? 34.024 0.421 -26.948 1.00 88.31 710 SER A O 1
ATOM 5751 N N . ARG A 1 711 ? 33.129 1.850 -28.434 1.00 89.88 711 ARG A N 1
ATOM 5752 C CA . ARG A 1 711 ? 31.749 1.338 -28.339 1.00 89.88 711 ARG A CA 1
ATOM 5753 C C . ARG A 1 711 ? 31.600 -0.010 -29.042 1.00 89.88 711 ARG A C 1
ATOM 5755 O O . ARG A 1 711 ? 30.860 -0.851 -28.546 1.00 89.88 711 ARG A O 1
ATOM 5762 N N . LEU A 1 712 ? 32.311 -0.226 -30.153 1.00 91.38 712 LEU A N 1
ATOM 5763 C CA . LEU A 1 712 ? 32.342 -1.521 -30.846 1.00 91.38 712 LEU A CA 1
ATOM 5764 C C . LEU A 1 712 ? 33.017 -2.597 -29.990 1.00 91.38 712 LEU A C 1
ATOM 5766 O O . LEU A 1 712 ? 32.470 -3.681 -29.827 1.00 91.38 712 LEU A O 1
ATOM 5770 N N . ASN A 1 713 ? 34.163 -2.280 -29.383 1.00 91.25 713 ASN A N 1
ATOM 5771 C CA . ASN A 1 713 ? 34.880 -3.205 -28.505 1.00 91.25 713 ASN A CA 1
ATOM 5772 C C . ASN A 1 713 ? 34.034 -3.592 -27.282 1.00 91.25 713 ASN A C 1
ATOM 5774 O O . ASN A 1 713 ? 33.934 -4.775 -26.981 1.00 91.25 713 ASN A O 1
ATOM 5778 N N . PHE A 1 714 ? 33.355 -2.629 -26.643 1.00 91.38 714 PHE A N 1
ATOM 5779 C CA . PHE A 1 714 ? 32.377 -2.913 -25.583 1.00 91.38 714 PHE A CA 1
ATOM 5780 C C . PHE A 1 714 ? 31.212 -3.783 -26.089 1.00 91.38 714 PHE A C 1
ATOM 5782 O O . PHE A 1 714 ? 30.812 -4.732 -25.425 1.00 91.38 714 PHE A O 1
ATOM 5789 N N . ALA A 1 715 ? 30.666 -3.495 -27.274 1.00 91.31 715 ALA A N 1
ATOM 5790 C CA . ALA A 1 715 ? 29.525 -4.235 -27.809 1.00 91.31 715 ALA A CA 1
ATOM 5791 C C . ALA A 1 715 ? 29.847 -5.696 -28.176 1.00 91.31 715 ALA A C 1
ATOM 5793 O O . ALA A 1 715 ? 28.958 -6.539 -28.086 1.00 91.31 715 ALA A O 1
ATOM 5794 N N . ARG A 1 716 ? 31.096 -6.020 -28.540 1.00 91.06 716 ARG A N 1
ATOM 5795 C CA . ARG A 1 716 ? 31.512 -7.398 -28.868 1.00 91.06 716 ARG A CA 1
ATOM 5796 C C . ARG A 1 716 ? 31.398 -8.379 -27.696 1.00 91.06 716 ARG A C 1
ATOM 5798 O O . ARG A 1 716 ? 31.225 -9.566 -27.954 1.00 91.06 716 ARG A O 1
ATOM 5805 N N . THR A 1 717 ? 31.465 -7.912 -26.446 1.00 84.94 717 THR A N 1
ATOM 5806 C CA . THR A 1 717 ? 31.320 -8.766 -25.250 1.00 84.94 717 THR A CA 1
ATOM 5807 C C . THR A 1 717 ? 30.088 -8.424 -24.408 1.00 84.94 717 THR A C 1
ATOM 5809 O O . THR A 1 717 ? 29.436 -9.331 -23.900 1.00 84.94 717 THR A O 1
ATOM 5812 N N . GLU A 1 718 ? 29.712 -7.143 -24.311 1.00 89.25 718 GLU A N 1
ATOM 5813 C CA . GLU A 1 718 ? 28.693 -6.657 -23.365 1.00 89.25 718 GLU A CA 1
ATOM 5814 C C . GLU A 1 718 ? 27.326 -6.330 -24.000 1.00 89.25 718 GLU A C 1
ATOM 5816 O O . GLU A 1 718 ? 26.434 -5.817 -23.314 1.00 89.25 718 GLU A O 1
ATOM 5821 N N . TYR A 1 719 ? 27.114 -6.577 -25.301 1.00 93.38 719 TYR A N 1
ATOM 5822 C CA . TYR A 1 719 ? 25.824 -6.287 -25.946 1.00 93.38 719 TYR A CA 1
ATOM 5823 C C . TYR A 1 719 ? 24.738 -7.310 -25.574 1.00 93.38 719 TYR A C 1
ATOM 5825 O O . TYR A 1 719 ? 24.406 -8.209 -26.341 1.00 93.38 719 TYR A O 1
ATOM 5833 N N . ARG A 1 720 ? 24.154 -7.117 -24.384 1.00 93.62 720 ARG A N 1
ATOM 5834 C CA . ARG A 1 720 ? 22.945 -7.793 -23.883 1.00 93.62 720 ARG A CA 1
ATOM 5835 C C . ARG A 1 720 ? 21.685 -6.920 -24.048 1.00 93.62 720 ARG A C 1
ATOM 5837 O O . ARG A 1 720 ? 21.355 -6.194 -23.108 1.00 93.62 720 ARG A O 1
ATOM 5844 N N . PRO A 1 721 ? 21.006 -6.886 -25.213 1.00 95.75 721 PRO A N 1
ATOM 5845 C CA . PRO A 1 721 ? 19.753 -6.145 -25.366 1.00 95.75 721 PRO A CA 1
ATOM 5846 C C . PRO A 1 721 ? 18.654 -6.669 -24.428 1.00 95.75 721 PRO A C 1
ATOM 5848 O O . PRO A 1 721 ? 18.448 -7.869 -24.277 1.00 95.75 721 PRO A O 1
ATOM 5851 N N . MET A 1 722 ? 17.950 -5.740 -23.778 1.00 95.94 722 MET A N 1
ATOM 5852 C CA . MET A 1 722 ? 16.879 -6.014 -22.808 1.00 95.94 722 MET A CA 1
ATOM 5853 C C . MET A 1 722 ? 15.489 -5.785 -23.407 1.00 95.94 722 MET A C 1
ATOM 5855 O O . MET A 1 722 ? 14.510 -6.392 -22.974 1.00 95.94 722 MET A O 1
ATOM 5859 N N . TYR A 1 723 ? 15.396 -4.879 -24.384 1.00 95.00 723 TYR A N 1
ATOM 5860 C CA . TYR A 1 723 ? 14.143 -4.469 -25.008 1.00 95.00 723 TYR A CA 1
ATOM 5861 C C . TYR A 1 723 ? 14.271 -4.425 -26.527 1.00 95.00 723 TYR A C 1
ATOM 5863 O O . TYR A 1 723 ? 15.186 -3.803 -27.072 1.00 95.00 723 TYR A O 1
ATOM 5871 N N . TYR A 1 724 ? 13.287 -5.007 -27.199 1.00 96.62 724 TYR A N 1
ATOM 5872 C CA . TYR A 1 724 ? 13.229 -5.159 -28.638 1.00 96.62 724 TYR A CA 1
ATOM 5873 C C . TYR A 1 724 ? 11.974 -4.515 -29.215 1.00 96.62 724 TYR A C 1
ATOM 5875 O O . TYR A 1 724 ? 10.898 -4.570 -28.615 1.00 96.62 724 TYR A O 1
ATOM 5883 N N . ILE A 1 725 ? 12.097 -3.925 -30.403 1.00 95.81 725 ILE A N 1
ATOM 5884 C CA . ILE A 1 725 ? 10.957 -3.460 -31.202 1.00 95.81 725 ILE A CA 1
ATOM 5885 C C . ILE A 1 725 ? 11.232 -3.811 -32.659 1.00 95.81 725 ILE A C 1
ATOM 5887 O O . ILE A 1 725 ? 12.225 -3.345 -33.208 1.00 95.81 725 ILE A O 1
ATOM 5891 N N . LYS A 1 726 ? 10.336 -4.554 -33.313 1.00 93.88 726 LYS A N 1
ATOM 5892 C CA . LYS A 1 726 ? 10.323 -4.678 -34.780 1.00 93.88 726 LYS A CA 1
ATOM 5893 C C . LYS A 1 726 ? 9.114 -3.952 -35.358 1.00 93.88 726 LYS A C 1
ATOM 5895 O O . LYS A 1 726 ? 8.115 -3.728 -34.674 1.00 93.88 726 LYS A O 1
ATOM 5900 N N . MET A 1 727 ? 9.222 -3.595 -36.630 1.00 93.75 727 MET A N 1
ATOM 5901 C CA . MET A 1 727 ? 8.123 -3.074 -37.435 1.00 93.75 727 MET A CA 1
ATOM 5902 C C . MET A 1 727 ? 7.568 -4.216 -38.288 1.00 93.75 727 MET A C 1
ATOM 5904 O O . MET A 1 727 ? 8.353 -5.007 -38.811 1.00 93.75 727 MET A O 1
ATOM 5908 N N . TYR A 1 728 ? 6.252 -4.278 -38.487 1.00 93.75 728 TYR A N 1
ATOM 5909 C CA . TYR A 1 728 ? 5.675 -5.255 -39.418 1.00 93.75 728 TYR A CA 1
ATOM 5910 C C . TYR A 1 728 ? 6.032 -4.886 -40.875 1.00 93.75 728 TYR A C 1
ATOM 5912 O O . TYR A 1 728 ? 5.940 -3.703 -41.231 1.00 93.75 728 TYR A O 1
ATOM 5920 N N . PRO A 1 729 ? 6.448 -5.839 -41.733 1.00 91.44 729 PRO A N 1
ATOM 5921 C CA . PRO A 1 729 ? 6.758 -5.566 -43.140 1.00 91.44 729 PRO A CA 1
ATOM 5922 C C . PRO A 1 729 ? 5.598 -4.939 -43.932 1.00 91.44 729 PRO A C 1
ATOM 5924 O O . PRO A 1 729 ? 5.837 -4.121 -44.822 1.00 91.44 729 PRO A O 1
ATOM 5927 N N . GLU A 1 730 ? 4.359 -5.296 -43.592 1.00 93.38 730 GLU A N 1
ATOM 5928 C CA . GLU A 1 730 ? 3.119 -4.928 -44.285 1.00 93.38 730 GLU A CA 1
ATOM 5929 C C . GLU A 1 730 ? 2.664 -3.493 -43.961 1.00 93.38 730 GLU A C 1
ATOM 5931 O O . GLU A 1 730 ? 2.214 -2.763 -44.845 1.00 93.38 730 GLU A O 1
ATOM 5936 N N . ASP A 1 731 ? 2.817 -3.062 -42.704 1.00 92.69 731 ASP A N 1
ATOM 5937 C CA . ASP A 1 731 ? 2.660 -1.670 -42.266 1.00 92.69 731 ASP A CA 1
ATOM 5938 C C . ASP A 1 731 ? 3.779 -1.329 -41.279 1.00 92.69 731 ASP A C 1
ATOM 5940 O O . ASP A 1 731 ? 3.655 -1.521 -40.066 1.00 92.69 731 ASP A O 1
ATOM 5944 N N . LYS A 1 732 ? 4.863 -0.737 -41.800 1.00 90.69 732 LYS A N 1
ATOM 5945 C CA . LYS A 1 732 ? 6.021 -0.326 -40.991 1.00 90.69 732 LYS A CA 1
ATOM 5946 C C . LYS A 1 732 ? 5.688 0.694 -39.889 1.00 90.69 732 LYS A C 1
ATOM 5948 O O . LYS A 1 732 ? 6.556 1.000 -39.081 1.00 90.69 732 LYS A O 1
ATOM 5953 N N . SER A 1 733 ? 4.473 1.252 -39.836 1.00 88.88 733 SER A N 1
ATOM 5954 C CA . SER A 1 733 ? 4.024 2.119 -38.736 1.00 88.88 733 SER A CA 1
ATOM 5955 C C . SER A 1 733 ? 3.344 1.386 -37.574 1.00 88.88 733 SER A C 1
ATOM 5957 O O . SER A 1 733 ? 2.910 2.035 -36.616 1.00 88.88 733 SER A O 1
ATOM 5959 N N . LYS A 1 734 ? 3.289 0.052 -37.645 1.00 92.75 734 LYS A N 1
ATOM 5960 C CA . LYS A 1 734 ? 2.889 -0.871 -36.579 1.00 92.75 734 LYS A CA 1
ATOM 5961 C C . LYS A 1 734 ? 4.119 -1.565 -36.009 1.00 92.75 734 LYS A C 1
ATOM 5963 O O . LYS A 1 734 ? 5.081 -1.822 -36.730 1.00 92.75 734 LYS A O 1
ATOM 5968 N N . LEU A 1 735 ? 4.057 -1.866 -34.720 1.00 93.00 735 LEU A N 1
ATOM 5969 C CA . LEU A 1 735 ? 5.162 -2.356 -33.913 1.00 93.00 735 LEU A CA 1
ATOM 5970 C C . LEU A 1 735 ? 4.783 -3.671 -33.224 1.00 93.00 735 LEU A C 1
ATOM 5972 O O . LEU A 1 735 ? 3.640 -3.849 -32.799 1.00 93.00 735 LEU A O 1
ATOM 5976 N N . GLU A 1 736 ? 5.768 -4.543 -33.056 1.00 94.75 736 GLU A N 1
ATOM 5977 C CA . GLU A 1 736 ? 5.758 -5.651 -32.098 1.00 94.75 736 GLU A CA 1
ATOM 5978 C C . GLU A 1 736 ? 6.907 -5.421 -31.117 1.00 94.75 736 GLU A C 1
ATOM 5980 O O . GLU A 1 736 ? 8.007 -5.038 -31.529 1.00 94.75 736 GLU A O 1
ATOM 5985 N N . MET A 1 737 ? 6.655 -5.614 -29.825 1.00 95.19 737 MET A N 1
ATOM 5986 C CA . MET A 1 737 ? 7.610 -5.301 -28.759 1.00 95.19 737 MET A CA 1
ATOM 5987 C C . MET A 1 737 ? 7.982 -6.588 -28.030 1.00 95.19 737 MET A C 1
ATOM 5989 O O . MET A 1 737 ? 7.114 -7.426 -27.831 1.00 95.19 737 MET A O 1
ATOM 5993 N N . CYS A 1 738 ? 9.226 -6.748 -27.589 1.00 96.19 738 CYS A N 1
ATOM 5994 C CA . CYS A 1 738 ? 9.607 -7.871 -26.733 1.00 96.19 738 CYS A CA 1
ATOM 5995 C C . CYS A 1 738 ? 10.557 -7.414 -25.624 1.00 96.19 738 CYS A C 1
ATOM 5997 O O . CYS A 1 738 ? 11.416 -6.565 -25.852 1.00 96.19 738 CYS A O 1
ATOM 5999 N N . PHE A 1 739 ? 10.426 -7.990 -24.432 1.00 95.94 739 PHE A N 1
ATOM 6000 C CA . PHE A 1 739 ? 11.470 -7.945 -23.407 1.00 95.94 739 PHE A CA 1
ATOM 6001 C C . PHE A 1 739 ? 12.265 -9.250 -23.426 1.00 95.94 739 PHE A C 1
ATOM 6003 O O . PHE A 1 739 ? 11.668 -10.320 -23.526 1.00 95.94 739 PHE A O 1
ATOM 6010 N N . ASP A 1 740 ? 13.580 -9.171 -23.245 1.00 97.75 740 ASP A N 1
ATOM 6011 C CA . ASP A 1 740 ? 14.360 -10.285 -22.702 1.00 97.75 740 ASP A CA 1
ATOM 6012 C C . ASP A 1 740 ? 14.406 -10.107 -21.182 1.00 97.75 740 ASP A C 1
ATOM 6014 O O . ASP A 1 740 ? 15.108 -9.248 -20.637 1.00 97.75 740 ASP A O 1
ATOM 6018 N N . CYS A 1 741 ? 13.579 -10.889 -20.493 1.00 97.50 741 CYS A N 1
ATOM 6019 C CA . CYS A 1 741 ? 13.427 -10.820 -19.048 1.00 97.50 741 CYS A CA 1
ATOM 6020 C C . CYS A 1 741 ? 14.640 -11.403 -18.314 1.00 97.50 741 CYS A C 1
ATOM 6022 O O . CYS A 1 741 ? 14.856 -11.047 -17.161 1.00 97.50 741 CYS A O 1
ATOM 6024 N N . THR A 1 742 ? 15.456 -12.232 -18.968 1.00 97.19 742 THR A N 1
ATOM 6025 C CA . THR A 1 742 ? 16.695 -12.778 -18.402 1.00 97.19 742 THR A CA 1
ATOM 6026 C C . THR A 1 742 ? 17.806 -11.724 -18.393 1.00 97.19 742 THR A C 1
ATOM 6028 O O . THR A 1 742 ? 18.478 -11.534 -17.375 1.00 97.19 742 THR A O 1
ATOM 6031 N N . ASN A 1 743 ? 17.928 -10.938 -19.466 1.00 96.06 743 ASN A N 1
ATOM 6032 C CA . ASN A 1 743 ? 18.813 -9.773 -19.527 1.00 96.06 743 ASN A CA 1
ATOM 6033 C C . ASN A 1 743 ? 18.342 -8.614 -18.634 1.00 96.06 743 ASN A C 1
ATOM 6035 O O . ASN A 1 743 ? 19.194 -7.897 -18.104 1.00 96.06 743 ASN A O 1
ATOM 6039 N N . TYR A 1 744 ? 17.025 -8.415 -18.481 1.00 96.00 744 TYR A N 1
ATOM 6040 C CA . TYR A 1 744 ? 16.457 -7.253 -17.781 1.00 96.00 744 TYR A CA 1
ATOM 6041 C C . TYR A 1 744 ? 16.148 -7.471 -16.291 1.00 96.00 744 TYR A C 1
ATOM 6043 O O . TYR A 1 744 ? 16.397 -6.571 -15.493 1.00 96.00 744 TYR A O 1
ATOM 6051 N N . GLN A 1 745 ? 15.589 -8.619 -15.891 1.00 96.56 745 GLN A N 1
ATOM 6052 C CA . GLN A 1 745 ? 15.166 -8.841 -14.503 1.00 96.56 745 GLN A CA 1
ATOM 6053 C C . GLN A 1 745 ? 16.319 -9.392 -13.643 1.00 96.56 745 GLN A C 1
ATOM 6055 O O . GLN A 1 745 ? 17.147 -10.186 -14.099 1.00 96.56 745 GLN A O 1
ATOM 6060 N N . SER A 1 746 ? 16.408 -8.941 -12.390 1.00 95.06 746 SER A N 1
ATOM 6061 C CA . SER A 1 746 ? 17.650 -8.984 -11.609 1.00 95.06 746 SER A CA 1
ATOM 6062 C C . SER A 1 746 ? 17.844 -10.233 -10.734 1.00 95.06 746 SER A C 1
ATOM 6064 O O . SER A 1 746 ? 18.883 -10.371 -10.089 1.00 95.06 746 SER A O 1
ATOM 6066 N N . GLN A 1 747 ? 16.875 -11.154 -10.740 1.00 95.62 747 GLN A N 1
ATOM 6067 C CA . GLN A 1 747 ? 16.914 -12.467 -10.082 1.00 95.62 747 GLN A CA 1
ATOM 6068 C C . GLN A 1 747 ? 17.614 -13.556 -10.905 1.00 95.62 747 GLN A C 1
ATOM 6070 O O . GLN A 1 747 ? 18.012 -14.583 -10.350 1.00 95.62 747 GLN A O 1
ATOM 6075 N N . PHE A 1 748 ? 17.742 -13.348 -12.218 1.00 96.12 748 PHE A N 1
ATOM 6076 C CA . PHE A 1 748 ? 18.450 -14.259 -13.113 1.00 96.12 748 PHE A CA 1
ATOM 6077 C C . PHE A 1 748 ? 19.973 -14.163 -12.913 1.00 96.12 748 PHE A C 1
ATOM 6079 O O . PHE A 1 748 ? 20.471 -13.075 -12.590 1.00 96.12 748 PHE A O 1
ATOM 6086 N N . PRO A 1 749 ? 20.726 -15.254 -13.156 1.00 92.81 749 PRO A N 1
ATOM 6087 C CA . PRO A 1 749 ? 22.178 -15.197 -13.273 1.00 92.81 749 PRO A CA 1
ATOM 6088 C C . PRO A 1 749 ? 22.642 -14.196 -14.336 1.00 92.81 749 PRO A C 1
ATOM 6090 O O . PRO A 1 749 ? 21.923 -13.886 -15.282 1.00 92.81 749 PRO A O 1
ATOM 6093 N N . GLU A 1 750 ? 23.870 -13.699 -14.195 1.00 84.25 750 GLU A N 1
ATOM 6094 C CA . GLU A 1 750 ? 24.444 -12.718 -15.128 1.00 84.25 750 GLU A CA 1
ATOM 6095 C C . GLU A 1 750 ? 24.654 -13.278 -16.543 1.00 84.25 750 GLU A C 1
ATOM 6097 O O . GLU A 1 750 ? 24.481 -12.557 -17.524 1.00 84.25 750 GLU A O 1
ATOM 6102 N N . LYS A 1 751 ? 25.002 -14.567 -16.642 1.00 86.00 751 LYS A N 1
ATOM 6103 C CA . LYS A 1 751 ? 25.236 -15.286 -17.898 1.00 86.00 751 LYS A CA 1
ATOM 6104 C C . LYS A 1 751 ? 24.386 -16.553 -17.909 1.00 86.00 751 LYS A C 1
ATOM 6106 O O . LYS A 1 751 ? 24.655 -17.494 -17.164 1.00 86.00 751 LYS A O 1
ATOM 6111 N N . VAL A 1 752 ? 23.353 -16.547 -18.746 1.00 92.25 752 VAL A N 1
ATOM 6112 C CA . VAL A 1 752 ? 22.456 -17.676 -19.028 1.00 92.25 752 VAL A CA 1
ATOM 6113 C C . VAL A 1 752 ? 22.614 -18.021 -20.521 1.00 92.25 752 VAL A C 1
ATOM 6115 O O . VAL A 1 752 ? 22.864 -17.117 -21.320 1.00 92.25 752 VAL A O 1
ATOM 6118 N N . PRO A 1 753 ? 22.530 -19.295 -20.944 1.00 94.31 753 PRO A N 1
ATOM 6119 C CA . PRO A 1 753 ? 22.488 -19.642 -22.366 1.00 94.31 753 PRO A CA 1
ATOM 6120 C C . PRO A 1 753 ? 21.255 -19.035 -23.053 1.00 94.31 753 PRO A C 1
ATOM 6122 O O . PRO A 1 753 ? 20.160 -19.096 -22.502 1.00 94.31 753 PRO A O 1
ATOM 6125 N N . PHE A 1 754 ? 21.385 -18.504 -24.272 1.00 95.88 754 PHE A N 1
ATOM 6126 C CA . PHE A 1 754 ? 20.281 -17.803 -24.953 1.00 95.88 754 PHE A CA 1
ATOM 6127 C C . PHE A 1 754 ? 19.048 -18.702 -25.195 1.00 95.88 754 PHE A C 1
ATOM 6129 O O . PHE A 1 754 ? 17.907 -18.271 -25.059 1.00 95.88 754 PHE A O 1
ATOM 6136 N N . GLU A 1 755 ? 19.264 -19.996 -25.435 1.00 96.06 755 GLU A N 1
ATOM 6137 C CA . GLU A 1 755 ? 18.246 -21.060 -25.536 1.00 96.06 755 GLU A CA 1
ATOM 6138 C C . GLU A 1 755 ? 17.490 -21.337 -24.212 1.00 96.06 755 GLU A C 1
ATOM 6140 O O . GLU A 1 755 ? 16.538 -22.126 -24.163 1.00 96.06 755 GLU A O 1
ATOM 6145 N N . GLN A 1 756 ? 17.930 -20.699 -23.128 1.00 96.56 756 GLN A N 1
ATOM 6146 C CA . GLN A 1 756 ? 17.376 -20.744 -21.777 1.00 96.56 756 GLN A CA 1
ATOM 6147 C C . GLN A 1 756 ? 16.932 -19.354 -21.284 1.00 96.56 756 GLN A C 1
ATOM 6149 O O . GLN A 1 756 ? 16.514 -19.230 -20.134 1.00 96.56 756 GLN A O 1
ATOM 6154 N N . HIS A 1 757 ? 16.951 -18.318 -22.127 1.00 98.12 757 HIS A N 1
ATOM 6155 C CA . HIS A 1 757 ? 16.353 -17.024 -21.790 1.00 98.12 757 HIS A CA 1
ATOM 6156 C C . HIS A 1 757 ? 14.817 -17.100 -21.760 1.00 98.12 757 HIS A C 1
ATOM 6158 O O . HIS A 1 757 ? 14.196 -18.004 -22.330 1.00 98.12 757 HIS A O 1
ATOM 6164 N N . ILE A 1 758 ? 14.201 -16.135 -21.074 1.00 98.38 758 ILE A N 1
ATOM 6165 C CA . ILE A 1 758 ? 12.751 -15.931 -21.048 1.00 98.38 758 ILE A CA 1
ATOM 6166 C C . ILE A 1 758 ? 12.413 -14.598 -21.702 1.00 98.38 758 ILE A C 1
ATOM 6168 O O . ILE A 1 758 ? 12.922 -13.542 -21.324 1.00 98.38 758 ILE A O 1
ATOM 6172 N N . PHE A 1 759 ? 11.490 -14.666 -22.651 1.00 98.44 759 PHE A N 1
ATOM 6173 C CA . PHE A 1 759 ? 11.043 -13.558 -23.475 1.00 98.44 759 PHE A CA 1
ATOM 6174 C C . PHE A 1 759 ? 9.575 -13.238 -23.189 1.00 98.44 759 PHE A C 1
ATOM 6176 O O . PHE A 1 759 ? 8.764 -14.141 -22.969 1.00 98.44 759 PHE A O 1
ATOM 6183 N N . GLN A 1 760 ? 9.227 -11.952 -23.209 1.00 98.06 760 GLN A N 1
ATOM 6184 C CA . GLN A 1 760 ? 7.847 -11.463 -23.155 1.00 98.06 760 GLN A CA 1
ATOM 6185 C C . GLN A 1 760 ? 7.554 -10.676 -24.431 1.00 98.06 760 GLN A C 1
ATOM 6187 O O . GLN A 1 760 ? 7.764 -9.461 -24.467 1.00 98.06 760 GLN A O 1
ATOM 6192 N N . THR A 1 761 ? 7.076 -11.367 -25.469 1.00 97.69 761 THR A N 1
ATOM 6193 C CA . THR A 1 761 ? 6.644 -10.739 -26.726 1.00 97.69 761 THR A CA 1
ATOM 6194 C C . THR A 1 761 ? 5.222 -10.204 -26.568 1.00 97.69 761 THR A C 1
ATOM 6196 O O . THR A 1 761 ? 4.326 -10.910 -26.105 1.00 97.69 761 THR A O 1
ATOM 6199 N N . ILE A 1 762 ? 5.018 -8.941 -26.933 1.00 95.62 762 ILE A N 1
ATOM 6200 C CA . ILE A 1 762 ? 3.793 -8.173 -26.724 1.00 95.62 762 ILE A CA 1
ATOM 6201 C C . ILE A 1 762 ? 3.207 -7.778 -28.075 1.00 95.62 762 ILE A C 1
ATOM 6203 O O . ILE A 1 762 ? 3.773 -6.968 -28.820 1.00 95.62 762 ILE A O 1
ATOM 6207 N N . TYR A 1 763 ? 2.024 -8.318 -28.346 1.00 95.50 763 TYR A N 1
ATOM 6208 C CA . TYR A 1 763 ? 1.251 -8.043 -29.543 1.00 95.50 763 TYR A CA 1
ATOM 6209 C C . TYR A 1 763 ? 0.150 -7.030 -29.232 1.00 95.50 763 TYR A C 1
ATOM 6211 O O . TYR A 1 763 ? -0.595 -7.150 -28.256 1.00 95.50 763 TYR A O 1
ATOM 6219 N N . LEU A 1 764 ? 0.091 -5.983 -30.052 1.00 93.44 764 LEU A N 1
ATOM 6220 C CA . LEU A 1 764 ? -0.583 -4.731 -29.720 1.00 93.44 764 LEU A CA 1
ATOM 6221 C C . LEU A 1 764 ? -1.871 -4.553 -30.529 1.00 93.44 764 LEU A C 1
ATOM 6223 O O . LEU A 1 764 ? -1.860 -4.706 -31.748 1.00 93.44 764 LEU A O 1
ATOM 6227 N N . ASN A 1 765 ? -2.941 -4.150 -29.845 1.00 91.88 765 ASN A N 1
ATOM 6228 C CA . ASN A 1 765 ? -4.273 -3.806 -30.345 1.00 91.88 765 ASN A CA 1
ATOM 6229 C C . ASN A 1 765 ? -4.983 -4.901 -31.163 1.00 91.88 765 ASN A C 1
ATOM 6231 O O . ASN A 1 765 ? -5.074 -4.822 -32.392 1.00 91.88 765 ASN A O 1
ATOM 6235 N N . LYS A 1 766 ? -5.565 -5.878 -30.459 1.00 93.44 766 LYS A N 1
ATOM 6236 C CA . LYS A 1 766 ? -6.313 -7.013 -31.022 1.00 93.44 766 LYS A CA 1
ATOM 6237 C C . LYS A 1 766 ? -7.302 -6.612 -32.119 1.00 93.44 766 LYS A C 1
ATOM 6239 O O . LYS A 1 766 ? -7.179 -7.059 -33.251 1.00 93.44 766 LYS A O 1
ATOM 6244 N N . ASP A 1 767 ? -8.246 -5.728 -31.801 1.00 89.75 767 ASP A N 1
ATOM 6245 C CA . ASP A 1 767 ? -9.380 -5.389 -32.673 1.00 89.75 767 ASP A CA 1
ATOM 6246 C C . ASP A 1 767 ? -8.991 -4.767 -34.025 1.00 89.75 767 ASP A C 1
ATOM 6248 O O . ASP A 1 767 ? -9.804 -4.745 -34.953 1.00 89.75 767 ASP A O 1
ATOM 6252 N N . ARG A 1 768 ? -7.775 -4.220 -34.145 1.00 89.62 768 ARG A N 1
ATOM 6253 C CA . ARG A 1 768 ? -7.325 -3.483 -35.334 1.00 89.62 768 ARG A CA 1
ATOM 6254 C C . ARG A 1 768 ? -6.131 -4.123 -36.025 1.00 89.62 768 ARG A C 1
ATOM 6256 O O . ARG A 1 768 ? -6.091 -4.134 -37.252 1.00 89.62 768 ARG A O 1
ATOM 6263 N N . ASP A 1 769 ? -5.158 -4.600 -35.257 1.00 93.94 769 ASP A N 1
ATOM 6264 C CA . ASP A 1 769 ? -3.815 -4.917 -35.746 1.00 93.94 769 ASP A CA 1
ATOM 6265 C C . ASP A 1 769 ? -3.492 -6.424 -35.673 1.00 93.94 769 ASP A C 1
ATOM 6267 O O . ASP A 1 769 ? -2.454 -6.832 -36.186 1.00 93.94 769 ASP A O 1
ATOM 6271 N N . SER A 1 770 ? -4.378 -7.274 -35.124 1.00 95.00 770 SER A N 1
ATOM 6272 C CA . SER A 1 770 ? -4.102 -8.716 -34.947 1.00 95.00 770 SER A CA 1
ATOM 6273 C C . SER A 1 770 ? -3.898 -9.514 -36.232 1.00 95.00 770 SER A C 1
ATOM 6275 O O . SER A 1 770 ? -3.368 -10.615 -36.195 1.00 95.00 770 SER A O 1
ATOM 6277 N N . HIS A 1 771 ? -4.300 -8.970 -37.379 1.00 95.25 771 HIS A N 1
ATOM 6278 C CA . HIS A 1 771 ? -4.058 -9.570 -38.692 1.00 95.25 771 HIS A CA 1
ATOM 6279 C C . HIS A 1 771 ? -2.592 -9.460 -39.157 1.00 95.25 771 HIS A C 1
ATOM 6281 O O . HIS A 1 771 ? -2.268 -9.968 -40.227 1.00 95.25 771 HIS A O 1
ATOM 6287 N N . LEU A 1 772 ? -1.739 -8.771 -38.388 1.00 96.31 772 LEU A N 1
ATOM 6288 C CA . LEU A 1 772 ? -0.299 -8.642 -38.624 1.00 96.31 772 LEU A CA 1
ATOM 6289 C C . LEU A 1 772 ? 0.542 -9.512 -37.679 1.00 96.31 772 LEU A C 1
ATOM 6291 O O . LEU A 1 772 ? 1.711 -9.745 -37.962 1.00 96.31 772 LEU A O 1
ATOM 6295 N N . TRP A 1 773 ? -0.022 -9.940 -36.544 1.00 96.81 773 TRP A N 1
ATOM 6296 C CA . TRP A 1 773 ? 0.718 -10.600 -35.467 1.00 96.81 773 TRP A CA 1
ATOM 6297 C C . TRP A 1 773 ? 1.358 -11.916 -35.940 1.00 96.81 773 TRP A C 1
ATOM 6299 O O . TRP A 1 773 ? 0.712 -12.715 -36.613 1.00 96.81 773 TRP A O 1
ATOM 6309 N N . SER A 1 774 ? 2.613 -12.158 -35.545 1.00 96.44 774 SER A N 1
ATOM 6310 C CA . SER A 1 774 ? 3.303 -13.449 -35.714 1.00 96.44 774 SER A CA 1
ATOM 6311 C C . SER A 1 774 ? 3.248 -14.317 -34.448 1.00 96.44 774 SER A C 1
ATOM 6313 O O . SER A 1 774 ? 4.145 -15.119 -34.194 1.00 96.44 774 SER A O 1
ATOM 6315 N N . ASP A 1 775 ? 2.188 -14.173 -33.647 1.00 96.12 775 ASP A N 1
ATOM 6316 C CA . ASP A 1 775 ? 1.966 -14.934 -32.409 1.00 96.12 775 ASP A CA 1
ATOM 6317 C C . ASP A 1 775 ? 1.811 -16.439 -32.661 1.00 96.12 775 ASP A C 1
ATOM 6319 O O . ASP A 1 775 ? 2.187 -17.259 -31.825 1.00 96.12 775 ASP A O 1
ATOM 6323 N N . ASN A 1 776 ? 1.338 -16.794 -33.855 1.00 96.31 776 ASN A N 1
ATOM 6324 C CA . ASN A 1 776 ? 1.256 -18.153 -34.378 1.00 96.31 776 ASN A CA 1
ATOM 6325 C C . ASN A 1 776 ? 2.610 -18.783 -34.769 1.00 96.31 776 ASN A C 1
ATOM 6327 O O . ASN A 1 776 ? 2.631 -19.963 -35.120 1.00 96.31 776 ASN A O 1
ATOM 6331 N N . GLU A 1 777 ? 3.711 -18.022 -34.777 1.00 97.62 777 GLU A N 1
ATOM 6332 C CA . GLU A 1 777 ? 5.049 -18.541 -35.090 1.00 97.62 777 GLU A CA 1
ATOM 6333 C C . GLU A 1 777 ? 5.882 -18.892 -33.848 1.00 97.62 777 GLU A C 1
ATOM 6335 O O . GLU A 1 777 ? 6.925 -19.526 -33.996 1.00 97.62 777 GLU A O 1
ATOM 6340 N N . ILE A 1 778 ? 5.443 -18.508 -32.643 1.00 98.38 778 ILE A N 1
ATOM 6341 C CA . ILE A 1 778 ? 6.048 -18.983 -31.391 1.00 98.38 778 ILE A CA 1
ATOM 6342 C C . ILE A 1 778 ? 5.615 -20.439 -31.187 1.00 98.38 778 ILE A C 1
ATOM 6344 O O . ILE A 1 778 ? 4.420 -20.739 -31.169 1.00 98.38 778 ILE A O 1
ATOM 6348 N N . ALA A 1 779 ? 6.567 -21.355 -31.011 1.00 97.94 779 ALA A N 1
ATOM 6349 C CA . ALA A 1 779 ? 6.261 -22.765 -30.803 1.00 97.94 779 ALA A CA 1
ATOM 6350 C C . ALA A 1 779 ? 5.493 -22.980 -29.483 1.00 97.94 779 ALA A C 1
ATOM 6352 O O . ALA A 1 779 ? 5.965 -22.613 -28.409 1.00 97.94 779 ALA A O 1
ATOM 6353 N N . GLU A 1 780 ? 4.308 -23.599 -29.545 1.00 97.44 780 GLU A N 1
ATOM 6354 C CA . GLU A 1 780 ? 3.393 -23.714 -28.393 1.00 97.44 780 GLU A CA 1
ATOM 6355 C C . GLU A 1 780 ? 4.009 -24.499 -27.209 1.00 97.44 780 GLU A C 1
ATOM 6357 O O . GLU A 1 780 ? 3.668 -24.230 -26.062 1.00 97.44 780 GLU A O 1
ATOM 6362 N N . ASP A 1 781 ? 4.976 -25.400 -27.445 1.00 97.25 781 ASP A N 1
ATOM 6363 C CA . ASP A 1 781 ? 5.722 -26.107 -26.384 1.00 97.25 781 ASP A CA 1
ATOM 6364 C C . ASP A 1 781 ? 6.796 -25.243 -25.685 1.00 97.25 781 ASP A C 1
ATOM 6366 O O . ASP A 1 781 ? 7.346 -25.632 -24.653 1.00 97.25 781 ASP A O 1
ATOM 6370 N N . LYS A 1 782 ? 7.100 -24.066 -26.241 1.00 97.69 782 LYS A N 1
ATOM 6371 C CA . LYS A 1 782 ? 8.000 -23.052 -25.671 1.00 97.69 782 LYS A CA 1
ATOM 6372 C C . LYS A 1 782 ? 7.246 -21.962 -24.911 1.00 97.69 782 LYS A C 1
ATOM 6374 O O . LYS A 1 782 ? 7.887 -21.110 -24.293 1.00 97.69 782 LYS A O 1
ATOM 6379 N N . ILE A 1 783 ? 5.912 -21.956 -24.960 1.00 98.25 783 ILE A N 1
ATOM 6380 C CA . ILE A 1 783 ? 5.081 -20.949 -24.299 1.00 98.25 783 ILE A CA 1
ATOM 6381 C C . ILE A 1 783 ? 4.883 -21.317 -22.829 1.00 98.25 783 ILE A C 1
ATOM 6383 O O . ILE A 1 783 ? 4.402 -22.390 -22.484 1.00 98.25 783 ILE A O 1
ATOM 6387 N N . ILE A 1 784 ? 5.237 -20.374 -21.961 1.00 96.69 784 ILE A N 1
ATOM 6388 C CA . ILE A 1 784 ? 5.108 -20.460 -20.506 1.00 96.69 784 ILE A CA 1
ATOM 6389 C C . ILE A 1 784 ? 3.734 -19.928 -20.073 1.00 96.69 784 ILE A C 1
ATOM 6391 O O . ILE A 1 784 ? 3.071 -20.533 -19.233 1.00 96.69 784 ILE A O 1
ATOM 6395 N N . ARG A 1 785 ? 3.296 -18.788 -20.633 1.00 94.38 785 ARG A N 1
ATOM 6396 C CA . ARG A 1 785 ? 2.009 -18.148 -20.299 1.00 94.38 785 ARG A CA 1
ATOM 6397 C C . ARG A 1 785 ? 1.542 -17.182 -21.397 1.00 94.38 785 ARG A C 1
ATOM 6399 O O . ARG A 1 785 ? 2.361 -16.655 -22.147 1.00 94.38 785 ARG A O 1
ATOM 6406 N N . LYS A 1 786 ? 0.230 -16.938 -21.476 1.00 94.62 786 LYS A N 1
ATOM 6407 C CA . LYS A 1 786 ? -0.422 -15.947 -22.353 1.00 94.62 786 LYS A CA 1
ATOM 6408 C C . LYS A 1 786 ? -1.318 -15.044 -21.488 1.00 94.62 786 LYS A C 1
ATOM 6410 O O . LYS A 1 786 ? -2.296 -15.537 -20.934 1.00 94.62 786 LYS A O 1
ATOM 6415 N N . ASP A 1 787 ? -0.996 -13.755 -21.377 1.00 92.25 787 ASP A N 1
ATOM 6416 C CA . ASP A 1 787 ? -1.681 -12.776 -20.513 1.00 92.25 787 ASP A CA 1
ATOM 6417 C C . ASP A 1 787 ? -2.276 -11.615 -21.329 1.00 92.25 787 ASP A C 1
ATOM 6419 O O . ASP A 1 787 ? -1.625 -11.086 -22.229 1.00 92.25 787 ASP A O 1
ATOM 6423 N N . TRP A 1 788 ? -3.510 -11.205 -21.010 1.00 91.75 788 TRP A N 1
ATOM 6424 C CA . TRP A 1 788 ? -4.243 -10.134 -21.706 1.00 91.75 788 TRP A CA 1
ATOM 6425 C C . TRP A 1 788 ? -4.289 -8.837 -20.887 1.00 91.75 788 TRP A C 1
ATOM 6427 O O . TRP A 1 788 ? -4.596 -8.856 -19.695 1.00 91.75 788 TRP A O 1
ATOM 6437 N N . TRP A 1 789 ? -4.077 -7.696 -21.548 1.00 89.50 789 TRP A N 1
ATOM 6438 C CA . TRP A 1 789 ? -3.993 -6.376 -20.920 1.00 89.50 789 TRP A CA 1
ATOM 6439 C C . TRP A 1 789 ? -4.948 -5.373 -21.571 1.00 89.50 789 TRP A C 1
ATOM 6441 O O . TRP A 1 789 ? -4.845 -5.105 -22.765 1.00 89.50 789 TRP A O 1
ATOM 6451 N N . HIS A 1 790 ? -5.808 -4.736 -20.770 1.00 89.88 790 HIS A N 1
ATOM 6452 C CA . HIS A 1 790 ? -6.601 -3.577 -21.201 1.00 89.88 790 HIS A CA 1
ATOM 6453 C C . HIS A 1 790 ? -5.807 -2.282 -20.942 1.00 89.88 790 HIS A C 1
ATOM 6455 O O . HIS A 1 790 ? -5.913 -1.663 -19.879 1.00 89.88 790 HIS A O 1
ATOM 6461 N N . GLN A 1 791 ? -4.925 -1.916 -21.872 1.00 86.81 791 GLN A N 1
ATOM 6462 C CA . GLN A 1 791 ? -3.864 -0.928 -21.659 1.00 86.81 791 GLN A CA 1
ATOM 6463 C C . GLN A 1 791 ? -4.254 0.489 -22.111 1.00 86.81 791 GLN A C 1
ATOM 6465 O O . GLN A 1 791 ? -4.875 0.676 -23.154 1.00 86.81 791 GLN A O 1
ATOM 6470 N N . LEU A 1 792 ? -3.884 1.521 -21.345 1.00 88.12 792 LEU A N 1
ATOM 6471 C CA . LEU A 1 792 ? -4.259 2.916 -21.631 1.00 88.12 792 LEU A CA 1
ATOM 6472 C C . LEU A 1 792 ? -3.438 3.548 -22.772 1.00 88.12 792 LEU A C 1
ATOM 6474 O O . LEU A 1 792 ? -2.212 3.605 -22.730 1.00 88.12 792 LEU A O 1
ATOM 6478 N N . CYS A 1 793 ? -4.118 4.189 -23.723 1.00 86.88 793 CYS A N 1
ATOM 6479 C CA . CYS A 1 793 ? -3.490 4.862 -24.859 1.00 86.88 793 CYS A CA 1
ATOM 6480 C C . CYS A 1 793 ? -3.225 6.366 -24.622 1.00 86.88 793 CYS A C 1
ATOM 6482 O O . CYS A 1 793 ? -4.140 7.194 -24.741 1.00 86.88 793 CYS A O 1
ATOM 6484 N N . HIS A 1 794 ? -1.957 6.764 -24.448 1.00 84.44 794 HIS A N 1
ATOM 6485 C CA . HIS A 1 794 ? -1.502 8.169 -24.304 1.00 84.44 794 HIS A CA 1
ATOM 6486 C C . HIS A 1 794 ? -1.560 9.042 -25.575 1.00 84.44 794 HIS A C 1
ATOM 6488 O O . HIS A 1 794 ? -0.734 9.924 -25.812 1.00 84.44 794 HIS A O 1
ATOM 6494 N N . SER A 1 795 ? -2.596 8.838 -26.381 1.00 85.44 795 SER A N 1
ATOM 6495 C CA . SER A 1 795 ? -3.006 9.734 -27.460 1.00 85.44 795 SER A CA 1
ATOM 6496 C C . SER A 1 795 ? -3.187 11.188 -26.986 1.00 85.44 795 SER A C 1
ATOM 6498 O O . SER A 1 795 ? -3.573 11.442 -25.846 1.00 85.44 795 SER A O 1
ATOM 6500 N N . TYR A 1 796 ? -3.022 12.167 -27.879 1.00 85.56 796 TYR A N 1
ATOM 6501 C CA . TYR A 1 796 ? -3.227 13.592 -27.571 1.00 85.56 796 TYR A CA 1
ATOM 6502 C C . TYR A 1 796 ? -4.611 13.914 -26.973 1.00 85.56 796 TYR A C 1
ATOM 6504 O O . TYR A 1 796 ? -4.758 14.863 -26.204 1.00 85.56 796 TYR A O 1
ATOM 6512 N N . THR A 1 797 ? -5.628 13.094 -27.260 1.00 87.50 797 THR A N 1
ATOM 6513 C CA . THR A 1 797 ? -6.962 13.211 -26.655 1.00 87.50 797 THR A CA 1
ATOM 6514 C C . THR A 1 797 ? -6.983 12.948 -25.146 1.00 87.50 797 THR A C 1
ATOM 6516 O O . THR A 1 797 ? -7.793 13.560 -24.455 1.00 87.50 797 THR A O 1
ATOM 6519 N N . HIS A 1 798 ? -6.076 12.123 -24.611 1.00 91.12 798 HIS A N 1
ATOM 6520 C CA . HIS A 1 798 ? -5.931 11.894 -23.166 1.00 91.12 798 HIS A CA 1
ATOM 6521 C C . HIS A 1 798 ? -5.446 13.169 -22.456 1.00 91.12 798 HIS A C 1
ATOM 6523 O O . HIS A 1 798 ? -6.101 13.663 -21.536 1.00 91.12 798 HIS A O 1
ATOM 6529 N N . TYR A 1 799 ? -4.385 13.795 -22.969 1.00 89.50 799 TYR A N 1
ATOM 6530 C CA . TYR A 1 799 ? -3.833 15.039 -22.418 1.00 89.50 799 TYR A CA 1
ATOM 6531 C C . TYR A 1 799 ? -4.685 16.292 -22.677 1.00 89.50 799 TYR A C 1
ATOM 6533 O O . TYR A 1 799 ? -4.499 17.297 -21.998 1.00 89.50 799 TYR A O 1
ATOM 6541 N N . LEU A 1 800 ? -5.638 16.246 -23.615 1.00 90.31 800 LEU A N 1
ATOM 6542 C CA . LEU A 1 800 ? -6.561 17.354 -23.896 1.00 90.31 800 LEU A CA 1
ATOM 6543 C C . LEU A 1 800 ? -7.900 17.244 -23.139 1.00 90.31 800 LEU A C 1
ATOM 6545 O O . LEU A 1 800 ? -8.457 18.260 -22.714 1.00 90.31 800 LEU A O 1
ATOM 6549 N N . PHE A 1 801 ? -8.430 16.027 -22.967 1.00 93.25 801 PHE A N 1
ATOM 6550 C CA . PHE A 1 801 ? -9.787 15.797 -22.447 1.00 93.25 801 PHE A CA 1
ATOM 6551 C C . PHE A 1 801 ? -9.859 15.006 -21.134 1.00 93.25 801 PHE A C 1
ATOM 6553 O O . PHE A 1 801 ? -10.922 15.003 -20.514 1.00 93.25 801 PHE A O 1
ATOM 6560 N N . VAL A 1 802 ? -8.759 14.393 -20.679 1.00 94.31 802 VAL A N 1
ATOM 6561 C CA . VAL A 1 802 ? -8.688 13.688 -19.386 1.00 94.31 802 VAL A CA 1
ATOM 6562 C C . VAL A 1 802 ? -7.857 14.481 -18.381 1.00 94.31 802 VAL A C 1
ATOM 6564 O O . VAL A 1 802 ? -8.421 15.097 -17.478 1.00 94.31 802 VAL A O 1
ATOM 6567 N N . VAL A 1 803 ? -6.535 14.537 -18.572 1.00 93.81 803 VAL A N 1
ATOM 6568 C CA . VAL A 1 803 ? -5.577 15.044 -17.568 1.00 93.81 803 VAL A CA 1
ATOM 6569 C C . VAL A 1 803 ? -5.911 16.461 -17.049 1.00 93.81 803 VAL A C 1
ATOM 6571 O O . VAL A 1 803 ? -5.992 16.628 -15.831 1.00 93.81 803 VAL A O 1
ATOM 6574 N N . PRO A 1 804 ? -6.214 17.478 -17.890 1.00 92.94 804 PRO A N 1
ATOM 6575 C CA . PRO A 1 804 ? -6.525 18.832 -17.408 1.00 92.94 804 PRO A CA 1
ATOM 6576 C C . PRO A 1 804 ? -7.879 18.947 -16.694 1.00 92.94 804 PRO A C 1
ATOM 6578 O O . PRO A 1 804 ? -8.170 19.975 -16.083 1.00 92.94 804 PRO A O 1
ATOM 6581 N N . TRP A 1 805 ? -8.735 17.926 -16.803 1.00 96.31 805 TRP A N 1
ATOM 6582 C CA . TRP A 1 805 ? -10.109 17.948 -16.305 1.00 96.31 805 TRP A CA 1
ATOM 6583 C C . TRP A 1 805 ? -10.294 17.172 -14.996 1.00 96.31 805 TRP A C 1
ATOM 6585 O O . TRP A 1 805 ? -11.350 17.299 -14.370 1.00 96.31 805 TRP A O 1
ATOM 6595 N N . MET A 1 806 ? -9.274 16.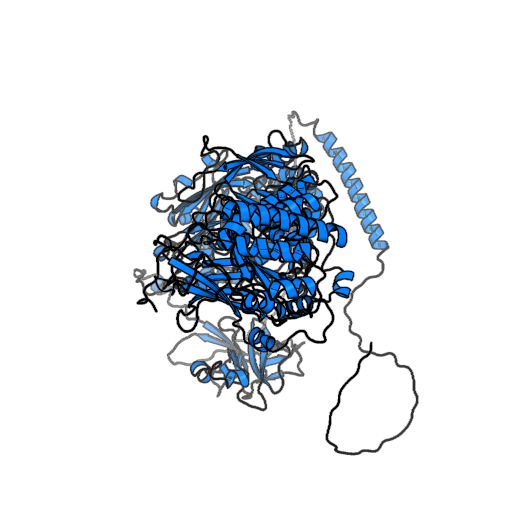437 -14.535 1.00 96.94 806 MET A N 1
ATOM 6596 C CA . MET A 1 806 ? -9.310 15.652 -13.292 1.00 96.94 806 MET A CA 1
ATOM 6597 C C . MET A 1 806 ? -9.694 16.488 -12.061 1.00 96.94 806 MET A C 1
ATOM 6599 O O . MET A 1 806 ? -10.506 16.042 -11.250 1.00 96.94 806 MET A O 1
ATOM 6603 N N . MET A 1 807 ? -9.241 17.746 -11.982 1.00 95.88 807 MET A N 1
ATOM 6604 C CA . MET A 1 807 ? -9.616 18.695 -10.918 1.00 95.88 807 MET A CA 1
ATOM 6605 C C . MET A 1 807 ? -11.127 18.989 -10.810 1.00 95.88 807 MET A C 1
ATOM 6607 O O . MET A 1 807 ? -11.596 19.475 -9.779 1.00 95.88 807 MET A O 1
ATOM 6611 N N . PHE A 1 808 ? -11.912 18.703 -11.855 1.00 96.12 808 PHE A N 1
ATOM 6612 C CA . PHE A 1 808 ? -13.372 18.857 -11.852 1.00 96.12 808 PHE A CA 1
ATOM 6613 C C . PHE A 1 808 ? -14.126 17.559 -11.533 1.00 96.12 808 PHE A C 1
ATOM 6615 O O . PHE A 1 808 ? -15.351 17.606 -11.404 1.00 96.12 808 PHE A O 1
ATOM 6622 N N . LEU A 1 809 ? -13.414 16.432 -11.424 1.00 96.19 809 LEU A N 1
ATOM 6623 C CA . LEU A 1 809 ? -13.928 15.111 -11.052 1.00 96.19 809 LEU A CA 1
ATOM 6624 C C . LEU A 1 809 ? -13.589 14.785 -9.593 1.00 96.19 809 LEU A C 1
ATOM 6626 O O . LEU A 1 809 ? -14.463 14.384 -8.831 1.00 96.19 809 LEU A O 1
ATOM 6630 N N . ASN A 1 810 ? -12.329 14.982 -9.202 1.00 96.94 810 ASN A N 1
ATOM 6631 C CA . ASN A 1 810 ? -11.829 14.614 -7.883 1.00 96.94 810 ASN A CA 1
ATOM 6632 C C . ASN A 1 810 ? -12.445 15.443 -6.746 1.00 96.94 810 ASN A C 1
ATOM 6634 O O . ASN A 1 810 ? -12.683 16.654 -6.861 1.00 96.94 810 ASN A O 1
ATOM 6638 N N . ALA A 1 811 ? -12.677 14.770 -5.615 1.00 92.81 811 ALA A N 1
ATOM 6639 C CA . ALA A 1 811 ? -13.311 15.338 -4.429 1.00 92.81 811 ALA A CA 1
ATOM 6640 C C . ALA A 1 811 ? -14.676 15.979 -4.754 1.00 92.81 811 ALA A C 1
ATOM 6642 O O . ALA A 1 811 ? -14.955 17.125 -4.377 1.00 92.81 811 ALA A O 1
ATOM 6643 N N . LYS A 1 812 ? -15.501 15.276 -5.540 1.00 93.38 812 LYS A N 1
ATOM 6644 C CA . LYS A 1 812 ? -16.896 15.625 -5.864 1.00 93.38 812 LYS A CA 1
ATOM 6645 C C . LYS A 1 812 ? -17.763 14.402 -5.597 1.00 93.38 812 LYS A C 1
ATOM 6647 O O . LYS A 1 812 ? -17.318 13.285 -5.831 1.00 93.38 812 LYS A O 1
ATOM 6652 N N . ASN A 1 813 ? -18.993 14.606 -5.123 1.00 93.94 813 ASN A N 1
ATOM 6653 C CA . ASN A 1 813 ? -19.959 13.528 -4.864 1.00 93.94 813 ASN A CA 1
ATOM 6654 C C . ASN A 1 813 ? -19.350 12.360 -4.053 1.00 93.94 813 ASN A C 1
ATOM 6656 O O . ASN A 1 813 ? -19.541 11.201 -4.410 1.00 93.94 813 ASN A O 1
ATOM 6660 N N . HIS A 1 814 ? -18.541 12.673 -3.031 1.00 96.31 814 HIS A N 1
ATOM 6661 C CA . HIS A 1 814 ? -17.821 11.695 -2.200 1.00 96.31 814 HIS A CA 1
ATOM 6662 C C . HIS A 1 814 ? -16.970 10.676 -2.994 1.00 96.31 814 HIS A C 1
ATOM 6664 O O . HIS A 1 814 ? -16.802 9.534 -2.585 1.00 96.31 814 HIS A O 1
ATOM 6670 N N . THR A 1 815 ? -16.458 11.073 -4.168 1.00 97.50 815 THR A N 1
ATOM 6671 C CA . THR A 1 815 ? -15.677 10.227 -5.086 1.00 97.50 815 THR A CA 1
ATOM 6672 C C . THR A 1 815 ? -14.300 10.837 -5.383 1.00 97.50 815 THR A C 1
ATOM 6674 O O . THR A 1 815 ? -14.169 12.050 -5.598 1.00 97.50 815 THR A O 1
ATOM 6677 N N . ARG A 1 816 ? -13.273 9.983 -5.444 1.00 98.31 816 ARG A N 1
ATOM 6678 C CA . ARG A 1 816 ? -11.919 10.261 -5.961 1.00 98.31 816 ARG A CA 1
ATOM 6679 C C . ARG A 1 816 ? -11.500 9.187 -6.960 1.00 98.31 816 ARG A C 1
ATOM 6681 O O . ARG A 1 816 ? -12.013 8.072 -6.922 1.00 98.31 816 ARG A O 1
ATOM 6688 N N . PHE A 1 817 ? -10.559 9.536 -7.828 1.00 98.56 817 PHE A N 1
ATOM 6689 C CA . PHE A 1 817 ? -9.992 8.670 -8.856 1.00 98.56 817 PHE A CA 1
ATOM 6690 C C . PHE A 1 817 ? -8.466 8.677 -8.708 1.00 98.56 817 PHE A C 1
ATOM 6692 O O . PHE A 1 817 ? -7.848 9.744 -8.795 1.00 98.56 817 PHE A O 1
ATOM 6699 N N . ALA A 1 818 ? -7.871 7.509 -8.471 1.00 98.38 818 ALA A N 1
ATOM 6700 C CA . ALA A 1 818 ? -6.442 7.353 -8.202 1.00 98.38 818 ALA A CA 1
ATOM 6701 C C . ALA A 1 818 ? -5.884 6.156 -8.980 1.00 98.38 818 ALA A C 1
ATOM 6703 O O . ALA A 1 818 ? -6.074 5.009 -8.602 1.00 98.38 818 ALA A O 1
ATOM 6704 N N . ALA A 1 819 ? -5.228 6.427 -10.103 1.00 96.25 819 ALA A N 1
ATOM 6705 C CA . ALA A 1 819 ? -4.569 5.426 -10.932 1.00 96.25 819 ALA A CA 1
ATOM 6706 C C . ALA A 1 819 ? -3.529 6.105 -11.833 1.00 96.25 819 ALA A C 1
ATOM 6708 O O . ALA A 1 819 ? -3.543 7.329 -12.005 1.00 96.25 819 ALA A O 1
ATOM 6709 N N . SER A 1 820 ? -2.680 5.314 -12.489 1.00 93.19 820 SER A N 1
ATOM 6710 C CA . SER A 1 820 ? -1.695 5.815 -13.456 1.00 93.19 820 SER A CA 1
ATOM 6711 C C . SER A 1 820 ? -2.340 6.630 -14.600 1.00 93.19 820 SER A C 1
ATOM 6713 O O . SER A 1 820 ? -1.815 7.665 -15.017 1.00 93.19 820 SER A O 1
ATOM 6715 N N . TRP A 1 821 ? -3.555 6.256 -15.032 1.00 93.69 821 TRP A N 1
ATOM 6716 C CA . TRP A 1 821 ? -4.289 6.938 -16.109 1.00 93.69 821 TRP A CA 1
ATOM 6717 C C . TRP A 1 821 ? -4.670 8.396 -15.824 1.00 93.69 821 TRP A C 1
ATOM 6719 O O . TRP A 1 821 ? -5.043 9.119 -16.749 1.00 93.69 821 TRP A O 1
ATOM 6729 N N . THR A 1 822 ? -4.551 8.862 -14.581 1.00 95.69 822 THR A N 1
ATOM 6730 C CA . THR A 1 822 ? -4.808 10.264 -14.210 1.00 95.69 822 THR A CA 1
ATOM 6731 C C . THR A 1 822 ? -3.775 11.249 -14.777 1.00 95.69 822 THR A C 1
ATOM 6733 O O . THR A 1 822 ? -4.099 12.430 -14.924 1.00 95.69 822 THR A O 1
ATOM 6736 N N . LEU A 1 823 ? -2.564 10.783 -15.130 1.00 92.81 823 LEU A N 1
ATOM 6737 C CA . LEU A 1 823 ? -1.500 11.605 -15.722 1.00 92.81 823 LEU A CA 1
ATOM 6738 C C . LEU A 1 823 ? -0.684 10.865 -16.797 1.00 92.81 823 LEU A C 1
ATOM 6740 O O . LEU A 1 823 ? -0.745 11.260 -17.957 1.00 92.81 823 LEU A O 1
ATOM 6744 N N . VAL A 1 824 ? 0.075 9.826 -16.437 1.00 88.00 824 VAL A N 1
ATOM 6745 C CA . VAL A 1 824 ? 0.876 9.000 -17.363 1.00 88.00 824 VAL A CA 1
ATOM 6746 C C . VAL A 1 824 ? 1.048 7.588 -16.790 1.00 88.00 824 VAL A C 1
ATOM 6748 O O . VAL A 1 824 ? 1.107 7.429 -15.571 1.00 88.00 824 VAL A O 1
ATOM 6751 N N . ASN A 1 825 ? 1.092 6.563 -17.646 1.00 87.56 825 ASN A N 1
ATOM 6752 C CA . ASN A 1 825 ? 1.055 5.161 -17.245 1.00 87.56 825 ASN A CA 1
ATOM 6753 C C . ASN A 1 825 ? 2.391 4.684 -16.655 1.00 87.56 825 ASN A C 1
ATOM 6755 O O . ASN A 1 825 ? 3.190 4.033 -17.318 1.00 87.56 825 ASN A O 1
ATOM 6759 N N . ALA A 1 826 ? 2.636 5.050 -15.400 1.00 91.00 826 ALA A N 1
ATOM 6760 C CA . ALA A 1 826 ? 3.803 4.655 -14.627 1.00 91.00 826 ALA A CA 1
ATOM 6761 C C . ALA A 1 826 ? 3.393 4.250 -13.206 1.00 91.00 826 ALA A C 1
ATOM 6763 O O . ALA A 1 826 ? 2.474 4.836 -12.623 1.00 91.00 826 ALA A O 1
ATOM 6764 N N . HIS A 1 827 ? 4.124 3.294 -12.627 1.00 94.69 827 HIS A N 1
ATOM 6765 C CA . HIS A 1 827 ? 3.920 2.838 -11.248 1.00 94.69 827 HIS A CA 1
ATOM 6766 C C . HIS A 1 827 ? 4.012 4.002 -10.243 1.00 94.69 827 HIS A C 1
ATOM 6768 O O . HIS A 1 827 ? 3.168 4.132 -9.360 1.00 94.69 827 HIS A O 1
ATOM 6774 N N . GLU A 1 828 ? 4.949 4.929 -10.465 1.00 95.62 828 GLU A N 1
ATOM 6775 C CA . GLU A 1 828 ? 5.107 6.146 -9.663 1.00 95.62 828 GLU A CA 1
ATOM 6776 C C . GLU A 1 828 ? 3.857 7.032 -9.646 1.00 95.62 828 GLU A C 1
ATOM 6778 O O . GLU A 1 828 ? 3.469 7.544 -8.598 1.00 95.62 828 GLU A O 1
ATOM 6783 N N . VAL A 1 829 ? 3.181 7.184 -10.789 1.00 96.00 829 VAL A N 1
ATOM 6784 C CA . VAL A 1 829 ? 1.928 7.949 -10.861 1.00 96.00 829 VAL A CA 1
ATOM 6785 C C . VAL A 1 829 ? 0.810 7.204 -10.147 1.00 96.00 829 VAL A C 1
ATOM 6787 O O . VAL A 1 829 ? 0.010 7.844 -9.471 1.00 96.00 829 VAL A O 1
ATOM 6790 N N . ALA A 1 830 ? 0.759 5.872 -10.237 1.00 97.25 830 ALA A N 1
ATOM 6791 C CA . ALA A 1 830 ? -0.212 5.085 -9.485 1.00 97.25 830 ALA A CA 1
ATOM 6792 C C . ALA A 1 830 ? -0.035 5.296 -7.969 1.00 97.25 830 ALA A C 1
ATOM 6794 O O . ALA A 1 830 ? -0.982 5.739 -7.318 1.00 97.25 830 ALA A O 1
ATOM 6795 N N . VAL A 1 831 ? 1.173 5.104 -7.427 1.00 98.44 831 VAL A N 1
ATOM 6796 C CA . VAL A 1 831 ? 1.471 5.333 -6.001 1.00 98.44 831 VAL A CA 1
ATOM 6797 C C . VAL A 1 831 ? 1.166 6.785 -5.604 1.00 98.44 831 VAL A C 1
ATOM 6799 O O . VAL A 1 831 ? 0.317 7.021 -4.747 1.00 98.44 831 VAL A O 1
ATOM 6802 N N . MET A 1 832 ? 1.749 7.776 -6.288 1.00 98.44 832 MET A N 1
ATOM 6803 C CA . MET A 1 832 ? 1.530 9.205 -6.006 1.00 98.44 832 MET A CA 1
ATOM 6804 C C . MET A 1 832 ? 0.043 9.613 -6.091 1.00 98.44 832 MET A C 1
ATOM 6806 O O . MET A 1 832 ? -0.413 10.457 -5.315 1.00 98.44 832 MET A O 1
ATOM 6810 N N . SER A 1 833 ? -0.741 9.000 -6.988 1.00 98.62 833 SER A N 1
ATOM 6811 C CA . SER A 1 833 ? -2.187 9.242 -7.088 1.00 98.62 833 SER A CA 1
ATOM 6812 C C . SER A 1 833 ? -2.971 8.719 -5.882 1.00 98.62 833 SER A C 1
ATOM 6814 O O . SER A 1 833 ? -3.934 9.370 -5.469 1.00 98.62 833 SER A O 1
ATOM 6816 N N . GLY A 1 834 ? -2.540 7.597 -5.294 1.00 98.69 834 GLY A N 1
ATOM 6817 C CA . GLY A 1 834 ? -3.143 7.025 -4.094 1.00 98.69 834 GLY A CA 1
ATOM 6818 C C . GLY A 1 834 ? -2.880 7.878 -2.856 1.00 98.69 834 GLY A C 1
ATOM 6819 O O . GLY A 1 834 ? -3.813 8.246 -2.141 1.00 98.69 834 GLY A O 1
ATOM 6820 N N . ILE A 1 835 ? -1.628 8.318 -2.683 1.00 98.75 835 ILE A N 1
ATOM 6821 C CA . ILE A 1 835 ? -1.244 9.292 -1.647 1.00 98.75 835 ILE A CA 1
ATOM 6822 C C . ILE A 1 835 ? -2.080 10.571 -1.784 1.00 98.75 835 ILE A C 1
ATOM 6824 O O . ILE A 1 835 ? -2.634 11.070 -0.807 1.00 98.75 835 ILE A O 1
ATOM 6828 N N . ALA A 1 836 ? -2.243 11.092 -3.004 1.00 98.69 836 ALA A N 1
ATOM 6829 C CA . ALA A 1 836 ? -3.038 12.294 -3.249 1.00 98.69 836 ALA A CA 1
ATOM 6830 C C . ALA A 1 836 ? -4.525 12.128 -2.880 1.00 98.69 836 ALA A C 1
ATOM 6832 O O . ALA A 1 836 ? -5.145 13.089 -2.419 1.00 98.69 836 ALA A O 1
ATOM 6833 N N . ALA A 1 837 ? -5.099 10.931 -3.046 1.00 98.75 837 ALA A N 1
ATOM 6834 C CA . ALA A 1 837 ? -6.463 10.640 -2.610 1.00 98.75 837 ALA A CA 1
ATOM 6835 C C . ALA A 1 837 ? -6.590 10.573 -1.081 1.00 98.75 837 ALA A C 1
ATOM 6837 O O . ALA A 1 837 ? -7.525 11.161 -0.531 1.00 98.75 837 ALA A O 1
ATOM 6838 N N . ALA A 1 838 ? -5.634 9.939 -0.394 1.00 98.69 838 ALA A N 1
ATOM 6839 C CA . ALA A 1 838 ? -5.580 9.909 1.068 1.00 98.69 838 ALA A CA 1
ATOM 6840 C C . ALA A 1 838 ? -5.398 11.321 1.667 1.00 98.69 838 ALA A C 1
ATOM 6842 O O . ALA A 1 838 ? -6.110 11.717 2.593 1.00 98.69 838 ALA A O 1
ATOM 6843 N N . VAL A 1 839 ? -4.506 12.131 1.092 1.00 98.44 839 VAL A N 1
ATOM 6844 C CA . VAL A 1 839 ? -4.240 13.511 1.537 1.00 98.44 839 VAL A CA 1
ATOM 6845 C C . VAL A 1 839 ? -5.445 14.435 1.323 1.00 98.44 839 VAL A C 1
ATOM 6847 O O . VAL A 1 839 ? -5.729 15.278 2.173 1.00 98.44 839 VAL A O 1
ATOM 6850 N N . ASP A 1 840 ? -6.218 14.262 0.245 1.00 98.00 840 ASP A N 1
ATOM 6851 C CA . ASP A 1 840 ? -7.477 15.003 0.064 1.00 98.00 840 ASP A CA 1
ATOM 6852 C C . ASP A 1 840 ? -8.576 14.568 1.056 1.00 98.00 840 ASP A C 1
ATOM 6854 O O . ASP A 1 840 ? -9.401 15.389 1.468 1.00 98.00 840 ASP A O 1
ATOM 6858 N N . LEU A 1 841 ? -8.578 13.294 1.467 1.00 97.25 841 LEU A N 1
ATOM 6859 C CA . LEU A 1 841 ? -9.476 12.756 2.494 1.00 97.25 841 LEU A CA 1
ATOM 6860 C C . LEU A 1 841 ? -9.154 13.263 3.910 1.00 97.25 841 LEU A C 1
ATOM 6862 O O . LEU A 1 841 ? -10.073 13.357 4.733 1.00 97.25 841 LEU A O 1
ATOM 6866 N N . GLY A 1 842 ? -7.895 13.616 4.187 1.00 95.81 842 GLY A N 1
ATOM 6867 C CA . GLY A 1 842 ? -7.430 14.161 5.471 1.00 95.81 842 GLY A CA 1
ATOM 6868 C C . GLY A 1 842 ? -6.198 13.476 6.079 1.00 95.81 842 GLY A C 1
ATOM 6869 O O . GLY A 1 842 ? -5.866 13.769 7.229 1.00 95.81 842 GLY A O 1
ATOM 6870 N N . ALA A 1 843 ? -5.535 12.576 5.348 1.00 97.00 843 ALA A N 1
ATOM 6871 C CA . ALA A 1 843 ? -4.238 12.031 5.742 1.00 97.00 843 ALA A CA 1
ATOM 6872 C C . ALA A 1 843 ? -3.108 13.068 5.600 1.00 97.00 843 ALA A C 1
ATOM 6874 O O . ALA A 1 843 ? -3.224 14.062 4.877 1.00 97.00 843 ALA A O 1
ATOM 6875 N N . THR A 1 844 ? -1.985 12.821 6.270 1.00 95.75 844 THR A N 1
ATOM 6876 C CA . THR A 1 844 ? -0.730 13.545 6.034 1.00 95.75 844 THR A CA 1
ATOM 6877 C C . THR A 1 844 ? 0.002 12.982 4.820 1.00 95.75 844 THR A C 1
ATOM 6879 O O . THR A 1 844 ? 0.014 11.778 4.591 1.00 95.75 844 THR A O 1
ATOM 6882 N N . TYR A 1 845 ? 0.648 13.857 4.052 1.00 98.12 845 TYR A N 1
ATOM 6883 C CA . TYR A 1 845 ? 1.696 13.446 3.121 1.00 98.12 845 TYR A CA 1
ATOM 6884 C C . TYR A 1 845 ? 2.969 13.146 3.943 1.00 98.12 845 TYR A C 1
ATOM 6886 O O . TYR A 1 845 ? 3.250 13.946 4.839 1.00 98.12 845 TYR A O 1
ATOM 6894 N N . PRO A 1 846 ? 3.701 12.039 3.711 1.00 97.38 846 PRO A N 1
ATOM 6895 C CA . PRO A 1 846 ? 4.820 11.634 4.571 1.00 97.38 846 PRO A CA 1
ATOM 6896 C C . PRO A 1 846 ? 5.922 12.697 4.732 1.00 97.38 846 PRO A C 1
ATOM 6898 O O . PRO A 1 846 ? 6.232 13.430 3.792 1.00 97.38 846 PRO A O 1
ATOM 6901 N N . GLU A 1 847 ? 6.510 12.798 5.931 1.00 97.00 847 GLU A N 1
ATOM 6902 C CA . GLU A 1 847 ? 7.514 13.828 6.252 1.00 97.00 847 GLU A CA 1
ATOM 6903 C C . GLU A 1 847 ? 8.800 13.669 5.431 1.00 97.00 847 GLU A C 1
ATOM 6905 O O . GLU A 1 847 ? 9.338 14.658 4.926 1.00 97.00 847 GLU A O 1
ATOM 6910 N N . ASP A 1 848 ? 9.262 12.433 5.266 1.00 97.19 848 ASP A N 1
ATOM 6911 C CA . ASP A 1 848 ? 10.417 12.066 4.449 1.00 97.19 848 ASP A CA 1
ATOM 6912 C C . ASP A 1 848 ? 10.239 12.533 2.994 1.00 97.19 848 ASP A C 1
ATOM 6914 O O . ASP A 1 848 ? 11.055 13.290 2.467 1.00 97.19 848 ASP A O 1
ATOM 6918 N N . LEU A 1 849 ? 9.096 12.213 2.388 1.00 97.75 849 LEU A N 1
ATOM 6919 C CA . LEU A 1 849 ? 8.726 12.607 1.032 1.00 97.75 849 LEU A CA 1
ATOM 6920 C C . LEU A 1 849 ? 8.354 14.098 0.897 1.00 97.75 849 LEU A C 1
ATOM 6922 O O . LEU A 1 849 ? 8.286 14.589 -0.233 1.00 97.75 849 LEU A O 1
ATOM 6926 N N . GLU A 1 850 ? 8.111 14.839 1.993 1.00 97.38 850 GLU A N 1
ATOM 6927 C CA . GLU A 1 850 ? 7.995 16.314 1.990 1.00 97.38 850 GLU A CA 1
ATOM 6928 C C . GLU A 1 850 ? 9.366 17.000 2.030 1.00 97.38 850 GLU A C 1
ATOM 6930 O O . GLU A 1 850 ? 9.536 18.078 1.448 1.00 97.38 850 GLU A O 1
ATOM 6935 N N . ASN A 1 851 ? 10.338 16.374 2.696 1.00 96.62 851 ASN A N 1
ATOM 6936 C CA . ASN A 1 851 ? 11.723 16.832 2.773 1.00 96.62 851 ASN A CA 1
ATOM 6937 C C . ASN A 1 851 ? 12.541 16.444 1.526 1.00 96.62 851 ASN A C 1
ATOM 6939 O O . ASN A 1 851 ? 13.423 17.210 1.125 1.00 96.62 851 ASN A O 1
ATOM 6943 N N . ASP A 1 852 ? 12.186 15.346 0.853 1.00 97.06 852 ASP A N 1
ATOM 6944 C CA . ASP A 1 852 ? 12.642 15.033 -0.501 1.00 97.06 852 ASP A CA 1
ATOM 6945 C C . ASP A 1 852 ? 12.195 16.124 -1.486 1.00 97.06 852 ASP A C 1
ATOM 6947 O O . ASP A 1 852 ? 11.018 16.302 -1.816 1.00 97.06 852 ASP A O 1
ATOM 6951 N N . LYS A 1 853 ? 13.175 16.884 -1.982 1.00 93.75 853 LYS A N 1
ATOM 6952 C CA . LYS A 1 853 ? 12.938 18.070 -2.816 1.00 93.75 853 LYS A CA 1
ATOM 6953 C C . LYS A 1 853 ? 12.314 17.759 -4.183 1.00 93.75 853 LYS A C 1
ATOM 6955 O O . LYS A 1 853 ? 11.746 18.672 -4.787 1.00 93.75 853 LYS A O 1
ATOM 6960 N N . PHE A 1 854 ? 12.434 16.525 -4.676 1.00 94.75 854 PHE A N 1
ATOM 6961 C CA . PHE A 1 854 ? 11.953 16.110 -5.992 1.00 94.75 854 PHE A CA 1
ATOM 6962 C C . PHE A 1 854 ? 10.599 15.404 -5.887 1.00 94.75 854 PHE A C 1
ATOM 6964 O O . PHE A 1 854 ? 9.649 15.850 -6.535 1.00 94.75 854 PHE A O 1
ATOM 6971 N N . ALA A 1 855 ? 10.465 14.413 -4.999 1.00 96.62 855 ALA A N 1
ATOM 6972 C CA . ALA A 1 855 ? 9.189 13.772 -4.688 1.00 96.62 855 ALA A CA 1
ATOM 6973 C C . ALA A 1 855 ? 8.144 14.825 -4.300 1.00 96.62 855 ALA A C 1
ATOM 6975 O O . ALA A 1 855 ? 7.067 14.890 -4.899 1.00 96.62 855 ALA A O 1
ATOM 6976 N N . PHE A 1 856 ? 8.507 15.759 -3.411 1.00 97.12 856 PHE A N 1
ATOM 6977 C CA . PHE A 1 856 ? 7.598 16.821 -3.006 1.00 97.12 856 PHE A CA 1
ATOM 6978 C C . PHE A 1 856 ? 7.237 17.792 -4.138 1.00 97.12 856 PHE A C 1
ATOM 6980 O O . PHE A 1 856 ? 6.110 18.291 -4.198 1.00 97.12 856 PHE A O 1
ATOM 6987 N N . LEU A 1 857 ? 8.159 18.080 -5.062 1.00 95.12 857 LEU A N 1
ATOM 6988 C CA . LEU A 1 857 ? 7.850 18.902 -6.234 1.00 95.12 857 LEU A CA 1
ATOM 6989 C C . LEU A 1 857 ? 6.833 18.192 -7.139 1.00 95.12 857 LEU A C 1
ATOM 6991 O O . LEU A 1 857 ? 5.837 18.805 -7.535 1.00 95.12 857 LEU A O 1
ATOM 6995 N N . CYS A 1 858 ? 7.050 16.905 -7.411 1.00 95.12 858 CYS A N 1
ATOM 6996 C CA . CYS A 1 858 ? 6.151 16.063 -8.193 1.00 95.12 858 CYS A CA 1
ATOM 6997 C C . CYS A 1 858 ? 4.764 15.968 -7.547 1.00 95.12 858 CYS A C 1
ATOM 6999 O O . CYS A 1 858 ? 3.776 16.314 -8.201 1.00 95.12 858 CYS A O 1
ATOM 7001 N N . PHE A 1 859 ? 4.683 15.629 -6.255 1.00 98.06 859 PHE A N 1
ATOM 7002 C CA . PHE A 1 859 ? 3.422 15.529 -5.519 1.00 98.06 859 PHE A CA 1
ATOM 7003 C C . PHE A 1 859 ? 2.616 16.833 -5.565 1.00 98.06 859 PHE A C 1
ATOM 7005 O O . PHE A 1 859 ? 1.426 16.826 -5.878 1.00 98.06 859 PHE A O 1
ATOM 7012 N N . ARG A 1 860 ? 3.255 17.988 -5.333 1.00 96.75 860 ARG A N 1
ATOM 7013 C CA . ARG A 1 860 ? 2.569 19.295 -5.370 1.00 96.75 860 ARG A CA 1
ATOM 7014 C C . ARG A 1 860 ? 2.023 19.651 -6.745 1.00 96.75 860 ARG A C 1
ATOM 7016 O O . ARG A 1 860 ? 0.933 20.218 -6.829 1.00 96.75 860 ARG A O 1
ATOM 7023 N N . LEU A 1 861 ? 2.779 19.369 -7.806 1.00 96.69 861 LEU A N 1
ATOM 7024 C CA . LEU A 1 861 ? 2.354 19.639 -9.179 1.00 96.69 861 LEU A CA 1
ATOM 7025 C C . LEU A 1 861 ? 1.234 18.681 -9.603 1.00 96.69 861 LEU A C 1
ATOM 7027 O O . LEU A 1 861 ? 0.242 19.130 -10.178 1.00 96.69 861 LEU A O 1
ATOM 7031 N N . TYR A 1 862 ? 1.342 17.401 -9.241 1.00 97.75 862 TYR A N 1
ATOM 7032 C CA . TYR A 1 862 ? 0.293 16.405 -9.444 1.00 97.75 862 TYR A CA 1
ATOM 7033 C C . TYR A 1 862 ? -1.000 16.782 -8.699 1.00 97.75 862 TYR A C 1
ATOM 7035 O O . TYR A 1 862 ? -2.074 16.786 -9.300 1.00 97.75 862 TYR A O 1
ATOM 7043 N N . TYR A 1 863 ? -0.916 17.175 -7.424 1.00 98.06 863 TYR A N 1
ATOM 7044 C CA . TYR A 1 863 ? -2.069 17.577 -6.608 1.00 98.06 863 TYR A CA 1
ATOM 7045 C C . TYR A 1 863 ? -2.730 18.867 -7.127 1.00 98.06 863 TYR A C 1
ATOM 7047 O O . TYR A 1 863 ? -3.958 18.959 -7.203 1.00 98.06 863 TYR A O 1
ATOM 7055 N N . LEU A 1 864 ? -1.935 19.839 -7.595 1.00 97.50 864 LEU A N 1
ATOM 7056 C CA . LEU A 1 864 ? -2.460 21.032 -8.267 1.00 97.50 864 LEU A CA 1
ATOM 7057 C C . LEU A 1 864 ? -3.225 20.671 -9.549 1.00 97.50 864 LEU A C 1
ATOM 7059 O O . LEU A 1 864 ? -4.324 21.179 -9.764 1.00 97.50 864 LEU A O 1
ATOM 7063 N N . LEU A 1 865 ? -2.668 19.788 -10.379 1.00 95.75 865 LEU A N 1
ATOM 7064 C CA . LEU A 1 865 ? -3.254 19.377 -11.656 1.00 95.75 865 LEU A CA 1
ATOM 7065 C C . LEU A 1 865 ? -4.523 18.525 -11.482 1.00 95.75 865 LEU A C 1
ATOM 7067 O O . LEU A 1 865 ? -5.507 18.730 -12.190 1.00 95.75 865 LEU A O 1
ATOM 7071 N N . THR A 1 866 ? -4.521 17.593 -10.526 1.00 97.19 866 THR A N 1
ATOM 7072 C CA . THR A 1 866 ? -5.578 16.577 -10.384 1.00 97.19 866 THR A CA 1
ATOM 7073 C C . THR A 1 866 ? -6.640 16.893 -9.334 1.00 97.19 866 THR A C 1
ATOM 7075 O O . THR A 1 866 ? -7.727 16.327 -9.418 1.00 97.19 866 THR A O 1
ATOM 7078 N N . TYR A 1 867 ? -6.387 17.820 -8.401 1.00 97.00 867 TYR A N 1
ATOM 7079 C CA . TYR A 1 867 ? -7.367 18.293 -7.406 1.00 97.00 867 TYR A CA 1
ATOM 7080 C C . TYR A 1 867 ? -7.660 19.800 -7.497 1.00 97.00 867 TYR A C 1
ATOM 7082 O O . TYR A 1 867 ? -8.580 20.282 -6.835 1.00 97.00 867 TYR A O 1
ATOM 7090 N N . GLY A 1 868 ? -6.907 20.567 -8.298 1.00 96.06 868 GLY A N 1
ATOM 7091 C CA . GLY A 1 868 ? -7.049 22.028 -8.380 1.00 96.06 868 GLY A CA 1
ATOM 7092 C C . GLY A 1 868 ? -6.569 22.760 -7.120 1.00 96.06 868 GLY A C 1
ATOM 7093 O O . GLY A 1 868 ? -6.919 23.920 -6.905 1.00 96.06 868 GLY A O 1
ATOM 7094 N N . LYS A 1 869 ? -5.804 22.080 -6.254 1.00 95.50 869 LYS A N 1
ATOM 7095 C CA . LYS A 1 869 ? -5.406 22.547 -4.919 1.00 95.50 869 LYS A CA 1
ATOM 7096 C C . LYS A 1 869 ? -3.890 22.674 -4.821 1.00 95.50 869 LYS A C 1
ATOM 7098 O O . LYS A 1 869 ? -3.157 21.746 -5.137 1.00 95.50 869 LYS A O 1
ATOM 7103 N N . TRP A 1 870 ? -3.402 23.797 -4.302 1.00 95.56 870 TRP A N 1
ATOM 7104 C CA . TRP A 1 870 ? -1.988 23.936 -3.951 1.00 95.56 870 TRP A CA 1
ATOM 7105 C C . TRP A 1 870 ? -1.737 23.336 -2.563 1.00 95.56 870 TRP A C 1
ATOM 7107 O O . TRP A 1 870 ? -2.179 23.904 -1.561 1.00 95.56 870 TRP A O 1
ATOM 7117 N N . TYR A 1 871 ? -1.037 22.198 -2.494 1.00 96.19 871 TYR A N 1
ATOM 7118 C CA . TYR A 1 871 ? -0.670 21.586 -1.213 1.00 96.19 871 TYR A CA 1
ATOM 7119 C C . TYR A 1 871 ? 0.204 22.547 -0.383 1.00 96.19 871 TYR A C 1
ATOM 7121 O O . TYR A 1 871 ? 1.105 23.223 -0.904 1.00 96.19 871 TYR A O 1
ATOM 7129 N N . ARG A 1 872 ? -0.092 22.631 0.918 1.00 92.56 872 ARG A N 1
ATOM 7130 C CA . ARG A 1 872 ? 0.593 23.489 1.894 1.00 92.56 872 ARG A CA 1
ATOM 7131 C C . ARG A 1 872 ? 1.627 22.654 2.644 1.00 92.56 872 ARG A C 1
ATOM 7133 O O . ARG A 1 872 ? 1.300 21.567 3.081 1.00 92.56 872 ARG A O 1
ATOM 7140 N N . ARG A 1 873 ? 2.845 23.188 2.797 1.00 92.38 873 ARG A N 1
ATOM 7141 C CA . ARG A 1 873 ? 3.918 22.549 3.579 1.00 92.38 873 ARG A CA 1
ATOM 7142 C C . ARG A 1 873 ? 3.439 22.335 5.013 1.00 92.38 873 ARG A C 1
ATOM 7144 O O . ARG A 1 873 ? 3.073 23.329 5.645 1.00 92.38 873 ARG A O 1
ATOM 7151 N N . ASN A 1 874 ? 3.490 21.102 5.499 1.00 91.00 874 ASN A N 1
ATOM 7152 C CA . ASN A 1 874 ? 3.302 20.798 6.910 1.00 91.00 874 ASN A CA 1
ATOM 7153 C C . ASN A 1 874 ? 4.685 20.838 7.574 1.00 91.00 874 ASN A C 1
ATOM 7155 O O . ASN A 1 874 ? 5.070 21.857 8.161 1.00 91.00 874 ASN A O 1
ATOM 7159 N N . TYR A 1 875 ? 5.458 19.780 7.342 1.00 93.12 875 TYR A N 1
ATOM 7160 C CA . TYR A 1 875 ? 6.772 19.518 7.922 1.00 93.12 875 TYR A CA 1
ATOM 7161 C C . TYR A 1 875 ? 7.832 20.523 7.459 1.00 93.12 875 TYR A C 1
ATOM 7163 O O . TYR A 1 875 ? 8.513 21.158 8.258 1.00 93.12 875 TYR A O 1
ATOM 7171 N N . THR A 1 876 ? 7.899 20.815 6.160 1.00 91.25 876 THR A N 1
ATOM 7172 C CA . THR A 1 876 ? 8.908 21.733 5.599 1.00 91.25 876 THR A CA 1
ATOM 7173 C C . THR A 1 876 ? 8.565 23.221 5.760 1.00 91.25 876 THR A C 1
ATOM 7175 O O . THR A 1 876 ? 9.084 24.085 5.040 1.00 91.25 876 THR A O 1
ATOM 7178 N N . SER A 1 877 ? 7.645 23.567 6.664 1.00 89.75 877 SER A N 1
ATOM 7179 C CA . SER A 1 877 ? 7.277 24.957 6.928 1.00 89.75 877 SER A CA 1
ATOM 7180 C C . SER A 1 877 ? 8.255 25.619 7.909 1.00 89.75 877 SER A C 1
ATOM 7182 O O . SER A 1 877 ? 8.642 25.037 8.917 1.00 89.75 877 SER A O 1
ATOM 7184 N N . LYS A 1 878 ? 8.614 26.892 7.666 1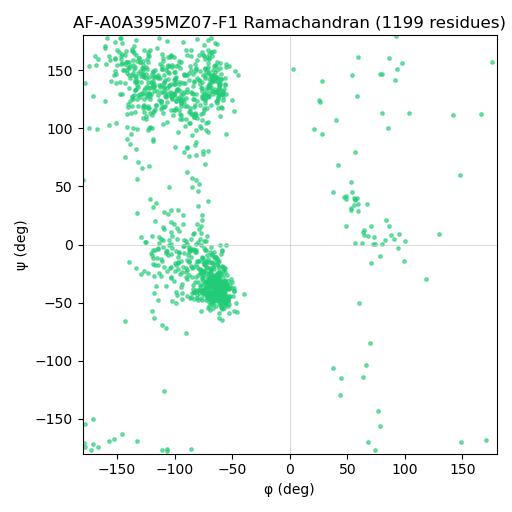.00 87.62 878 LYS A N 1
ATOM 7185 C CA . LYS A 1 878 ? 9.489 27.672 8.574 1.00 87.62 878 LYS A CA 1
ATOM 7186 C C . LYS A 1 878 ? 8.955 27.778 10.011 1.00 87.62 878 LYS A C 1
ATOM 7188 O O . LYS A 1 878 ? 9.722 28.101 10.909 1.00 87.62 878 LYS A O 1
ATOM 7193 N N . LYS A 1 879 ? 7.646 27.573 10.203 1.00 88.19 879 LYS A N 1
ATOM 7194 C CA . LYS A 1 879 ? 7.012 27.511 11.520 1.00 88.19 879 LYS A CA 1
ATOM 7195 C C . LYS A 1 879 ? 7.303 26.156 12.175 1.00 88.19 879 LYS A C 1
ATOM 7197 O O . LYS A 1 879 ? 7.925 26.137 13.228 1.00 88.19 879 LYS A O 1
ATOM 7202 N N . TYR A 1 880 ? 6.944 25.054 11.509 1.00 88.06 880 TYR A N 1
ATOM 7203 C CA . TYR A 1 880 ? 7.118 23.696 12.033 1.00 88.06 880 TYR A CA 1
ATOM 7204 C C . TYR A 1 880 ? 8.570 23.400 12.422 1.00 88.06 880 TYR A C 1
ATOM 7206 O O . TYR A 1 880 ? 8.813 23.061 13.574 1.00 88.06 880 TYR A O 1
ATOM 7214 N N . VAL A 1 881 ? 9.529 23.653 11.522 1.00 87.75 881 VAL A N 1
ATOM 7215 C CA . VAL A 1 881 ? 10.970 23.423 11.766 1.00 87.75 881 VAL A CA 1
ATOM 7216 C C . VAL A 1 881 ? 11.510 24.262 12.935 1.00 87.75 881 VAL A C 1
ATOM 7218 O O . VAL A 1 881 ? 12.414 23.831 13.643 1.00 87.75 881 VAL A O 1
ATOM 7221 N N . LYS A 1 882 ? 10.948 25.453 13.191 1.00 88.12 882 LYS A N 1
ATOM 7222 C CA . LYS A 1 882 ? 11.321 26.264 14.364 1.00 88.12 882 LYS A CA 1
ATOM 7223 C C . LYS A 1 882 ? 10.732 25.708 15.670 1.00 88.12 882 LYS A C 1
ATOM 7225 O O . LYS A 1 882 ? 11.325 25.898 16.725 1.00 88.12 882 LYS A O 1
ATOM 7230 N N . GLU A 1 883 ? 9.558 25.088 15.608 1.00 90.81 883 GLU A N 1
ATOM 7231 C CA . GLU A 1 883 ? 8.812 24.614 16.782 1.00 90.81 883 GLU A CA 1
ATOM 7232 C C . GLU A 1 883 ? 9.155 23.171 17.182 1.00 90.81 883 GLU A C 1
ATOM 7234 O O . GLU A 1 883 ? 9.061 22.847 18.360 1.00 90.81 883 GLU A O 1
ATOM 7239 N N . HIS A 1 884 ? 9.571 22.330 16.229 1.00 85.88 884 HIS A N 1
ATOM 7240 C CA . HIS A 1 884 ? 9.800 20.888 16.423 1.00 85.88 884 HIS A CA 1
ATOM 7241 C C . HIS A 1 884 ? 11.245 20.454 16.113 1.00 85.88 884 HIS A C 1
ATOM 7243 O O . HIS A 1 884 ? 11.604 19.306 16.359 1.00 85.88 884 HIS A O 1
ATOM 7249 N N . GLY A 1 885 ? 12.083 21.352 15.581 1.00 88.56 885 GLY A N 1
ATOM 7250 C CA . GLY A 1 885 ? 13.448 21.036 15.160 1.00 88.56 885 GLY A CA 1
ATOM 7251 C C . GLY A 1 885 ? 13.506 20.281 13.828 1.00 88.56 885 GLY A C 1
ATOM 7252 O O . GLY A 1 885 ? 12.741 20.558 12.903 1.00 88.56 885 GLY A O 1
ATOM 7253 N N . GLU A 1 886 ? 14.452 19.349 13.725 1.00 89.56 886 GLU A N 1
ATOM 7254 C CA . GLU A 1 886 ? 14.685 18.505 12.552 1.00 89.56 886 GLU A CA 1
ATOM 7255 C C . GLU A 1 886 ? 14.634 17.028 12.971 1.00 89.56 886 GLU A C 1
ATOM 7257 O O . GLU A 1 886 ? 15.499 16.555 13.707 1.00 89.56 886 GLU A O 1
ATOM 7262 N N . THR A 1 887 ? 13.593 16.318 12.529 1.00 93.88 887 THR A N 1
ATOM 7263 C CA . THR A 1 887 ? 13.393 14.879 12.773 1.00 93.88 887 THR A CA 1
ATOM 7264 C C . THR A 1 887 ? 14.325 14.034 11.899 1.00 93.88 887 THR A C 1
ATOM 7266 O O . THR A 1 887 ? 14.842 14.523 10.893 1.00 93.88 887 THR A O 1
ATOM 7269 N N . GLU A 1 888 ? 14.514 12.751 12.227 1.00 93.69 888 GLU A N 1
ATOM 7270 C CA . GLU A 1 888 ? 15.348 11.858 11.402 1.00 93.69 888 GLU A CA 1
ATOM 7271 C C . GLU A 1 888 ? 14.784 11.705 9.984 1.00 93.69 888 GLU A C 1
ATOM 7273 O O . GLU A 1 888 ? 15.492 11.974 9.019 1.00 93.69 888 GLU A O 1
ATOM 7278 N N . ALA A 1 889 ? 13.471 11.471 9.853 1.00 92.81 889 ALA A N 1
ATOM 7279 C CA . ALA A 1 889 ? 12.776 11.446 8.564 1.00 92.81 889 ALA A CA 1
ATOM 7280 C C . ALA A 1 889 ? 12.995 12.736 7.743 1.00 92.81 889 ALA A C 1
ATOM 7282 O O . ALA A 1 889 ? 13.104 12.696 6.514 1.00 92.81 889 ALA A O 1
ATOM 7283 N N . ALA A 1 890 ? 13.108 13.893 8.408 1.00 93.81 890 ALA A N 1
ATOM 7284 C CA . ALA A 1 890 ? 13.417 15.154 7.750 1.00 93.81 890 ALA A CA 1
ATOM 7285 C C . ALA A 1 890 ? 14.892 15.299 7.333 1.00 93.81 890 ALA A C 1
ATOM 7287 O O . ALA A 1 890 ? 15.163 16.105 6.439 1.00 93.81 890 ALA A O 1
ATOM 7288 N N . LYS A 1 891 ? 15.842 14.578 7.942 1.00 94.31 891 LYS A N 1
ATOM 7289 C CA . LYS A 1 891 ? 17.238 14.479 7.469 1.00 94.31 891 LYS A CA 1
ATOM 7290 C C . LYS A 1 891 ? 17.342 13.488 6.314 1.00 94.31 891 LYS A C 1
ATOM 7292 O O . LYS A 1 891 ? 17.884 13.839 5.265 1.00 94.31 891 LYS A O 1
ATOM 7297 N N . ASP A 1 892 ? 16.749 12.308 6.485 1.00 94.00 892 ASP A N 1
ATOM 7298 C CA . ASP A 1 892 ? 16.720 11.223 5.507 1.00 94.00 892 ASP A CA 1
ATOM 7299 C C . ASP A 1 892 ? 16.200 11.738 4.163 1.00 94.00 892 ASP A C 1
ATOM 7301 O O . ASP A 1 892 ? 16.951 11.783 3.187 1.00 94.00 892 ASP A O 1
ATOM 7305 N N . GLY A 1 893 ? 14.980 12.286 4.136 1.00 95.56 893 GLY A N 1
ATOM 7306 C CA . GLY A 1 893 ? 14.373 12.837 2.922 1.00 95.56 893 GLY A CA 1
ATOM 7307 C C . GLY A 1 893 ? 15.219 13.912 2.222 1.00 95.56 893 GLY A C 1
ATOM 7308 O O . GLY A 1 893 ? 15.262 13.971 0.992 1.00 95.56 893 GLY A O 1
ATOM 7309 N N . LYS A 1 894 ? 15.966 14.740 2.971 1.00 95.00 894 LYS A N 1
ATOM 7310 C CA . LYS A 1 894 ? 16.884 15.741 2.381 1.00 95.00 894 LYS A CA 1
ATOM 7311 C C . LYS A 1 894 ? 18.089 15.108 1.689 1.00 95.00 894 LYS A C 1
ATOM 7313 O O . LYS A 1 894 ? 18.598 15.699 0.735 1.00 95.00 894 LYS A O 1
ATOM 7318 N N . SER A 1 895 ? 18.548 13.950 2.164 1.00 94.62 895 SER A N 1
ATOM 7319 C CA . SER A 1 895 ? 19.707 13.239 1.616 1.00 94.62 895 SER A CA 1
ATOM 7320 C C . SER A 1 895 ? 19.389 12.497 0.311 1.00 94.62 895 SER A C 1
ATOM 7322 O O . SER A 1 895 ? 20.222 12.471 -0.596 1.00 94.62 895 SER A O 1
ATOM 7324 N N . TRP A 1 896 ? 18.172 11.955 0.177 1.00 96.31 896 TRP A N 1
ATOM 7325 C CA . TRP A 1 896 ? 17.806 11.026 -0.899 1.00 96.31 896 TRP A CA 1
ATOM 7326 C C . TRP A 1 896 ? 17.793 11.649 -2.300 1.00 96.31 896 TRP A C 1
ATOM 7328 O O . TRP A 1 896 ? 18.168 10.996 -3.272 1.00 96.31 896 TRP A O 1
ATOM 7338 N N . ALA A 1 897 ? 17.357 12.902 -2.436 1.00 94.12 897 ALA A N 1
ATOM 7339 C CA . ALA A 1 897 ? 17.158 13.532 -3.740 1.00 94.12 897 ALA A CA 1
ATOM 7340 C C . ALA A 1 897 ? 18.461 14.136 -4.291 1.00 94.12 897 ALA A C 1
ATOM 7342 O O . ALA A 1 897 ? 18.785 15.297 -4.015 1.00 94.12 897 ALA A O 1
ATOM 7343 N N . THR A 1 898 ? 19.204 13.392 -5.109 1.00 90.75 898 THR A N 1
ATOM 7344 C CA . THR A 1 898 ? 20.505 13.808 -5.672 1.00 90.75 898 THR A CA 1
ATOM 7345 C C . THR A 1 898 ? 20.424 14.156 -7.170 1.00 90.75 898 THR A C 1
ATOM 7347 O O . THR A 1 898 ? 19.343 14.199 -7.757 1.00 90.75 898 THR A O 1
ATOM 7350 N N . GLY A 1 899 ? 21.552 14.502 -7.798 1.00 85.25 899 GLY A N 1
ATOM 7351 C CA . GLY A 1 899 ? 21.592 14.901 -9.210 1.00 85.25 899 GLY A CA 1
ATOM 7352 C C . GLY A 1 899 ? 20.895 16.237 -9.520 1.00 85.25 899 GLY A C 1
ATOM 7353 O O . GLY A 1 899 ? 20.539 17.019 -8.629 1.00 85.25 899 GLY A O 1
ATOM 7354 N N . LEU A 1 900 ? 20.719 16.531 -10.813 1.00 79.50 900 LEU A N 1
ATOM 7355 C CA . LEU A 1 900 ? 20.140 17.799 -11.265 1.00 79.50 900 LEU A CA 1
ATOM 7356 C C . LEU A 1 900 ? 18.662 17.898 -10.852 1.00 79.50 900 LEU A C 1
ATOM 7358 O O . LEU A 1 900 ? 17.880 16.979 -11.063 1.00 79.50 900 LEU A O 1
ATOM 7362 N N . TYR A 1 901 ? 18.281 19.016 -10.229 1.00 81.88 901 TYR A N 1
ATOM 7363 C CA . TYR A 1 901 ? 16.954 19.238 -9.626 1.00 81.88 901 TYR A CA 1
ATOM 7364 C C . TYR A 1 901 ? 16.507 18.208 -8.561 1.00 81.88 901 TYR A C 1
ATOM 7366 O O . TYR A 1 901 ? 15.433 18.381 -7.992 1.00 81.88 901 TYR A O 1
ATOM 7374 N N . GLY A 1 902 ? 17.329 17.209 -8.216 1.00 85.25 902 GLY A N 1
ATOM 7375 C CA . GLY A 1 902 ? 16.978 16.133 -7.284 1.00 85.25 902 GLY A CA 1
ATOM 7376 C C . GLY A 1 902 ? 16.446 14.849 -7.920 1.00 85.25 902 GLY A C 1
ATOM 7377 O O . GLY A 1 902 ? 15.962 14.007 -7.180 1.00 85.25 902 GLY A O 1
ATOM 7378 N N . SER A 1 903 ? 16.507 14.699 -9.246 1.00 84.56 903 SER A N 1
ATOM 7379 C CA . SER A 1 903 ? 15.874 13.591 -9.980 1.00 84.56 903 SER A CA 1
ATOM 7380 C C . SER A 1 903 ? 16.625 12.252 -9.953 1.00 84.56 903 SER A C 1
ATOM 7382 O O . SER A 1 903 ? 16.356 11.394 -10.792 1.00 84.56 903 SER A O 1
ATOM 7384 N N . VAL A 1 904 ? 17.619 12.093 -9.077 1.00 90.62 904 VAL A N 1
ATOM 7385 C CA . VAL A 1 904 ? 18.334 10.827 -8.878 1.00 90.62 904 VAL A CA 1
ATOM 7386 C C . VAL A 1 904 ? 18.193 10.423 -7.419 1.00 90.62 904 VAL A C 1
ATOM 7388 O O . VAL A 1 904 ? 18.896 10.949 -6.552 1.00 90.62 904 VAL A O 1
ATOM 7391 N N . TYR A 1 905 ? 17.279 9.496 -7.151 1.00 94.31 905 TYR A N 1
ATOM 7392 C CA . TYR A 1 905 ? 17.101 8.918 -5.826 1.00 94.31 905 TYR A CA 1
ATOM 7393 C C . TYR A 1 905 ? 18.342 8.132 -5.366 1.00 94.31 905 TYR A C 1
ATOM 7395 O O . TYR A 1 905 ? 18.863 7.288 -6.093 1.00 94.31 905 TYR A O 1
ATOM 7403 N N . LYS A 1 906 ? 18.786 8.403 -4.137 1.00 92.88 906 LYS A N 1
ATOM 7404 C CA . LYS A 1 906 ? 19.813 7.671 -3.374 1.00 92.88 906 LYS A CA 1
ATOM 7405 C C . LYS A 1 906 ? 19.357 7.388 -1.932 1.00 92.88 906 LYS A C 1
ATOM 7407 O O . LYS A 1 906 ? 20.170 7.325 -1.016 1.00 92.88 906 LYS A O 1
ATOM 7412 N N . GLY A 1 907 ? 18.047 7.285 -1.717 1.00 93.12 907 GLY A N 1
ATOM 7413 C CA . GLY A 1 907 ? 17.495 6.793 -0.457 1.00 93.12 907 GLY A CA 1
ATOM 7414 C C . GLY A 1 907 ? 17.395 5.264 -0.413 1.00 93.12 907 GLY A C 1
ATOM 7415 O O . GLY A 1 907 ? 17.795 4.584 -1.360 1.00 93.12 907 GLY A O 1
ATOM 7416 N N . PRO A 1 908 ? 16.828 4.710 0.668 1.00 94.75 908 PRO A N 1
ATOM 7417 C CA . PRO A 1 908 ? 16.667 3.272 0.838 1.00 94.75 908 PRO A CA 1
ATOM 7418 C C . PRO A 1 908 ? 15.551 2.718 -0.068 1.00 94.75 908 PRO A C 1
ATOM 7420 O O . PRO A 1 908 ? 14.686 3.464 -0.538 1.00 94.75 908 PRO A O 1
ATOM 7423 N N . GLY A 1 909 ? 15.571 1.406 -0.320 1.00 94.75 909 GLY A N 1
ATOM 7424 C CA . GLY A 1 909 ? 14.694 0.746 -1.302 1.00 94.75 909 GLY A CA 1
ATOM 7425 C C . GLY A 1 909 ? 15.253 0.706 -2.731 1.00 94.75 909 GLY A C 1
ATOM 7426 O O . GLY A 1 909 ? 14.550 0.286 -3.650 1.00 94.75 909 GLY A O 1
ATOM 7427 N N . VAL A 1 910 ? 16.513 1.106 -2.931 1.00 94.94 910 VAL A N 1
ATOM 7428 C CA . VAL A 1 910 ? 17.286 0.886 -4.164 1.00 94.94 910 VAL A CA 1
ATOM 7429 C C . VAL A 1 910 ? 18.676 0.371 -3.786 1.00 94.94 910 VAL A C 1
ATOM 7431 O O . VAL A 1 910 ? 19.302 0.915 -2.879 1.00 94.94 910 VAL A O 1
ATOM 7434 N N . SER A 1 911 ? 19.151 -0.673 -4.464 1.00 93.88 911 SER A N 1
ATOM 7435 C CA . SER A 1 911 ? 20.500 -1.224 -4.291 1.00 93.88 911 SER A CA 1
ATOM 7436 C C . SER A 1 911 ? 21.544 -0.415 -5.071 1.00 93.88 911 SER A C 1
ATOM 7438 O O . SER A 1 911 ? 21.251 0.147 -6.127 1.00 93.88 911 SER A O 1
ATOM 7440 N N . GLU A 1 912 ? 22.790 -0.385 -4.590 1.00 89.75 912 GLU A N 1
ATOM 7441 C CA . GLU A 1 912 ? 23.933 0.121 -5.371 1.00 89.75 912 GLU A CA 1
ATOM 7442 C C . GLU A 1 912 ? 24.587 -0.971 -6.249 1.00 89.75 912 GLU A C 1
ATOM 7444 O O . GLU A 1 912 ? 25.522 -0.675 -6.989 1.00 89.75 912 GLU A O 1
ATOM 7449 N N . ILE A 1 913 ? 24.107 -2.225 -6.199 1.00 89.69 913 ILE A N 1
ATOM 7450 C CA . ILE A 1 913 ? 24.728 -3.390 -6.856 1.00 89.69 913 ILE A CA 1
ATOM 7451 C C . ILE A 1 913 ? 23.735 -4.067 -7.816 1.00 89.69 913 ILE A C 1
ATOM 7453 O O . ILE A 1 913 ? 22.706 -4.581 -7.382 1.00 89.69 913 ILE A O 1
ATOM 7457 N N . GLU A 1 914 ? 24.061 -4.130 -9.114 1.00 90.75 914 GLU A N 1
ATOM 7458 C CA . GLU A 1 914 ? 23.250 -4.839 -10.124 1.00 90.75 914 GLU A CA 1
ATOM 7459 C C . GLU A 1 914 ? 23.143 -6.338 -9.787 1.00 90.75 914 GLU A C 1
ATOM 7461 O O . GLU A 1 914 ? 24.126 -6.964 -9.376 1.00 90.75 914 GLU A O 1
ATOM 7466 N N . ARG A 1 915 ? 21.945 -6.920 -9.965 1.00 92.12 915 ARG A N 1
ATOM 7467 C CA . ARG A 1 915 ? 21.609 -8.317 -9.615 1.00 92.12 915 ARG A CA 1
ATOM 7468 C C . ARG A 1 915 ? 21.863 -8.659 -8.137 1.00 92.12 915 ARG A C 1
ATOM 7470 O O . ARG A 1 915 ? 22.357 -9.745 -7.817 1.00 92.12 915 ARG A O 1
ATOM 7477 N N . SER A 1 916 ? 21.581 -7.746 -7.202 1.00 93.44 916 SER A N 1
ATOM 7478 C CA . SER A 1 916 ? 21.643 -8.086 -5.772 1.00 93.44 916 SER A CA 1
ATOM 7479 C C . SER A 1 916 ? 20.523 -9.058 -5.377 1.00 93.44 916 SER A C 1
ATOM 7481 O O . SER A 1 916 ? 20.789 -9.993 -4.622 1.00 93.44 916 SER A O 1
ATOM 7483 N N . ALA A 1 917 ? 19.343 -8.954 -6.006 1.00 92.62 917 ALA A N 1
ATOM 7484 C CA . ALA A 1 917 ? 18.244 -9.906 -5.846 1.00 92.62 917 ALA A CA 1
ATOM 7485 C C . ALA A 1 917 ? 18.668 -11.348 -6.177 1.00 92.62 917 ALA A C 1
ATOM 7487 O O . ALA A 1 917 ? 18.451 -12.236 -5.360 1.00 92.62 917 ALA A O 1
ATOM 7488 N N . TRP A 1 918 ? 19.360 -11.591 -7.300 1.00 94.50 918 TRP A N 1
ATOM 7489 C CA . TRP A 1 918 ? 19.927 -12.910 -7.638 1.00 94.50 918 TRP A CA 1
ATOM 7490 C C . TRP A 1 918 ? 20.820 -13.483 -6.522 1.00 94.50 918 TRP A C 1
ATOM 7492 O O . TRP A 1 918 ? 20.677 -14.646 -6.142 1.00 94.50 918 TRP A O 1
ATOM 7502 N N . ARG A 1 919 ? 21.703 -12.658 -5.939 1.00 91.81 919 ARG A N 1
ATOM 7503 C CA . ARG A 1 919 ? 22.633 -13.075 -4.868 1.00 91.81 919 ARG A CA 1
ATOM 7504 C C . ARG A 1 919 ? 21.932 -13.399 -3.545 1.00 91.81 919 ARG A C 1
ATOM 7506 O O . ARG A 1 919 ? 22.469 -14.158 -2.737 1.00 91.81 919 ARG A O 1
ATOM 7513 N N . GLU A 1 920 ? 20.750 -12.842 -3.306 1.00 92.81 920 GLU A N 1
ATOM 7514 C CA . GLU A 1 920 ? 19.884 -13.244 -2.197 1.00 92.81 920 GLU A CA 1
ATOM 7515 C C . GLU A 1 920 ? 19.043 -14.473 -2.532 1.00 92.81 920 GLU A C 1
ATOM 7517 O O . GLU A 1 920 ? 18.881 -15.358 -1.696 1.00 92.81 920 GLU A O 1
ATOM 7522 N N . ASP A 1 921 ? 18.518 -14.544 -3.749 1.00 93.69 921 ASP A N 1
ATOM 7523 C CA . ASP A 1 921 ? 17.618 -15.601 -4.191 1.00 93.69 921 ASP A CA 1
ATOM 7524 C C . ASP A 1 921 ? 18.341 -16.946 -4.349 1.00 93.69 921 ASP A C 1
ATOM 7526 O O . ASP A 1 921 ? 17.722 -17.984 -4.127 1.00 93.69 921 ASP A O 1
ATOM 7530 N N . ILE A 1 922 ? 19.664 -16.955 -4.566 1.00 92.50 922 ILE A N 1
ATOM 7531 C CA . ILE A 1 922 ? 20.517 -18.137 -4.332 1.00 92.50 922 ILE A CA 1
ATOM 7532 C C . ILE A 1 922 ? 20.362 -18.648 -2.888 1.00 92.50 922 ILE A C 1
ATOM 7534 O O . ILE A 1 922 ? 20.110 -19.832 -2.672 1.00 92.50 922 ILE A O 1
ATOM 7538 N N . LYS A 1 923 ? 20.462 -17.763 -1.885 1.00 92.06 923 LYS A N 1
ATOM 7539 C CA . LYS A 1 923 ? 20.370 -18.123 -0.454 1.00 92.06 923 LYS A CA 1
ATOM 7540 C C . LYS A 1 923 ? 18.960 -18.584 -0.065 1.00 92.06 923 LYS A C 1
ATOM 7542 O O . LYS A 1 923 ? 18.817 -19.424 0.815 1.00 92.06 923 LYS A O 1
ATOM 7547 N N . LYS A 1 924 ? 17.930 -18.056 -0.738 1.00 89.88 924 LYS A N 1
ATOM 7548 C CA . LYS A 1 924 ? 16.519 -18.466 -0.600 1.00 89.88 924 LYS A CA 1
ATOM 7549 C C . LYS A 1 924 ? 16.178 -19.730 -1.417 1.00 89.88 924 LYS A C 1
ATOM 7551 O O . LYS A 1 924 ? 15.059 -20.223 -1.329 1.00 89.88 924 LYS A O 1
ATOM 7556 N N . GLY A 1 925 ? 17.103 -20.245 -2.237 1.00 89.25 925 GLY A N 1
ATOM 7557 C CA . GLY A 1 925 ? 16.881 -21.381 -3.145 1.00 89.25 925 GLY A CA 1
ATOM 7558 C C . GLY A 1 925 ? 16.017 -21.073 -4.381 1.00 89.25 925 GLY A C 1
ATOM 7559 O O . GLY A 1 925 ? 15.680 -21.993 -5.136 1.00 89.25 925 GLY A O 1
ATOM 7560 N N . TYR A 1 926 ? 15.670 -19.800 -4.595 1.00 91.75 926 TYR A N 1
ATOM 7561 C CA . TYR A 1 926 ? 14.883 -19.282 -5.716 1.00 91.75 926 TYR A CA 1
ATOM 7562 C C . TYR A 1 926 ? 15.692 -19.136 -7.018 1.00 91.75 926 TYR A C 1
ATOM 7564 O O . TYR A 1 926 ? 15.095 -19.236 -8.086 1.00 91.75 926 TYR A O 1
ATOM 7572 N N . SER A 1 927 ? 17.018 -18.982 -6.959 1.00 93.62 927 SER A N 1
ATOM 7573 C CA . SER A 1 927 ? 17.886 -18.909 -8.149 1.00 93.62 927 SER A CA 1
ATOM 7574 C C . SER A 1 927 ? 19.090 -19.848 -8.050 1.00 93.62 927 SER A C 1
ATOM 7576 O O . SER A 1 927 ? 19.451 -20.301 -6.963 1.00 93.62 927 SER A O 1
ATOM 7578 N N . THR A 1 928 ? 19.704 -20.174 -9.189 1.00 91.12 928 THR A N 1
ATOM 7579 C CA . THR A 1 928 ? 20.940 -20.971 -9.260 1.00 91.12 928 THR A CA 1
ATOM 7580 C C . THR A 1 928 ? 22.174 -20.081 -9.109 1.00 91.12 928 THR A C 1
ATOM 7582 O O . THR A 1 928 ? 22.116 -18.868 -9.314 1.00 91.12 928 THR A O 1
ATOM 7585 N N . ALA A 1 929 ? 23.325 -20.680 -8.793 1.00 82.06 929 ALA A N 1
ATOM 7586 C CA . ALA A 1 929 ? 24.608 -19.976 -8.696 1.00 82.06 929 ALA A CA 1
ATOM 7587 C C . ALA A 1 929 ? 25.193 -19.528 -10.059 1.00 82.06 929 ALA A C 1
ATOM 7589 O O . ALA A 1 929 ? 26.316 -19.033 -10.107 1.00 82.06 929 ALA A O 1
ATOM 7590 N N . GLY A 1 930 ? 24.443 -19.681 -11.158 1.00 69.31 930 GLY A N 1
ATOM 7591 C CA . GLY A 1 930 ? 24.939 -19.550 -12.528 1.00 69.31 930 GLY A CA 1
ATOM 7592 C C . GLY A 1 930 ? 25.400 -20.885 -13.119 1.00 69.31 930 GLY A C 1
ATOM 7593 O O . GLY A 1 930 ? 25.312 -21.932 -12.477 1.00 69.31 930 GLY A O 1
ATOM 7594 N N . TYR A 1 931 ? 25.860 -20.839 -14.369 1.00 58.91 931 TYR A N 1
ATOM 7595 C CA . TYR A 1 931 ? 26.309 -22.008 -15.124 1.00 58.91 931 TYR A CA 1
ATOM 7596 C C . TYR A 1 931 ? 27.838 -22.075 -15.093 1.00 58.91 931 TYR A C 1
ATOM 7598 O O . TYR A 1 931 ? 28.507 -21.182 -15.610 1.00 58.91 931 TYR A O 1
ATOM 7606 N N . ASP A 1 932 ? 28.384 -23.126 -14.483 1.00 43.09 932 ASP A N 1
ATOM 7607 C CA . ASP A 1 932 ? 29.823 -23.392 -14.496 1.00 43.09 932 ASP A CA 1
ATOM 7608 C C . ASP A 1 932 ? 30.296 -23.829 -15.898 1.00 43.09 932 ASP A C 1
ATOM 7610 O O . ASP A 1 932 ? 29.567 -24.479 -16.652 1.00 43.09 932 ASP A O 1
ATOM 7614 N N . HIS A 1 933 ? 31.538 -23.498 -16.253 1.00 37.69 933 HIS A N 1
ATOM 7615 C CA . HIS A 1 933 ? 32.115 -23.686 -17.591 1.00 37.69 933 HIS A CA 1
ATOM 7616 C C . HIS A 1 933 ? 32.518 -25.149 -17.908 1.00 37.69 933 HIS A C 1
ATOM 7618 O O . HIS A 1 933 ? 33.336 -25.400 -18.792 1.00 37.69 933 HIS A O 1
ATOM 7624 N N . SER A 1 934 ? 31.945 -26.130 -17.205 1.00 30.05 934 SER A N 1
ATOM 7625 C CA . SER A 1 934 ? 32.390 -27.532 -17.166 1.00 30.05 934 SER A CA 1
ATOM 7626 C C . SER A 1 934 ? 31.560 -28.522 -18.006 1.00 30.05 934 SER A C 1
ATOM 7628 O O . SER A 1 934 ? 31.772 -29.732 -17.917 1.00 30.05 934 SER A O 1
ATOM 7630 N N . SER A 1 935 ? 30.656 -28.045 -18.872 1.00 25.48 935 SER A N 1
ATOM 7631 C CA . SER A 1 935 ? 29.960 -28.885 -19.869 1.00 25.48 935 SER A CA 1
ATOM 7632 C C . SER A 1 935 ? 30.637 -28.823 -21.250 1.00 25.48 935 SER A C 1
ATOM 7634 O O . SER A 1 935 ? 30.946 -27.729 -21.721 1.00 25.48 935 SER A O 1
ATOM 7636 N N . PRO A 1 936 ? 30.871 -29.964 -21.933 1.00 32.91 936 PRO A N 1
ATOM 7637 C CA . PRO A 1 936 ? 31.728 -30.009 -23.116 1.00 32.91 936 PRO A CA 1
ATOM 7638 C C . PRO A 1 936 ? 31.047 -29.459 -24.375 1.00 32.91 936 PRO A C 1
ATOM 7640 O O . PRO A 1 936 ? 30.152 -30.085 -24.946 1.00 32.91 936 PRO A O 1
ATOM 7643 N N . THR A 1 937 ? 31.540 -28.326 -24.874 1.00 32.28 937 THR A N 1
ATOM 7644 C CA . THR A 1 937 ? 31.278 -27.874 -26.245 1.00 32.28 937 THR A CA 1
ATOM 7645 C C . THR A 1 937 ? 31.856 -28.874 -27.249 1.00 32.28 937 THR A C 1
ATOM 7647 O O . THR A 1 937 ? 32.960 -29.390 -27.063 1.00 32.28 937 THR A O 1
ATOM 7650 N N . LEU A 1 938 ? 31.136 -29.129 -28.346 1.00 32.41 938 LEU A N 1
ATOM 7651 C CA . LEU A 1 938 ? 31.685 -29.876 -29.481 1.00 32.41 938 LEU A CA 1
ATOM 7652 C C . LEU A 1 938 ? 32.918 -29.148 -30.039 1.00 32.41 938 LEU A C 1
ATOM 7654 O O . LEU A 1 938 ? 32.954 -27.918 -30.077 1.00 32.41 938 LEU A O 1
ATOM 7658 N N . ALA A 1 939 ? 33.932 -29.913 -30.450 1.00 29.22 939 ALA A N 1
ATOM 7659 C CA . ALA A 1 939 ? 35.203 -29.353 -30.897 1.00 29.22 939 ALA A CA 1
ATOM 7660 C C . ALA A 1 939 ? 35.012 -28.475 -32.155 1.00 29.22 939 ALA A C 1
ATOM 7662 O O . ALA A 1 939 ? 34.455 -28.969 -33.139 1.00 29.22 939 ALA A O 1
ATOM 7663 N N . PRO A 1 940 ? 35.466 -27.206 -32.145 1.00 36.22 940 PRO A N 1
ATOM 7664 C CA . PRO A 1 940 ? 35.366 -26.320 -33.301 1.00 36.22 940 PRO A CA 1
ATOM 7665 C C . PRO A 1 940 ? 36.316 -26.749 -34.428 1.00 36.22 940 PRO A C 1
ATOM 7667 O O . PRO A 1 940 ? 37.289 -27.477 -34.205 1.00 36.22 940 PRO A O 1
ATOM 7670 N N . GLU A 1 941 ? 36.048 -26.286 -35.649 1.00 38.50 941 GLU A N 1
ATOM 7671 C CA . GLU A 1 941 ? 36.869 -26.639 -36.808 1.00 38.50 941 GLU A CA 1
ATOM 7672 C C . GLU A 1 941 ? 38.266 -25.989 -36.774 1.00 38.50 941 GLU A C 1
ATOM 7674 O O . GLU A 1 941 ? 38.537 -25.003 -36.087 1.00 38.50 941 GLU A O 1
ATOM 7679 N N . LEU A 1 942 ? 39.168 -26.528 -37.601 1.00 36.00 942 LEU A N 1
ATOM 7680 C CA . LEU A 1 942 ? 40.571 -26.110 -37.759 1.00 36.00 942 LEU A CA 1
ATOM 7681 C C . LEU A 1 942 ? 40.785 -24.639 -38.184 1.00 36.00 942 LEU A C 1
ATOM 7683 O O . LEU A 1 942 ? 41.931 -24.192 -38.261 1.00 36.00 942 LEU A O 1
ATOM 7687 N N . VAL A 1 943 ? 39.710 -23.897 -38.463 1.00 38.59 943 VAL A N 1
ATOM 7688 C CA . VAL A 1 943 ? 39.723 -22.454 -38.743 1.00 38.59 943 VAL A CA 1
ATOM 7689 C C . VAL A 1 943 ? 39.734 -21.642 -37.442 1.00 38.59 943 VAL A C 1
ATOM 7691 O O . VAL A 1 943 ? 40.586 -20.769 -37.291 1.00 38.59 943 VAL A O 1
ATOM 7694 N N . ASP A 1 944 ? 38.885 -21.973 -36.464 1.00 36.09 944 ASP A N 1
ATOM 7695 C CA . ASP A 1 944 ? 38.800 -21.242 -35.187 1.00 36.09 944 ASP A CA 1
ATOM 7696 C C . ASP A 1 944 ? 40.086 -21.381 -34.360 1.00 36.09 944 ASP A C 1
ATOM 7698 O O . ASP A 1 944 ? 40.523 -20.441 -33.691 1.00 36.09 944 ASP A O 1
ATOM 7702 N N . LEU A 1 945 ? 40.757 -22.533 -34.481 1.00 35.84 945 LEU A N 1
ATOM 7703 C CA . LEU A 1 945 ? 42.075 -22.796 -33.892 1.00 35.84 945 LEU A CA 1
ATOM 7704 C C . LEU A 1 945 ? 43.205 -21.920 -34.467 1.00 35.84 945 LEU A C 1
ATOM 7706 O O . LEU A 1 945 ? 44.297 -21.913 -33.908 1.00 35.84 945 LEU A O 1
ATOM 7710 N N . ARG A 1 946 ? 42.972 -21.187 -35.566 1.00 35.03 946 ARG A N 1
ATOM 7711 C CA . ARG A 1 946 ? 43.906 -20.171 -36.086 1.00 35.03 946 ARG A CA 1
ATOM 7712 C C . ARG A 1 946 ? 43.566 -18.751 -35.652 1.00 35.03 946 ARG A C 1
ATOM 7714 O O . ARG A 1 946 ? 44.448 -17.907 -35.697 1.00 35.03 946 ARG A O 1
ATOM 7721 N N . ILE A 1 947 ? 42.322 -18.491 -35.254 1.00 40.78 947 ILE A N 1
ATOM 7722 C CA . ILE A 1 947 ? 41.881 -17.170 -34.783 1.00 40.78 947 ILE A CA 1
ATOM 7723 C C . ILE A 1 947 ? 42.226 -17.009 -33.296 1.00 40.78 947 ILE A C 1
ATOM 7725 O O . ILE A 1 947 ? 42.719 -15.966 -32.886 1.00 40.78 947 ILE A O 1
ATOM 7729 N N . ARG A 1 948 ? 42.083 -18.072 -32.493 1.00 37.97 948 ARG A N 1
ATOM 7730 C CA . ARG A 1 948 ? 42.423 -18.085 -31.053 1.00 37.97 948 ARG A CA 1
ATOM 7731 C C . ARG A 1 948 ? 43.930 -18.180 -30.744 1.00 37.97 948 ARG A C 1
ATOM 7733 O O . ARG A 1 948 ? 44.302 -18.716 -29.705 1.00 37.97 948 ARG A O 1
ATOM 7740 N N . ALA A 1 949 ? 44.793 -17.730 -31.653 1.00 32.34 949 ALA A N 1
ATOM 7741 C CA . ALA A 1 949 ? 46.248 -17.797 -31.493 1.00 32.34 949 ALA A CA 1
ATOM 7742 C C . ALA A 1 949 ? 46.866 -16.521 -30.887 1.00 32.34 949 ALA A C 1
ATOM 7744 O O . ALA A 1 949 ? 47.942 -16.613 -30.300 1.00 32.34 949 ALA A O 1
ATOM 7745 N N . ASP A 1 950 ? 46.191 -15.369 -31.008 1.00 39.16 950 ASP A N 1
ATOM 7746 C CA . ASP A 1 950 ? 46.781 -14.047 -30.730 1.00 39.16 950 ASP A CA 1
ATOM 7747 C C . ASP A 1 950 ? 46.219 -13.332 -29.474 1.00 39.16 950 ASP A C 1
ATOM 7749 O O . ASP A 1 950 ? 46.837 -12.386 -28.985 1.00 39.16 950 ASP A O 1
ATOM 7753 N N . ASP A 1 951 ? 45.085 -13.774 -28.911 1.00 45.91 951 ASP A N 1
ATOM 7754 C CA . ASP A 1 951 ? 44.453 -13.142 -27.735 1.00 45.91 951 ASP A CA 1
ATOM 7755 C C . ASP A 1 951 ? 45.092 -13.594 -26.405 1.00 45.91 951 ASP A C 1
ATOM 7757 O O . ASP A 1 951 ? 44.606 -14.506 -25.730 1.00 45.91 951 ASP A O 1
ATOM 7761 N N . ILE A 1 952 ? 46.170 -12.918 -25.995 1.00 47.69 952 ILE A N 1
ATOM 7762 C CA . ILE A 1 952 ? 46.740 -13.020 -24.639 1.00 47.69 952 ILE A CA 1
ATOM 7763 C C . ILE A 1 952 ? 46.288 -11.800 -23.809 1.00 47.69 952 ILE A C 1
ATOM 7765 O O . ILE A 1 952 ? 46.442 -10.661 -24.272 1.00 47.69 952 ILE A O 1
ATOM 7769 N N . PRO A 1 953 ? 45.746 -11.977 -22.583 1.00 50.88 953 PRO A N 1
ATOM 7770 C CA . PRO A 1 953 ? 45.304 -10.857 -21.756 1.00 50.88 953 PRO A CA 1
ATOM 7771 C C . PRO A 1 953 ? 46.453 -9.880 -21.485 1.00 50.88 953 PRO A C 1
ATOM 7773 O O . PRO A 1 953 ? 47.561 -10.264 -21.105 1.00 50.88 953 PRO A O 1
ATOM 7776 N N . THR A 1 954 ? 46.168 -8.600 -21.720 1.00 55.53 954 THR A N 1
ATOM 7777 C CA . THR A 1 954 ? 47.164 -7.529 -21.765 1.00 55.53 954 THR A CA 1
ATOM 7778 C C . THR A 1 954 ? 46.814 -6.439 -20.752 1.00 55.53 954 THR A C 1
ATOM 7780 O O . THR A 1 954 ? 45.779 -5.783 -20.865 1.00 55.53 954 THR A O 1
ATOM 7783 N N . TYR A 1 955 ? 47.683 -6.226 -19.764 1.00 64.88 955 TYR A N 1
ATOM 7784 C CA . TYR A 1 955 ? 47.466 -5.317 -18.634 1.00 64.88 955 TYR A CA 1
ATOM 7785 C C . TYR A 1 955 ? 48.354 -4.073 -18.745 1.00 64.88 955 TYR A C 1
ATOM 7787 O O . TYR A 1 955 ? 49.545 -4.175 -19.031 1.00 64.88 955 TYR A O 1
ATOM 7795 N N . THR A 1 956 ? 47.793 -2.884 -18.500 1.00 76.06 956 THR A N 1
ATOM 7796 C CA . THR A 1 956 ? 48.517 -1.606 -18.635 1.00 76.06 956 THR A CA 1
ATOM 7797 C C . THR A 1 956 ? 48.759 -0.974 -17.268 1.00 76.06 956 THR A C 1
ATOM 7799 O O . THR A 1 956 ? 47.851 -0.391 -16.678 1.00 76.06 956 THR A O 1
ATOM 7802 N N . ILE A 1 957 ? 49.995 -1.063 -16.773 1.00 78.12 957 ILE A N 1
ATOM 7803 C CA . ILE A 1 957 ? 50.400 -0.487 -15.485 1.00 78.12 957 ILE A CA 1
ATOM 7804 C C . ILE A 1 957 ? 51.133 0.834 -15.735 1.00 78.12 957 ILE A C 1
ATOM 7806 O O . ILE A 1 957 ? 52.067 0.913 -16.536 1.00 78.12 957 ILE A O 1
ATOM 7810 N N . THR A 1 958 ? 50.716 1.882 -15.031 1.00 85.31 958 THR A N 1
ATOM 7811 C CA . THR A 1 958 ? 51.361 3.200 -15.056 1.00 85.31 958 THR A CA 1
ATOM 7812 C C . THR A 1 958 ? 52.258 3.359 -13.833 1.00 85.31 958 THR A C 1
ATOM 7814 O O . THR A 1 958 ? 51.861 2.997 -12.730 1.00 85.31 958 THR A O 1
ATOM 7817 N N . TYR A 1 959 ? 53.451 3.919 -14.024 1.00 84.00 959 TYR A N 1
ATOM 7818 C CA . TYR A 1 959 ? 54.462 4.152 -12.993 1.00 84.00 959 TYR A CA 1
ATOM 7819 C C . TYR A 1 959 ? 54.748 5.650 -12.870 1.00 84.00 959 TYR A C 1
ATOM 7821 O O . TYR A 1 959 ? 54.970 6.335 -13.875 1.00 84.00 959 TYR A O 1
ATOM 7829 N N . ALA A 1 960 ? 54.818 6.147 -11.637 1.00 85.81 960 ALA A N 1
ATOM 7830 C CA . ALA A 1 960 ? 55.355 7.470 -11.343 1.00 85.81 960 ALA A CA 1
ATOM 7831 C C . ALA A 1 960 ? 56.860 7.557 -11.674 1.00 85.81 960 ALA A C 1
ATOM 7833 O O . ALA A 1 960 ? 57.586 6.559 -11.650 1.00 85.81 960 ALA A O 1
ATOM 7834 N N . SER A 1 961 ? 57.350 8.769 -11.954 1.00 81.81 961 SER A N 1
ATOM 7835 C CA . SER A 1 961 ? 58.788 9.036 -12.124 1.00 81.81 961 SER A CA 1
ATOM 7836 C C . SER A 1 961 ? 59.591 8.914 -10.827 1.00 81.81 961 SER A C 1
ATOM 7838 O O . SER A 1 961 ? 60.808 8.744 -10.870 1.00 81.81 961 SER A O 1
ATOM 7840 N N . ASP A 1 962 ? 58.920 9.042 -9.688 1.00 84.62 962 ASP A N 1
ATOM 7841 C CA . ASP A 1 962 ? 59.478 9.023 -8.342 1.00 84.62 962 ASP A CA 1
ATOM 7842 C C . ASP A 1 962 ? 58.473 8.364 -7.376 1.00 84.62 962 ASP A C 1
ATOM 7844 O O . ASP A 1 962 ? 57.561 7.649 -7.796 1.00 84.62 962 ASP A O 1
ATOM 7848 N N . SER A 1 963 ? 58.654 8.564 -6.073 1.00 86.62 963 SER A N 1
ATOM 7849 C CA . SER A 1 963 ? 57.783 8.009 -5.039 1.00 86.62 963 SER A CA 1
ATOM 7850 C C . SER A 1 963 ? 56.518 8.822 -4.759 1.00 86.62 963 SER A C 1
ATOM 7852 O O . SER A 1 963 ? 55.842 8.515 -3.781 1.00 86.62 963 SER A O 1
ATOM 7854 N N . VAL A 1 964 ? 56.165 9.831 -5.567 1.00 90.38 964 VAL A N 1
ATOM 7855 C CA . VAL A 1 964 ? 54.895 10.563 -5.448 1.00 90.38 964 VAL A CA 1
ATOM 7856 C C . VAL A 1 964 ? 53.793 9.847 -6.227 1.00 90.38 964 VAL A C 1
ATOM 7858 O O . VAL A 1 964 ? 53.828 9.734 -7.449 1.00 90.38 964 VAL A O 1
ATOM 7861 N N . CYS A 1 965 ? 52.773 9.395 -5.504 1.00 88.88 965 CYS A N 1
ATOM 7862 C CA . CYS A 1 965 ? 51.617 8.695 -6.059 1.00 88.88 965 CYS A CA 1
ATOM 7863 C C . CYS A 1 965 ? 50.553 9.680 -6.562 1.00 88.88 965 CYS A C 1
ATOM 7865 O O . CYS A 1 965 ? 49.781 9.373 -7.465 1.00 88.88 965 CYS A O 1
ATOM 7867 N N . GLY A 1 966 ? 50.512 10.868 -5.959 1.00 90.38 966 GLY A N 1
ATOM 7868 C CA . GLY A 1 966 ? 49.642 11.977 -6.325 1.00 90.38 966 GLY A CA 1
ATOM 7869 C C . GLY A 1 966 ? 49.689 13.090 -5.281 1.00 90.38 966 GLY A C 1
ATOM 7870 O O . GLY A 1 966 ? 50.539 13.091 -4.390 1.00 90.38 966 GLY A O 1
ATOM 7871 N N . TYR A 1 967 ? 48.760 14.033 -5.375 1.00 90.94 967 TYR A N 1
ATOM 7872 C CA . TYR A 1 967 ? 48.731 15.269 -4.599 1.00 90.94 967 TYR A CA 1
ATOM 7873 C C . TYR A 1 967 ? 47.348 15.494 -3.989 1.00 90.94 967 TYR A C 1
ATOM 7875 O O . TYR A 1 967 ? 46.335 15.435 -4.691 1.00 90.94 967 TYR A O 1
ATOM 7883 N N . LEU A 1 968 ? 47.289 15.747 -2.678 1.00 87.50 968 LEU A N 1
ATOM 7884 C CA . LEU A 1 968 ? 46.028 15.928 -1.954 1.00 87.50 968 LEU A CA 1
ATOM 7885 C C . LEU A 1 968 ? 45.272 17.149 -2.506 1.00 87.50 968 LEU A C 1
ATOM 7887 O O . LEU A 1 968 ? 45.776 18.272 -2.437 1.00 87.50 968 LEU A O 1
ATOM 7891 N N . SER A 1 969 ? 44.077 16.925 -3.056 1.00 83.88 969 SER A N 1
ATOM 7892 C CA . SER A 1 969 ? 43.291 17.922 -3.802 1.00 83.88 969 SER A CA 1
ATOM 7893 C C . SER A 1 969 ? 44.115 18.692 -4.852 1.00 83.88 969 SER A C 1
ATOM 7895 O O . SER A 1 969 ? 44.024 19.918 -4.930 1.00 83.88 969 SER A O 1
ATOM 7897 N N . GLY A 1 970 ? 45.001 18.005 -5.581 1.00 82.12 970 GLY A N 1
ATOM 7898 C CA . GLY A 1 970 ? 45.891 18.609 -6.579 1.00 82.12 970 GLY A CA 1
ATOM 7899 C C . GLY A 1 970 ? 46.985 19.531 -6.014 1.00 82.12 970 GLY A C 1
ATOM 7900 O O . GLY A 1 970 ? 47.690 20.181 -6.786 1.00 82.12 970 GLY A O 1
ATOM 7901 N N . SER A 1 971 ? 47.167 19.618 -4.692 1.00 85.62 971 SER A N 1
ATOM 7902 C CA . SER A 1 971 ? 48.131 20.542 -4.080 1.00 85.62 971 SER A CA 1
ATOM 7903 C C . SER A 1 971 ? 49.558 19.991 -4.071 1.00 85.62 971 SER A C 1
ATOM 7905 O O . SER A 1 971 ? 49.883 19.078 -3.311 1.00 85.62 971 SER A O 1
ATOM 7907 N N . VAL A 1 972 ? 50.454 20.628 -4.833 1.00 86.44 972 VAL A N 1
ATOM 7908 C CA . VAL A 1 972 ? 51.894 20.295 -4.888 1.00 86.44 972 VAL A CA 1
ATOM 7909 C C . VAL A 1 972 ? 52.596 20.339 -3.517 1.00 86.44 972 VAL A C 1
ATOM 7911 O O . VAL A 1 972 ? 53.649 19.735 -3.339 1.00 86.44 972 VAL A O 1
ATOM 7914 N N . GLN A 1 973 ? 52.013 21.033 -2.532 1.00 86.50 973 GLN A N 1
ATOM 7915 C CA . GLN A 1 973 ? 52.544 21.126 -1.166 1.00 86.50 973 GLN A CA 1
ATOM 7916 C C . GLN A 1 973 ? 52.252 19.888 -0.302 1.00 86.50 973 GLN A C 1
ATOM 7918 O O . GLN A 1 973 ? 52.838 19.756 0.769 1.00 86.50 973 GLN A O 1
ATOM 7923 N N . ILE A 1 974 ? 51.343 19.004 -0.731 1.00 85.94 974 ILE A N 1
ATOM 7924 C CA . ILE A 1 974 ? 50.917 17.824 0.033 1.00 85.94 974 ILE A CA 1
ATOM 7925 C C . ILE A 1 974 ? 50.951 16.583 -0.884 1.00 85.94 974 ILE A C 1
ATOM 7927 O O . ILE A 1 974 ? 49.899 16.075 -1.289 1.00 85.94 974 ILE A O 1
ATOM 7931 N N . PRO A 1 975 ? 52.154 16.103 -1.256 1.00 89.62 975 PRO A N 1
ATOM 7932 C CA . PRO A 1 975 ? 52.309 14.859 -1.996 1.00 89.62 975 PRO A CA 1
ATOM 7933 C C . PRO A 1 975 ? 51.948 13.653 -1.118 1.00 89.62 975 PRO A C 1
ATOM 7935 O O . PRO A 1 975 ? 52.319 13.578 0.054 1.00 89.62 975 PRO A O 1
ATOM 7938 N N . ILE A 1 976 ? 51.256 12.686 -1.709 1.00 89.00 976 ILE A N 1
ATOM 7939 C CA . ILE A 1 976 ? 51.008 11.360 -1.144 1.00 89.00 976 ILE A CA 1
ATOM 7940 C C . ILE A 1 976 ? 52.085 10.437 -1.710 1.00 89.00 976 ILE A C 1
ATOM 7942 O O . ILE A 1 976 ? 52.109 10.208 -2.918 1.00 89.00 976 ILE A O 1
ATOM 7946 N N . THR A 1 977 ? 53.005 9.956 -0.872 1.00 88.19 977 THR A N 1
ATOM 7947 C CA . THR A 1 977 ? 54.212 9.242 -1.324 1.00 88.19 977 THR A CA 1
ATOM 7948 C C . THR A 1 977 ? 54.275 7.796 -0.852 1.00 88.19 977 THR A C 1
ATOM 7950 O O . THR A 1 977 ? 53.775 7.472 0.220 1.00 88.19 977 THR A O 1
ATOM 7953 N N . CYS A 1 978 ? 54.903 6.899 -1.608 1.00 84.56 978 CYS A N 1
ATOM 7954 C CA . CYS A 1 978 ? 55.140 5.526 -1.153 1.00 84.56 978 CYS A CA 1
ATOM 7955 C C . CYS A 1 978 ? 56.046 5.484 0.088 1.00 84.56 978 CYS A C 1
ATOM 7957 O O . CYS A 1 978 ? 57.095 6.129 0.132 1.00 84.56 978 CYS A O 1
ATOM 7959 N N . GLU A 1 979 ? 55.647 4.722 1.111 1.00 75.38 979 GLU A N 1
ATOM 7960 C CA . GLU A 1 979 ? 56.305 4.739 2.432 1.00 75.38 979 GLU A CA 1
ATOM 7961 C C . GLU A 1 979 ? 57.682 4.063 2.407 1.00 75.38 979 GLU A C 1
ATOM 7963 O O . GLU A 1 979 ? 58.616 4.519 3.067 1.00 75.38 979 GLU A O 1
ATOM 7968 N N . ASN A 1 980 ? 57.846 3.056 1.541 1.00 78.25 980 ASN A N 1
ATOM 7969 C CA . ASN A 1 980 ? 59.139 2.453 1.210 1.00 78.25 980 ASN A CA 1
ATOM 7970 C C . ASN A 1 980 ? 60.038 3.357 0.333 1.00 78.25 980 ASN A C 1
ATOM 7972 O O . ASN A 1 980 ? 61.194 3.017 0.099 1.00 78.25 980 ASN A O 1
ATOM 7976 N N . LYS A 1 981 ? 59.533 4.518 -0.117 1.00 80.94 981 LYS A N 1
ATOM 7977 C CA . LYS A 1 981 ? 60.191 5.509 -0.992 1.00 80.94 981 LYS A CA 1
ATOM 7978 C C . LYS A 1 981 ? 60.549 5.023 -2.404 1.00 80.94 981 LYS A C 1
ATOM 7980 O O . LYS A 1 981 ? 61.225 5.761 -3.122 1.00 80.94 981 LYS A O 1
ATOM 7985 N N . ASN A 1 982 ? 60.058 3.858 -2.818 1.00 84.38 982 ASN A N 1
ATOM 7986 C CA . ASN A 1 982 ? 60.124 3.391 -4.204 1.00 84.38 982 ASN A CA 1
ATOM 7987 C C . ASN A 1 982 ? 59.006 4.032 -5.043 1.00 84.38 982 ASN A C 1
ATOM 7989 O O . ASN A 1 982 ? 58.192 4.800 -4.523 1.00 84.38 982 ASN A O 1
ATOM 7993 N N . ARG A 1 983 ? 58.964 3.749 -6.350 1.00 85.81 983 ARG A N 1
ATOM 7994 C CA . ARG A 1 983 ? 57.973 4.356 -7.247 1.00 85.81 983 ARG A CA 1
ATOM 7995 C C . ARG A 1 983 ? 56.564 3.855 -6.947 1.00 85.81 983 ARG A C 1
ATOM 7997 O O . ARG A 1 983 ? 56.361 2.683 -6.629 1.00 85.81 983 ARG A O 1
ATOM 8004 N N . CYS A 1 984 ? 55.585 4.740 -7.099 1.00 87.00 984 CYS A N 1
ATOM 8005 C CA . CYS A 1 984 ? 54.184 4.335 -7.099 1.00 87.00 984 CYS A CA 1
ATOM 8006 C C . CYS A 1 984 ? 53.819 3.748 -8.464 1.00 87.00 984 CYS A C 1
ATOM 8008 O O . CYS A 1 984 ? 54.237 4.278 -9.498 1.00 87.00 984 CYS A O 1
ATOM 8010 N N . LEU A 1 985 ? 53.007 2.694 -8.467 1.00 87.19 985 LEU A N 1
ATOM 8011 C CA . LEU A 1 985 ? 52.417 2.118 -9.670 1.00 87.19 985 LEU A CA 1
ATOM 8012 C C . LEU A 1 985 ? 50.909 1.939 -9.494 1.00 87.19 985 LEU A C 1
ATOM 8014 O O . LEU A 1 985 ? 50.428 1.732 -8.379 1.00 87.19 985 LEU A O 1
ATOM 8018 N N . TRP A 1 986 ? 50.155 2.040 -10.583 1.00 87.00 986 TRP A N 1
ATOM 8019 C CA . TRP A 1 986 ? 48.706 1.864 -10.567 1.00 87.00 986 TRP A CA 1
ATOM 8020 C C . TRP A 1 986 ? 48.178 1.309 -11.888 1.00 87.00 986 TRP A C 1
ATOM 8022 O O . TRP A 1 986 ? 48.756 1.497 -12.962 1.00 87.00 986 TRP A O 1
ATOM 8032 N N . GLU A 1 987 ? 47.035 0.645 -11.792 1.00 83.44 987 GLU A N 1
ATOM 8033 C CA . GLU A 1 987 ? 46.266 0.099 -12.908 1.00 83.44 987 GLU A CA 1
ATOM 8034 C C . GLU A 1 987 ? 44.882 0.785 -12.887 1.00 83.44 987 GLU A C 1
ATOM 8036 O O . GLU A 1 987 ? 44.356 1.073 -11.810 1.00 83.44 987 GLU A O 1
ATOM 8041 N N . LEU A 1 988 ? 44.328 1.155 -14.051 1.00 77.56 988 LEU A N 1
ATOM 8042 C CA . LEU A 1 988 ? 43.161 2.057 -14.147 1.00 77.56 988 LEU A CA 1
ATOM 8043 C C . LEU A 1 988 ? 41.866 1.400 -14.650 1.00 77.56 988 LEU A C 1
ATOM 8045 O O . LEU A 1 988 ? 40.808 2.030 -14.563 1.00 77.56 988 LEU A O 1
ATOM 8049 N N . GLU A 1 989 ? 41.928 0.186 -15.198 1.00 71.50 989 GLU A N 1
ATOM 8050 C CA . GLU A 1 989 ? 40.845 -0.425 -15.976 1.00 71.50 989 GLU A CA 1
ATOM 8051 C C . GLU A 1 989 ? 40.359 -1.735 -15.340 1.00 71.50 989 GLU A C 1
ATOM 8053 O O . GLU A 1 989 ? 39.175 -1.862 -15.002 1.00 71.50 989 GLU A O 1
ATOM 8058 N N . SER A 1 990 ? 41.284 -2.679 -15.158 1.00 70.81 990 SER A N 1
ATOM 8059 C CA . SER A 1 990 ? 41.049 -4.091 -14.836 1.00 70.81 990 SER A CA 1
ATOM 8060 C C . SER A 1 990 ? 40.886 -4.355 -13.339 1.00 70.81 990 SER A C 1
ATOM 8062 O O . SER A 1 990 ? 39.983 -5.078 -12.925 1.00 70.81 990 SER A O 1
ATOM 8064 N N . PHE A 1 991 ? 41.761 -3.765 -12.527 1.00 68.25 991 PHE A N 1
ATOM 8065 C CA . PHE A 1 991 ? 41.917 -4.037 -11.098 1.00 68.25 991 PHE A CA 1
ATOM 8066 C C . PHE A 1 991 ? 41.834 -2.768 -10.234 1.00 68.25 991 PHE A C 1
ATOM 8068 O O . PHE A 1 991 ? 41.484 -2.863 -9.060 1.00 68.25 991 PHE A O 1
ATOM 8075 N N . LYS A 1 992 ? 42.099 -1.579 -10.803 1.00 80.50 992 LYS A N 1
ATOM 8076 C CA . LYS A 1 992 ? 41.845 -0.261 -10.174 1.00 80.50 992 LYS A CA 1
ATOM 8077 C C . LYS A 1 992 ? 42.515 -0.065 -8.807 1.00 80.50 992 LYS A C 1
ATOM 8079 O O . LYS A 1 992 ? 41.935 0.534 -7.899 1.00 80.50 992 LYS A O 1
ATOM 8084 N N . TYR A 1 993 ? 43.751 -0.535 -8.669 1.00 77.69 993 TYR A N 1
ATOM 8085 C CA . TYR A 1 993 ? 44.545 -0.396 -7.449 1.00 77.69 993 TYR A CA 1
ATOM 8086 C C . TYR A 1 993 ? 45.728 0.562 -7.614 1.00 77.69 993 TYR A C 1
ATOM 8088 O O . TYR A 1 993 ? 46.165 0.867 -8.726 1.00 77.69 993 TYR A O 1
ATOM 8096 N N . LEU A 1 994 ? 46.270 0.988 -6.473 1.00 86.38 994 LEU A N 1
ATOM 8097 C CA . LEU A 1 994 ? 47.560 1.658 -6.353 1.00 86.38 994 LEU A CA 1
ATOM 8098 C C . LEU A 1 994 ? 48.468 0.823 -5.445 1.00 86.38 994 LEU A C 1
ATOM 8100 O O . LEU A 1 994 ? 48.006 0.269 -4.449 1.00 86.38 994 LEU A O 1
ATOM 8104 N N . ALA A 1 995 ? 49.745 0.716 -5.799 1.00 84.19 995 ALA A N 1
ATOM 8105 C CA . ALA A 1 995 ? 50.749 -0.018 -5.039 1.00 84.19 995 ALA A CA 1
ATOM 8106 C C . ALA A 1 995 ? 52.105 0.699 -5.049 1.00 84.19 995 ALA A C 1
ATOM 8108 O O . ALA A 1 995 ? 52.361 1.595 -5.859 1.00 84.19 995 ALA A O 1
ATOM 8109 N N . CYS A 1 996 ? 52.993 0.259 -4.162 1.00 83.62 996 CYS A N 1
ATOM 8110 C CA . CYS A 1 996 ? 54.389 0.682 -4.120 1.00 83.62 996 CYS A CA 1
ATOM 8111 C C . CYS A 1 996 ? 55.286 -0.418 -4.682 1.00 83.62 996 CYS A C 1
ATOM 8113 O O . CYS A 1 996 ? 55.178 -1.564 -4.260 1.00 83.62 996 CYS A O 1
ATOM 8115 N N . GLU A 1 997 ? 56.186 -0.069 -5.598 1.00 79.75 997 GLU A N 1
ATOM 8116 C CA . GLU A 1 997 ? 57.216 -0.966 -6.136 1.00 79.75 997 GLU A CA 1
ATOM 8117 C C . GLU A 1 997 ? 58.081 -1.563 -5.006 1.00 79.75 997 GLU A C 1
ATOM 8119 O O . GLU A 1 997 ? 58.464 -0.851 -4.073 1.00 79.75 997 GLU A O 1
ATOM 8124 N N . ILE A 1 998 ? 58.400 -2.859 -5.067 1.00 73.44 998 ILE A N 1
ATOM 8125 C CA . ILE A 1 998 ? 59.207 -3.571 -4.058 1.00 73.44 998 ILE A CA 1
ATOM 8126 C C . ILE A 1 998 ? 60.430 -4.163 -4.761 1.00 73.44 998 ILE A C 1
ATOM 8128 O O . ILE A 1 998 ? 60.297 -4.788 -5.804 1.00 73.44 998 ILE A O 1
ATOM 8132 N N . ASP A 1 999 ? 61.623 -3.890 -4.224 1.00 64.25 999 ASP A N 1
ATOM 8133 C CA . ASP A 1 999 ? 62.937 -4.384 -4.679 1.00 64.25 999 ASP A CA 1
ATOM 8134 C C . ASP A 1 999 ? 63.266 -4.253 -6.189 1.00 64.25 999 ASP A C 1
ATOM 8136 O O . ASP A 1 999 ? 64.245 -4.817 -6.675 1.00 64.25 999 ASP A O 1
ATOM 8140 N N . GLY A 1 1000 ? 62.511 -3.424 -6.919 1.00 57.06 1000 GLY A N 1
ATOM 8141 C CA . GLY A 1 1000 ? 62.647 -3.207 -8.365 1.00 57.06 1000 GLY A CA 1
ATOM 8142 C C . GLY A 1 1000 ? 61.790 -4.135 -9.234 1.00 57.06 1000 GLY A C 1
ATOM 8143 O O . GLY A 1 1000 ? 61.888 -4.071 -10.459 1.00 57.06 1000 GLY A O 1
ATOM 8144 N N . GLU A 1 1001 ? 60.945 -4.969 -8.624 1.00 54.88 1001 GLU A N 1
ATOM 8145 C CA . GLU A 1 1001 ? 59.968 -5.816 -9.308 1.00 54.88 1001 GLU A CA 1
ATOM 8146 C C . GLU A 1 1001 ? 58.553 -5.212 -9.262 1.00 54.88 1001 GLU A C 1
ATOM 8148 O O . GLU A 1 1001 ? 58.225 -4.325 -8.468 1.00 54.88 1001 GLU A O 1
ATOM 8153 N N . THR A 1 1002 ? 57.681 -5.686 -10.153 1.00 54.59 1002 THR A N 1
ATOM 8154 C CA . THR A 1 1002 ? 56.324 -5.147 -10.359 1.00 54.59 1002 THR A CA 1
ATOM 8155 C C . THR A 1 1002 ? 55.315 -5.570 -9.282 1.00 54.59 1002 THR A C 1
ATOM 8157 O O . THR A 1 1002 ? 54.154 -5.163 -9.318 1.00 54.59 1002 THR A O 1
ATOM 8160 N N . THR A 1 1003 ? 55.761 -6.361 -8.308 1.00 53.72 1003 THR A N 1
ATOM 8161 C CA . THR A 1 1003 ? 55.003 -7.065 -7.266 1.00 53.72 1003 THR A CA 1
ATOM 8162 C C . THR A 1 1003 ? 54.722 -6.195 -6.034 1.00 53.72 1003 THR A C 1
ATOM 8164 O O . THR A 1 1003 ? 54.932 -6.593 -4.889 1.00 53.72 1003 THR A O 1
ATOM 8167 N N . GLY A 1 1004 ? 54.212 -4.982 -6.258 1.00 61.19 1004 GLY A N 1
ATOM 8168 C CA . GLY A 1 1004 ? 53.758 -4.112 -5.173 1.00 61.19 1004 GLY A CA 1
ATOM 8169 C C . GLY A 1 1004 ? 52.481 -4.631 -4.503 1.00 61.19 1004 GLY A C 1
ATOM 8170 O O . GLY A 1 1004 ? 51.495 -4.911 -5.185 1.00 61.19 1004 GLY A O 1
ATOM 8171 N N . ILE A 1 1005 ? 52.466 -4.710 -3.169 1.00 64.12 1005 ILE A N 1
ATOM 8172 C CA . ILE A 1 1005 ? 51.247 -5.025 -2.407 1.00 64.12 1005 ILE A CA 1
ATOM 8173 C C . ILE A 1 1005 ? 50.292 -3.826 -2.477 1.00 64.12 1005 ILE A C 1
ATOM 8175 O O . ILE A 1 1005 ? 50.677 -2.694 -2.176 1.00 64.12 1005 ILE A O 1
ATOM 8179 N N . ALA A 1 1006 ? 49.045 -4.088 -2.868 1.00 74.94 1006 ALA A N 1
ATOM 8180 C CA . ALA A 1 1006 ? 47.971 -3.105 -2.934 1.00 74.94 1006 ALA A CA 1
ATOM 8181 C C . ALA A 1 1006 ? 46.921 -3.391 -1.857 1.00 74.94 1006 ALA A C 1
ATOM 8183 O O . ALA A 1 1006 ? 46.286 -4.443 -1.878 1.00 74.94 1006 ALA A O 1
ATOM 8184 N N . HIS A 1 1007 ? 46.699 -2.465 -0.928 1.00 83.94 1007 HIS A N 1
ATOM 8185 C CA . HIS A 1 1007 ? 45.693 -2.668 0.113 1.00 83.94 1007 HIS A CA 1
ATOM 8186 C C . HIS A 1 1007 ? 44.278 -2.504 -0.463 1.00 83.94 1007 HIS A C 1
ATOM 8188 O O . HIS A 1 1007 ? 43.903 -1.424 -0.915 1.00 83.94 1007 HIS A O 1
ATOM 8194 N N . THR A 1 1008 ? 43.470 -3.565 -0.433 1.00 79.94 1008 THR A N 1
ATOM 8195 C CA . THR A 1 1008 ? 42.069 -3.553 -0.897 1.00 79.94 1008 THR A CA 1
ATOM 8196 C C . THR A 1 1008 ? 41.080 -3.191 0.212 1.00 79.94 1008 THR A C 1
ATOM 8198 O O . THR A 1 1008 ? 39.951 -2.786 -0.066 1.00 79.94 1008 THR A O 1
ATOM 8201 N N . LYS A 1 1009 ? 41.496 -3.336 1.475 1.00 85.50 1009 LYS A N 1
ATOM 8202 C CA . LYS A 1 1009 ? 40.731 -3.013 2.687 1.00 85.50 1009 LYS A CA 1
ATOM 8203 C C . LYS A 1 1009 ? 41.683 -2.429 3.734 1.00 85.50 1009 LYS A C 1
ATOM 8205 O O . LYS A 1 1009 ? 42.883 -2.687 3.703 1.00 85.50 1009 LYS A O 1
ATOM 8210 N N . CYS A 1 1010 ? 41.143 -1.666 4.676 1.00 91.12 1010 CYS A N 1
ATOM 8211 C CA . CYS A 1 1010 ? 41.858 -1.173 5.849 1.00 91.12 1010 CYS A CA 1
ATOM 8212 C C . CYS A 1 1010 ? 40.980 -1.405 7.085 1.00 91.12 1010 CYS A C 1
ATOM 8214 O O . CYS A 1 1010 ? 39.769 -1.209 6.983 1.00 91.12 1010 CYS A O 1
ATOM 8216 N N . LEU A 1 1011 ? 41.572 -1.827 8.205 1.00 91.69 1011 LEU A N 1
ATOM 8217 C CA . LEU A 1 1011 ? 40.909 -1.951 9.507 1.00 91.69 1011 LEU A CA 1
ATOM 8218 C C . LEU A 1 1011 ? 41.631 -1.095 10.560 1.00 91.69 1011 LEU A C 1
ATOM 8220 O O . LEU A 1 1011 ? 42.862 -1.146 10.681 1.00 91.69 1011 LEU A O 1
ATOM 8224 N N . ALA A 1 1012 ? 40.867 -0.290 11.299 1.00 91.38 1012 ALA A N 1
ATOM 8225 C CA . ALA A 1 1012 ? 41.364 0.524 12.405 1.00 91.38 1012 ALA A CA 1
ATOM 8226 C C . ALA A 1 1012 ? 41.866 -0.356 13.566 1.00 91.38 1012 ALA A C 1
ATOM 8228 O O . ALA A 1 1012 ? 41.643 -1.562 13.590 1.00 91.38 1012 ALA A O 1
ATOM 8229 N N . ARG A 1 1013 ? 42.597 0.223 14.526 1.00 92.31 1013 ARG A N 1
ATOM 8230 C CA . ARG A 1 1013 ? 43.269 -0.527 15.604 1.00 92.31 1013 ARG A CA 1
ATOM 8231 C C . ARG A 1 1013 ? 42.317 -1.387 16.433 1.00 92.31 1013 ARG A C 1
ATOM 8233 O O . ARG A 1 1013 ? 42.700 -2.471 16.851 1.00 92.31 1013 ARG A O 1
ATOM 8240 N N . ASP A 1 1014 ? 41.136 -0.869 16.725 1.00 90.75 1014 ASP A N 1
ATOM 8241 C CA . ASP A 1 1014 ? 40.061 -1.559 17.431 1.00 90.75 1014 ASP A CA 1
ATOM 8242 C C . ASP A 1 1014 ? 39.482 -2.696 16.579 1.00 90.75 1014 ASP A C 1
ATOM 8244 O O . ASP A 1 1014 ? 39.488 -3.843 17.017 1.00 90.75 1014 ASP A O 1
ATOM 8248 N N . GLU A 1 1015 ? 39.103 -2.416 15.331 1.00 91.06 1015 GLU A N 1
ATOM 8249 C CA . GLU A 1 1015 ? 38.605 -3.424 14.378 1.00 91.06 1015 GLU A CA 1
ATOM 8250 C C . GLU A 1 1015 ? 39.623 -4.550 14.095 1.00 91.06 1015 GLU A C 1
ATOM 8252 O O . GLU A 1 1015 ? 39.248 -5.708 13.935 1.00 91.06 1015 GLU A O 1
ATOM 8257 N N . ALA A 1 1016 ? 40.915 -4.215 14.025 1.00 88.31 1016 ALA A N 1
ATOM 8258 C CA . ALA A 1 1016 ? 42.019 -5.121 13.699 1.00 88.31 1016 ALA A CA 1
ATOM 8259 C C . ALA A 1 1016 ? 42.592 -5.881 14.911 1.00 88.31 1016 ALA A C 1
ATOM 8261 O O . ALA A 1 1016 ? 43.492 -6.703 14.738 1.00 88.31 1016 ALA A O 1
ATOM 8262 N N . LEU A 1 1017 ? 42.125 -5.583 16.129 1.00 88.12 1017 LEU A N 1
ATOM 8263 C CA . LEU A 1 1017 ? 42.506 -6.287 17.362 1.00 88.12 1017 LEU A CA 1
ATOM 8264 C C . LEU A 1 1017 ? 41.310 -6.956 18.064 1.00 88.12 1017 LEU A C 1
ATOM 8266 O O . LEU A 1 1017 ? 41.520 -7.672 19.043 1.00 88.12 1017 LEU A O 1
ATOM 8270 N N . ASP A 1 1018 ? 40.081 -6.759 17.577 1.00 88.19 1018 ASP A N 1
ATOM 8271 C CA . ASP A 1 1018 ? 38.908 -7.524 17.999 1.00 88.19 1018 ASP A CA 1
ATOM 8272 C C . ASP A 1 1018 ? 38.809 -8.837 17.188 1.00 88.19 1018 ASP A C 1
ATOM 8274 O O . ASP A 1 1018 ? 38.519 -8.796 15.986 1.00 88.19 1018 ASP A O 1
ATOM 8278 N N . PRO A 1 1019 ? 38.999 -10.018 17.812 1.00 80.38 1019 PRO A N 1
ATOM 8279 C CA . PRO A 1 1019 ? 38.925 -11.302 17.116 1.00 80.38 1019 PRO A CA 1
ATOM 8280 C C . PRO A 1 1019 ? 37.515 -11.656 16.612 1.00 80.38 1019 PRO A C 1
ATOM 8282 O O . PRO A 1 1019 ? 37.381 -12.627 15.879 1.00 80.38 1019 PRO A O 1
ATOM 8285 N N . ASN A 1 1020 ? 36.473 -10.895 16.973 1.00 81.94 1020 ASN A N 1
ATOM 8286 C CA . ASN A 1 1020 ? 35.115 -11.042 16.429 1.00 81.94 1020 ASN A CA 1
ATOM 8287 C C . ASN A 1 1020 ? 34.890 -10.200 15.153 1.00 81.94 1020 ASN A C 1
ATOM 8289 O O . ASN A 1 1020 ? 33.845 -10.320 14.515 1.00 81.94 1020 ASN A O 1
ATOM 8293 N N . LEU A 1 1021 ? 35.833 -9.313 14.801 1.00 78.75 1021 LEU A N 1
ATOM 8294 C CA . LEU A 1 1021 ? 35.774 -8.427 13.626 1.00 78.75 1021 LEU A CA 1
ATOM 8295 C C . LEU A 1 1021 ? 36.918 -8.691 12.634 1.00 78.75 1021 LEU A C 1
ATOM 8297 O O . LEU A 1 1021 ? 36.756 -8.470 11.429 1.00 78.75 1021 LEU A O 1
ATOM 8301 N N . CYS A 1 1022 ? 38.054 -9.193 13.124 1.00 86.31 1022 CYS A N 1
ATOM 8302 C CA . CYS A 1 1022 ? 39.190 -9.626 12.321 1.00 86.31 1022 CYS A CA 1
ATOM 8303 C C . CYS A 1 1022 ? 39.696 -11.002 12.797 1.00 86.31 1022 CYS A C 1
ATOM 8305 O O . CYS A 1 1022 ? 40.648 -11.106 13.567 1.00 86.31 1022 CYS A O 1
ATOM 8307 N N . GLU A 1 1023 ? 39.026 -12.059 12.328 1.00 86.50 1023 GLU A N 1
ATOM 8308 C CA . GLU A 1 1023 ? 39.420 -13.469 12.503 1.00 86.50 1023 GLU A CA 1
ATOM 8309 C C . GLU A 1 1023 ? 40.712 -13.814 11.718 1.00 86.50 1023 GLU A C 1
ATOM 8311 O O . GLU A 1 1023 ? 41.246 -12.979 10.984 1.00 86.50 1023 GLU A O 1
ATOM 8316 N N . ASP A 1 1024 ? 41.218 -15.049 11.825 1.00 80.62 1024 ASP A N 1
ATOM 8317 C CA . ASP A 1 1024 ? 42.508 -15.474 11.242 1.00 80.62 1024 ASP A CA 1
ATOM 8318 C C . ASP A 1 1024 ? 42.650 -15.175 9.730 1.00 80.62 1024 ASP A C 1
ATOM 8320 O O . ASP A 1 1024 ? 43.714 -14.737 9.281 1.00 80.62 1024 ASP A O 1
ATOM 8324 N N . ASP A 1 1025 ? 41.577 -15.316 8.941 1.00 80.81 1025 ASP A N 1
ATOM 8325 C CA . ASP A 1 1025 ? 41.543 -14.961 7.507 1.00 80.81 1025 ASP A CA 1
ATOM 8326 C C . ASP A 1 1025 ? 41.675 -13.444 7.259 1.00 80.81 1025 ASP A C 1
ATOM 8328 O O . ASP A 1 1025 ? 42.175 -13.003 6.223 1.00 80.81 1025 ASP A O 1
ATOM 8332 N N . CYS A 1 1026 ? 41.239 -12.612 8.208 1.00 86.44 1026 CYS A N 1
ATOM 8333 C CA . CYS A 1 1026 ? 41.411 -11.162 8.157 1.00 86.44 1026 CYS A CA 1
ATOM 8334 C C . CYS A 1 1026 ? 42.831 -10.747 8.571 1.00 86.44 1026 CYS A C 1
ATOM 8336 O O . CYS A 1 1026 ? 43.408 -9.858 7.940 1.00 86.44 1026 CYS A O 1
ATOM 8338 N N . VAL A 1 1027 ? 43.403 -11.413 9.580 1.00 81.62 1027 VAL A N 1
ATOM 8339 C CA . VAL A 1 1027 ? 44.753 -11.139 10.104 1.00 81.62 1027 VAL A CA 1
ATOM 8340 C C . VAL A 1 1027 ? 45.855 -11.610 9.147 1.00 81.62 1027 VAL A C 1
ATOM 8342 O O . VAL A 1 1027 ? 46.887 -10.952 9.024 1.00 81.62 1027 VAL A O 1
ATOM 8345 N N . SER A 1 1028 ? 45.651 -12.736 8.457 1.00 79.31 1028 SER A N 1
ATOM 8346 C CA . SER A 1 1028 ? 46.646 -13.337 7.552 1.00 79.31 1028 SER A CA 1
ATOM 8347 C C . SER A 1 1028 ? 46.630 -12.780 6.120 1.00 79.31 1028 SER A C 1
ATOM 8349 O O . SER A 1 1028 ? 47.615 -12.929 5.393 1.00 79.31 1028 SER A O 1
ATOM 8351 N N . ASN A 1 1029 ? 45.548 -12.119 5.702 1.00 80.62 1029 ASN A N 1
ATOM 8352 C CA . ASN A 1 1029 ? 45.407 -11.571 4.355 1.00 80.62 1029 ASN A CA 1
ATOM 8353 C C . ASN A 1 1029 ? 46.227 -10.279 4.174 1.00 80.62 1029 ASN A C 1
ATOM 8355 O O . ASN A 1 1029 ? 45.845 -9.204 4.635 1.00 80.62 1029 ASN A O 1
ATOM 8359 N N . THR A 1 1030 ? 47.325 -10.376 3.422 1.00 75.94 1030 THR A N 1
ATOM 8360 C CA . THR A 1 1030 ? 48.271 -9.280 3.144 1.00 75.94 1030 THR A CA 1
ATOM 8361 C C . THR A 1 1030 ? 47.707 -8.126 2.306 1.00 75.94 1030 THR A C 1
ATOM 8363 O O . THR A 1 1030 ? 48.343 -7.077 2.227 1.00 75.94 1030 THR A O 1
ATOM 8366 N N . TYR A 1 1031 ? 46.518 -8.269 1.711 1.00 79.69 1031 TYR A N 1
ATOM 8367 C CA . TYR A 1 1031 ? 45.803 -7.177 1.038 1.00 79.69 1031 TYR A CA 1
ATOM 8368 C C . TYR A 1 1031 ? 44.938 -6.341 2.012 1.00 79.69 1031 TYR A C 1
ATOM 8370 O O . TYR A 1 1031 ? 44.366 -5.323 1.612 1.00 79.69 1031 TYR A O 1
ATOM 8378 N N . ASN A 1 1032 ? 44.857 -6.717 3.296 1.00 86.31 1032 ASN A N 1
ATOM 8379 C CA . ASN A 1 1032 ? 44.296 -5.881 4.360 1.00 86.31 1032 ASN A CA 1
ATOM 8380 C C . ASN A 1 1032 ? 45.395 -5.017 4.999 1.00 86.31 1032 ASN A C 1
ATOM 8382 O O . ASN A 1 1032 ? 46.370 -5.543 5.532 1.00 86.31 1032 ASN A O 1
ATOM 8386 N N . LEU A 1 1033 ? 45.205 -3.696 5.052 1.00 89.88 1033 LEU A N 1
ATOM 8387 C CA . LEU A 1 1033 ? 46.007 -2.843 5.929 1.00 89.88 1033 LEU A CA 1
ATOM 8388 C C . LEU A 1 1033 ? 45.439 -2.871 7.354 1.00 89.88 1033 LEU A C 1
ATOM 8390 O O . LEU A 1 1033 ? 44.349 -2.357 7.605 1.00 89.88 1033 LEU A O 1
ATOM 8394 N N . LEU A 1 1034 ? 46.188 -3.446 8.291 1.00 92.12 1034 LEU A N 1
ATOM 8395 C CA . LEU A 1 1034 ? 45.800 -3.557 9.698 1.00 92.12 1034 LEU A CA 1
ATOM 8396 C C . LEU A 1 1034 ? 46.528 -2.487 10.521 1.00 92.12 1034 LEU A C 1
ATOM 8398 O O . LEU A 1 1034 ? 47.743 -2.568 10.706 1.00 92.12 1034 LEU A O 1
ATOM 8402 N N . CYS A 1 1035 ? 45.812 -1.487 11.044 1.00 91.94 1035 CYS A N 1
ATOM 8403 C CA . CYS A 1 1035 ? 46.425 -0.373 11.780 1.00 91.94 1035 CYS A CA 1
ATOM 8404 C C . CYS A 1 1035 ? 46.734 -0.710 13.249 1.00 91.94 1035 CYS A C 1
ATOM 8406 O O . CYS A 1 1035 ? 46.346 -0.016 14.185 1.00 91.94 1035 CYS A O 1
ATOM 8408 N N . THR A 1 1036 ? 47.504 -1.779 13.455 1.00 90.81 1036 THR A N 1
ATOM 8409 C CA . THR A 1 1036 ? 47.889 -2.347 14.760 1.00 90.81 1036 THR A CA 1
ATOM 8410 C C . THR A 1 1036 ? 48.994 -1.566 15.491 1.00 90.81 1036 THR A C 1
ATOM 8412 O O . THR A 1 1036 ? 49.540 -2.039 16.492 1.00 90.81 1036 THR A O 1
ATOM 8415 N N . ASN A 1 1037 ? 49.276 -0.326 15.078 1.00 88.00 1037 ASN A N 1
ATOM 8416 C CA . ASN A 1 1037 ? 50.153 0.623 15.772 1.00 88.00 1037 ASN A CA 1
ATOM 8417 C C . ASN A 1 1037 ? 49.310 1.581 16.641 1.00 88.00 1037 ASN A C 1
ATOM 8419 O O . ASN A 1 1037 ? 48.232 2.006 16.236 1.00 88.00 1037 ASN A O 1
ATOM 8423 N N . ASP A 1 1038 ? 49.749 1.889 17.859 1.00 83.81 1038 ASP A N 1
ATOM 8424 C CA . ASP A 1 1038 ? 49.035 2.760 18.805 1.00 83.81 1038 ASP A CA 1
ATOM 8425 C C . ASP A 1 1038 ? 49.214 4.255 18.496 1.00 83.81 1038 ASP A C 1
ATOM 8427 O O . ASP A 1 1038 ? 48.321 5.054 18.770 1.00 83.81 1038 ASP A O 1
ATOM 8431 N N . THR A 1 1039 ? 50.321 4.628 17.849 1.00 85.81 1039 THR A N 1
ATOM 8432 C CA . THR A 1 1039 ? 50.579 5.995 17.361 1.00 85.81 1039 THR A CA 1
ATOM 8433 C C . THR A 1 1039 ? 49.896 6.316 16.025 1.00 85.81 1039 THR A C 1
ATOM 8435 O O . THR A 1 1039 ? 49.753 7.490 15.680 1.00 85.81 1039 THR A O 1
ATOM 8438 N N . LEU A 1 1040 ? 49.443 5.297 15.280 1.00 89.19 1040 LEU A N 1
ATOM 8439 C CA . LEU A 1 1040 ? 48.730 5.426 14.000 1.00 89.19 1040 LEU A CA 1
ATOM 8440 C C . LEU A 1 1040 ? 47.459 4.540 13.941 1.00 89.19 1040 LEU A C 1
ATOM 8442 O O . LEU A 1 1040 ? 47.344 3.717 13.034 1.00 89.19 1040 LEU A O 1
ATOM 8446 N N . PRO A 1 1041 ? 46.497 4.659 14.876 1.00 90.81 1041 PRO A N 1
ATOM 8447 C CA . PRO A 1 1041 ? 45.456 3.646 15.045 1.00 90.81 1041 PRO A CA 1
ATOM 8448 C C . PRO A 1 1041 ? 44.272 3.749 14.065 1.00 90.81 1041 PRO A C 1
ATOM 8450 O O . PRO A 1 1041 ? 43.395 2.892 14.104 1.00 90.81 1041 PRO A O 1
ATOM 8453 N N . TYR A 1 1042 ? 44.196 4.769 13.200 1.00 90.31 1042 TYR A N 1
ATOM 8454 C CA . TYR A 1 1042 ? 43.014 5.023 12.358 1.00 90.31 1042 TYR A CA 1
ATOM 8455 C C . TYR A 1 1042 ? 43.264 4.791 10.861 1.00 90.31 1042 TYR A C 1
ATOM 8457 O O . TYR A 1 1042 ? 44.251 5.278 10.310 1.00 90.31 1042 TYR A O 1
ATOM 8465 N N . CYS A 1 1043 ? 42.318 4.150 10.171 1.00 90.81 1043 CYS A N 1
ATOM 8466 C CA . CYS A 1 1043 ? 42.374 3.915 8.725 1.00 90.81 1043 CYS A CA 1
ATOM 8467 C C . CYS A 1 1043 ? 41.942 5.124 7.889 1.00 90.81 1043 CYS A C 1
ATOM 8469 O O . CYS A 1 1043 ? 40.759 5.449 7.796 1.00 90.81 1043 CYS A O 1
ATOM 8471 N N . ARG A 1 1044 ? 42.891 5.769 7.208 1.00 88.19 1044 ARG A N 1
ATOM 8472 C CA . ARG A 1 1044 ? 42.651 6.879 6.279 1.00 88.19 1044 ARG A CA 1
ATOM 8473 C C . ARG A 1 1044 ? 42.570 6.375 4.838 1.00 88.19 1044 ARG A C 1
ATOM 8475 O O . ARG A 1 1044 ? 43.498 5.741 4.349 1.00 88.19 1044 ARG A O 1
ATOM 8482 N N . THR A 1 1045 ? 41.479 6.715 4.152 1.00 89.94 1045 THR A N 1
ATOM 8483 C CA . THR A 1 1045 ? 41.267 6.395 2.729 1.00 89.94 1045 THR A CA 1
ATOM 8484 C C . THR A 1 1045 ? 41.611 7.591 1.842 1.00 89.94 1045 THR A C 1
ATOM 8486 O O . THR A 1 1045 ? 41.127 8.705 2.080 1.00 89.94 1045 THR A O 1
ATOM 8489 N N . TYR A 1 1046 ? 42.384 7.340 0.790 1.00 89.06 1046 TYR A N 1
ATOM 8490 C CA . TYR A 1 1046 ? 42.660 8.268 -0.300 1.00 89.06 1046 TYR A CA 1
ATOM 8491 C C . TYR A 1 1046 ? 41.972 7.775 -1.579 1.00 89.06 1046 TYR A C 1
ATOM 8493 O O . TYR A 1 1046 ? 42.074 6.601 -1.933 1.00 89.06 1046 TYR A O 1
ATOM 8501 N N . ALA A 1 1047 ? 41.248 8.662 -2.259 1.00 88.56 1047 ALA A N 1
ATOM 8502 C CA . ALA A 1 1047 ? 40.506 8.364 -3.479 1.00 88.56 1047 ALA A CA 1
ATOM 8503 C C . ALA A 1 1047 ? 41.114 9.116 -4.664 1.00 88.56 1047 ALA A C 1
ATOM 8505 O O . ALA A 1 1047 ? 41.223 10.344 -4.636 1.00 88.56 1047 ALA A O 1
ATOM 8506 N N . PHE A 1 1048 ? 41.481 8.362 -5.696 1.00 90.00 1048 PHE A N 1
ATOM 8507 C CA . PHE A 1 1048 ? 42.128 8.842 -6.910 1.00 90.00 1048 PHE A CA 1
ATOM 8508 C C . PHE A 1 1048 ? 41.152 8.852 -8.104 1.00 90.00 1048 PHE A C 1
ATOM 8510 O O . PHE A 1 1048 ? 40.120 8.163 -8.081 1.00 90.00 1048 PHE A O 1
ATOM 8517 N N . PRO A 1 1049 ? 41.453 9.608 -9.181 1.00 84.12 1049 PRO A N 1
ATOM 8518 C CA . PRO A 1 1049 ? 40.705 9.559 -10.429 1.00 84.12 1049 PRO A CA 1
ATOM 8519 C C . PRO A 1 1049 ? 40.455 8.132 -10.933 1.00 84.12 1049 PRO A C 1
ATOM 8521 O O . PRO A 1 1049 ? 41.254 7.221 -10.729 1.00 84.12 1049 PRO A O 1
ATOM 8524 N N . ARG A 1 1050 ? 39.331 7.954 -11.635 1.00 78.06 1050 ARG A N 1
ATOM 8525 C CA . ARG A 1 1050 ? 38.876 6.674 -12.221 1.00 78.06 1050 ARG A CA 1
ATOM 8526 C C . ARG A 1 1050 ? 38.537 5.558 -11.216 1.00 78.06 1050 ARG A C 1
ATOM 8528 O O . ARG A 1 1050 ? 38.193 4.459 -11.636 1.00 78.06 1050 ARG A O 1
ATOM 8535 N N . GLY A 1 1051 ? 38.516 5.864 -9.916 1.00 74.25 1051 GLY A N 1
ATOM 8536 C CA . GLY A 1 1051 ? 38.008 4.974 -8.864 1.00 74.25 1051 GLY A CA 1
ATOM 8537 C C . GLY A 1 1051 ? 39.082 4.214 -8.087 1.00 74.25 1051 GLY A C 1
ATOM 8538 O O . GLY A 1 1051 ? 38.729 3.432 -7.207 1.00 74.25 1051 GLY A O 1
ATOM 8539 N N . VAL A 1 1052 ? 40.361 4.470 -8.377 1.00 85.88 1052 VAL A N 1
ATOM 8540 C CA . VAL A 1 1052 ? 41.500 3.905 -7.643 1.00 85.88 1052 VAL A CA 1
ATOM 8541 C C . VAL A 1 1052 ? 41.494 4.377 -6.181 1.00 85.88 1052 VAL A C 1
ATOM 8543 O O . VAL A 1 1052 ? 41.122 5.517 -5.883 1.00 85.88 1052 VAL A O 1
ATOM 8546 N N . ARG A 1 1053 ? 41.899 3.502 -5.255 1.00 84.19 1053 ARG A N 1
ATOM 8547 C CA . ARG A 1 1053 ? 41.978 3.784 -3.811 1.00 84.19 1053 ARG A CA 1
ATOM 8548 C C . ARG A 1 1053 ? 43.351 3.416 -3.248 1.00 84.19 1053 ARG A C 1
ATOM 8550 O O . ARG A 1 1053 ? 43.958 2.449 -3.693 1.00 84.19 1053 ARG A O 1
ATOM 8557 N N . ASP A 1 1054 ? 43.792 4.181 -2.252 1.00 86.62 1054 ASP A N 1
ATOM 8558 C CA . ASP A 1 1054 ? 44.939 3.892 -1.378 1.00 86.62 1054 ASP A CA 1
ATOM 8559 C C . ASP A 1 1054 ? 44.482 4.009 0.088 1.00 86.62 1054 ASP A C 1
ATOM 8561 O O . ASP A 1 1054 ? 43.580 4.793 0.415 1.00 86.62 1054 ASP A O 1
ATOM 8565 N N . TYR A 1 1055 ? 45.102 3.241 0.979 1.00 89.06 1055 TYR A N 1
ATOM 8566 C CA . TYR A 1 1055 ? 44.754 3.149 2.395 1.00 89.06 1055 TYR A CA 1
ATOM 8567 C C . TYR A 1 1055 ? 46.004 3.273 3.257 1.00 89.06 1055 TYR A C 1
ATOM 8569 O O . TYR A 1 1055 ? 47.020 2.647 2.965 1.00 89.06 1055 TYR A O 1
ATOM 8577 N N . ARG A 1 1056 ? 45.926 4.067 4.334 1.00 87.81 1056 ARG A N 1
ATOM 8578 C CA . ARG A 1 1056 ? 47.060 4.319 5.240 1.00 87.81 1056 ARG A CA 1
ATOM 8579 C C . ARG A 1 1056 ? 46.639 4.468 6.688 1.00 87.81 1056 ARG A C 1
ATOM 8581 O O . ARG A 1 1056 ? 45.576 5.015 6.977 1.00 87.81 1056 ARG A O 1
ATOM 8588 N N . CYS A 1 1057 ? 47.528 4.086 7.592 1.00 90.25 1057 CYS A N 1
ATOM 8589 C CA . CYS A 1 1057 ? 47.343 4.284 9.022 1.00 90.25 1057 CYS A CA 1
ATOM 8590 C C . CYS A 1 1057 ? 47.662 5.728 9.436 1.00 90.25 1057 CYS A C 1
ATOM 8592 O O . CYS A 1 1057 ? 48.576 6.365 8.910 1.00 90.25 1057 CYS A O 1
ATOM 8594 N N . ALA A 1 1058 ? 46.881 6.274 10.366 1.00 87.50 1058 ALA A N 1
ATOM 8595 C CA . ALA A 1 1058 ? 46.920 7.681 10.742 1.00 87.50 1058 ALA A CA 1
ATOM 8596 C C . ALA A 1 1058 ? 46.746 7.888 12.252 1.00 87.50 1058 ALA A C 1
ATOM 8598 O O . ALA A 1 1058 ? 45.992 7.179 12.911 1.00 87.50 1058 ALA A O 1
ATOM 8599 N N . SER A 1 1059 ? 47.399 8.924 12.784 1.00 86.00 1059 SER A N 1
ATOM 8600 C CA . SER A 1 1059 ? 47.366 9.313 14.205 1.00 86.00 1059 SER A CA 1
ATOM 8601 C C . SER A 1 1059 ? 46.082 10.025 14.646 1.00 86.00 1059 SER A C 1
ATOM 8603 O O . SER A 1 1059 ? 45.865 10.224 15.837 1.00 86.00 1059 SER A O 1
ATOM 8605 N N . LEU A 1 1060 ? 45.228 10.428 13.699 1.00 81.06 1060 LEU A N 1
ATOM 8606 C CA . LEU A 1 1060 ? 43.975 11.144 13.951 1.00 81.06 1060 LEU A CA 1
ATOM 8607 C C . LEU A 1 1060 ? 42.832 10.530 13.129 1.00 81.06 1060 LEU A C 1
ATOM 8609 O O . LEU A 1 1060 ? 43.058 10.235 11.945 1.00 81.06 1060 LEU A O 1
ATOM 8613 N N . PRO A 1 1061 ? 41.620 10.404 13.706 1.00 76.38 1061 PRO A N 1
ATOM 8614 C CA . PRO A 1 1061 ? 40.477 9.808 13.027 1.00 76.38 1061 PRO A CA 1
ATOM 8615 C C . PRO A 1 1061 ? 40.083 10.657 11.806 1.00 76.38 1061 PRO A C 1
ATOM 8617 O O . PRO A 1 1061 ? 39.979 11.885 11.913 1.00 76.38 1061 PRO A O 1
ATOM 8620 N N . PRO A 1 1062 ? 39.893 10.053 10.620 1.00 65.88 1062 PRO A N 1
ATOM 8621 C CA . PRO A 1 1062 ? 39.560 10.797 9.413 1.00 65.88 1062 PRO A CA 1
ATOM 8622 C C . PRO A 1 1062 ? 38.097 11.250 9.430 1.00 65.88 1062 PRO A C 1
ATOM 8624 O O . PRO A 1 1062 ? 37.178 10.448 9.533 1.00 65.88 1062 PRO A O 1
ATOM 8627 N N . THR A 1 1063 ? 37.870 12.549 9.242 1.00 57.53 1063 THR A N 1
ATOM 8628 C CA . THR A 1 1063 ? 36.520 13.136 9.166 1.00 57.53 1063 THR A CA 1
ATOM 8629 C C . THR A 1 1063 ? 35.884 13.057 7.772 1.00 57.53 1063 THR A C 1
ATOM 8631 O O . THR A 1 1063 ? 34.742 13.472 7.596 1.00 57.53 1063 THR A O 1
ATOM 8634 N N . ARG A 1 1064 ? 36.628 12.571 6.767 1.00 69.50 1064 ARG A N 1
ATOM 8635 C CA . ARG A 1 1064 ? 36.196 12.353 5.373 1.00 69.50 1064 ARG A CA 1
ATOM 8636 C C . ARG A 1 1064 ? 37.240 11.547 4.594 1.00 69.50 1064 ARG A C 1
ATOM 8638 O O . ARG A 1 1064 ? 38.410 11.526 4.976 1.00 69.50 1064 ARG A O 1
ATOM 8645 N N . VAL A 1 1065 ? 36.829 10.968 3.465 1.00 82.69 1065 VAL A N 1
ATOM 8646 C CA . VAL A 1 1065 ? 37.747 10.453 2.432 1.00 82.69 1065 VAL A CA 1
ATOM 8647 C C . VAL A 1 1065 ? 38.532 11.617 1.814 1.00 82.69 1065 VAL A C 1
ATOM 8649 O O . VAL A 1 1065 ? 37.981 12.697 1.585 1.00 82.69 1065 VAL A O 1
ATOM 8652 N N . SER A 1 1066 ? 39.818 11.401 1.545 1.00 83.75 1066 SER A N 1
ATOM 8653 C CA . SER A 1 1066 ? 40.717 12.399 0.961 1.00 83.75 1066 SER A CA 1
ATOM 8654 C C . SER A 1 1066 ? 40.803 12.254 -0.560 1.00 83.75 1066 SER A C 1
ATOM 8656 O O . SER A 1 1066 ? 41.264 11.225 -1.042 1.00 83.75 1066 SER A O 1
ATOM 8658 N N . SER A 1 1067 ? 40.409 13.281 -1.318 1.00 88.06 1067 SER A N 1
ATOM 8659 C CA . SER A 1 1067 ? 40.614 13.321 -2.777 1.00 88.06 1067 SER A CA 1
ATOM 8660 C C . SER A 1 1067 ? 42.090 13.555 -3.100 1.00 88.06 1067 SER A C 1
ATOM 8662 O O . SER A 1 1067 ? 42.701 14.456 -2.524 1.00 88.06 1067 SER A O 1
ATOM 8664 N N . VAL A 1 1068 ? 42.661 12.776 -4.015 1.00 89.88 1068 VAL A N 1
ATOM 8665 C CA . VAL A 1 1068 ? 44.067 12.878 -4.436 1.00 89.88 1068 VAL A CA 1
ATOM 8666 C C . VAL A 1 1068 ? 44.136 12.794 -5.949 1.00 89.88 1068 VAL A C 1
ATOM 8668 O O . VAL A 1 1068 ? 43.614 11.854 -6.531 1.00 89.88 1068 VAL A O 1
ATOM 8671 N N . ASP A 1 1069 ? 44.809 13.736 -6.592 1.00 88.31 1069 ASP A N 1
ATOM 8672 C CA . ASP A 1 1069 ? 44.997 13.724 -8.040 1.00 88.31 1069 ASP A CA 1
ATOM 8673 C C . ASP A 1 1069 ? 46.391 13.191 -8.376 1.00 88.31 1069 ASP A C 1
ATOM 8675 O O . ASP A 1 1069 ? 47.366 13.570 -7.730 1.00 88.31 1069 ASP A O 1
ATOM 8679 N N . PHE A 1 1070 ? 46.522 12.345 -9.404 1.00 89.94 1070 PHE A N 1
ATOM 8680 C CA . PHE A 1 1070 ? 47.830 11.832 -9.855 1.00 89.94 1070 PHE A CA 1
ATOM 8681 C C . PHE A 1 1070 ? 48.810 12.958 -10.253 1.00 89.94 1070 PHE A C 1
ATOM 8683 O O . PHE A 1 1070 ? 50.020 12.755 -10.289 1.00 89.94 1070 PHE A O 1
ATOM 8690 N N . THR A 1 1071 ? 48.297 14.159 -10.537 1.00 87.56 1071 THR A N 1
ATOM 8691 C CA . THR A 1 1071 ? 49.053 15.347 -10.954 1.00 87.56 1071 THR A CA 1
ATOM 8692 C C . THR A 1 1071 ? 48.641 16.573 -10.150 1.00 87.56 1071 THR A C 1
ATOM 8694 O O . THR A 1 1071 ? 47.464 16.716 -9.824 1.00 87.56 1071 THR A O 1
ATOM 8697 N N . TYR A 1 1072 ? 49.567 17.497 -9.888 1.00 85.50 1072 TYR A N 1
ATOM 8698 C CA . TYR A 1 1072 ? 49.235 18.751 -9.203 1.00 85.50 1072 TYR A CA 1
ATOM 8699 C C . TYR A 1 1072 ? 48.629 19.804 -10.148 1.00 85.50 1072 TYR A C 1
ATOM 8701 O O . TYR A 1 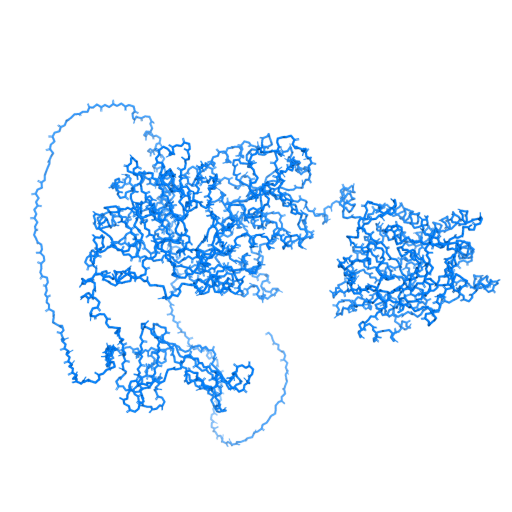1072 ? 48.826 19.772 -11.367 1.00 85.50 1072 TYR A O 1
ATOM 8709 N N . GLU A 1 1073 ? 47.906 20.777 -9.589 1.00 77.12 1073 GLU A N 1
ATOM 8710 C CA . GLU A 1 1073 ? 47.239 21.832 -10.360 1.00 77.12 1073 GLU A CA 1
ATOM 8711 C C . GLU A 1 1073 ? 48.250 22.650 -11.191 1.00 77.12 1073 GLU A C 1
ATOM 8713 O O . GLU A 1 1073 ? 49.169 23.282 -10.667 1.00 77.12 1073 GLU A O 1
ATOM 8718 N N . GLY A 1 1074 ? 48.090 22.623 -12.518 1.00 72.50 1074 GLY A N 1
ATOM 8719 C CA . GLY A 1 1074 ? 48.990 23.280 -13.475 1.00 72.50 1074 GLY A CA 1
ATOM 8720 C C . GLY A 1 1074 ? 50.110 22.399 -14.052 1.00 72.50 1074 GLY A C 1
ATOM 8721 O O . GLY A 1 1074 ? 50.828 22.857 -14.946 1.00 72.50 1074 GLY A O 1
ATOM 8722 N N . GLN A 1 1075 ? 50.252 21.141 -13.620 1.00 81.94 1075 GLN A N 1
ATOM 8723 C CA . GLN A 1 1075 ? 51.219 20.188 -14.178 1.00 81.94 1075 GLN A CA 1
ATOM 8724 C C . GLN A 1 1075 ? 50.806 19.730 -15.591 1.00 81.94 1075 GLN A C 1
ATOM 8726 O O . GLN A 1 1075 ? 50.001 18.821 -15.760 1.00 81.94 1075 GLN A O 1
ATOM 8731 N N . LYS A 1 1076 ? 51.361 20.361 -16.636 1.00 67.12 1076 LYS A N 1
ATOM 8732 C CA . LYS A 1 1076 ? 50.965 20.096 -18.037 1.00 67.12 1076 LYS A CA 1
ATOM 8733 C C . LYS A 1 1076 ? 51.483 18.784 -18.632 1.00 67.12 1076 LYS A C 1
ATOM 8735 O O . LYS A 1 1076 ? 50.859 18.265 -19.549 1.00 67.12 1076 LYS A O 1
ATOM 8740 N N . TYR A 1 1077 ? 52.619 18.287 -18.147 1.00 71.12 1077 TYR A N 1
ATOM 8741 C CA . TYR A 1 1077 ? 53.297 17.103 -18.683 1.00 71.12 1077 TYR A CA 1
ATOM 8742 C C . TYR A 1 1077 ? 53.820 16.244 -17.520 1.00 71.12 1077 TYR A C 1
ATOM 8744 O O . TYR A 1 1077 ? 54.948 16.455 -17.068 1.00 71.12 1077 TYR A O 1
ATOM 8752 N N . PRO A 1 1078 ? 53.004 15.334 -16.959 1.00 75.75 1078 PRO A N 1
ATOM 8753 C CA . PRO A 1 1078 ? 53.478 14.380 -15.964 1.00 75.75 1078 PRO A CA 1
ATOM 8754 C C . PRO A 1 1078 ? 54.406 13.345 -16.609 1.00 75.75 1078 PRO A C 1
ATOM 8756 O O . PRO A 1 1078 ? 54.129 12.834 -17.692 1.00 75.75 1078 PRO A O 1
ATOM 8759 N N . ASN A 1 1079 ? 55.513 13.030 -15.937 1.00 77.38 1079 ASN A N 1
ATOM 8760 C CA . ASN A 1 1079 ? 56.529 12.108 -16.441 1.00 77.38 1079 ASN A CA 1
ATOM 8761 C C . ASN A 1 1079 ? 56.212 10.660 -16.029 1.00 77.38 1079 ASN A C 1
ATOM 8763 O O . ASN A 1 1079 ? 56.942 10.055 -15.248 1.00 77.38 1079 ASN A O 1
ATOM 8767 N N . PHE A 1 1080 ? 55.080 10.131 -16.492 1.00 83.00 1080 PHE A N 1
ATOM 8768 C CA . PHE A 1 1080 ? 54.672 8.758 -16.192 1.00 83.00 1080 PHE A CA 1
ATOM 8769 C C . PHE A 1 1080 ? 55.225 7.773 -17.223 1.00 83.00 1080 PHE A C 1
ATOM 8771 O O . PHE A 1 1080 ? 55.106 7.991 -18.429 1.00 83.00 1080 PHE A O 1
ATOM 8778 N N . THR A 1 1081 ? 55.774 6.658 -16.745 1.00 80.19 1081 THR A N 1
ATOM 8779 C CA . THR A 1 1081 ? 56.160 5.527 -17.596 1.00 80.19 1081 THR A CA 1
ATOM 8780 C C . THR A 1 1081 ? 54.998 4.546 -17.640 1.00 80.19 1081 THR A C 1
ATOM 8782 O O . THR A 1 1081 ? 54.538 4.096 -16.595 1.00 80.19 1081 THR A O 1
ATOM 8785 N N . ILE A 1 1082 ? 54.521 4.200 -18.832 1.00 75.44 1082 ILE A N 1
ATOM 8786 C CA . ILE A 1 1082 ? 53.481 3.182 -19.015 1.00 75.44 1082 ILE A CA 1
ATOM 8787 C C . ILE A 1 1082 ? 54.159 1.895 -19.480 1.00 75.44 1082 ILE A C 1
ATOM 8789 O O . ILE A 1 1082 ? 54.877 1.909 -20.481 1.00 75.44 1082 ILE A O 1
ATOM 8793 N N . SER A 1 1083 ? 53.921 0.799 -18.762 1.00 72.19 1083 SER A N 1
ATOM 8794 C CA . SER A 1 1083 ? 54.384 -0.540 -19.127 1.00 72.19 1083 SER A CA 1
ATOM 8795 C C . SER A 1 1083 ? 53.179 -1.431 -19.405 1.00 72.19 1083 SER A C 1
ATOM 8797 O O . SER A 1 1083 ? 52.231 -1.486 -18.618 1.00 72.19 1083 SER A O 1
ATOM 8799 N N . THR A 1 1084 ? 53.230 -2.146 -20.522 1.00 65.06 1084 THR A N 1
ATOM 8800 C CA . THR A 1 1084 ? 52.169 -3.051 -20.963 1.00 65.06 1084 THR A CA 1
ATOM 8801 C C . THR A 1 1084 ? 52.662 -4.484 -20.817 1.00 65.06 1084 THR A C 1
ATOM 8803 O O . THR A 1 1084 ? 53.659 -4.858 -21.433 1.00 65.06 1084 THR A O 1
ATOM 8806 N N . PHE A 1 1085 ? 51.988 -5.270 -19.982 1.00 60.09 1085 PHE A N 1
ATOM 8807 C CA . PHE A 1 1085 ? 52.348 -6.650 -19.670 1.00 60.09 1085 PHE A CA 1
ATOM 8808 C C . PHE A 1 1085 ? 51.402 -7.618 -20.372 1.00 60.09 1085 PHE A C 1
ATOM 8810 O O . PHE A 1 1085 ? 50.191 -7.412 -20.380 1.00 60.09 1085 PHE A O 1
ATOM 8817 N N . VAL A 1 1086 ? 51.975 -8.672 -20.943 1.00 52.62 1086 VAL A N 1
ATOM 8818 C CA . VAL A 1 1086 ? 51.285 -9.742 -21.667 1.00 52.62 1086 VAL A CA 1
ATOM 8819 C C . VAL A 1 1086 ? 51.631 -11.037 -20.940 1.00 52.62 1086 VAL A C 1
ATOM 8821 O O . VAL A 1 1086 ? 52.813 -11.297 -20.709 1.00 52.62 1086 VAL A O 1
ATOM 8824 N N . ASP A 1 1087 ? 50.625 -11.800 -20.513 1.00 45.16 1087 ASP A N 1
ATOM 8825 C CA . ASP A 1 1087 ? 50.831 -12.932 -19.601 1.00 45.16 1087 ASP A CA 1
ATOM 8826 C C . ASP A 1 1087 ? 51.500 -14.134 -20.298 1.00 45.16 1087 ASP A C 1
ATOM 8828 O O . ASP A 1 1087 ? 50.881 -14.840 -21.096 1.00 45.16 1087 ASP A O 1
ATOM 8832 N N . VAL A 1 1088 ? 52.797 -14.338 -20.034 1.00 37.97 1088 VAL A N 1
ATOM 8833 C CA . VAL A 1 1088 ? 53.615 -15.403 -20.638 1.00 37.97 1088 VAL A CA 1
ATOM 8834 C C . VAL A 1 1088 ? 54.585 -15.986 -19.605 1.00 37.97 1088 VAL A C 1
ATOM 8836 O O . VAL A 1 1088 ? 55.735 -15.554 -19.489 1.00 37.97 1088 VAL A O 1
ATOM 8839 N N . ASP A 1 1089 ? 54.160 -17.036 -18.898 1.00 32.09 1089 ASP A N 1
ATOM 8840 C CA . ASP A 1 1089 ? 55.036 -17.832 -18.024 1.00 32.09 1089 ASP A CA 1
ATOM 8841 C C . ASP A 1 1089 ? 55.992 -18.745 -18.828 1.00 32.09 1089 ASP A C 1
ATOM 8843 O O . ASP A 1 1089 ? 55.844 -19.973 -18.880 1.00 32.09 1089 ASP A O 1
ATOM 8847 N N . LYS A 1 1090 ? 56.964 -18.115 -19.513 1.00 27.67 1090 LYS A N 1
ATOM 8848 C CA . LYS A 1 1090 ? 58.307 -18.654 -19.814 1.00 27.67 1090 LYS A CA 1
ATOM 8849 C C . LYS A 1 1090 ? 59.231 -17.639 -20.494 1.00 27.67 1090 LYS A C 1
ATOM 8851 O O . LYS A 1 1090 ? 59.226 -17.470 -21.708 1.00 27.67 1090 LYS A O 1
ATOM 8856 N N . SER A 1 1091 ? 60.107 -17.059 -19.677 1.00 35.03 1091 SER A N 1
ATOM 8857 C CA . SER A 1 1091 ? 61.485 -16.647 -19.991 1.00 35.03 1091 SER A CA 1
ATOM 8858 C C . SER A 1 1091 ? 61.874 -16.420 -21.469 1.00 35.03 1091 SER A C 1
ATOM 8860 O O . SER A 1 1091 ? 62.332 -17.350 -22.137 1.00 35.03 1091 SER A O 1
ATOM 8862 N N . LEU A 1 1092 ? 61.888 -15.158 -21.909 1.00 26.30 1092 LEU A N 1
ATOM 8863 C CA . LEU A 1 1092 ? 63.057 -14.521 -22.544 1.00 26.30 1092 LEU A CA 1
ATOM 8864 C C . LEU A 1 1092 ? 62.843 -13.002 -22.662 1.00 26.30 1092 LEU A C 1
ATOM 8866 O O . LEU A 1 1092 ? 61.716 -12.521 -22.666 1.00 26.30 1092 LEU A O 1
ATOM 8870 N N . SER A 1 1093 ? 63.934 -12.238 -22.703 1.00 33.81 1093 SER A N 1
ATOM 8871 C CA . SER A 1 1093 ? 63.920 -10.774 -22.619 1.00 33.81 1093 SER A CA 1
ATOM 8872 C C . SER A 1 1093 ? 64.182 -10.089 -23.963 1.00 33.81 1093 SER A C 1
ATOM 8874 O O . SER A 1 1093 ? 64.960 -10.595 -24.765 1.00 33.81 1093 SER A O 1
ATOM 8876 N N . ILE A 1 1094 ? 63.583 -8.905 -24.158 1.00 25.77 1094 ILE A N 1
ATOM 8877 C CA . ILE A 1 1094 ? 64.107 -7.734 -24.900 1.00 25.77 1094 ILE A CA 1
ATOM 8878 C C . ILE A 1 1094 ? 63.147 -6.547 -24.650 1.00 25.77 1094 ILE A C 1
ATOM 8880 O O . ILE A 1 1094 ? 61.947 -6.695 -24.874 1.00 25.77 1094 ILE A O 1
ATOM 8884 N N . PRO A 1 1095 ? 63.625 -5.365 -24.215 1.00 29.05 1095 PRO A N 1
ATOM 8885 C CA . PRO A 1 1095 ? 62.826 -4.141 -24.208 1.00 29.05 1095 PRO A CA 1
ATOM 8886 C C . PRO A 1 1095 ? 62.922 -3.411 -25.559 1.00 29.05 1095 PRO A C 1
ATOM 8888 O O . PRO A 1 1095 ? 63.968 -3.416 -26.207 1.00 29.05 1095 PRO A O 1
ATOM 8891 N N . THR A 1 1096 ? 61.861 -2.721 -25.981 1.00 25.62 1096 THR A N 1
ATOM 8892 C CA . THR A 1 1096 ? 61.910 -1.770 -27.108 1.00 25.62 1096 THR A CA 1
ATOM 8893 C C . THR A 1 1096 ? 61.106 -0.522 -26.766 1.00 25.62 1096 THR A C 1
ATOM 8895 O O . THR A 1 1096 ? 59.888 -0.576 -26.627 1.00 25.62 1096 THR A O 1
ATOM 8898 N N . THR A 1 1097 ? 61.799 0.607 -26.632 1.00 27.42 1097 THR A N 1
ATOM 8899 C CA . THR A 1 1097 ? 61.193 1.920 -26.382 1.00 27.42 1097 THR A CA 1
ATOM 8900 C C . THR A 1 1097 ? 61.002 2.654 -27.703 1.00 27.42 1097 THR A C 1
ATOM 8902 O O . THR A 1 1097 ? 61.962 2.783 -28.462 1.00 27.42 1097 THR A O 1
ATOM 8905 N N . THR A 1 1098 ? 59.817 3.221 -27.939 1.00 26.09 1098 THR A N 1
ATOM 8906 C CA . THR A 1 1098 ? 59.570 4.092 -29.098 1.00 26.09 1098 THR A CA 1
ATOM 8907 C C . THR A 1 1098 ? 58.776 5.321 -28.673 1.00 26.09 1098 THR A C 1
ATOM 8909 O O . THR A 1 1098 ? 57.696 5.204 -28.102 1.00 26.09 1098 THR A O 1
ATOM 8912 N N . SER A 1 1099 ? 59.301 6.507 -28.974 1.00 28.83 1099 SER A N 1
ATOM 8913 C CA . SER A 1 1099 ? 58.634 7.796 -28.778 1.00 28.83 1099 SER A CA 1
ATOM 8914 C C . SER A 1 1099 ? 58.560 8.538 -30.113 1.00 28.83 1099 SER A C 1
ATOM 8916 O O . SER A 1 1099 ? 59.532 8.575 -30.865 1.00 28.83 1099 SER A O 1
ATOM 8918 N N . ILE A 1 1100 ? 57.396 9.110 -30.433 1.00 25.92 1100 ILE A N 1
ATOM 8919 C CA . ILE A 1 1100 ? 57.166 9.863 -31.675 1.00 25.92 1100 ILE A CA 1
ATOM 8920 C C . ILE A 1 1100 ? 56.423 11.158 -31.341 1.00 25.92 1100 ILE A C 1
ATOM 8922 O O . ILE A 1 1100 ? 55.448 11.156 -30.592 1.00 25.92 1100 ILE A O 1
ATOM 8926 N N . SER A 1 1101 ? 56.906 12.270 -31.894 1.00 23.20 1101 SER A N 1
ATOM 8927 C CA . SER A 1 1101 ? 56.330 13.608 -31.732 1.00 23.20 1101 SER A CA 1
ATOM 8928 C C . SER A 1 1101 ? 55.453 13.977 -32.930 1.00 23.20 1101 SER A C 1
ATOM 8930 O O . SER A 1 1101 ? 55.785 13.652 -34.067 1.00 23.20 1101 SER A O 1
ATOM 8932 N N . THR A 1 1102 ? 54.361 14.702 -32.691 1.00 22.64 1102 THR A N 1
ATOM 8933 C CA . THR A 1 1102 ? 53.468 15.211 -33.743 1.00 22.64 1102 THR A CA 1
ATOM 8934 C C . THR A 1 1102 ? 53.939 16.553 -34.302 1.00 22.64 1102 THR A C 1
ATOM 8936 O O . THR A 1 1102 ? 54.158 17.492 -33.534 1.00 22.64 1102 THR A O 1
ATOM 8939 N N . THR A 1 1103 ? 53.992 16.678 -35.627 1.00 23.75 1103 THR A N 1
ATOM 8940 C CA . THR A 1 1103 ? 54.058 17.962 -36.349 1.00 23.75 1103 THR A CA 1
ATOM 8941 C C . THR A 1 1103 ? 52.691 18.325 -36.935 1.00 23.75 1103 THR A C 1
ATOM 8943 O O . THR A 1 1103 ? 51.877 17.444 -37.213 1.00 23.75 1103 THR A O 1
ATOM 8946 N N . THR A 1 1104 ? 52.435 19.619 -37.109 1.00 26.89 1104 THR A N 1
ATOM 8947 C CA . THR A 1 1104 ? 51.248 20.168 -37.786 1.00 26.89 1104 THR A CA 1
ATOM 8948 C C . THR A 1 1104 ? 51.352 20.047 -39.313 1.00 26.89 1104 THR A C 1
ATOM 8950 O O . THR A 1 1104 ? 52.433 19.771 -39.830 1.00 26.89 1104 THR A O 1
ATOM 8953 N N . ASP A 1 1105 ? 50.237 20.238 -40.035 1.00 24.45 1105 ASP A N 1
ATOM 8954 C CA . ASP A 1 1105 ? 50.032 21.412 -40.915 1.00 24.45 1105 ASP A CA 1
ATOM 8955 C C . ASP A 1 1105 ? 48.624 21.395 -41.574 1.00 24.45 1105 ASP A C 1
ATOM 8957 O O . ASP A 1 1105 ? 47.749 20.643 -41.142 1.00 24.45 1105 ASP A O 1
ATOM 8961 N N . GLU A 1 1106 ? 48.359 22.338 -42.487 1.00 23.69 1106 GLU A N 1
ATOM 8962 C CA . GLU A 1 1106 ? 47.065 23.028 -42.667 1.00 23.69 1106 GLU A CA 1
ATOM 8963 C C . GLU A 1 1106 ? 46.057 22.445 -43.698 1.00 23.69 1106 GLU A C 1
ATOM 8965 O O . GLU A 1 1106 ? 46.327 21.522 -44.464 1.00 23.69 1106 GLU A O 1
ATOM 8970 N N . GLU A 1 1107 ? 44.860 23.052 -43.711 1.00 25.06 1107 GLU A N 1
ATOM 8971 C CA . GLU A 1 1107 ? 43.782 22.939 -44.717 1.00 25.06 1107 GLU A CA 1
ATOM 8972 C C . GLU A 1 1107 ? 44.191 23.572 -46.082 1.00 25.06 1107 GLU A C 1
ATOM 8974 O O . GLU A 1 1107 ? 45.153 24.345 -46.108 1.00 25.06 1107 GLU A O 1
ATOM 8979 N N . PRO A 1 1108 ? 43.482 23.338 -47.221 1.00 32.78 1108 PRO A N 1
ATOM 8980 C CA . PRO A 1 1108 ? 42.330 24.217 -47.520 1.00 32.78 1108 PRO A CA 1
ATOM 8981 C C . PRO A 1 1108 ? 41.185 23.673 -48.427 1.00 32.78 1108 PRO A C 1
ATOM 8983 O O . PRO A 1 1108 ? 41.396 23.099 -49.494 1.00 32.78 1108 PRO A O 1
ATOM 8986 N N . ALA A 1 1109 ? 39.952 24.023 -48.054 1.00 25.22 1109 ALA A N 1
ATOM 8987 C CA . ALA A 1 1109 ? 38.876 24.622 -48.865 1.00 25.22 1109 ALA A CA 1
ATOM 8988 C C . ALA A 1 1109 ? 38.585 24.188 -50.335 1.00 25.22 1109 ALA A C 1
ATOM 8990 O O . ALA A 1 1109 ? 39.197 24.632 -51.303 1.00 25.22 1109 ALA A O 1
ATOM 8991 N N . ALA A 1 1110 ? 37.463 23.468 -50.459 1.00 27.61 1110 ALA A N 1
ATOM 8992 C CA . ALA A 1 1110 ? 36.353 23.545 -51.434 1.00 27.61 1110 ALA A CA 1
ATOM 8993 C C . ALA A 1 1110 ? 36.333 24.534 -52.641 1.00 27.61 1110 ALA A C 1
ATOM 8995 O O . ALA A 1 1110 ? 36.689 25.707 -52.551 1.00 27.61 1110 ALA A O 1
ATOM 8996 N N . ALA A 1 1111 ? 35.636 24.101 -53.709 1.00 25.45 1111 ALA A N 1
ATOM 8997 C CA . ALA A 1 1111 ? 35.010 24.939 -54.752 1.00 25.45 1111 ALA A CA 1
ATOM 8998 C C . ALA A 1 1111 ? 33.586 24.422 -55.111 1.00 25.45 1111 ALA A C 1
ATOM 9000 O O . ALA A 1 1111 ? 33.198 23.339 -54.675 1.00 25.45 1111 ALA A O 1
ATOM 9001 N N . SER A 1 1112 ? 32.778 25.195 -55.856 1.00 24.25 1112 SER A N 1
ATOM 9002 C CA . SER A 1 1112 ? 31.303 25.046 -55.939 1.00 24.25 1112 SER A CA 1
ATOM 9003 C C . SER A 1 1112 ? 30.708 25.128 -57.361 1.00 24.25 1112 SER A C 1
ATOM 9005 O O . SER A 1 1112 ? 31.402 25.498 -58.307 1.00 24.25 1112 SER A O 1
ATOM 9007 N N . THR A 1 1113 ? 29.409 24.811 -57.544 1.00 23.84 1113 THR A N 1
ATOM 9008 C CA . THR A 1 1113 ? 28.626 25.212 -58.747 1.00 23.84 1113 THR A CA 1
ATOM 9009 C C . THR A 1 1113 ? 27.093 25.175 -58.559 1.00 23.84 1113 THR A C 1
ATOM 9011 O O . THR A 1 1113 ? 26.585 24.713 -57.538 1.00 23.84 1113 THR A O 1
ATOM 9014 N N . THR A 1 1114 ? 26.361 25.711 -59.544 1.00 23.61 1114 THR A N 1
ATOM 9015 C CA . THR A 1 1114 ? 24.940 26.131 -59.526 1.00 23.61 1114 THR A CA 1
ATOM 9016 C C . THR A 1 1114 ? 24.326 26.030 -60.943 1.00 23.61 1114 THR A C 1
ATOM 9018 O O . THR A 1 1114 ? 25.081 26.060 -61.908 1.00 23.61 1114 THR A O 1
ATOM 9021 N N . SER A 1 1115 ? 23.005 25.967 -61.194 1.00 25.59 1115 SER A N 1
ATOM 9022 C CA . SER A 1 1115 ? 21.790 25.686 -60.384 1.00 25.59 1115 SER A CA 1
ATOM 9023 C C . SER A 1 1115 ? 20.564 25.551 -61.346 1.00 25.59 1115 SER A C 1
ATOM 9025 O O . SER A 1 1115 ? 20.758 25.197 -62.506 1.00 25.59 1115 SER A O 1
ATOM 9027 N N . ALA A 1 1116 ? 19.344 25.907 -60.895 1.00 24.59 1116 ALA A N 1
ATOM 9028 C CA . ALA A 1 1116 ? 18.138 26.285 -61.673 1.00 24.59 1116 ALA A CA 1
ATOM 9029 C C . ALA A 1 1116 ? 17.018 25.242 -61.961 1.00 24.59 1116 ALA A C 1
ATOM 9031 O O . ALA A 1 1116 ? 17.207 24.032 -61.899 1.00 24.59 1116 ALA A O 1
ATOM 9032 N N . ALA A 1 1117 ? 15.817 25.800 -62.196 1.00 28.66 1117 ALA A N 1
ATOM 9033 C CA . ALA A 1 1117 ? 14.463 25.240 -62.422 1.00 28.66 1117 ALA A CA 1
ATOM 9034 C C . ALA A 1 1117 ? 13.563 26.404 -62.967 1.00 28.66 1117 ALA A C 1
ATOM 9036 O O . ALA A 1 1117 ? 14.125 27.500 -63.113 1.00 28.66 1117 ALA A O 1
ATOM 9037 N N . PRO A 1 1118 ? 12.219 26.308 -63.189 1.00 45.41 1118 PRO A N 1
ATOM 9038 C CA . PRO A 1 1118 ? 11.252 25.186 -63.178 1.00 45.41 1118 PRO A CA 1
ATOM 9039 C C . PRO A 1 1118 ? 10.789 24.863 -64.635 1.00 45.41 1118 PRO A C 1
ATOM 9041 O O . PRO A 1 1118 ? 11.695 24.646 -65.431 1.00 45.41 1118 PRO A O 1
ATOM 9044 N N . ASP A 1 1119 ? 9.543 24.779 -65.153 1.00 26.11 1119 ASP A N 1
ATOM 9045 C CA . ASP A 1 1119 ? 8.099 24.880 -64.760 1.00 26.11 1119 ASP A CA 1
ATOM 9046 C C . ASP A 1 1119 ? 7.251 24.398 -65.999 1.00 26.11 1119 ASP A C 1
ATOM 9048 O O . ASP A 1 1119 ? 7.890 24.032 -66.993 1.00 26.11 1119 ASP A O 1
ATOM 9052 N N . PRO A 1 1120 ? 5.894 24.486 -66.123 1.00 44.31 1120 PRO A N 1
ATOM 9053 C CA . PRO A 1 1120 ? 4.766 24.541 -65.165 1.00 44.31 1120 PRO A CA 1
ATOM 9054 C C . PRO A 1 1120 ? 3.578 23.568 -65.508 1.00 44.31 1120 PRO A C 1
ATOM 9056 O O . PRO A 1 1120 ? 3.643 22.780 -66.444 1.00 44.31 1120 PRO A O 1
ATOM 9059 N N . GLU A 1 1121 ? 2.434 23.743 -64.812 1.00 25.73 1121 GLU A N 1
ATOM 9060 C CA . GLU A 1 1121 ? 1.058 23.239 -65.108 1.00 25.73 1121 GLU A CA 1
ATOM 9061 C C . GLU A 1 1121 ? 0.718 21.753 -64.794 1.00 25.73 1121 GLU A C 1
ATOM 9063 O O . GLU A 1 1121 ? 1.565 20.877 -64.884 1.00 25.73 1121 GLU A O 1
ATOM 9068 N N . LYS A 1 1122 ? -0.517 21.368 -64.396 1.00 26.53 1122 LYS A N 1
ATOM 9069 C CA . LYS A 1 1122 ? -1.786 22.108 -64.141 1.00 26.53 1122 LYS A CA 1
ATOM 9070 C C . LYS A 1 1122 ? -2.595 21.469 -62.979 1.00 26.53 1122 LYS A C 1
ATOM 9072 O O . LYS A 1 1122 ? -2.207 20.433 -62.452 1.00 26.53 1122 LYS A O 1
ATOM 9077 N N . LYS A 1 1123 ? -3.697 22.104 -62.543 1.00 25.41 1123 LYS A N 1
ATOM 9078 C CA . LYS A 1 1123 ? -4.481 21.746 -61.330 1.00 25.41 1123 LYS A CA 1
ATOM 9079 C C . LYS A 1 1123 ? -5.815 21.047 -61.621 1.00 25.41 1123 LYS A C 1
ATOM 9081 O O . LYS A 1 1123 ? -6.499 21.447 -62.555 1.00 25.41 1123 LYS A O 1
ATOM 9086 N N . GLU A 1 1124 ? -6.272 20.243 -60.658 1.00 24.16 1124 GLU A N 1
ATOM 9087 C CA . GLU A 1 1124 ? -7.679 20.213 -60.209 1.00 24.16 1124 GLU A CA 1
ATOM 9088 C C . GLU A 1 1124 ? -7.759 20.413 -58.677 1.00 24.16 1124 GLU A C 1
ATOM 9090 O O . GLU A 1 1124 ? -6.732 20.422 -57.995 1.00 24.16 1124 GLU A O 1
ATOM 9095 N N . LEU A 1 1125 ? -8.958 20.664 -58.130 1.00 27.39 1125 LEU A N 1
ATOM 9096 C CA . LEU A 1 1125 ? -9.175 21.052 -56.727 1.00 27.39 1125 LEU A CA 1
ATOM 9097 C C . LEU A 1 1125 ? -10.554 20.597 -56.220 1.00 27.39 1125 LEU A C 1
ATOM 9099 O O . LEU A 1 1125 ? -11.549 20.802 -56.908 1.00 27.39 1125 LEU A O 1
ATOM 9103 N N . SER A 1 1126 ? -10.642 20.099 -54.979 1.00 26.66 1126 SER A N 1
ATOM 9104 C CA . SER A 1 1126 ? -11.931 19.905 -54.297 1.00 26.66 1126 SER A CA 1
ATOM 9105 C C . SER A 1 1126 ? -11.844 20.026 -52.763 1.00 26.66 1126 SER A C 1
ATOM 9107 O O . SER A 1 1126 ? -10.842 19.663 -52.153 1.00 26.66 1126 SER A O 1
ATOM 9109 N N . ASN A 1 1127 ? -12.919 20.538 -52.150 1.00 28.92 1127 ASN A N 1
ATOM 9110 C CA . ASN A 1 1127 ? -13.305 20.390 -50.733 1.00 28.92 1127 ASN A CA 1
ATOM 9111 C C . ASN A 1 1127 ? -12.316 20.807 -49.612 1.00 28.92 1127 ASN A C 1
ATOM 9113 O O . ASN A 1 1127 ? -12.350 20.246 -48.519 1.00 28.92 1127 ASN A O 1
ATOM 9117 N N . GLY A 1 1128 ? -11.501 21.851 -49.821 1.00 32.41 1128 GLY A N 1
ATOM 9118 C CA . GLY A 1 1128 ? -10.478 22.308 -48.854 1.00 32.41 1128 GLY A CA 1
ATOM 9119 C C . GLY A 1 1128 ? -10.621 23.717 -48.244 1.00 32.41 1128 GLY A C 1
ATOM 9120 O O . GLY A 1 1128 ? -9.614 24.263 -47.806 1.00 32.41 1128 GLY A O 1
ATOM 9121 N N . VAL A 1 1129 ? -11.803 24.358 -48.242 1.00 32.94 1129 VAL A N 1
ATOM 9122 C CA . VAL A 1 1129 ? -11.902 25.829 -48.007 1.00 32.94 1129 VAL A CA 1
ATOM 9123 C C . VAL A 1 1129 ? -12.470 26.258 -46.640 1.00 32.94 1129 VAL A C 1
ATOM 9125 O O . VAL A 1 1129 ? -11.993 27.236 -46.068 1.00 32.94 1129 VAL A O 1
ATOM 9128 N N . ILE A 1 1130 ? -13.445 25.546 -46.061 1.00 37.34 1130 ILE A N 1
ATOM 9129 C CA . ILE A 1 1130 ? -14.153 26.026 -44.847 1.00 37.34 1130 ILE A CA 1
ATOM 9130 C C . ILE A 1 1130 ? -13.307 25.885 -43.560 1.00 37.34 1130 ILE A C 1
ATOM 9132 O O . ILE A 1 1130 ? -13.466 26.669 -42.626 1.00 37.34 1130 ILE A O 1
ATOM 9136 N N . ALA A 1 1131 ? -12.351 24.950 -43.513 1.00 33.72 1131 ALA A N 1
ATOM 9137 C CA . ALA A 1 1131 ? -11.509 24.727 -42.330 1.00 33.72 1131 ALA A CA 1
ATOM 9138 C C . ALA A 1 1131 ? -10.396 25.782 -42.129 1.00 33.72 1131 ALA A C 1
ATOM 9140 O O . ALA A 1 1131 ? -9.985 26.035 -40.996 1.00 33.72 1131 ALA A O 1
ATOM 9141 N N . GLY A 1 1132 ? -9.899 26.411 -43.202 1.00 32.44 1132 GLY A N 1
ATOM 9142 C CA . GLY A 1 1132 ? -8.701 27.263 -43.136 1.00 32.44 1132 GLY A CA 1
ATOM 9143 C C . GLY A 1 1132 ? -8.894 28.588 -42.385 1.00 32.44 1132 GLY A C 1
ATOM 9144 O O . GLY A 1 1132 ? -7.978 29.065 -41.714 1.00 32.44 1132 GLY A O 1
ATOM 9145 N N . ILE A 1 1133 ? -10.092 29.176 -42.456 1.00 33.12 1133 ILE A N 1
ATOM 9146 C CA . ILE A 1 1133 ? -10.344 30.543 -41.967 1.00 33.12 1133 ILE A CA 1
ATOM 9147 C C . ILE A 1 1133 ? -10.391 30.600 -40.430 1.00 33.12 1133 ILE A C 1
ATOM 9149 O O . ILE A 1 1133 ? -9.836 31.522 -39.833 1.00 33.12 1133 ILE A O 1
ATOM 9153 N N . ALA A 1 1134 ? -10.963 29.586 -39.772 1.00 32.66 1134 ALA A N 1
ATOM 9154 C CA . ALA A 1 1134 ? -10.968 29.497 -38.308 1.00 32.66 1134 ALA A CA 1
ATOM 9155 C C . ALA A 1 1134 ? -9.547 29.340 -37.730 1.00 32.66 1134 ALA A C 1
ATOM 9157 O O . ALA A 1 1134 ? -9.216 29.926 -36.698 1.00 32.66 1134 ALA A O 1
ATOM 9158 N N . ILE A 1 1135 ? -8.689 28.586 -38.424 1.00 39.25 1135 ILE A N 1
ATOM 9159 C CA . ILE A 1 1135 ? -7.312 28.299 -38.005 1.00 39.25 1135 ILE A CA 1
ATOM 9160 C C . ILE A 1 1135 ? -6.441 29.567 -38.063 1.00 39.25 1135 ILE A C 1
ATOM 9162 O O . ILE A 1 1135 ? -5.712 29.851 -37.112 1.00 39.25 1135 ILE A O 1
ATOM 9166 N N . GLY A 1 1136 ? -6.559 30.375 -39.124 1.00 31.55 1136 GLY A N 1
ATOM 9167 C CA . GLY A 1 1136 ? -5.789 31.618 -39.274 1.00 31.55 1136 GLY A CA 1
ATOM 9168 C C . GLY A 1 1136 ? -6.045 32.650 -38.167 1.00 31.55 1136 GLY A C 1
ATOM 9169 O O . GLY A 1 1136 ? -5.102 33.255 -37.655 1.00 31.55 1136 GLY A O 1
ATOM 9170 N N . VAL A 1 1137 ? -7.303 32.813 -37.739 1.00 36.31 1137 VAL A N 1
ATOM 9171 C CA . VAL A 1 1137 ? -7.670 33.751 -36.658 1.00 36.31 1137 VAL A CA 1
ATOM 9172 C C . VAL A 1 1137 ? -7.110 33.293 -35.307 1.00 36.31 1137 VAL A C 1
ATOM 9174 O O . VAL A 1 1137 ? -6.577 34.109 -34.552 1.00 36.31 1137 VAL A O 1
ATOM 9177 N N . VAL A 1 1138 ? -7.157 31.987 -35.018 1.00 41.19 1138 VAL A N 1
ATOM 9178 C CA . VAL A 1 1138 ? -6.575 31.416 -33.792 1.00 41.19 1138 VAL A CA 1
ATOM 9179 C C . VAL A 1 1138 ? -5.052 31.580 -33.773 1.00 41.19 1138 VAL A C 1
ATOM 9181 O O . VAL A 1 1138 ? -4.512 32.021 -32.758 1.00 41.19 1138 VAL A O 1
ATOM 9184 N N . PHE A 1 1139 ? -4.355 31.327 -34.888 1.00 41.88 1139 PHE A N 1
ATOM 9185 C CA . PHE A 1 1139 ? -2.915 31.599 -34.983 1.00 41.88 1139 PHE A CA 1
ATOM 9186 C C . PHE A 1 1139 ? -2.584 33.078 -34.753 1.00 41.88 1139 PHE A C 1
ATOM 9188 O O . PHE A 1 1139 ? -1.686 33.373 -33.967 1.00 41.88 1139 PHE A O 1
ATOM 9195 N N . GLY A 1 1140 ? -3.319 34.009 -35.372 1.00 36.97 1140 GLY A N 1
ATOM 9196 C CA . GLY A 1 1140 ? -3.105 35.448 -35.177 1.00 36.97 1140 GLY A CA 1
ATOM 9197 C C . GLY A 1 1140 ? -3.218 35.870 -33.708 1.00 36.97 1140 GLY A C 1
ATOM 9198 O O . GLY A 1 1140 ? -2.331 36.543 -33.181 1.00 36.97 1140 GLY A O 1
ATOM 9199 N N . ILE A 1 1141 ? -4.262 35.407 -33.012 1.00 47.44 1141 ILE A N 1
ATOM 9200 C CA . ILE A 1 1141 ? -4.472 35.698 -31.585 1.00 47.44 1141 ILE A CA 1
ATOM 9201 C C . ILE A 1 1141 ? -3.378 35.056 -30.715 1.00 47.44 1141 ILE A C 1
ATOM 9203 O O . ILE A 1 1141 ? -2.878 35.707 -29.797 1.00 47.44 1141 ILE A O 1
ATOM 9207 N N . ILE A 1 1142 ? -2.948 33.824 -31.015 1.00 49.31 1142 ILE A N 1
ATOM 9208 C CA . ILE A 1 1142 ? -1.870 33.146 -30.276 1.00 49.31 1142 ILE A CA 1
ATOM 9209 C C . ILE A 1 1142 ? -0.520 33.846 -30.484 1.00 49.31 1142 ILE A C 1
ATOM 9211 O O . ILE A 1 1142 ? 0.197 34.051 -29.506 1.00 49.31 1142 ILE A O 1
ATOM 9215 N N . PHE A 1 1143 ? -0.176 34.281 -31.700 1.00 48.91 1143 PHE A N 1
ATOM 9216 C CA . PHE A 1 1143 ? 1.060 35.036 -31.943 1.00 48.91 1143 PHE A CA 1
ATOM 9217 C C . PHE A 1 1143 ? 1.046 36.415 -31.268 1.00 48.91 1143 PHE A C 1
ATOM 9219 O O . PHE A 1 1143 ? 2.067 36.827 -30.716 1.00 48.91 1143 PHE A O 1
ATOM 9226 N N . ILE A 1 1144 ? -0.102 37.100 -31.218 1.00 53.66 1144 ILE A N 1
ATOM 9227 C CA . ILE A 1 1144 ? -0.254 38.353 -30.460 1.00 53.66 1144 ILE A CA 1
ATOM 9228 C C . ILE A 1 1144 ? -0.114 38.096 -28.950 1.00 53.66 1144 ILE A C 1
ATOM 9230 O O . ILE A 1 1144 ? 0.630 38.808 -28.274 1.00 53.66 1144 ILE A O 1
ATOM 9234 N N . ALA A 1 1145 ? -0.749 37.050 -28.412 1.00 51.00 1145 ALA A N 1
ATOM 9235 C CA . ALA A 1 1145 ? -0.639 36.679 -27.000 1.00 51.00 1145 ALA A CA 1
ATOM 9236 C C . ALA A 1 1145 ? 0.793 36.262 -26.611 1.00 51.00 1145 ALA A C 1
ATOM 9238 O O . ALA A 1 1145 ? 1.300 36.695 -25.574 1.00 51.00 1145 ALA A O 1
ATOM 9239 N N . ALA A 1 1146 ? 1.477 35.489 -27.460 1.00 54.66 1146 ALA A N 1
ATOM 9240 C CA . ALA A 1 1146 ? 2.881 35.123 -27.290 1.00 54.66 1146 ALA A CA 1
ATOM 9241 C C . ALA A 1 1146 ? 3.799 36.353 -27.379 1.00 54.66 1146 ALA A C 1
ATOM 9243 O O . ALA A 1 1146 ? 4.682 36.515 -26.539 1.00 54.66 1146 ALA A O 1
ATOM 9244 N N . GLY A 1 1147 ? 3.546 37.272 -28.316 1.00 60.84 1147 GLY A N 1
ATOM 9245 C CA . GLY A 1 1147 ? 4.238 38.558 -28.410 1.00 60.84 1147 GLY A CA 1
ATOM 9246 C C . GLY A 1 1147 ? 4.090 39.393 -27.135 1.00 60.84 1147 GLY A C 1
ATOM 9247 O O . GLY A 1 1147 ? 5.087 39.864 -26.588 1.00 60.84 1147 GLY A O 1
ATOM 9248 N N . ILE A 1 1148 ? 2.872 39.499 -26.593 1.00 58.69 1148 ILE A N 1
ATOM 9249 C CA . ILE A 1 1148 ? 2.585 40.174 -25.317 1.00 58.69 1148 ILE A CA 1
ATOM 9250 C C . ILE A 1 1148 ? 3.274 39.460 -24.142 1.00 58.69 1148 ILE A C 1
ATOM 9252 O O . ILE A 1 1148 ? 3.836 40.123 -23.270 1.00 58.69 1148 ILE A O 1
ATOM 9256 N N . PHE A 1 1149 ? 3.289 38.125 -24.111 1.00 49.28 1149 PHE A N 1
ATOM 9257 C CA . PHE A 1 1149 ? 3.967 37.351 -23.066 1.00 49.28 1149 PHE A CA 1
ATOM 9258 C C . PHE A 1 1149 ? 5.492 37.535 -23.114 1.00 49.28 1149 PHE A C 1
ATOM 9260 O O . PHE A 1 1149 ? 6.110 37.837 -22.093 1.00 49.28 1149 PHE A O 1
ATOM 9267 N N . CYS A 1 1150 ? 6.103 37.457 -24.298 1.00 58.00 1150 CYS A N 1
ATOM 9268 C CA . CYS A 1 1150 ? 7.520 37.744 -24.514 1.00 58.00 1150 CYS A CA 1
ATOM 9269 C C . CYS A 1 1150 ? 7.871 39.202 -24.182 1.00 58.00 1150 CYS A C 1
ATOM 9271 O O . CYS A 1 1150 ? 8.900 39.448 -23.550 1.00 58.00 1150 CYS A O 1
ATOM 9273 N N . TYR A 1 1151 ? 7.005 40.163 -24.519 1.00 54.53 1151 TYR A N 1
ATOM 9274 C CA . TYR A 1 1151 ? 7.164 41.568 -24.141 1.00 54.53 1151 TYR A CA 1
ATOM 9275 C C . TYR A 1 1151 ? 7.125 41.743 -22.616 1.00 54.53 1151 TYR A C 1
ATOM 9277 O O . TYR A 1 1151 ? 8.035 42.344 -22.049 1.00 54.53 1151 TYR A O 1
ATOM 9285 N N . ARG A 1 1152 ? 6.153 41.137 -21.916 1.00 49.59 1152 ARG A N 1
ATOM 9286 C CA . ARG A 1 1152 ? 6.068 41.170 -20.441 1.00 49.59 1152 ARG A CA 1
ATOM 9287 C C . ARG A 1 1152 ? 7.241 40.442 -19.771 1.00 49.59 1152 ARG A C 1
ATOM 9289 O O . ARG A 1 1152 ? 7.754 40.942 -18.774 1.00 49.59 1152 ARG A O 1
ATOM 9296 N N . LYS A 1 1153 ? 7.747 39.343 -20.345 1.00 49.25 1153 LYS A N 1
ATOM 9297 C CA . LYS A 1 1153 ? 8.966 38.642 -19.888 1.00 49.25 1153 LYS A CA 1
ATOM 9298 C C . LYS A 1 1153 ? 10.233 39.490 -20.092 1.00 49.25 1153 LYS A C 1
ATOM 9300 O O . LYS A 1 1153 ? 11.120 39.479 -19.241 1.00 49.25 1153 LYS A O 1
ATOM 9305 N N . LYS A 1 1154 ? 10.303 40.284 -21.170 1.00 46.34 1154 LYS A N 1
ATOM 9306 C CA . LYS A 1 1154 ? 11.369 41.277 -21.413 1.00 46.34 1154 LYS A CA 1
ATOM 9307 C C . LYS A 1 1154 ? 11.245 42.502 -20.492 1.00 46.34 1154 LYS A C 1
ATOM 9309 O O . LYS A 1 1154 ? 12.264 43.050 -20.085 1.00 46.34 1154 LYS A O 1
ATOM 9314 N N . TYR A 1 1155 ? 10.023 42.881 -20.111 1.00 36.81 1155 TYR A N 1
ATOM 9315 C CA . TYR A 1 1155 ? 9.742 43.951 -19.146 1.00 36.81 1155 TYR A CA 1
ATOM 9316 C C . TYR A 1 1155 ? 10.139 43.546 -17.716 1.00 36.81 1155 TYR A C 1
ATOM 9318 O O . TYR A 1 1155 ? 10.872 44.279 -17.062 1.00 36.81 1155 TYR A O 1
ATOM 9326 N N . PHE A 1 1156 ? 9.775 42.338 -17.264 1.00 35.88 1156 PHE A N 1
ATOM 9327 C CA . PHE A 1 1156 ? 10.226 41.790 -15.974 1.00 35.88 1156 PHE A CA 1
ATOM 9328 C C . PHE A 1 1156 ? 11.752 41.604 -15.903 1.00 35.88 1156 PHE A C 1
ATOM 9330 O O . PHE A 1 1156 ? 12.361 41.858 -14.868 1.00 35.88 1156 PHE A O 1
ATOM 9337 N N . ARG A 1 1157 ? 12.409 41.257 -17.020 1.00 38.25 1157 ARG A N 1
ATOM 9338 C CA . ARG A 1 1157 ? 13.882 41.253 -17.100 1.00 38.25 1157 ARG A CA 1
ATOM 9339 C C . ARG A 1 1157 ? 14.526 42.643 -16.985 1.00 38.25 1157 ARG A C 1
ATOM 9341 O O . ARG A 1 1157 ? 15.719 42.707 -16.720 1.00 38.25 1157 ARG A O 1
ATOM 9348 N N . ARG A 1 1158 ? 13.775 43.743 -17.136 1.00 33.84 1158 ARG A N 1
ATOM 9349 C CA . ARG A 1 1158 ? 14.249 45.106 -16.824 1.00 33.84 1158 ARG A CA 1
ATOM 9350 C C . ARG A 1 1158 ? 14.038 45.512 -15.360 1.00 33.84 1158 ARG A C 1
ATOM 9352 O O . ARG A 1 1158 ? 14.662 46.476 -14.935 1.00 33.84 1158 ARG A O 1
ATOM 9359 N N . THR A 1 1159 ? 13.222 44.791 -14.588 1.00 35.56 1159 THR A N 1
ATOM 9360 C CA . THR A 1 1159 ? 13.016 45.042 -13.147 1.00 35.56 1159 THR A CA 1
ATOM 9361 C C . THR A 1 1159 ? 13.763 44.072 -12.223 1.00 35.56 1159 THR A C 1
ATOM 9363 O O . THR A 1 1159 ? 13.773 44.290 -11.017 1.00 35.56 1159 THR A O 1
ATOM 9366 N N . GLN A 1 1160 ? 14.465 43.065 -12.757 1.00 32.47 1160 GLN A N 1
ATOM 9367 C CA . GLN A 1 1160 ? 15.463 42.263 -12.023 1.00 32.47 1160 GLN A CA 1
ATOM 9368 C C . GLN A 1 1160 ? 16.906 42.641 -12.401 1.00 32.47 1160 GLN A C 1
ATOM 9370 O O . GLN A 1 1160 ? 17.741 41.793 -12.701 1.00 32.47 1160 GLN A O 1
ATOM 9375 N N . GLY A 1 1161 ? 17.206 43.942 -12.371 1.00 34.47 1161 GLY A N 1
ATOM 9376 C CA . GLY A 1 1161 ? 18.545 44.498 -12.600 1.00 34.47 1161 GLY A CA 1
ATOM 9377 C C . GLY A 1 1161 ? 19.492 44.429 -11.393 1.00 34.47 1161 GLY A C 1
ATOM 9378 O O . GLY A 1 1161 ? 20.271 45.355 -11.211 1.00 34.47 1161 GLY A O 1
ATOM 9379 N N . SER A 1 1162 ? 19.399 43.396 -10.545 1.00 34.56 1162 SER A N 1
ATOM 9380 C CA . SER A 1 1162 ? 20.374 43.104 -9.477 1.00 34.56 1162 SER A CA 1
ATOM 9381 C C . SER A 1 1162 ? 20.151 41.695 -8.907 1.00 34.56 1162 SER A C 1
ATOM 9383 O O . SER A 1 1162 ? 19.222 41.499 -8.126 1.00 34.56 1162 SER A O 1
ATOM 9385 N N . ALA A 1 1163 ? 20.957 40.720 -9.354 1.00 28.00 1163 ALA A N 1
ATOM 9386 C CA . ALA A 1 1163 ? 21.147 39.385 -8.753 1.00 28.00 1163 ALA A CA 1
ATOM 9387 C C . ALA A 1 1163 ? 22.168 38.548 -9.566 1.00 28.00 1163 ALA A C 1
ATOM 9389 O O . ALA A 1 1163 ? 21.856 37.459 -10.047 1.00 28.00 1163 ALA A O 1
ATOM 9390 N N . THR A 1 1164 ? 23.386 39.054 -9.777 1.00 27.27 1164 THR A N 1
ATOM 9391 C CA . THR A 1 1164 ? 24.493 38.234 -10.304 1.00 27.27 1164 THR A CA 1
ATOM 9392 C C . THR A 1 1164 ? 25.142 37.464 -9.159 1.00 27.27 1164 THR A C 1
ATOM 9394 O O . THR A 1 1164 ? 25.803 38.066 -8.317 1.00 27.27 1164 THR A O 1
ATOM 9397 N N . LEU A 1 1165 ? 24.956 36.143 -9.130 1.00 26.81 1165 LEU A N 1
ATOM 9398 C CA . LEU A 1 1165 ? 25.703 35.245 -8.250 1.00 26.81 1165 LEU A CA 1
ATOM 9399 C C . LEU A 1 1165 ? 27.011 34.842 -8.939 1.00 26.81 1165 LEU A C 1
ATOM 9401 O O . LEU A 1 1165 ? 27.007 34.034 -9.863 1.00 26.81 1165 LEU A O 1
ATOM 9405 N N . SER A 1 1166 ? 28.109 35.434 -8.480 1.00 24.77 1166 SER A N 1
ATOM 9406 C CA . SER A 1 1166 ? 29.479 34.970 -8.704 1.00 24.77 1166 SER A CA 1
ATOM 9407 C C . SER A 1 1166 ? 30.029 34.438 -7.385 1.00 24.77 1166 SER A C 1
ATOM 9409 O O . SER A 1 1166 ? 29.813 35.057 -6.341 1.00 24.77 1166 SER A O 1
ATOM 9411 N N . GLU A 1 1167 ? 30.751 33.325 -7.419 1.00 28.55 1167 GLU A N 1
ATOM 9412 C CA . GLU A 1 1167 ? 31.426 32.792 -6.236 1.00 28.55 1167 GLU A CA 1
ATOM 9413 C C . GLU A 1 1167 ? 32.652 33.644 -5.884 1.00 28.55 1167 GLU A C 1
ATOM 9415 O O . GLU A 1 1167 ? 33.499 33.915 -6.733 1.00 28.55 1167 GLU A O 1
ATOM 9420 N N . SER A 1 1168 ? 32.761 34.056 -4.620 1.00 24.59 1168 SER A N 1
ATOM 9421 C CA . SER A 1 1168 ? 34.004 34.578 -4.042 1.00 24.59 1168 SER A CA 1
ATOM 9422 C C . SER A 1 1168 ? 33.947 34.503 -2.517 1.00 24.59 1168 SER A C 1
ATOM 9424 O O . SER A 1 1168 ? 33.046 35.077 -1.902 1.00 24.59 1168 SER A O 1
ATOM 9426 N N . ILE A 1 1169 ? 34.919 33.825 -1.910 1.00 29.73 1169 ILE A N 1
ATOM 9427 C CA . ILE A 1 1169 ? 35.121 33.771 -0.454 1.00 29.73 1169 ILE A CA 1
ATOM 9428 C C . ILE A 1 1169 ? 35.619 35.137 0.048 1.00 29.73 1169 ILE A C 1
ATOM 9430 O O . ILE A 1 1169 ? 36.490 35.728 -0.591 1.00 29.73 1169 ILE A O 1
ATOM 9434 N N . PRO A 1 1170 ? 35.176 35.595 1.232 1.00 26.20 1170 PRO A N 1
ATOM 9435 C CA . PRO A 1 1170 ? 35.964 36.525 2.030 1.00 26.20 1170 PRO A CA 1
ATOM 9436 C C . PRO A 1 1170 ? 36.159 36.043 3.478 1.00 26.20 1170 PRO A C 1
ATOM 9438 O O . PRO A 1 1170 ? 35.214 35.957 4.261 1.00 26.20 1170 PRO A O 1
ATOM 9441 N N . MET A 1 1171 ? 37.419 35.832 3.866 1.00 23.67 1171 MET A N 1
ATOM 9442 C CA . MET A 1 1171 ? 37.840 36.102 5.247 1.00 23.67 1171 MET A CA 1
ATOM 9443 C C . MET A 1 1171 ? 37.928 37.622 5.448 1.00 23.67 1171 MET A C 1
ATOM 9445 O O . MET A 1 1171 ? 38.254 38.345 4.508 1.00 23.67 1171 MET A O 1
ATOM 9449 N N . GLY A 1 1172 ? 37.723 38.104 6.676 1.00 25.45 1172 GLY A N 1
ATOM 9450 C CA . GLY A 1 1172 ? 38.026 39.493 7.044 1.00 25.45 1172 GLY A CA 1
ATOM 9451 C C . GLY A 1 1172 ? 37.005 40.102 7.998 1.00 25.45 1172 GLY A C 1
ATOM 9452 O O . GLY A 1 1172 ? 35.864 40.363 7.626 1.00 25.45 1172 GLY A O 1
ATOM 9453 N N . SER A 1 1173 ? 37.423 40.347 9.238 1.00 26.38 1173 SER A N 1
ATOM 9454 C CA . SER A 1 1173 ? 36.619 41.037 10.246 1.00 26.38 1173 SER A CA 1
ATOM 9455 C C . SER A 1 1173 ? 36.534 42.547 9.986 1.00 26.38 1173 SER A C 1
ATOM 9457 O O . SER A 1 1173 ? 37.370 43.135 9.299 1.00 26.38 1173 SER A O 1
ATOM 9459 N N . LYS A 1 1174 ? 35.552 43.203 10.614 1.00 25.75 1174 LYS A N 1
ATOM 9460 C CA . LYS A 1 1174 ? 35.711 44.606 11.014 1.00 25.75 1174 LYS A CA 1
ATOM 9461 C C . LYS A 1 1174 ? 36.251 44.650 12.437 1.00 25.75 1174 LYS A C 1
ATOM 9463 O O . LYS A 1 1174 ? 35.710 43.993 13.322 1.00 25.75 1174 LYS A O 1
ATOM 9468 N N . THR A 1 1175 ? 37.293 45.443 12.640 1.00 27.23 1175 THR A N 1
ATOM 9469 C CA . THR A 1 1175 ? 37.757 45.860 13.962 1.00 27.23 1175 THR A CA 1
ATOM 9470 C C . THR A 1 1175 ? 36.782 46.853 14.598 1.00 27.23 1175 THR A C 1
ATOM 9472 O O . THR A 1 1175 ? 36.064 47.573 13.906 1.00 27.23 1175 THR A O 1
ATOM 9475 N N . ASN A 1 1176 ? 36.815 46.916 15.927 1.00 26.66 1176 ASN A N 1
ATOM 9476 C CA . ASN A 1 1176 ? 36.533 48.119 16.704 1.00 26.66 1176 ASN A CA 1
ATOM 9477 C C . ASN A 1 1176 ? 37.711 48.287 17.674 1.00 26.66 1176 ASN A C 1
ATOM 9479 O O . ASN A 1 1176 ? 38.220 47.291 18.191 1.00 26.66 1176 ASN A O 1
ATOM 9483 N N . ASP A 1 1177 ? 38.175 49.517 17.875 1.00 26.56 1177 ASP A N 1
ATOM 9484 C CA . ASP A 1 1177 ? 39.427 49.778 18.587 1.00 26.56 1177 ASP A CA 1
ATOM 9485 C C . ASP A 1 1177 ? 39.304 49.660 20.112 1.00 26.56 1177 ASP A C 1
ATOM 9487 O O . ASP A 1 1177 ? 38.411 50.248 20.719 1.00 26.56 1177 ASP A O 1
ATOM 9491 N N . THR A 1 1178 ? 40.308 49.033 20.734 1.00 24.70 1178 THR A N 1
ATOM 9492 C CA . THR A 1 1178 ? 40.694 49.307 22.126 1.00 24.70 1178 THR A CA 1
ATOM 9493 C C . THR A 1 1178 ? 42.219 49.358 22.203 1.00 24.70 1178 THR A C 1
ATOM 9495 O O . THR A 1 1178 ? 42.900 48.385 21.884 1.00 24.70 1178 THR A O 1
ATOM 9498 N N . VAL A 1 1179 ? 42.776 50.501 22.609 1.00 26.41 1179 VAL A N 1
ATOM 9499 C CA . VAL A 1 1179 ? 44.229 50.735 22.616 1.00 26.41 1179 VAL A CA 1
ATOM 9500 C C . VAL A 1 1179 ? 44.847 50.329 23.954 1.00 26.41 1179 VAL A C 1
ATOM 9502 O O . VAL A 1 1179 ? 44.587 50.963 24.972 1.00 26.41 1179 VAL A O 1
ATOM 9505 N N . VAL A 1 1180 ? 45.768 49.362 23.928 1.00 24.27 1180 VAL A N 1
ATOM 9506 C CA . VAL A 1 1180 ? 46.789 49.159 24.973 1.00 24.27 1180 VAL A CA 1
ATOM 9507 C C . VAL A 1 1180 ? 48.142 48.929 24.294 1.00 24.27 1180 VAL A C 1
ATOM 9509 O O . VAL A 1 1180 ? 48.211 48.356 23.206 1.00 24.27 1180 VAL A O 1
ATOM 9512 N N . ARG A 1 1181 ? 49.234 49.411 24.899 1.00 20.73 1181 ARG A N 1
ATOM 9513 C CA . ARG A 1 1181 ? 50.590 49.348 24.333 1.00 20.73 1181 ARG A CA 1
ATOM 9514 C C . ARG A 1 1181 ? 51.568 48.666 25.295 1.00 20.73 1181 ARG A C 1
ATOM 9516 O O . ARG A 1 1181 ? 51.579 48.980 26.475 1.00 20.73 1181 ARG A O 1
ATOM 9523 N N . GLN A 1 1182 ? 52.482 47.899 24.697 1.00 23.83 1182 GLN A N 1
ATOM 9524 C CA . GLN A 1 1182 ? 53.808 47.490 25.191 1.00 23.83 1182 GLN A CA 1
ATOM 9525 C C . GLN A 1 1182 ? 53.970 46.324 26.195 1.00 23.83 1182 GLN A C 1
ATOM 9527 O O . GLN A 1 1182 ? 53.848 46.485 27.401 1.00 23.83 1182 GLN A O 1
ATOM 9532 N N . ARG A 1 1183 ? 54.612 45.287 25.627 1.00 22.34 1183 ARG A N 1
ATOM 9533 C CA . ARG A 1 1183 ? 55.810 44.556 26.104 1.00 22.34 1183 ARG A CA 1
ATOM 9534 C C . ARG A 1 1183 ? 55.628 43.289 26.967 1.00 22.34 1183 ARG A C 1
ATOM 9536 O O . ARG A 1 1183 ? 54.601 43.138 27.613 1.00 22.34 1183 ARG A O 1
ATOM 9543 N N . PRO A 1 1184 ? 56.596 42.342 26.885 1.00 29.16 1184 PRO A N 1
ATOM 9544 C CA . PRO A 1 1184 ? 56.363 40.943 27.235 1.00 29.16 1184 PRO A CA 1
ATOM 9545 C C . PRO A 1 1184 ? 57.066 40.492 28.523 1.00 29.16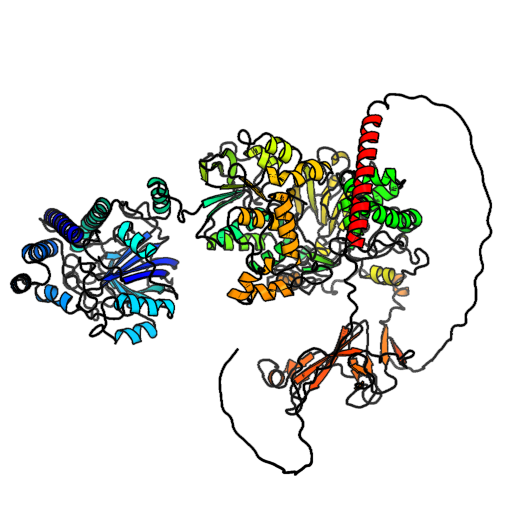 1184 PRO A C 1
ATOM 9547 O O . PRO A 1 1184 ? 58.091 41.048 28.918 1.00 29.16 1184 PRO A O 1
ATOM 9550 N N . VAL A 1 1185 ? 56.564 39.394 29.086 1.00 24.17 1185 VAL A N 1
ATOM 9551 C CA . VAL A 1 1185 ? 57.260 38.497 30.019 1.00 24.17 1185 VAL A CA 1
ATOM 9552 C C . VAL A 1 1185 ? 56.927 37.063 29.583 1.00 24.17 1185 VAL A C 1
ATOM 9554 O O . VAL A 1 1185 ? 55.836 36.832 29.064 1.00 24.17 1185 VAL A O 1
ATOM 9557 N N . ALA A 1 1186 ? 57.863 36.127 29.742 1.00 33.47 1186 ALA A N 1
ATOM 9558 C CA . ALA A 1 1186 ? 57.665 34.707 29.450 1.00 33.47 1186 ALA A CA 1
ATOM 9559 C C . ALA A 1 1186 ? 57.554 33.892 30.749 1.00 33.47 1186 ALA A C 1
ATOM 9561 O O . ALA A 1 1186 ? 58.137 34.278 31.763 1.00 33.47 1186 ALA A O 1
ATOM 9562 N N . ALA A 1 1187 ? 56.840 32.769 30.693 1.00 27.58 1187 ALA A N 1
ATOM 9563 C CA . ALA A 1 1187 ? 56.831 31.718 31.706 1.00 27.58 1187 ALA A CA 1
ATOM 9564 C C . ALA A 1 1187 ? 56.509 30.371 31.033 1.00 27.58 1187 ALA A C 1
ATOM 9566 O O . ALA A 1 1187 ? 55.808 30.343 30.019 1.00 27.58 1187 ALA A O 1
ATOM 9567 N N . GLU A 1 1188 ? 57.044 29.291 31.591 1.00 26.25 1188 GLU A N 1
ATOM 9568 C CA . GLU A 1 1188 ? 56.859 27.898 31.161 1.00 26.25 1188 GLU A CA 1
ATOM 9569 C C . GLU A 1 1188 ? 55.873 27.176 32.103 1.00 26.25 1188 GLU A C 1
ATOM 9571 O O . GLU A 1 1188 ? 55.653 27.653 33.213 1.00 26.25 1188 GLU A O 1
ATOM 9576 N N . ASP A 1 1189 ? 55.348 26.029 31.649 1.00 28.98 1189 ASP A N 1
ATOM 9577 C CA . ASP A 1 1189 ? 54.725 24.919 32.404 1.00 28.98 1189 ASP A CA 1
ATOM 9578 C C . ASP A 1 1189 ? 53.553 25.182 33.389 1.00 28.98 1189 ASP A C 1
ATOM 9580 O O . ASP A 1 1189 ? 53.497 26.172 34.111 1.00 28.98 1189 ASP A O 1
ATOM 9584 N N . GLY A 1 1190 ? 52.606 24.228 33.487 1.00 27.23 1190 GLY A N 1
ATOM 9585 C CA . GLY A 1 1190 ? 51.589 24.247 34.563 1.00 27.23 1190 GLY A CA 1
ATOM 9586 C C . GLY A 1 1190 ? 50.185 23.691 34.271 1.00 27.23 1190 GLY A C 1
ATOM 9587 O O . GLY A 1 1190 ? 49.209 24.417 34.388 1.00 27.23 1190 GLY A O 1
ATOM 9588 N N . ILE A 1 1191 ? 50.096 22.413 33.894 1.00 26.33 1191 ILE A N 1
ATOM 9589 C CA . ILE A 1 1191 ? 49.196 21.380 34.467 1.00 26.33 1191 ILE A CA 1
ATOM 9590 C C . ILE A 1 1191 ? 47.848 21.812 35.144 1.00 26.33 1191 ILE A C 1
ATOM 9592 O O . ILE A 1 1191 ? 47.837 22.448 36.191 1.00 26.33 1191 ILE A O 1
ATOM 9596 N N . GLU A 1 1192 ? 46.748 21.248 34.603 1.00 24.78 1192 GLU A N 1
ATOM 9597 C CA . GLU A 1 1192 ? 45.493 20.763 35.254 1.00 24.78 1192 GLU A CA 1
ATOM 9598 C C . GLU A 1 1192 ? 44.185 21.581 35.494 1.00 24.78 1192 GLU A C 1
ATOM 9600 O O . GLU A 1 1192 ? 44.154 22.721 35.939 1.00 24.78 1192 GLU A O 1
ATOM 9605 N N . VAL A 1 1193 ? 43.090 20.811 35.303 1.00 23.30 1193 VAL A N 1
ATOM 9606 C CA . VAL A 1 1193 ? 41.783 20.742 36.015 1.00 23.30 1193 VAL A CA 1
ATOM 9607 C C . VAL A 1 1193 ? 40.590 21.679 35.680 1.00 23.30 1193 VAL A C 1
ATOM 9609 O O . VAL A 1 1193 ? 40.458 22.800 36.152 1.00 23.30 1193 VAL A O 1
ATOM 9612 N N . VAL A 1 1194 ? 39.663 21.095 34.896 1.00 24.69 1194 VAL A N 1
ATOM 9613 C CA . VAL A 1 1194 ? 38.189 20.927 35.070 1.00 24.69 1194 VAL A CA 1
ATOM 9614 C C . VAL A 1 1194 ? 37.399 21.923 35.959 1.00 24.69 1194 VAL A C 1
ATOM 9616 O O . VAL A 1 1194 ? 37.634 21.976 37.159 1.00 24.69 1194 VAL A O 1
ATOM 9619 N N . HIS A 1 1195 ? 36.350 22.579 35.416 1.00 23.05 1195 HIS A N 1
ATOM 9620 C CA . HIS A 1 1195 ? 34.918 22.282 35.713 1.00 23.05 1195 HIS A CA 1
ATOM 9621 C C . HIS A 1 1195 ? 33.890 23.143 34.921 1.00 23.05 1195 HIS A C 1
ATOM 9623 O O . HIS A 1 1195 ? 34.082 24.332 34.707 1.00 23.05 1195 HIS A O 1
ATOM 9629 N N . GLU A 1 1196 ? 32.825 22.455 34.478 1.00 21.92 1196 GLU A N 1
ATOM 9630 C CA . GLU A 1 1196 ? 31.389 22.804 34.307 1.00 21.92 1196 GLU A CA 1
ATOM 9631 C C . GLU A 1 1196 ? 30.836 24.235 34.035 1.00 21.92 1196 GLU A C 1
ATOM 9633 O O . GLU A 1 1196 ? 31.194 25.188 34.707 1.00 21.92 1196 GLU A O 1
ATOM 9638 N N . VAL A 1 1197 ? 29.802 24.271 33.154 1.00 24.39 1197 VAL A N 1
ATOM 9639 C CA . VAL A 1 1197 ? 28.475 24.968 33.265 1.00 24.39 1197 VAL A CA 1
ATOM 9640 C C . VAL A 1 1197 ? 28.489 26.511 33.470 1.00 24.39 1197 VAL A C 1
ATOM 9642 O O . VAL A 1 1197 ? 29.138 27.037 34.358 1.00 24.39 1197 VAL A O 1
ATOM 9645 N N . ASP A 1 1198 ? 27.793 27.353 32.688 1.00 24.50 1198 ASP A N 1
ATOM 9646 C CA . ASP A 1 1198 ? 26.355 27.313 32.345 1.00 24.50 1198 ASP A CA 1
ATOM 9647 C C . ASP A 1 1198 ? 25.994 28.090 31.042 1.00 24.50 1198 ASP A C 1
ATOM 9649 O O . ASP A 1 1198 ? 26.812 28.741 30.393 1.00 24.50 1198 ASP A O 1
ATOM 9653 N N . THR A 1 1199 ? 24.713 28.021 30.688 1.00 32.44 1199 THR A N 1
ATOM 9654 C CA . THR A 1 1199 ? 23.940 28.727 29.661 1.00 32.44 1199 THR A CA 1
ATOM 9655 C C . THR A 1 1199 ? 24.146 30.252 29.552 1.00 32.44 1199 THR A C 1
ATOM 9657 O O . THR A 1 1199 ? 24.206 30.982 30.540 1.00 32.44 1199 THR A O 1
ATOM 9660 N N . SER A 1 1200 ? 24.071 30.790 28.321 1.00 30.27 1200 SER A N 1
ATOM 9661 C CA . SER A 1 1200 ? 22.854 31.497 27.841 1.00 30.27 1200 SER A CA 1
ATOM 9662 C C . SER A 1 1200 ? 23.045 32.336 26.554 1.00 30.27 1200 SER A C 1
ATOM 9664 O O . SER A 1 1200 ? 23.653 33.406 26.596 1.00 30.27 1200 SER A O 1
ATOM 9666 N N . ARG A 1 1201 ? 22.419 31.913 25.438 1.00 30.16 1201 ARG A N 1
ATOM 9667 C CA . ARG A 1 1201 ? 21.489 32.690 24.565 1.00 30.16 1201 ARG A CA 1
ATOM 9668 C C . ARG A 1 1201 ? 21.286 32.086 23.175 1.00 30.16 1201 ARG A C 1
ATOM 9670 O O . ARG A 1 1201 ? 22.276 31.610 22.589 1.00 30.16 1201 ARG A O 1
#

Foldseek 3Di:
DVVAFFDFCPDPLNFDDDPCLVVLLVLLLVLLLVLQVVLCVVPVAGFFSWQRAWLFKFKFWKWFDCPDDPVLLFDQVQVDTDIWIKMKIKGFTGRHNPDFLQFQAKIKIKMKTAQADAAAFPVQRVGRIAIAIWILDLFDCCFFSNSSSVLSCLCVVQNPPDPSSLVVLVVDPLSCLVCVRRVHFSFQRLLGKIWRLAWWFTHGFIWTKIKHWDDPVSPVRRVDTDHPDGGSVSSVSNQVDQQVHKTKIFIWIFTDRDCVQVPRQTSRDRRDCVVTPIDGRIMIITHRDGGDDPCVVCCCRQAEFRASSSDHPNTGGGHRVNVSSVSNRVSSNVSSNVSNVHYYDNDPVRVLVRVVPPPPDDDQDAFEEEQEAQALLSLLLLVLLLVPPSHHAAAYEYQFQAHHVQWAKDADDFVLQQFGIFIGRDWWFAQLLVLVLVLQVVLPFFWEKDFAWEWFADDVLTDIQLFGFPVQQVCLVVLLVVVVLLVVCVVVVVVLLQDFQLVSCVVSPHDPSCVLRPQQVLQCVPFVFALLSRQFRNSSSSCLAVPPQRNQQPPRDSQGRHHGRRMIITGPRRRVSSVSSVVVSVVSPHNYYYQKDFQAFPAFAPQATKTKIFGFDQDPVRGTDDCPPVVTDIDIDTGRFYEYADQLVVVLRRCPPVDDPLSVQQSVLWDWFKKKKWKFLQLVVDVVGTDQADDPVTGDQDTPNDGRVVSSVCRNPPNGHAKYWYAQPVGSSGIKIKGQSLSRHQQHDPDDPSSSIMMIIMGIHCVPCVVRDPPVVRDPVGTPDMDIDGGIHNGSSLVVRHQQSLLVVAPPSSYHYAYCSNDGHDSSSNSLSSLLNSVVSPGDDDLLLCLQQSSVVVSQVSNCRNNVDRDDDDCPDPVNCVVPPADPSNVQSNPQQDDDSSSRGPHHSYDPHGSPNNVVCVVVVRGDPDDDPPDDDDDDDPVVVVVVPPDFDKFKKKKAPWQFQFAFVLDPVRTDGDPVRAIKMAGQPDPQEIFGDDPNDPPGATAPEEDFLVLLPPCVNQPPCNVPDSSYHYLVDPQFREWAWEAEPNGYIHIDTHNDHDPDHTYTYSHHPPPPDGPMDMDMDGDDPDDDDDDDDDDDDDDDDDDDDDDDDDDDDDDDDDDDDDDDPPPPPVVVVVVVVVVVVVVVVVVVVVVVVVVPPDDDDDDDDDDDDDDDDDDDDDDDDDDDDDDDDDDDDDDDD

InterPro domains:
  IPR020835 Catalase superfamily [SSF56634] (47-341)
  IPR036188 FAD/NAD(P)-binding domain superfamily [G3DSA:3.50.50.60] (368-669)
  IPR036188 FAD/NAD(P)-binding domain superfamily [SSF51905] (367-842)
  IPR050464 Zeta Carotene Desaturase and Related Oxidoreductases [PTHR42923] (364-858)